Protein 4GDN (pdb70)

B-factor: mean 57.08, std 16.03, range [10.39, 116.82]

Sequence (1334 aa):
RLTNDSQQQIDKIIEHDLQKGHIPGASILIVKNGKVFLNKGYGYQDVDKKVKASPTTKYEIASNTKAFTGLAILKLAQEGRLNLNDDVSKHVPHFKMNYNGQNETITIKQLLAQTSGIPSDITSEDAVTNKNNRLNDVTRAIMGDELHHKPGEEFEYSNMNYDLLGLIIQNVTKQSYTKYITNSWLKPLHMTHTSFKQTNNKSKHDAIGYELQGSTPVVSKPEFNLWDTPSAYMMTSTEDLEHWIKFQLNPPDKYKSLVQQSHKNLSSTIGEPNANAYASGWFTNNDEHLVFHSGTLDNFSSFILLNPKQNYGIVVLANLNSEYVPKLVEHLNTQIRLTNDSQQQIDKIIEHDLQKGHIPGASILIVKNGKVFLNKGYGYQDVDKKVKASPTTKYEIASNTKAFTGLAILKLAQEGRLNLNDDVSKHVPHFKMNYNGQNETITIKQLLAQTSGIPSDITSEDAVTNKNNRLNDVTRAIMGDELHHKPGEEFEYSNMNYDLLGLIIQNVTKQSYTKYITNSWLKPLHMTHTSFKQTNNKSKHDAIGYELQGSTPVVSKPEFNLWDTPSAYMMTSTEDLEHWIKFQLNPPDKYKSLVQQSHKNLSSTIGEPNANAYASGWFTNNDEHLVFHSGTLDNFSSFILLNPKQNYGIVVLANLNSEYVPKLVEHLNTQITRLTNDSQQQIDKIIEHDLQKGHIPGASILIVKNGKVFLNKGYGYQDVDKKVKASPTTKYEIASNTKAFTGLAILKLAQEGRLNLNDDVSKHVPHFKMNYNGQNETITIKQLLAQTSGIPSDITSNRLNDVTRAIMGDELHHKPGEEFEYSNMNYDLLGLIIQNVTKQSYTKYITNSWLKPLHMTHTSFKQTNNKSKHDAIGYELQGSTPVVSKPEFNLWDTPSAYMMTSTEDLEHWIKFQLNPPDKYKSLVQQSHKNLSSTIGEPNANAYASGWFTNNDEHLVFHSGTLDNFSSFILLNPKQNYGIVVLANLNSEYVPKLVEHLNTQIRLTNDSQQQIDKIIEHDLQKGHIPGASILIVKNGKVFLNKGYGYQDVDKKVKASPTTKYEIASNTKAFTGLAILKLAQEGRLNLNDDVSKHVPHFKMNYNGQNETITIKQLLAQTSGIPSDIDAVTNKNNRLNDVTRAIMGDELHHKPGEEFEYSNMNYDLLGLIIQNVTKQSYTKYITNSWLKPLHMTHTSFKQTNNKSKHDAIGYELQGSTPVVSKPEFNLWDTPSAYMMTSTEDLEHWIKFQLNPPDKYKSLVQQSHKNLSSTIGEPNANAYASGWFTNNDEHLVFHSGTLDNFSSFILLNPKQNYGIVVLANLNSEYVPKLVEHLNTQI

Radius of gyration: 39.42 Å; Cα contacts (8 Å, |Δi|>4): 3075; chains: 4; bounding box: 114×84×101 Å

InterPro domains:
  IPR001466 Beta-lactamase-related [PF00144] (43-356)
  IPR012338 Beta-lactamase/transpeptidase-like [G3DSA:3.40.710.10] (29-370)
  IPR012338 Beta-lactamase/transpeptidase-like [SSF56601] (35-365)
  IPR050491 Beta-lactamase AmpC-like [PTHR46825] (10-360)

Solvent-accessible surface area: 57055 Å² total; per-residue (Å²): 224,89,79,50,55,126,165,70,87,36,34,132,28,0,75,109,8,6,127,126,8,83,11,20,0,0,0,0,0,12,0,51,107,40,114,3,75,20,3,74,20,13,31,82,6,11,76,117,150,149,53,140,6,31,13,51,0,26,1,2,0,0,11,3,0,0,2,6,0,0,2,0,0,3,28,0,24,38,8,39,53,6,85,28,97,24,44,1,50,130,2,2,20,47,11,81,5,56,77,46,6,95,53,53,93,5,25,0,77,34,0,2,4,1,13,1,1,3,36,39,104,122,92,69,120,120,56,63,23,168,60,96,24,70,80,15,38,0,6,38,43,5,50,71,51,90,8,58,72,98,18,42,108,99,53,55,69,1,46,29,1,0,0,0,0,0,8,0,0,17,17,10,12,78,44,22,4,54,74,6,0,30,53,46,18,0,118,77,23,117,2,97,96,11,44,13,4,113,97,20,109,37,66,188,110,23,0,33,3,12,59,65,102,84,72,89,45,69,88,18,149,33,108,13,20,41,12,22,12,0,0,8,20,0,12,0,0,0,62,1,0,27,68,1,0,63,17,4,14,97,21,62,68,73,52,78,40,0,3,109,59,0,21,130,44,46,19,77,8,169,66,45,117,75,14,68,9,0,0,1,0,2,12,0,20,84,136,107,82,15,7,6,2,20,0,80,30,86,4,0,2,2,13,0,7,0,5,52,114,125,38,12,0,0,0,0,0,1,0,3,67,15,136,44,0,37,89,0,6,94,78,1,30,121,81,81,145,71,110,50,60,112,85,74,101,24,64,164,35,0,74,109,12,13,129,124,6,71,13,14,0,0,0,0,0,8,2,59,109,30,127,6,72,17,1,52,5,14,43,87,7,20,40,98,143,135,64,144,1,26,9,56,0,23,1,1,0,0,14,2,0,0,0,4,0,0,1,0,0,3,22,0,27,38,4,44,49,8,84,29,102,29,47,0,36,118,3,5,27,52,11,33,5,65,88,42,16,83,70,34,80,3,24,0,72,34,0,1,5,1,12,0,0,3,29,44,97,126,63,70,30,86,26,100,66,111,70,71,30,93,72,19,38,0,13,62,24,4,28,89,40,83,6,55,82,101,20,39,106,105,41,64,57,0,44,28,0,0,0,0,0,0,4,0,0,19,13,15,14,31,54,24,5,68,87,8,0,34,55,45,16,0,114,78,25,128,1,109,83,7,42,17,3,147,73,24,107,29,69,165,93,22,0,40,2,2,81,64,131,68,67,96,50,72,100,20,142,28,105,28,15,52,28,23,18,0,0,8,18,0,10,0,2,0,52,2,0,24,64,2,0,65,15,3,12,102,16,70,71,79,61,75,45,2,4,112,63,0,27,116,48,47,19,69,10,162,67,41,123,75,10,78,7,0,0,1,2,2,11,2,19,92,131,116,108,15,12,6,2,25,0,79,37,82,1,1,2,2,22,0,10,0,4,44,135,133,28,14,0,0,0,0,1,0,0,1,62,21,139,62,1,52,90,0,3,113,76,0,36,114,68,67,97,159,77,68,68,59,125,167,57,86,24,37,141,39,0,88,123,10,10,138,128,10,90,12,16,0,0,0,0,0,5,0,55,52,43,118,7,81,7,0,51,12,15,28,69,10,26,51,122,172,139,63,132,6,25,2,40,0,29,1,2,0,0,12,2,0,0,3,5,0,0,3,0,0,2,29,0,25,36,7,42,51,11,87,32,106,29,46,1,38,138,33,1,100,144,24,48,2,56,52,94,63,143,82,59,79,3,26,0,84,36,0,1,3,0,16,0,0,2,10,62,94,47,112,114,173,120,114,19,90,1,28,194,50,11,73,71,51,87,5,112,30,105,25,44,110,82,12,38,70,0,51,8,0,0,0,0,0,0,3,0,0,35,57,22,15,180,58,55,3,57,116,9,1,33,79,42,18,0,114,77,25,121,1,84,99,11,41,12,7,122,72,23,129,34,88,186,108,24,0,46,2,0,79,62,148,71,67,87,35,80,77,27,157,28,159,26,31,50,24,29,14,0,0,10,20,0,10,0,0,0,48,2,0,21,62,1,0,64,14,5,15,80,20,68,67,77,58,99,45,2,3,92,58,1,26,109,50,36,16,86,18,106,71,50,131,108,3,89,12,0,0,1,1,2,8,3,17,90,115,112,82,37,10,10,2,38,0,84,28,78,4,0,2,3,21,1,13,0,3,47,99,101,4,14,0,0,0,0,0,0,0,5,62,15,142,52,1,59,94,0,10,118,78,1,36,107,85,64,193,49,80,72,46,124,157,86,103,8,42,147,35,0,94,86,3,10,124,99,10,80,12,16,0,0,0,0,0,0,0,55,75,11,134,39,47,16,2,64,12,16,34,71,12,16,58,136,154,128,59,141,9,24,9,51,0,26,2,2,0,2,13,8,0,0,3,4,0,0,3,0,0,3,25,0,26,35,2,47,55,13,76,29,104,25,50,0,54,154,24,0,103,128,24,47,4,46,70,108,75,148,76,43,67,2,24,0,82,33,0,0,4,1,13,1,3,3,9,44,100,97,103,64,29,134,128,124,131,75,67,106,16,73,2,10,161,60,15,83,77,77,81,2,95,56,107,20,38,127,75,11,36,66,0,46,3,0,0,0,0,0,0,4,0,0,40,53,28,11,169,59,49,2,56,117,7,0,33,67,37,13,0,114,75,23,126,1,99,90,9,36,17,10,127,100,15,107,32,74,183,97,28,0,34,1,6,94,49,163,66,65,86,47,81,78,15,152,35,123,12,14,48,8,20,15,0,0,7,22,0,12,0,0,0,45,1,1,36,64,4,0,79,20,6,13,70,21,66,84,76,57,44,40,0,2,103,60,2,31,119,53,39,19,89,20,88,79,56,120,96,4,91,11,0,0,1,1,3,10,2,19,93,115,108,84,34,10,7,2,39,0,82,32,92,2,0,3,2,19,3,10,0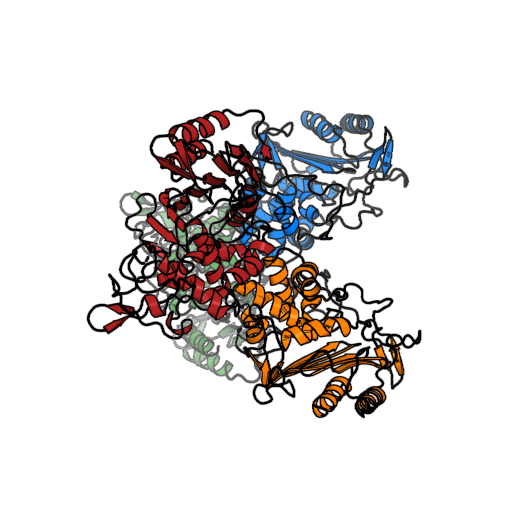,5,40,120,111,1,14,0,0,0,1,0,1,0,8,76,13,135,55,2,51,98,0,10,117,83,0,34,109,68,69

Structure (mmCIF, N/CA/C/O backbone):
data_4GDN
#
_entry.id   4GDN
#
_cell.length_a   179.710
_cell.length_b   179.710
_cell.length_c   287.501
_cell.angle_alpha   90.00
_cell.angle_beta   90.00
_cell.angle_gamma   120.00
#
_symmetry.space_group_name_H-M   'P 62 2 2'
#
loop_
_entity.id
_entity.type
_entity.pdbx_description
1 polymer 'Protein flp'
2 non-polymer 2-{2-[2-(2-{2-[2-(2-ETHOXY-ETHOXY)-ETHOXY]-ETHOXY}-ETHOXY)-ETHOXY]-ETHOXY}-ETHANOL
3 water water
#
loop_
_atom_site.group_PDB
_atom_site.id
_atom_site.type_symbol
_atom_site.label_atom_id
_atom_site.label_alt_id
_atom_site.label_comp_id
_atom_site.label_asym_id
_atom_site.label_entity_id
_atom_site.label_seq_id
_atom_site.pdbx_PDB_ins_code
_atom_site.Cartn_x
_atom_site.Cartn_y
_atom_site.Cartn_z
_atom_site.occupancy
_atom_site.B_iso_or_equiv
_atom_site.auth_seq_id
_atom_site.auth_comp_id
_atom_site.auth_asym_id
_atom_site.auth_atom_id
_atom_site.pdbx_PDB_model_num
ATOM 1 N N . ARG A 1 6 ? 8.943 56.285 -23.210 1.00 86.16 34 ARG A N 1
ATOM 2 C CA . ARG A 1 6 ? 8.929 57.630 -22.554 1.00 86.38 34 ARG A CA 1
ATOM 3 C C . ARG A 1 6 ? 9.304 58.674 -23.613 1.00 86.30 34 ARG A C 1
ATOM 4 O O . ARG A 1 6 ? 10.197 59.500 -23.404 1.00 86.25 34 ARG A O 1
ATOM 12 N N . LEU A 1 7 ? 8.598 58.607 -24.746 1.00 86.31 35 LEU A N 1
ATOM 13 C CA . LEU A 1 7 ? 8.790 59.470 -25.927 1.00 86.19 35 LEU A CA 1
ATOM 14 C C . LEU A 1 7 ? 8.897 60.970 -25.691 1.00 86.18 35 LEU A C 1
ATOM 15 O O . LEU A 1 7 ? 8.101 61.562 -24.960 1.00 86.10 35 LEU A O 1
ATOM 20 N N . THR A 1 8 ? 9.915 61.569 -26.283 1.00 86.27 36 THR A N 1
ATOM 21 C CA . THR A 1 8 ? 10.067 63.009 -26.305 1.00 86.37 36 THR A CA 1
ATOM 22 C C . THR A 1 8 ? 10.732 63.446 -27.564 1.00 86.38 36 THR A C 1
ATOM 23 O O . THR A 1 8 ? 11.681 62.824 -27.988 1.00 86.45 36 THR A O 1
ATOM 27 N N . ASN A 1 9 ? 10.227 64.521 -28.155 1.00 86.32 37 ASN A N 1
ATOM 28 C CA . ASN A 1 9 ? 10.869 65.121 -29.306 1.00 86.31 37 ASN A CA 1
ATOM 29 C C . ASN A 1 9 ? 10.880 66.586 -28.909 1.00 86.38 37 ASN A C 1
ATOM 30 O O . ASN A 1 9 ? 9.956 67.335 -29.218 1.00 86.44 37 ASN A O 1
ATOM 32 N N . ASP A 1 10 ? 11.953 66.990 -28.242 1.00 86.36 38 ASP A N 1
ATOM 33 C CA . ASP A 1 10 ? 12.206 68.398 -27.946 1.00 86.33 38 ASP A CA 1
ATOM 34 C C . ASP A 1 10 ? 13.665 68.473 -27.501 1.00 86.19 38 ASP A C 1
ATOM 35 O O . ASP A 1 10 ? 14.103 67.675 -26.675 1.00 86.23 38 ASP A O 1
ATOM 37 N N . SER A 1 11 ? 14.416 69.426 -28.048 1.00 85.87 39 SER A N 1
ATOM 38 C CA . SER A 1 11 ? 15.854 69.519 -27.773 1.00 85.43 39 SER A CA 1
ATOM 39 C C . SER A 1 11 ? 16.184 69.806 -26.314 1.00 85.04 39 SER A C 1
ATOM 40 O O . SER A 1 11 ? 17.061 69.177 -25.722 1.00 85.16 39 SER A O 1
ATOM 43 N N . GLN A 1 12 ? 15.510 70.813 -25.753 1.00 84.32 40 GLN A N 1
ATOM 44 C CA . GLN A 1 12 ? 15.609 71.147 -24.341 1.00 83.53 40 GLN A CA 1
ATOM 45 C C . GLN A 1 12 ? 14.364 71.918 -24.003 1.00 82.97 40 GLN A C 1
ATOM 46 O O . GLN A 1 12 ? 13.914 72.703 -24.857 1.00 82.91 40 GLN A O 1
ATOM 52 N N . GLN A 1 13 ? 13.850 71.843 -22.793 1.00 82.09 41 GLN A N 1
ATOM 53 C CA . GLN A 1 13 ? 12.615 72.589 -22.565 1.00 81.00 41 GLN A CA 1
ATOM 54 C C . GLN A 1 13 ? 12.140 72.792 -21.118 1.00 80.16 41 GLN A C 1
ATOM 55 O O . GLN A 1 13 ? 12.616 72.127 -20.206 1.00 79.81 41 GLN A O 1
ATOM 61 N N . GLN A 1 14 ? 11.191 73.710 -20.949 1.00 79.00 42 GLN A N 1
ATOM 62 C CA . GLN A 1 14 ? 10.599 74.036 -19.664 1.00 77.77 42 GLN A CA 1
ATOM 63 C C . GLN A 1 14 ? 9.211 73.417 -19.486 1.00 76.63 42 GLN A C 1
ATOM 64 O O . GLN A 1 14 ? 8.502 73.726 -18.526 1.00 76.56 42 GLN A O 1
ATOM 70 N N . ILE A 1 15 ? 8.823 72.546 -20.412 1.00 75.12 43 ILE A N 1
ATOM 71 C CA . ILE A 1 15 ? 7.536 71.869 -20.316 1.00 73.38 43 ILE A CA 1
ATOM 72 C C . ILE A 1 15 ? 7.479 71.110 -18.990 1.00 72.27 43 ILE A C 1
ATOM 73 O O . ILE A 1 15 ? 6.488 71.219 -18.271 1.00 72.21 43 ILE A O 1
ATOM 78 N N . ASP A 1 16 ? 8.540 70.363 -18.667 1.00 70.79 44 ASP A N 1
ATOM 79 C CA . ASP A 1 16 ? 8.592 69.583 -17.423 1.00 69.49 44 ASP A CA 1
ATOM 80 C C . ASP A 1 16 ? 8.258 70.418 -16.207 1.00 68.63 44 ASP A C 1
ATOM 81 O O . ASP A 1 16 ? 7.500 69.978 -15.353 1.00 68.59 44 ASP A O 1
ATOM 86 N N . LYS A 1 17 ? 8.825 71.621 -16.128 1.00 67.48 45 LYS A N 1
ATOM 87 C CA . LYS A 1 17 ? 8.608 72.473 -14.966 1.00 66.38 45 LYS A CA 1
ATOM 88 C C . LYS A 1 17 ? 7.181 72.996 -14.864 1.00 65.28 45 LYS A C 1
ATOM 89 O O . LYS A 1 17 ? 6.707 73.270 -13.766 1.00 65.21 45 LYS A O 1
ATOM 95 N N . ILE A 1 18 ? 6.508 73.127 -16.005 1.00 63.91 46 ILE A N 1
ATOM 96 C CA . ILE A 1 18 ? 5.119 73.576 -16.039 1.00 62.63 46 ILE A CA 1
ATOM 97 C C . ILE A 1 18 ? 4.234 72.445 -15.516 1.00 61.96 46 ILE A C 1
ATOM 98 O O . ILE A 1 18 ? 3.358 72.658 -14.666 1.00 61.72 46 ILE A O 1
ATOM 103 N N . ILE A 1 19 ? 4.482 71.244 -16.039 1.00 61.06 47 ILE A N 1
ATOM 104 C CA . ILE A 1 19 ? 3.760 70.032 -15.654 1.00 60.23 47 ILE A CA 1
ATOM 105 C C . ILE A 1 19 ? 3.976 69.741 -14.179 1.00 59.82 47 ILE A C 1
ATOM 106 O O . ILE A 1 19 ? 3.028 69.547 -13.410 1.00 59.64 47 ILE A O 1
ATOM 111 N N . GLU A 1 20 ? 5.247 69.722 -13.802 1.00 59.40 48 GLU A N 1
ATOM 112 C CA . GLU A 1 20 ? 5.661 69.366 -12.464 1.00 59.13 48 GLU A CA 1
ATOM 113 C C . GLU A 1 20 ? 5.187 70.378 -11.432 1.00 58.59 48 GLU A C 1
ATOM 114 O O . GLU A 1 20 ? 4.930 70.018 -10.280 1.00 58.63 48 GLU A O 1
ATOM 120 N N . HIS A 1 21 ? 5.063 71.637 -11.848 1.00 57.81 49 HIS A N 1
ATOM 121 C CA . HIS A 1 21 ? 4.597 72.686 -10.952 1.00 57.10 49 HIS A CA 1
ATOM 122 C C . HIS A 1 21 ? 3.089 72.584 -10.682 1.00 56.27 49 HIS A C 1
ATOM 123 O O . HIS A 1 21 ? 2.655 72.696 -9.532 1.00 56.08 49 HIS A O 1
ATOM 130 N N . ASP A 1 22 ? 2.301 72.367 -11.734 1.00 55.35 50 ASP A N 1
ATOM 131 C CA . ASP A 1 22 ? 0.845 72.227 -11.592 1.00 54.55 50 ASP A CA 1
ATOM 132 C C . ASP A 1 22 ? 0.440 70.974 -10.818 1.00 53.55 50 ASP A C 1
ATOM 133 O O . ASP A 1 22 ? -0.489 71.020 -10.012 1.00 53.29 50 ASP A O 1
ATOM 138 N N . LEU A 1 23 ? 1.140 69.867 -11.071 1.00 52.45 51 LEU A N 1
ATOM 139 C CA . LEU A 1 23 ? 0.907 68.606 -10.365 1.00 51.46 51 LEU A CA 1
ATOM 140 C C . LEU A 1 23 ? 1.186 68.695 -8.868 1.00 51.06 51 LEU A C 1
ATOM 141 O O . LEU A 1 23 ? 0.353 68.291 -8.044 1.00 50.75 51 LEU A O 1
ATOM 146 N N . GLN A 1 24 ? 2.360 69.228 -8.528 1.00 50.45 52 GLN A N 1
ATOM 147 C CA . GLN A 1 24 ? 2.766 69.398 -7.138 1.00 49.83 52 GLN A CA 1
ATOM 148 C C . GLN A 1 24 ? 1.869 70.380 -6.405 1.00 48.97 52 GLN A C 1
ATOM 149 O O . GLN A 1 24 ? 1.552 70.174 -5.236 1.00 48.69 52 GLN A O 1
ATOM 155 N N . LYS A 1 25 ? 1.461 71.440 -7.088 1.00 48.26 53 LYS A N 1
ATOM 156 C CA . LYS A 1 25 ? 0.606 72.459 -6.484 1.00 47.80 53 LYS A CA 1
ATOM 157 C C . LYS A 1 25 ? -0.842 71.981 -6.318 1.00 47.08 53 LYS A C 1
ATOM 158 O O . LYS A 1 25 ? -1.590 72.505 -5.486 1.00 47.10 53 LYS A O 1
ATOM 164 N N . GLY A 1 26 ? -1.222 70.981 -7.107 1.00 46.30 54 GLY A N 1
ATOM 165 C CA . GLY A 1 26 ? -2.556 70.394 -7.042 1.00 45.11 54 GLY A CA 1
ATOM 166 C C . GLY A 1 26 ? -2.618 69.179 -6.141 1.00 44.37 54 GLY A C 1
ATOM 167 O O . GLY A 1 26 ? -3.703 68.679 -5.847 1.00 44.28 54 GLY A O 1
ATOM 168 N N . HIS A 1 27 ? -1.445 68.718 -5.703 1.00 43.64 55 HIS A N 1
ATOM 169 C CA . HIS A 1 27 ? -1.270 67.531 -4.843 1.00 43.02 55 HIS A CA 1
ATOM 170 C C . HIS A 1 27 ? -1.612 66.235 -5.550 1.00 42.75 55 HIS A C 1
ATOM 171 O O . HIS A 1 27 ? -2.098 65.279 -4.948 1.00 42.75 55 HIS A O 1
ATOM 178 N N . ILE A 1 28 ? -1.333 66.239 -6.845 1.00 42.42 56 ILE A N 1
ATOM 179 C CA . ILE A 1 28 ? -1.573 65.125 -7.734 1.00 42.07 56 ILE A CA 1
ATOM 180 C C . ILE A 1 28 ? -0.359 64.198 -7.654 1.00 41.79 56 ILE A C 1
ATOM 181 O O . ILE A 1 28 ? 0.736 64.571 -8.105 1.00 41.87 56 ILE A O 1
ATOM 186 N N . PRO A 1 29 ? -0.552 62.988 -7.079 1.00 41.25 57 PRO A N 1
ATOM 187 C CA . PRO A 1 29 ? 0.506 62.003 -6.875 1.00 40.90 57 PRO A CA 1
ATOM 188 C C . PRO A 1 29 ? 1.158 61.562 -8.171 1.00 40.78 57 PRO A C 1
ATOM 189 O O . PRO A 1 29 ? 2.366 61.333 -8.202 1.00 41.01 57 PRO A O 1
ATOM 193 N N . GLY A 1 30 ? 0.369 61.451 -9.230 1.00 40.55 58 GLY A N 1
ATOM 194 C CA . GLY A 1 30 ? 0.903 61.038 -10.511 1.00 40.47 58 GLY A CA 1
ATOM 195 C C . GLY A 1 30 ? 0.012 61.340 -11.690 1.00 40.35 58 GLY A C 1
ATOM 196 O O . GLY A 1 30 ? -1.212 61.407 -11.566 1.00 40.16 58 GLY A O 1
ATOM 197 N N . ALA A 1 31 ? 0.639 61.519 -12.842 1.00 40.40 59 ALA A N 1
ATOM 198 C CA . ALA A 1 31 ? -0.079 61.782 -14.065 1.00 40.91 59 ALA A CA 1
ATOM 199 C C . ALA A 1 31 ? 0.809 61.468 -15.244 1.00 41.40 59 ALA A C 1
ATOM 200 O O . ALA A 1 31 ? 2.021 61.627 -15.160 1.00 41.66 59 ALA A O 1
ATOM 202 N N . SER A 1 32 ? 0.223 61.003 -16.343 1.00 41.93 60 SER A N 1
ATOM 203 C CA . SER A 1 32 ? 1.023 60.822 -17.551 1.00 42.65 60 SER A CA 1
ATOM 204 C C . SER A 1 32 ? 0.469 61.809 -18.567 1.00 42.91 60 SER A C 1
ATOM 205 O O . SER A 1 32 ? -0.753 61.956 -18.689 1.00 42.95 60 SER A O 1
ATOM 208 N N . ILE A 1 33 ? 1.377 62.490 -19.269 1.00 43.35 61 ILE A N 1
ATOM 209 C CA . ILE A 1 33 ? 1.028 63.568 -20.203 1.00 43.70 61 ILE A CA 1
ATOM 210 C C . ILE A 1 33 ? 1.396 63.262 -21.637 1.00 44.23 61 ILE A C 1
ATOM 211 O O . ILE A 1 33 ? 2.524 62.855 -21.932 1.00 44.32 61 ILE A O 1
ATOM 216 N N . LEU A 1 34 ? 0.429 63.468 -22.525 1.00 44.84 62 LEU A N 1
ATOM 217 C CA . LEU A 1 34 ? 0.633 63.256 -23.951 1.00 45.61 62 LEU A CA 1
ATOM 218 C C . LEU A 1 34 ? 0.413 64.545 -24.728 1.00 46.12 62 LEU A C 1
ATOM 219 O O . LEU A 1 34 ? -0.646 65.183 -24.611 1.00 46.39 62 LEU A O 1
ATOM 224 N N . ILE A 1 35 ? 1.419 64.920 -25.512 1.00 46.51 63 ILE A N 1
ATOM 225 C CA . ILE A 1 35 ? 1.333 66.085 -26.382 1.00 47.11 63 ILE A CA 1
ATOM 226 C C . ILE A 1 35 ? 1.606 65.566 -27.774 1.00 48.10 63 ILE A C 1
ATOM 227 O O . ILE A 1 35 ? 2.638 64.936 -28.020 1.00 48.14 63 ILE A O 1
ATOM 232 N N . VAL A 1 36 ? 0.666 65.827 -28.674 1.00 49.19 64 VAL A N 1
ATOM 233 C CA . VAL A 1 36 ? 0.777 65.397 -30.052 1.00 50.49 64 VAL A CA 1
ATOM 234 C C . VAL A 1 36 ? 0.609 66.624 -30.912 1.00 51.57 64 VAL A C 1
ATOM 235 O O . VAL A 1 36 ? -0.428 67.279 -30.865 1.00 51.42 64 VAL A O 1
ATOM 239 N N . LYS A 1 37 ? 1.651 66.972 -31.646 1.00 53.17 65 LYS A N 1
ATOM 240 C CA . LYS A 1 37 ? 1.565 68.084 -32.560 1.00 54.93 65 LYS A CA 1
ATOM 241 C C . LYS A 1 37 ? 2.208 67.712 -33.878 1.00 56.03 65 LYS A C 1
ATOM 242 O O . LYS A 1 37 ? 3.238 67.053 -33.907 1.00 56.23 65 LYS A O 1
ATOM 248 N N . ASN A 1 38 ? 1.597 68.149 -34.964 1.00 57.59 66 ASN A N 1
ATOM 249 C CA . ASN A 1 38 ? 2.123 67.877 -36.288 1.00 59.19 66 ASN A CA 1
ATOM 250 C C . ASN A 1 38 ? 2.135 66.403 -36.639 1.00 59.66 66 ASN A C 1
ATOM 251 O O . ASN A 1 38 ? 2.971 65.956 -37.414 1.00 59.46 66 ASN A O 1
ATOM 256 N N . GLY A 1 39 ? 1.205 65.649 -36.069 1.00 60.45 67 GLY A N 1
ATOM 257 C CA . GLY A 1 39 ? 0.994 64.270 -36.462 1.00 60.98 67 GLY A CA 1
ATOM 258 C C . GLY A 1 39 ? 1.903 63.213 -35.867 1.00 61.37 67 GLY A C 1
ATOM 259 O O . GLY A 1 39 ? 1.800 62.044 -36.225 1.00 61.10 67 GLY A O 1
ATOM 260 N N . LYS A 1 40 ? 2.790 63.602 -34.962 1.00 61.77 68 LYS A N 1
ATOM 261 C CA . LYS A 1 40 ? 3.590 62.626 -34.237 1.00 62.03 68 LYS A CA 1
ATOM 262 C C . LYS A 1 40 ? 3.636 63.049 -32.782 1.00 61.84 68 LYS A C 1
ATOM 263 O O . LYS A 1 40 ? 3.596 64.238 -32.498 1.00 61.90 68 LYS A O 1
ATOM 269 N N . VAL A 1 41 ? 3.709 62.109 -31.848 1.00 61.52 69 VAL A N 1
ATOM 270 C CA . VAL A 1 41 ? 3.687 62.552 -30.479 1.00 61.20 69 VAL A CA 1
ATOM 271 C C . VAL A 1 41 ? 4.973 63.308 -30.247 1.00 60.91 69 VAL A C 1
ATOM 272 O O . VAL A 1 41 ? 6.034 62.895 -30.696 1.00 61.17 69 VAL A O 1
ATOM 276 N N . PHE A 1 42 ? 4.865 64.429 -29.550 1.00 60.24 70 PHE A N 1
ATOM 277 C CA . PHE A 1 42 ? 6.006 65.316 -29.319 1.00 59.41 70 PHE A CA 1
ATOM 278 C C . PHE A 1 42 ? 6.694 64.997 -27.992 1.00 58.36 70 PHE A C 1
ATOM 279 O O . PHE A 1 42 ? 7.914 64.908 -27.918 1.00 58.37 70 PHE A O 1
ATOM 287 N N . LEU A 1 43 ? 5.816 64.673 -27.033 1.00 57.04 71 LEU A N 1
ATOM 288 C CA . LEU A 1 43 ? 6.115 64.137 -25.723 1.00 55.84 71 LEU A CA 1
ATOM 289 C C . LEU A 1 43 ? 5.052 63.189 -25.156 1.00 55.48 71 LEU A C 1
ATOM 290 O O . LEU A 1 43 ? 3.839 63.517 -25.222 1.00 55.63 71 LEU A O 1
ATOM 295 N N . ASN A 1 44 ? 5.437 62.053 -24.648 1.00 54.87 72 ASN A N 1
ATOM 296 C CA . ASN A 1 44 ? 4.682 61.113 -23.912 1.00 54.26 72 ASN A CA 1
ATOM 297 C C . ASN A 1 44 ? 5.546 60.859 -22.697 1.00 53.98 72 ASN A C 1
ATOM 298 O O . ASN A 1 44 ? 6.620 60.291 -22.832 1.00 53.78 72 ASN A O 1
ATOM 303 N N . LYS A 1 45 ? 5.101 61.240 -21.510 1.00 53.71 73 LYS A N 1
ATOM 304 C CA . LYS A 1 45 ? 5.927 61.015 -20.340 1.00 53.65 73 LYS A CA 1
ATOM 305 C C . LYS A 1 45 ? 5.120 60.958 -19.068 1.00 53.45 73 LYS A C 1
ATOM 306 O O . LYS A 1 45 ? 4.052 61.555 -18.980 1.00 53.59 73 LYS A O 1
ATOM 312 N N . GLY A 1 46 ? 5.646 60.234 -18.085 1.00 53.26 74 GLY A N 1
ATOM 313 C CA . GLY A 1 46 ? 5.006 60.103 -16.786 1.00 53.06 74 GLY A CA 1
ATOM 314 C C . GLY A 1 46 ? 5.669 60.976 -15.740 1.00 53.05 74 GLY A C 1
ATOM 315 O O . GLY A 1 46 ? 6.889 61.139 -15.732 1.00 53.16 74 GLY A O 1
ATOM 316 N N . TYR A 1 47 ? 4.852 61.538 -14.857 1.00 52.99 75 TYR A N 1
ATOM 317 C CA . TYR A 1 47 ? 5.322 62.386 -13.770 1.00 52.92 75 TYR A CA 1
ATOM 318 C C . TYR A 1 47 ? 4.659 61.953 -12.466 1.00 53.15 75 TYR A C 1
ATOM 319 O O . TYR A 1 47 ? 3.447 61.738 -12.408 1.00 52.87 75 TYR A O 1
ATOM 328 N N . GLY A 1 48 ? 5.463 61.830 -11.420 1.00 53.65 76 GLY A N 1
ATOM 329 C CA . GLY A 1 48 ? 4.960 61.438 -10.121 1.00 54.24 76 GLY A CA 1
ATOM 330 C C . GLY A 1 48 ? 4.855 59.937 -10.031 1.00 54.85 76 GLY A C 1
ATOM 331 O O . GLY A 1 48 ? 5.479 59.215 -10.815 1.00 54.74 76 GLY A O 1
ATOM 332 N N . TYR A 1 49 ? 4.057 59.478 -9.070 1.00 55.56 77 TYR A N 1
ATOM 333 C CA . TYR A 1 49 ? 3.859 58.060 -8.806 1.00 56.44 77 TYR A CA 1
ATOM 334 C C . TYR A 1 49 ? 2.444 57.626 -9.123 1.00 56.80 77 TYR A C 1
ATOM 335 O O . TYR A 1 49 ? 1.499 58.336 -8.777 1.00 56.83 77 TYR A O 1
ATOM 344 N N . GLN A 1 50 ? 2.304 56.465 -9.777 1.00 57.30 78 GLN A N 1
ATOM 345 C CA . GLN A 1 50 ? 0.981 55.907 -10.073 1.00 57.57 78 GLN A CA 1
ATOM 346 C C . GLN A 1 50 ? 0.490 55.202 -8.813 1.00 57.89 78 GLN A C 1
ATOM 347 O O . GLN A 1 50 ? -0.713 55.112 -8.568 1.00 57.90 78 GLN A O 1
ATOM 353 N N . ASP A 1 51 ? 1.444 54.707 -8.026 1.00 58.48 79 ASP A N 1
ATOM 354 C CA . ASP A 1 51 ? 1.174 54.079 -6.738 1.00 59.03 79 ASP A CA 1
ATOM 355 C C . ASP A 1 51 ? 2.212 54.545 -5.724 1.00 58.98 79 ASP A C 1
ATOM 356 O O . ASP A 1 51 ? 3.409 54.283 -5.865 1.00 59.09 79 ASP A O 1
ATOM 361 N N . VAL A 1 52 ? 1.717 55.237 -4.707 1.00 58.94 80 VAL A N 1
ATOM 362 C CA . VAL A 1 52 ? 2.512 55.788 -3.620 1.00 58.89 80 VAL A CA 1
ATOM 363 C C . VAL A 1 52 ? 3.105 54.722 -2.684 1.00 59.21 80 VAL A C 1
ATOM 364 O O . VAL A 1 52 ? 4.237 54.871 -2.209 1.00 59.21 80 VAL A O 1
ATOM 368 N N . ASP A 1 53 ? 2.349 53.651 -2.422 1.00 59.46 81 ASP A N 1
ATOM 369 C CA . ASP A 1 53 ? 2.798 52.611 -1.482 1.00 59.50 81 ASP A CA 1
ATOM 370 C C . ASP A 1 53 ? 3.755 51.571 -2.077 1.00 59.00 81 ASP A C 1
ATOM 371 O O . ASP A 1 53 ? 4.721 51.184 -1.428 1.00 58.99 81 ASP A O 1
ATOM 376 N N . LYS A 1 54 ? 3.449 51.125 -3.287 1.00 58.52 82 LYS A N 1
ATOM 377 C CA . LYS A 1 54 ? 4.327 50.269 -4.064 1.00 58.00 82 LYS A CA 1
ATOM 378 C C . LYS A 1 54 ? 5.472 51.114 -4.581 1.00 57.61 82 LYS A C 1
ATOM 379 O O . LYS A 1 54 ? 6.465 50.600 -5.076 1.00 57.59 82 LYS A O 1
ATOM 385 N N . LYS A 1 55 ? 5.320 52.426 -4.476 1.00 57.16 83 LYS A N 1
ATOM 386 C CA . LYS A 1 55 ? 6.340 53.336 -4.962 1.00 57.11 83 LYS A CA 1
ATOM 387 C C . LYS A 1 55 ? 6.663 53.116 -6.430 1.00 56.57 83 LYS A C 1
ATOM 388 O O . LYS A 1 55 ? 7.823 52.982 -6.798 1.00 56.75 83 LYS A O 1
ATOM 394 N N . VAL A 1 56 ? 5.632 53.051 -7.261 1.00 55.92 84 VAL A N 1
ATOM 395 C CA . VAL A 1 56 ? 5.833 52.862 -8.693 1.00 55.25 84 VAL A CA 1
ATOM 396 C C . VAL A 1 56 ? 5.550 54.118 -9.524 1.00 54.86 84 VAL A C 1
ATOM 397 O O . VAL A 1 56 ? 4.478 54.704 -9.445 1.00 54.68 84 VAL A O 1
ATOM 401 N N . LYS A 1 57 ? 6.531 54.498 -10.335 1.00 54.18 85 LYS A N 1
ATOM 402 C CA . LYS A 1 57 ? 6.499 55.695 -11.181 1.00 53.82 85 LYS A CA 1
ATOM 403 C C . LYS A 1 57 ? 5.474 55.637 -12.310 1.00 53.13 85 LYS A C 1
ATOM 404 O O . LYS A 1 57 ? 5.471 54.698 -13.104 1.00 52.88 85 LYS A O 1
ATOM 410 N N . ALA A 1 58 ? 4.617 56.656 -12.369 1.00 52.53 86 ALA A N 1
ATOM 411 C CA . ALA A 1 58 ? 3.626 56.796 -13.432 1.00 51.97 86 ALA A CA 1
ATOM 412 C C . ALA A 1 58 ? 4.349 56.877 -14.779 1.00 51.64 86 ALA A C 1
ATOM 413 O O . ALA A 1 58 ? 5.391 57.527 -14.898 1.00 51.68 86 ALA A O 1
ATOM 415 N N . SER A 1 59 ? 3.792 56.212 -15.788 1.00 51.23 87 SER A N 1
ATOM 416 C CA . SER A 1 59 ? 4.414 56.126 -17.110 1.00 50.76 87 SER A CA 1
ATOM 417 C C . SER A 1 59 ? 3.392 56.150 -18.252 1.00 50.06 87 SER A C 1
ATOM 418 O O . SER A 1 59 ? 2.183 56.140 -17.999 1.00 49.87 87 SER A O 1
ATOM 421 N N . PRO A 1 60 ? 3.874 56.188 -19.516 1.00 49.39 88 PRO A N 1
ATOM 422 C CA . PRO A 1 60 ? 2.935 56.157 -20.629 1.00 48.97 88 PRO A CA 1
ATOM 423 C C . PRO A 1 60 ? 2.101 54.874 -20.638 1.00 48.56 88 PRO A C 1
ATOM 424 O O . PRO A 1 60 ? 1.031 54.845 -21.246 1.00 48.58 88 PRO A O 1
ATOM 428 N N . THR A 1 61 ? 2.594 53.833 -19.969 1.00 48.10 89 THR A N 1
ATOM 429 C CA . THR A 1 61 ? 1.895 52.546 -19.873 1.00 47.70 89 THR A CA 1
ATOM 430 C C . THR A 1 61 ? 0.943 52.473 -18.675 1.00 47.31 89 THR A C 1
ATOM 431 O O . THR A 1 61 ? 0.234 51.489 -18.497 1.00 47.34 89 THR A O 1
ATOM 435 N N . THR A 1 62 ? 0.930 53.513 -17.853 1.00 46.92 90 THR A N 1
ATOM 436 C CA . THR A 1 62 ? 0.034 53.548 -16.711 1.00 46.54 90 THR A CA 1
ATOM 437 C C . THR A 1 62 ? -1.383 53.731 -17.232 1.00 46.37 90 THR A C 1
ATOM 438 O O . THR A 1 62 ? -1.621 54.565 -18.113 1.00 46.39 90 THR A O 1
ATOM 442 N N . LYS A 1 63 ? -2.317 52.952 -16.693 1.00 46.04 91 LYS A N 1
ATOM 443 C CA . LYS A 1 63 ? -3.720 53.065 -17.092 1.00 45.62 91 LYS A CA 1
ATOM 444 C C . LYS A 1 63 ? -4.542 53.747 -16.007 1.00 45.16 91 LYS A C 1
ATOM 445 O O . LYS A 1 63 ? -4.474 53.367 -14.831 1.00 45.24 91 LYS A O 1
ATOM 451 N N . TYR A 1 64 ? -5.316 54.753 -16.406 1.00 44.37 92 TYR A N 1
ATOM 452 C CA . TYR A 1 64 ? -6.169 55.479 -15.474 1.00 43.84 92 TYR A CA 1
ATOM 453 C C . TYR A 1 64 ? -7.609 55.324 -15.936 1.00 43.42 92 TYR A C 1
ATOM 454 O O . TYR A 1 64 ? -7.860 54.962 -17.086 1.00 43.68 92 TYR A O 1
ATOM 463 N N . GLU A 1 65 ? -8.551 55.595 -15.038 1.00 42.73 93 GLU A N 1
ATOM 464 C CA . GLU A 1 65 ? -9.961 55.583 -15.369 1.00 42.20 93 GLU A CA 1
ATOM 465 C C . GLU A 1 65 ? -10.220 56.953 -16.021 1.00 42.00 93 GLU A C 1
ATOM 466 O O . GLU A 1 65 ? -10.299 57.971 -15.317 1.00 42.51 93 GLU A O 1
ATOM 472 N N . ILE A 1 66 ? -10.423 56.996 -17.328 1.00 41.22 94 ILE A N 1
ATOM 473 C CA . ILE A 1 66 ? -10.507 58.280 -18.012 1.00 40.57 94 ILE A CA 1
ATOM 474 C C . ILE A 1 66 ? -11.750 59.095 -17.666 1.00 40.08 94 ILE A C 1
ATOM 475 O O . ILE A 1 66 ? -11.855 60.255 -18.033 1.00 39.91 94 ILE A O 1
ATOM 480 N N . ALA A 1 67 ? -12.705 58.471 -16.997 1.00 39.75 95 ALA A N 1
ATOM 481 C CA . ALA A 1 67 ? -13.957 59.128 -16.635 1.00 39.98 95 ALA A CA 1
ATOM 482 C C . ALA A 1 67 ? -14.847 59.571 -17.786 1.00 40.12 95 ALA A C 1
ATOM 483 O O . ALA A 1 67 ? -15.168 58.798 -18.704 1.00 40.36 95 ALA A O 1
ATOM 485 N N . SER A 1 68 ? -15.237 60.842 -17.705 1.00 39.85 96 SER A N 1
ATOM 486 C CA . SER A 1 68 ? -16.089 61.501 -18.681 1.00 39.54 96 SER A CA 1
ATOM 487 C C . SER A 1 68 ? -15.484 61.541 -20.118 1.00 39.42 96 SER A C 1
ATOM 488 O O . SER A 1 68 ? -16.178 61.868 -21.079 1.00 39.55 96 SER A O 1
ATOM 491 N N . ASN A 1 69 ? -14.199 61.206 -20.257 1.00 39.17 97 ASN A N 1
ATOM 492 C CA . ASN A 1 69 ? -13.546 61.146 -21.564 1.00 39.01 97 ASN A CA 1
ATOM 493 C C . ASN A 1 69 ? -14.024 59.963 -22.398 1.00 38.72 97 ASN A C 1
ATOM 494 O O . ASN A 1 69 ? -13.776 59.908 -23.610 1.00 38.73 97 ASN A O 1
ATOM 499 N N . THR A 1 70 ? -14.703 59.024 -21.734 1.00 38.13 98 THR A N 1
ATOM 500 C CA . THR A 1 70 ? -15.265 57.838 -22.379 1.00 37.46 98 THR A CA 1
ATOM 501 C C . THR A 1 70 ? -16.375 58.246 -23.336 1.00 36.56 98 THR A C 1
ATOM 502 O O . THR A 1 70 ? -16.522 57.660 -24.412 1.00 36.66 98 THR A O 1
ATOM 506 N N . LYS A 1 71 ? -17.148 59.251 -22.928 1.00 35.39 99 LYS A N 1
ATOM 507 C CA . LYS A 1 71 ? -18.282 59.752 -23.698 1.00 34.49 99 LYS A CA 1
ATOM 508 C C . LYS A 1 71 ? -18.008 59.938 -25.186 1.00 33.99 99 LYS A C 1
ATOM 509 O O . LYS A 1 71 ? -18.879 59.666 -26.016 1.00 33.88 99 LYS A O 1
ATOM 515 N N . ALA A 1 72 ? -16.805 60.401 -25.519 1.00 33.26 100 ALA A N 1
ATOM 516 C CA . ALA A 1 72 ? -16.435 60.630 -26.914 1.00 32.40 100 ALA A CA 1
ATOM 517 C C . ALA A 1 72 ? -16.569 59.341 -27.721 1.00 31.75 100 ALA A C 1
ATOM 518 O O . ALA A 1 72 ? -17.136 59.345 -28.821 1.00 31.73 100 ALA A O 1
ATOM 520 N N . PHE A 1 73 ? -16.049 58.250 -27.159 1.00 31.00 101 PHE A N 1
ATOM 521 C CA . PHE A 1 73 ? -16.118 56.922 -27.781 1.00 30.26 101 PHE A CA 1
ATOM 522 C C . PHE A 1 73 ? -17.565 56.473 -27.992 1.00 29.80 101 PHE A C 1
ATOM 523 O O . PHE A 1 73 ? -17.952 56.120 -29.114 1.00 29.41 101 PHE A O 1
ATOM 531 N N . THR A 1 74 ? -18.354 56.492 -26.917 1.00 29.06 102 THR A N 1
ATOM 532 C CA . THR A 1 74 ? -19.761 56.129 -27.012 1.00 28.89 102 THR A CA 1
ATOM 533 C C . THR A 1 74 ? -20.417 56.887 -28.168 1.00 29.21 102 THR A C 1
ATOM 534 O O . THR A 1 74 ? -21.035 56.285 -29.042 1.00 29.40 102 THR A O 1
ATOM 538 N N . GLY A 1 75 ? -20.266 58.206 -28.167 1.00 29.32 103 GLY A N 1
ATOM 539 C CA . GLY A 1 75 ? -20.866 59.046 -29.181 1.00 29.50 103 GLY A CA 1
ATOM 540 C C . GLY A 1 75 ? -20.388 58.753 -30.585 1.00 29.94 103 GLY A C 1
ATOM 541 O O . GLY A 1 75 ? -21.177 58.806 -31.539 1.00 29.99 103 GLY A O 1
ATOM 542 N N . LEU A 1 76 ? -19.102 58.445 -30.730 1.00 30.32 104 LEU A N 1
ATOM 543 C CA . LEU A 1 76 ? -18.579 58.155 -32.065 1.00 30.71 104 LEU A CA 1
ATOM 544 C C . LEU A 1 76 ? -19.133 56.806 -32.552 1.00 31.27 104 LEU A C 1
ATOM 545 O O . LEU A 1 76 ? -19.443 56.635 -33.738 1.00 31.36 104 LEU A O 1
ATOM 550 N N . ALA A 1 77 ? -19.252 55.857 -31.624 1.00 31.67 105 ALA A N 1
ATOM 551 C CA . ALA A 1 77 ? -19.801 54.547 -31.939 1.00 31.97 105 ALA A CA 1
ATOM 552 C C . ALA A 1 77 ? -21.195 54.708 -32.524 1.00 32.05 105 ALA A C 1
ATOM 553 O O . ALA A 1 77 ? -21.491 54.108 -33.559 1.00 32.63 105 ALA A O 1
ATOM 555 N N . ILE A 1 78 ? -22.035 55.513 -31.864 1.00 31.71 106 ILE A N 1
ATOM 556 C CA . ILE A 1 78 ? -23.385 55.797 -32.336 1.00 31.51 106 ILE A CA 1
ATOM 557 C C . ILE A 1 78 ? -23.382 56.399 -33.723 1.00 31.78 106 ILE A C 1
ATOM 558 O O . ILE A 1 78 ? -24.087 55.920 -34.599 1.00 31.89 106 ILE A O 1
ATOM 563 N N . LEU A 1 79 ? -22.588 57.444 -33.922 1.00 32.22 107 LEU A N 1
ATOM 564 C CA . LEU A 1 79 ? -22.499 58.084 -35.228 1.00 32.69 107 LEU A CA 1
ATOM 565 C C . LEU A 1 79 ? -22.128 57.072 -36.300 1.00 32.88 107 LEU A C 1
ATOM 566 O O . LEU A 1 79 ? -22.661 57.116 -37.409 1.00 33.21 107 LEU A O 1
ATOM 571 N N . LYS A 1 80 ? -21.218 56.161 -35.960 1.00 33.05 108 LYS A N 1
ATOM 572 C CA . LYS A 1 80 ? -20.816 55.108 -36.877 1.00 33.07 108 LYS A CA 1
ATOM 573 C C . LYS A 1 80 ? -22.018 54.223 -37.176 1.00 32.99 108 LYS A C 1
ATOM 574 O O . LYS A 1 80 ? -22.300 53.946 -38.334 1.00 33.20 108 LYS A O 1
ATOM 580 N N . LEU A 1 81 ? -22.724 53.786 -36.140 1.00 32.88 109 LEU A N 1
ATOM 581 C CA . LEU A 1 81 ? -23.926 52.991 -36.345 1.00 32.97 109 LEU A CA 1
ATOM 582 C C . LEU A 1 81 ? -24.917 53.741 -37.239 1.00 33.47 109 LEU A C 1
ATOM 583 O O . LEU A 1 81 ? -25.454 53.176 -38.187 1.00 33.76 109 LEU A O 1
ATOM 588 N N . ALA A 1 82 ? -25.155 55.014 -36.943 1.00 34.06 110 ALA A N 1
ATOM 589 C CA . ALA A 1 82 ? -26.080 55.816 -37.737 1.00 34.41 110 ALA A CA 1
ATOM 590 C C . ALA A 1 82 ? -25.689 55.813 -39.213 1.00 34.67 110 ALA A C 1
ATOM 591 O O . ALA A 1 82 ? -26.551 55.711 -40.085 1.00 34.68 110 ALA A O 1
ATOM 593 N N . GLN A 1 83 ? -24.391 55.919 -39.478 1.00 35.12 111 GLN A N 1
ATOM 594 C CA . GLN A 1 83 ? -23.861 55.909 -40.841 1.00 36.03 111 GLN A CA 1
ATOM 595 C C . GLN A 1 83 ? -24.049 54.568 -41.549 1.00 36.57 111 GLN A C 1
ATOM 596 O O . GLN A 1 83 ? -24.445 54.535 -42.711 1.00 36.74 111 GLN A O 1
ATOM 602 N N . GLU A 1 84 ? -23.767 53.468 -40.855 1.00 37.22 112 GLU A N 1
ATOM 603 C CA . GLU A 1 84 ? -23.967 52.126 -41.410 1.00 37.85 112 GLU A CA 1
ATOM 604 C C . GLU A 1 84 ? -25.447 51.836 -41.692 1.00 38.27 112 GLU A C 1
ATOM 605 O O . GLU A 1 84 ? -25.786 50.853 -42.361 1.00 38.80 112 GLU A O 1
ATOM 611 N N . GLY A 1 85 ? -26.324 52.691 -41.175 1.00 38.46 113 GLY A N 1
ATOM 612 C CA . GLY A 1 85 ? -27.757 52.552 -41.377 1.00 38.83 113 GLY A CA 1
ATOM 613 C C . GLY A 1 85 ? -28.449 51.808 -40.258 1.00 39.21 113 GLY A C 1
ATOM 614 O O . GLY A 1 85 ? -29.678 51.756 -40.204 1.00 39.37 113 GLY A O 1
ATOM 615 N N . ARG A 1 86 ? -27.675 51.230 -39.349 1.00 39.45 114 ARG A N 1
ATOM 616 C CA . ARG A 1 86 ? -28.280 50.438 -38.285 1.00 39.76 114 ARG A CA 1
ATOM 617 C C . ARG A 1 86 ? -29.191 51.203 -37.315 1.00 40.32 114 ARG A C 1
ATOM 618 O O . ARG A 1 86 ? -30.009 50.593 -36.622 1.00 40.68 114 ARG A O 1
ATOM 626 N N . LEU A 1 87 ? -29.047 52.522 -37.256 1.00 40.72 115 LEU A N 1
ATOM 627 C CA . LEU A 1 87 ? -29.903 53.342 -36.404 1.00 41.37 115 LEU A CA 1
ATOM 628 C C . LEU A 1 87 ? -30.005 54.710 -37.036 1.00 41.96 115 LEU A C 1
ATOM 629 O O . LEU A 1 87 ? -29.239 55.038 -37.948 1.00 42.02 115 LEU A O 1
ATOM 634 N N . ASN A 1 88 ? -30.944 55.511 -36.555 1.00 42.70 116 ASN A N 1
ATOM 635 C CA . ASN A 1 88 ? -31.137 56.814 -37.138 1.00 43.65 116 ASN A CA 1
ATOM 636 C C . ASN A 1 88 ? -31.095 57.887 -36.053 1.00 43.94 116 ASN A C 1
ATOM 637 O O . ASN A 1 88 ? -31.840 57.799 -35.087 1.00 44.27 116 ASN A O 1
ATOM 642 N N . LEU A 1 89 ? -30.238 58.899 -36.198 1.00 44.40 117 LEU A N 1
ATOM 643 C CA . LEU A 1 89 ? -30.098 59.941 -35.158 1.00 44.58 117 LEU A CA 1
ATOM 644 C C . LEU A 1 89 ? -31.398 60.579 -34.690 1.00 45.19 117 LEU A C 1
ATOM 645 O O . LEU A 1 89 ? -31.485 61.049 -33.560 1.00 45.28 117 LEU A O 1
ATOM 650 N N . ASN A 1 90 ? -32.406 60.592 -35.553 1.00 45.85 118 ASN A N 1
ATOM 651 C CA . ASN A 1 90 ? -33.678 61.194 -35.185 1.00 46.64 118 ASN A CA 1
ATOM 652 C C . ASN A 1 90 ? -34.700 60.241 -34.581 1.00 46.74 118 ASN A C 1
ATOM 653 O O . ASN A 1 90 ? -35.621 60.685 -33.899 1.00 46.76 118 ASN A O 1
ATOM 658 N N . ASP A 1 91 ? -34.561 58.940 -34.818 1.00 47.07 119 ASP A N 1
ATOM 659 C CA . ASP A 1 91 ? -35.585 58.034 -34.302 1.00 47.58 119 ASP A CA 1
ATOM 660 C C . ASP A 1 91 ? -35.566 58.018 -32.776 1.00 47.61 119 ASP A C 1
ATOM 661 O O . ASP A 1 91 ? -34.506 58.131 -32.173 1.00 47.46 119 ASP A O 1
ATOM 666 N N . ASP A 1 92 ? -36.742 57.899 -32.166 1.00 47.93 120 ASP A N 1
ATOM 667 C CA . ASP A 1 92 ? -36.833 57.941 -30.712 1.00 48.62 120 ASP A CA 1
ATOM 668 C C . ASP A 1 92 ? -36.142 56.769 -30.030 1.00 48.10 120 ASP A C 1
ATOM 669 O O . ASP A 1 92 ? -35.900 55.733 -30.642 1.00 48.02 120 ASP A O 1
ATOM 674 N N . VAL A 1 93 ? -35.826 56.945 -28.757 1.00 47.58 121 VAL A N 1
ATOM 675 C CA . VAL A 1 93 ? -35.109 55.933 -28.008 1.00 47.11 121 VAL A CA 1
ATOM 676 C C . VAL A 1 93 ? -35.941 54.689 -27.736 1.00 46.68 121 VAL A C 1
ATOM 677 O O . VAL A 1 93 ? -35.383 53.601 -27.600 1.00 46.73 121 VAL A O 1
ATOM 681 N N . SER A 1 94 ? -37.264 54.851 -27.664 1.00 46.22 122 SER A N 1
ATOM 682 C CA . SER A 1 94 ? -38.187 53.730 -27.400 1.00 45.58 122 SER A CA 1
ATOM 683 C C . SER A 1 94 ? -38.209 52.682 -28.526 1.00 45.18 122 SER A C 1
ATOM 684 O O . SER A 1 94 ? -38.780 51.602 -28.384 1.00 44.97 122 SER A O 1
ATOM 687 N N . LYS A 1 95 ? -37.574 53.023 -29.641 1.00 44.72 123 LYS A N 1
ATOM 688 C CA . LYS A 1 95 ? -37.439 52.135 -30.778 1.00 44.45 123 LYS A CA 1
ATOM 689 C C . LYS A 1 95 ? -36.223 51.215 -30.550 1.00 44.58 123 LYS A C 1
ATOM 690 O O . LYS A 1 95 ? -36.079 50.198 -31.225 1.00 44.70 123 LYS A O 1
ATOM 696 N N . HIS A 1 96 ? -35.361 51.569 -29.598 1.00 44.68 124 HIS A N 1
ATOM 697 C CA . HIS A 1 96 ? -34.145 50.797 -29.330 1.00 44.83 124 HIS A CA 1
ATOM 698 C C . HIS A 1 96 ? -34.092 50.292 -27.899 1.00 45.51 124 HIS A C 1
ATOM 699 O O . HIS A 1 96 ? -33.373 49.348 -27.580 1.00 45.61 124 HIS A O 1
ATOM 706 N N . VAL A 1 97 ? -34.876 50.945 -27.045 1.00 46.33 125 VAL A N 1
ATOM 707 C CA . VAL A 1 97 ? -35.031 50.571 -25.644 1.00 47.19 125 VAL A CA 1
ATOM 708 C C . VAL A 1 97 ? -36.462 50.037 -25.571 1.00 48.38 125 VAL A C 1
ATOM 709 O O . VAL A 1 97 ? -37.352 50.519 -26.267 1.00 48.38 125 VAL A O 1
ATOM 713 N N . PRO A 1 98 ? -36.667 49.029 -24.732 1.00 49.42 126 PRO A N 1
ATOM 714 C CA . PRO A 1 98 ? -37.942 48.307 -24.732 1.00 49.87 126 PRO A CA 1
ATOM 715 C C . PRO A 1 98 ? -39.217 49.102 -24.481 1.00 50.33 126 PRO A C 1
ATOM 716 O O . PRO A 1 98 ? -40.132 49.009 -25.301 1.00 50.44 126 PRO A O 1
ATOM 720 N N . HIS A 1 99 ? -39.339 49.691 -23.301 1.00 50.70 127 HIS A N 1
ATOM 721 C CA . HIS A 1 99 ? -40.424 50.589 -23.020 1.00 51.26 127 HIS A CA 1
ATOM 722 C C . HIS A 1 99 ? -39.724 51.693 -22.321 1.00 51.57 127 HIS A C 1
ATOM 723 O O . HIS A 1 99 ? -39.662 51.721 -21.078 1.00 51.88 127 HIS A O 1
ATOM 730 N N . PHE A 1 100 ? -39.189 52.627 -23.088 1.00 51.96 128 PHE A N 1
ATOM 731 C CA . PHE A 1 100 ? -38.535 53.781 -22.491 1.00 52.26 128 PHE A CA 1
ATOM 732 C C . PHE A 1 100 ? -39.523 54.920 -22.692 1.00 52.41 128 PHE A C 1
ATOM 733 O O . PHE A 1 100 ? -39.534 55.604 -23.718 1.00 52.28 128 PHE A O 1
ATOM 741 N N . LYS A 1 101 ? -40.364 55.093 -21.685 1.00 52.81 129 LYS A N 1
ATOM 742 C CA . LYS A 1 101 ? -41.348 56.148 -21.664 1.00 53.44 129 LYS A CA 1
ATOM 743 C C . LYS A 1 101 ? -40.931 57.091 -20.539 1.00 53.85 129 LYS A C 1
ATOM 744 O O . LYS A 1 101 ? -40.681 56.661 -19.406 1.00 53.87 129 LYS A O 1
ATOM 750 N N . MET A 1 102 ? -40.849 58.377 -20.863 1.00 54.33 130 MET A N 1
ATOM 751 C CA . MET A 1 102 ? -40.426 59.400 -19.926 1.00 54.67 130 MET A CA 1
ATOM 752 C C . MET A 1 102 ? -41.345 60.581 -20.148 1.00 54.94 130 MET A C 1
ATOM 753 O O . MET A 1 102 ? -41.641 60.910 -21.293 1.00 55.13 130 MET A O 1
ATOM 758 N N . ASN A 1 103 ? -41.782 61.256 -19.085 1.00 55.30 131 ASN A N 1
ATOM 759 C CA . ASN A 1 103 ? -42.763 62.341 -19.243 1.00 55.85 131 ASN A CA 1
ATOM 760 C C . ASN A 1 103 ? -42.421 63.725 -18.658 1.00 56.42 131 ASN A C 1
ATOM 761 O O . ASN A 1 103 ? -41.530 63.862 -17.820 1.00 56.49 131 ASN A O 1
ATOM 766 N N . TYR A 1 104 ? -43.159 64.737 -19.120 1.00 56.92 132 TYR A N 1
ATOM 767 C CA . TYR A 1 104 ? -43.071 66.103 -18.635 1.00 57.35 132 TYR A CA 1
ATOM 768 C C . TYR A 1 104 ? -44.459 66.546 -18.230 1.00 57.36 132 TYR A C 1
ATOM 769 O O . TYR A 1 104 ? -45.394 66.447 -19.017 1.00 57.27 132 TYR A O 1
ATOM 778 N N . ASN A 1 105 ? -44.626 67.014 -17.018 1.00 57.60 133 ASN A N 1
ATOM 779 C CA . ASN A 1 105 ? -45.933 67.429 -16.633 1.00 57.87 133 ASN A CA 1
ATOM 780 C C . ASN A 1 105 ? -46.923 66.323 -16.738 1.00 57.87 133 ASN A C 1
ATOM 781 O O . ASN A 1 105 ? -46.884 65.374 -15.990 1.00 58.11 133 ASN A O 1
ATOM 786 N N . GLY A 1 106 ? -47.852 66.454 -17.656 1.00 57.76 134 GLY A N 1
ATOM 787 C CA . GLY A 1 106 ? -48.889 65.462 -17.736 1.00 57.56 134 GLY A CA 1
ATOM 788 C C . GLY A 1 106 ? -48.492 64.225 -18.489 1.00 57.24 134 GLY A C 1
ATOM 789 O O . GLY A 1 106 ? -48.727 63.126 -18.044 1.00 57.10 134 GLY A O 1
ATOM 790 N N . GLN A 1 107 ? -47.973 64.377 -19.664 1.00 56.46 135 GLN A N 1
ATOM 791 C CA . GLN A 1 107 ? -47.739 63.246 -20.484 1.00 56.12 135 GLN A CA 1
ATOM 792 C C . GLN A 1 107 ? -46.360 63.048 -21.044 1.00 54.83 135 GLN A C 1
ATOM 793 O O . GLN A 1 107 ? -45.518 63.955 -21.035 1.00 54.25 135 GLN A O 1
ATOM 799 N N . ASN A 1 108 ? -46.103 61.811 -21.419 1.00 53.54 136 ASN A N 1
ATOM 800 C CA . ASN A 1 108 ? -44.862 61.345 -21.930 1.00 52.19 136 ASN A CA 1
ATOM 801 C C . ASN A 1 108 ? -44.336 62.041 -23.127 1.00 50.90 136 ASN A C 1
ATOM 802 O O . ASN A 1 108 ? -45.097 62.463 -23.938 1.00 50.82 136 ASN A O 1
ATOM 807 N N . GLU A 1 109 ? -43.018 62.148 -23.220 1.00 49.22 137 GLU A N 1
ATOM 808 C CA . GLU A 1 109 ? -42.352 62.910 -24.253 1.00 47.77 137 GLU A CA 1
ATOM 809 C C . GLU A 1 109 ? -41.279 62.121 -24.991 1.00 46.54 137 GLU A C 1
ATOM 810 O O . GLU A 1 109 ? -40.305 61.680 -24.400 1.00 46.28 137 GLU A O 1
ATOM 816 N N . THR A 1 110 ? -41.485 61.957 -26.291 1.00 45.17 138 THR A N 1
ATOM 817 C CA . THR A 1 110 ? -40.554 61.293 -27.191 1.00 44.09 138 THR A CA 1
ATOM 818 C C . THR A 1 110 ? -39.157 61.903 -27.087 1.00 43.14 138 THR A C 1
ATOM 819 O O . THR A 1 110 ? -39.002 63.119 -27.212 1.00 43.43 138 THR A O 1
ATOM 823 N N . ILE A 1 111 ? -38.150 61.072 -26.863 1.00 41.53 139 ILE A N 1
ATOM 824 C CA . ILE A 1 111 ? -36.765 61.530 -26.780 1.00 40.08 139 ILE A CA 1
ATOM 825 C C . ILE A 1 111 ? -35.975 60.973 -27.949 1.00 39.49 139 ILE A C 1
ATOM 826 O O . ILE A 1 111 ? -35.864 59.764 -28.097 1.00 39.67 139 ILE A O 1
ATOM 831 N N . THR A 1 112 ? -35.423 61.834 -28.789 1.00 38.77 140 THR A N 1
ATOM 832 C CA . THR A 1 112 ? -34.603 61.348 -29.896 1.00 38.30 140 THR A CA 1
ATOM 833 C C . THR A 1 112 ? -33.203 60.978 -29.474 1.00 38.06 140 THR A C 1
ATOM 834 O O . THR A 1 112 ? -32.721 61.403 -28.429 1.00 38.20 140 THR A O 1
ATOM 838 N N . ILE A 1 113 ? -32.556 60.173 -30.304 1.00 37.73 141 ILE A N 1
ATOM 839 C CA . ILE A 1 113 ? -31.182 59.806 -30.062 1.00 37.25 141 ILE A CA 1
ATOM 840 C C . ILE A 1 113 ? -30.340 61.074 -30.021 1.00 37.09 141 ILE A C 1
ATOM 841 O O . ILE A 1 113 ? -29.645 61.301 -29.051 1.00 37.00 141 ILE A O 1
ATOM 846 N N . LYS A 1 114 ? -30.417 61.890 -31.065 1.00 37.24 142 LYS A N 1
ATOM 847 C CA . LYS A 1 114 ? -29.647 63.137 -31.138 1.00 37.48 142 LYS A CA 1
ATOM 848 C C . LYS A 1 114 ? -29.798 63.936 -29.851 1.00 37.48 142 LYS A C 1
ATOM 849 O O . LYS A 1 114 ? -28.828 64.475 -29.335 1.00 37.56 142 LYS A O 1
ATOM 855 N N . GLN A 1 115 ? -31.015 64.008 -29.328 1.00 37.33 143 GLN A N 1
ATOM 856 C CA . GLN A 1 115 ? -31.237 64.727 -28.084 1.00 37.19 143 GLN A CA 1
ATOM 857 C C . GLN A 1 115 ? -30.422 64.147 -26.915 1.00 37.28 143 GLN A C 1
ATOM 858 O O . GLN A 1 115 ? -30.069 64.873 -25.985 1.00 37.62 143 GLN A O 1
ATOM 864 N N . LEU A 1 116 ? -30.122 62.849 -26.963 1.00 37.11 144 LEU A N 1
ATOM 865 C CA . LEU A 1 116 ? -29.303 62.230 -25.931 1.00 36.88 144 LEU A CA 1
ATOM 866 C C . LEU A 1 116 ? -27.858 62.627 -26.135 1.00 36.88 144 LEU A C 1
ATOM 867 O O . LEU A 1 116 ? -27.171 62.961 -25.173 1.00 37.13 144 LEU A O 1
ATOM 872 N N . LEU A 1 117 ? -27.395 62.583 -27.382 1.00 36.89 145 LEU A N 1
ATOM 873 C CA . LEU A 1 117 ? -26.035 62.992 -27.703 1.00 37.19 145 LEU A CA 1
ATOM 874 C C . LEU A 1 117 ? -25.887 64.449 -27.328 1.00 37.43 145 LEU A C 1
ATOM 875 O O . LEU A 1 117 ? -24.870 64.869 -26.769 1.00 37.61 145 LEU A O 1
ATOM 880 N N . ALA A 1 118 ? -26.943 65.199 -27.643 1.00 37.44 146 ALA A N 1
ATOM 881 C CA . ALA A 1 118 ? -27.024 66.637 -27.440 1.00 37.18 146 ALA A CA 1
ATOM 882 C C . ALA A 1 118 ? -27.113 67.054 -26.001 1.00 37.02 146 ALA A C 1
ATOM 883 O O . ALA A 1 118 ? -26.828 68.203 -25.702 1.00 37.30 146 ALA A O 1
ATOM 885 N N . GLN A 1 119 ? -27.509 66.130 -25.124 1.00 36.88 147 GLN A N 1
ATOM 886 C CA . GLN A 1 119 ? -27.669 66.396 -23.691 1.00 36.74 147 GLN A CA 1
ATOM 887 C C . GLN A 1 119 ? -28.815 67.381 -23.464 1.00 37.23 147 GLN A C 1
ATOM 888 O O . GLN A 1 119 ? -28.786 68.188 -22.528 1.00 37.11 147 GLN A O 1
ATOM 894 N N . THR A 1 120 ? -29.822 67.307 -24.329 1.00 37.81 148 THR A N 1
ATOM 895 C CA . THR A 1 120 ? -30.970 68.195 -24.254 1.00 38.82 148 THR A CA 1
ATOM 896 C C . THR A 1 120 ? -32.222 67.368 -24.009 1.00 39.43 148 THR A C 1
ATOM 897 O O . THR A 1 120 ? -33.345 67.883 -24.005 1.00 39.44 148 THR A O 1
ATOM 901 N N . SER A 1 121 ? -32.002 66.076 -23.805 1.00 40.44 149 SER A N 1
ATOM 902 C CA . SER A 1 121 ? -33.056 65.096 -23.589 1.00 41.35 149 SER A CA 1
ATOM 903 C C . SER A 1 121 ? -34.037 65.452 -22.488 1.00 42.06 149 SER A C 1
ATOM 904 O O . SER A 1 121 ? -35.195 65.057 -22.548 1.00 42.17 149 SER A O 1
ATOM 907 N N . GLY A 1 122 ? -33.586 66.227 -21.508 1.00 43.14 150 GLY A N 1
ATOM 908 C CA . GLY A 1 122 ? -34.391 66.534 -20.341 1.00 44.75 150 GLY A CA 1
ATOM 909 C C . GLY A 1 122 ? -34.222 65.635 -19.126 1.00 45.81 150 GLY A C 1
ATOM 910 O O . GLY A 1 122 ? -34.985 65.739 -18.171 1.00 45.57 150 GLY A O 1
ATOM 911 N N . ILE A 1 123 ? -33.236 64.746 -19.160 1.00 47.24 151 ILE A N 1
ATOM 912 C CA . ILE A 1 123 ? -32.953 63.849 -18.039 1.00 48.85 151 ILE A CA 1
ATOM 913 C C . ILE A 1 123 ? -32.087 64.481 -16.941 1.00 50.37 151 ILE A C 1
ATOM 914 O O . ILE A 1 123 ? -31.058 65.080 -17.228 1.00 50.28 151 ILE A O 1
ATOM 919 N N . PRO A 1 124 ? -32.503 64.326 -15.687 1.00 52.18 152 PRO A N 1
ATOM 920 C CA . PRO A 1 124 ? -31.765 64.868 -14.537 1.00 54.17 152 PRO A CA 1
ATOM 921 C C . PRO A 1 124 ? -30.383 64.251 -14.416 1.00 56.44 152 PRO A C 1
ATOM 922 O O . PRO A 1 124 ? -30.231 63.075 -14.668 1.00 56.64 152 PRO A O 1
ATOM 926 N N . SER A 1 125 ? -29.414 64.921 -13.898 1.00 59.31 153 SER A N 1
ATOM 927 C CA . SER A 1 125 ? -28.000 64.553 -13.885 1.00 62.20 153 SER A CA 1
ATOM 928 C C . SER A 1 125 ? -27.447 63.631 -12.772 1.00 64.42 153 SER A C 1
ATOM 929 O O . SER A 1 125 ? -26.730 62.683 -13.071 1.00 64.74 153 SER A O 1
ATOM 932 N N . ASP A 1 126 ? -27.706 63.957 -11.511 1.00 67.35 154 ASP A N 1
ATOM 933 C CA . ASP A 1 126 ? -27.055 63.229 -10.427 1.00 70.32 154 ASP A CA 1
ATOM 934 C C . ASP A 1 126 ? -27.752 63.275 -9.076 1.00 72.50 154 ASP A C 1
ATOM 935 O O . ASP A 1 126 ? -28.577 64.145 -8.812 1.00 72.76 154 ASP A O 1
ATOM 940 N N . ILE A 1 127 ? -27.259 62.407 -8.179 1.00 75.31 155 ILE A N 1
ATOM 941 C CA . ILE A 1 127 ? -27.673 62.385 -6.793 1.00 78.24 155 ILE A CA 1
ATOM 942 C C . ILE A 1 127 ? -29.088 61.972 -6.421 1.00 80.09 155 ILE A C 1
ATOM 943 O O . ILE A 1 127 ? -29.470 62.033 -5.256 1.00 80.41 155 ILE A O 1
ATOM 948 N N . THR A 1 128 ? -29.859 61.534 -7.405 1.00 82.42 156 THR A N 1
ATOM 949 C CA . THR A 1 128 ? -31.214 61.072 -7.147 1.00 84.51 156 THR A CA 1
ATOM 950 C C . THR A 1 128 ? -31.154 59.852 -6.237 1.00 86.05 156 THR A C 1
ATOM 951 O O . THR A 1 128 ? -31.988 59.673 -5.351 1.00 86.25 156 THR A O 1
ATOM 955 N N . SER A 1 129 ? -30.154 59.016 -6.483 1.00 87.84 157 SER A N 1
ATOM 956 C CA . SER A 1 129 ? -30.006 57.715 -5.832 1.00 89.45 157 SER A CA 1
ATOM 957 C C . SER A 1 129 ? -29.243 57.774 -4.511 1.00 90.43 157 SER A C 1
ATOM 958 O O . SER A 1 129 ? -28.938 56.741 -3.918 1.00 90.48 157 SER A O 1
ATOM 961 N N . GLU A 1 130 ? -28.927 58.982 -4.060 1.00 91.67 158 GLU A N 1
ATOM 962 C CA . GLU A 1 130 ? -28.179 59.169 -2.819 1.00 92.79 158 GLU A CA 1
ATOM 963 C C . GLU A 1 130 ? -26.749 58.695 -2.748 1.00 93.57 158 GLU A C 1
ATOM 964 O O . GLU A 1 130 ? -25.915 59.113 -3.597 1.00 93.73 158 GLU A O 1
ATOM 970 N N . ASP A 1 131 ? -26.465 57.787 -1.810 1.00 94.42 159 ASP A N 1
ATOM 971 C CA . ASP A 1 131 ? -25.097 57.390 -1.487 1.00 95.23 159 ASP A CA 1
ATOM 972 C C . ASP A 1 131 ? -24.449 56.216 -2.192 1.00 95.80 159 ASP A C 1
ATOM 973 O O . ASP A 1 131 ? -24.241 55.132 -1.569 1.00 95.93 159 ASP A O 1
ATOM 978 N N . ALA A 1 132 ? -24.164 56.388 -3.477 1.00 96.36 160 ALA A N 1
ATOM 979 C CA . ALA A 1 132 ? -23.417 55.426 -4.261 1.00 96.85 160 ALA A CA 1
ATOM 980 C C . ALA A 1 132 ? -23.861 53.962 -4.310 1.00 97.09 160 ALA A C 1
ATOM 981 O O . ALA A 1 132 ? -23.019 53.065 -4.280 1.00 97.11 160 ALA A O 1
ATOM 983 N N . VAL A 1 133 ? -25.174 53.706 -4.476 1.00 97.40 161 VAL A N 1
ATOM 984 C CA . VAL A 1 133 ? -25.618 52.321 -4.712 1.00 97.65 161 VAL A CA 1
ATOM 985 C C . VAL A 1 133 ? -27.090 52.217 -5.125 1.00 97.87 161 VAL A C 1
ATOM 986 O O . VAL A 1 133 ? -27.871 53.122 -4.843 1.00 97.89 161 VAL A O 1
ATOM 990 N N . THR A 1 134 ? -27.514 51.054 -5.620 1.00 98.14 162 THR A N 1
ATOM 991 C CA . THR A 1 134 ? -28.925 50.833 -5.989 1.00 98.29 162 THR A CA 1
ATOM 992 C C . THR A 1 134 ? -29.712 49.890 -5.060 1.00 98.25 162 THR A C 1
ATOM 993 O O . THR A 1 134 ? -29.220 48.826 -4.691 1.00 98.26 162 THR A O 1
ATOM 997 N N . ASN A 1 135 ? -30.915 50.312 -4.674 1.00 98.19 163 ASN A N 1
ATOM 998 C CA . ASN A 1 135 ? -31.752 49.561 -3.739 1.00 97.95 163 ASN A CA 1
ATOM 999 C C . ASN A 1 135 ? -32.068 48.194 -4.313 1.00 97.52 163 ASN A C 1
ATOM 1000 O O . ASN A 1 135 ? -31.997 47.181 -3.621 1.00 97.46 163 ASN A O 1
ATOM 1005 N N . LYS A 1 136 ? -32.396 48.181 -5.598 1.00 96.98 164 LYS A N 1
ATOM 1006 C CA . LYS A 1 136 ? -32.538 46.947 -6.337 1.00 96.25 164 LYS A CA 1
ATOM 1007 C C . LYS A 1 136 ? -31.266 46.939 -7.158 1.00 95.62 164 LYS A C 1
ATOM 1008 O O . LYS A 1 136 ? -30.960 47.921 -7.835 1.00 95.70 164 LYS A O 1
ATOM 1014 N N . ASN A 1 137 ? -30.464 45.898 -7.020 1.00 94.48 165 ASN A N 1
ATOM 1015 C CA . ASN A 1 137 ? -29.165 45.891 -7.653 1.00 93.23 165 ASN A CA 1
ATOM 1016 C C . ASN A 1 137 ? -29.116 45.681 -9.153 1.00 92.17 165 ASN A C 1
ATOM 1017 O O . ASN A 1 137 ? -28.639 44.659 -9.641 1.00 92.08 165 ASN A O 1
ATOM 1022 N N . ASN A 1 138 ? -29.542 46.723 -9.869 1.00 90.68 166 ASN A N 1
ATOM 1023 C CA . ASN A 1 138 ? -29.369 46.774 -11.303 1.00 88.99 166 ASN A CA 1
ATOM 1024 C C . ASN A 1 138 ? -28.020 47.454 -11.484 1.00 87.69 166 ASN A C 1
ATOM 1025 O O . ASN A 1 138 ? -27.940 48.563 -12.012 1.00 87.65 166 ASN A O 1
ATOM 1030 N N . ARG A 1 139 ? -26.960 46.784 -11.046 1.00 85.78 167 ARG A N 1
ATOM 1031 C CA . ARG A 1 139 ? -25.614 47.318 -11.190 1.00 84.00 167 ARG A CA 1
ATOM 1032 C C . ARG A 1 139 ? -25.315 47.436 -12.673 1.00 82.14 167 ARG A C 1
ATOM 1033 O O . ARG A 1 139 ? -24.697 48.397 -13.130 1.00 82.04 167 ARG A O 1
ATOM 1041 N N . LEU A 1 140 ? -25.769 46.434 -13.414 1.00 79.64 168 LEU A N 1
ATOM 1042 C CA . LEU A 1 140 ? -25.558 46.360 -14.867 1.00 77.06 168 LEU A CA 1
ATOM 1043 C C . LEU A 1 140 ? -26.337 47.339 -15.770 1.00 75.25 168 LEU A C 1
ATOM 1044 O O . LEU A 1 140 ? -27.351 47.916 -15.373 1.00 74.80 168 LEU A O 1
ATOM 1049 N N . ASN A 1 141 ? -25.834 47.453 -16.998 1.00 73.04 169 ASN A N 1
ATOM 1050 C CA . ASN A 1 141 ? -26.286 48.426 -17.921 1.00 70.82 169 ASN A CA 1
ATOM 1051 C C . ASN A 1 141 ? -27.758 48.772 -17.922 1.00 69.76 169 ASN A C 1
ATOM 1052 O O . ASN A 1 141 ? -28.104 49.926 -18.136 1.00 69.69 169 ASN A O 1
ATOM 1057 N N . ASP A 1 142 ? -28.624 47.827 -17.589 1.00 68.48 170 ASP A N 1
ATOM 1058 C CA . ASP A 1 142 ? -30.045 48.058 -17.784 1.00 67.29 170 ASP A CA 1
ATOM 1059 C C . ASP A 1 142 ? -30.530 48.943 -16.655 1.00 66.28 170 ASP A C 1
ATOM 1060 O O . ASP A 1 142 ? -31.176 48.515 -15.701 1.00 66.09 170 ASP A O 1
ATOM 1065 N N . VAL A 1 143 ? -30.174 50.210 -16.816 1.00 64.88 171 VAL A N 1
ATOM 1066 C CA . VAL A 1 143 ? -30.483 51.294 -15.901 1.00 63.15 171 VAL A CA 1
ATOM 1067 C C . VAL A 1 143 ? -31.757 52.019 -16.293 1.00 62.16 171 VAL A C 1
ATOM 1068 O O . VAL A 1 143 ? -32.114 53.022 -15.687 1.00 62.34 171 VAL A O 1
ATOM 1072 N N . THR A 1 144 ? -32.438 51.522 -17.315 1.00 60.62 172 THR A N 1
ATOM 1073 C CA . THR A 1 144 ? -33.581 52.217 -17.881 1.00 58.96 172 THR A CA 1
ATOM 1074 C C . THR A 1 144 ? -34.637 52.413 -16.809 1.00 58.25 172 THR A C 1
ATOM 1075 O O . THR A 1 144 ? -35.291 53.447 -16.756 1.00 58.25 172 THR A O 1
ATOM 1079 N N . ARG A 1 145 ? -34.792 51.415 -15.952 1.00 57.22 173 ARG A N 1
ATOM 1080 C CA . ARG A 1 145 ? -35.772 51.465 -14.878 1.00 56.11 173 ARG A CA 1
ATOM 1081 C C . ARG A 1 145 ? -35.476 52.618 -13.935 1.00 55.23 173 ARG A C 1
ATOM 1082 O O . ARG A 1 145 ? -36.390 53.250 -13.420 1.00 55.13 173 ARG A O 1
ATOM 1090 N N . ALA A 1 146 ? -34.196 52.862 -13.682 1.00 54.23 174 ALA A N 1
ATOM 1091 C CA . ALA A 1 146 ? -33.781 53.959 -12.820 1.00 53.26 174 ALA A CA 1
ATOM 1092 C C . ALA A 1 146 ? -34.016 55.340 -13.372 1.00 52.77 174 ALA A C 1
ATOM 1093 O O . ALA A 1 146 ? -34.551 56.197 -12.709 1.00 52.98 174 ALA A O 1
ATOM 1095 N N . ILE A 1 147 ? -33.637 55.555 -14.620 1.00 52.03 175 ILE A N 1
ATOM 1096 C CA . ILE A 1 147 ? -33.847 56.856 -15.209 1.00 51.33 175 ILE A CA 1
ATOM 1097 C C . ILE A 1 147 ? -35.337 57.120 -15.212 1.00 51.22 175 ILE A C 1
ATOM 1098 O O . ILE A 1 147 ? -35.783 58.217 -14.918 1.00 51.29 175 ILE A O 1
ATOM 1103 N N . MET A 1 148 ? -36.128 56.099 -15.477 1.00 51.02 176 MET A N 1
ATOM 1104 C CA . MET A 1 148 ? -37.553 56.305 -15.653 1.00 50.90 176 MET A CA 1
ATOM 1105 C C . MET A 1 148 ? -38.219 56.842 -14.398 1.00 51.21 176 MET A C 1
ATOM 1106 O O . MET A 1 148 ? -39.296 57.421 -14.465 1.00 51.05 176 MET A O 1
ATOM 1111 N N . GLY A 1 149 ? -37.611 56.604 -13.247 1.00 51.70 177 GLY A N 1
ATOM 1112 C CA . GLY A 1 149 ? -38.257 56.932 -11.993 1.00 52.42 177 GLY A CA 1
ATOM 1113 C C . GLY A 1 149 ? -38.730 58.372 -11.882 1.00 52.91 177 GLY A C 1
ATOM 1114 O O . GLY A 1 149 ? -39.804 58.631 -11.347 1.00 53.34 177 GLY A O 1
ATOM 1115 N N . ASP A 1 150 ? -37.942 59.313 -12.386 1.00 52.98 178 ASP A N 1
ATOM 1116 C CA . ASP A 1 150 ? -38.237 60.725 -12.187 1.00 52.96 178 ASP A CA 1
ATOM 1117 C C . ASP A 1 150 ? -38.525 61.475 -13.477 1.00 52.24 178 ASP A C 1
ATOM 1118 O O . ASP A 1 150 ? -38.102 61.076 -14.552 1.00 51.67 178 ASP A O 1
ATOM 1123 N N . GLU A 1 151 ? -39.287 62.548 -13.346 1.00 51.91 179 GLU A N 1
ATOM 1124 C CA . GLU A 1 151 ? -39.720 63.365 -14.469 1.00 51.39 179 GLU A CA 1
ATOM 1125 C C . GLU A 1 151 ? -38.617 64.210 -15.086 1.00 50.73 179 GLU A C 1
ATOM 1126 O O . GLU A 1 151 ? -37.643 64.557 -14.433 1.00 50.58 179 GLU A O 1
ATOM 1132 N N . LEU A 1 152 ? -38.794 64.540 -16.357 1.00 50.15 180 LEU A N 1
ATOM 1133 C CA . LEU A 1 152 ? -37.870 65.402 -17.073 1.00 49.69 180 LEU A CA 1
ATOM 1134 C C . LEU A 1 152 ? -37.932 66.825 -16.548 1.00 49.53 180 LEU A C 1
ATOM 1135 O O . LEU A 1 152 ? -38.977 67.288 -16.109 1.00 49.63 180 LEU A O 1
ATOM 1140 N N . HIS A 1 153 ? -36.799 67.511 -16.595 1.00 49.13 181 HIS A N 1
ATOM 1141 C CA . HIS A 1 153 ? -36.705 68.919 -16.149 1.00 48.66 181 HIS A CA 1
ATOM 1142 C C . HIS A 1 153 ? -37.340 69.892 -17.170 1.00 48.35 181 HIS A C 1
ATOM 1143 O O . HIS A 1 153 ? -37.874 70.938 -16.800 1.00 48.40 181 HIS A O 1
ATOM 1150 N N . HIS A 1 154 ? -37.266 69.529 -18.447 1.00 47.92 182 HIS A N 1
ATOM 1151 C CA . HIS A 1 154 ? -37.864 70.283 -19.542 1.00 47.73 182 HIS A CA 1
ATOM 1152 C C . HIS A 1 154 ? -38.271 69.296 -20.632 1.00 47.46 182 HIS A C 1
ATOM 1153 O O . HIS A 1 154 ? -37.875 68.128 -20.596 1.00 47.41 182 HIS A O 1
ATOM 1160 N N . LYS A 1 155 ? -39.061 69.754 -21.604 1.00 47.09 183 LYS A N 1
ATOM 1161 C CA . LYS A 1 155 ? -39.412 68.896 -22.726 1.00 46.67 183 LYS A CA 1
ATOM 1162 C C . LYS A 1 155 ? -38.126 68.535 -23.457 1.00 46.39 183 LYS A C 1
ATOM 1163 O O . LYS A 1 155 ? -37.181 69.326 -23.488 1.00 46.40 183 LYS A O 1
ATOM 1169 N N . PRO A 1 156 ? -38.072 67.333 -24.041 1.00 46.14 184 PRO A N 1
ATOM 1170 C CA . PRO A 1 156 ? -36.873 66.959 -24.767 1.00 46.04 184 PRO A CA 1
ATOM 1171 C C . PRO A 1 156 ? -36.558 67.990 -25.835 1.00 45.97 184 PRO A C 1
ATOM 1172 O O . PRO A 1 156 ? -37.447 68.350 -26.595 1.00 45.74 184 PRO A O 1
ATOM 1176 N N . GLY A 1 157 ? -35.307 68.456 -25.873 1.00 46.16 185 GLY A N 1
ATOM 1177 C CA . GLY A 1 157 ? -34.845 69.438 -26.866 1.00 46.43 185 GLY A CA 1
ATOM 1178 C C . GLY A 1 157 ? -34.867 70.917 -26.483 1.00 46.66 185 GLY A C 1
ATOM 1179 O O . GLY A 1 157 ? -34.290 71.749 -27.195 1.00 46.76 185 GLY A O 1
ATOM 1180 N N . GLU A 1 158 ? -35.521 71.240 -25.366 1.00 46.75 186 GLU A N 1
ATOM 1181 C CA . GLU A 1 158 ? -35.649 72.616 -24.878 1.00 46.95 186 GLU A CA 1
ATOM 1182 C C . GLU A 1 158 ? -34.356 73.179 -24.278 1.00 46.73 186 GLU A C 1
ATOM 1183 O O . GLU A 1 158 ? -33.888 74.239 -24.705 1.00 46.65 186 GLU A O 1
ATOM 1189 N N . GLU A 1 159 ? -33.784 72.475 -23.295 1.00 46.62 187 GLU A N 1
ATOM 1190 C CA . GLU A 1 159 ? -32.623 72.991 -22.565 1.00 46.67 187 GLU A CA 1
ATOM 1191 C C . GLU A 1 159 ? -31.554 71.930 -22.270 1.00 46.35 187 GLU A C 1
ATOM 1192 O O . GLU A 1 159 ? -31.860 70.750 -22.146 1.00 46.64 187 GLU A O 1
ATOM 1198 N N . PHE A 1 160 ? -30.302 72.379 -22.152 1.00 45.93 188 PHE A N 1
ATOM 1199 C CA . PHE A 1 160 ? -29.126 71.530 -21.889 1.00 45.01 188 PHE A CA 1
ATOM 1200 C C . PHE A 1 160 ? -28.904 71.213 -20.411 1.00 44.97 188 PHE A C 1
ATOM 1201 O O . PHE A 1 160 ? -28.972 72.101 -19.563 1.00 45.14 188 PHE A O 1
ATOM 1209 N N . GLU A 1 161 ? -28.630 69.941 -20.119 1.00 44.77 189 GLU A N 1
ATOM 1210 C CA . GLU A 1 161 ? -28.361 69.444 -18.763 1.00 44.30 189 GLU A CA 1
ATOM 1211 C C . GLU A 1 161 ? -27.342 68.349 -18.914 1.00 43.52 189 GLU A C 1
ATOM 1212 O O . GLU A 1 161 ? -27.582 67.377 -19.614 1.00 43.55 189 GLU A O 1
ATOM 1218 N N . TYR A 1 162 ? -26.203 68.497 -18.262 1.00 43.04 190 TYR A N 1
ATOM 1219 C CA . TYR A 1 162 ? -25.163 67.487 -18.363 1.00 42.48 190 TYR A CA 1
ATOM 1220 C C . TYR A 1 162 ? -25.490 66.348 -17.440 1.00 42.42 190 TYR A C 1
ATOM 1221 O O . TYR A 1 162 ? -25.503 66.512 -16.220 1.00 42.83 190 TYR A O 1
ATOM 1230 N N . SER A 1 163 ? -25.752 65.195 -18.035 1.00 42.15 191 SER A N 1
ATOM 1231 C CA . SER A 1 163 ? -26.090 64.002 -17.291 1.00 41.82 191 SER A CA 1
ATOM 1232 C C . SER A 1 163 ? -25.407 62.804 -17.902 1.00 41.59 191 SER A C 1
ATOM 1233 O O . SER A 1 163 ? -25.308 62.709 -19.132 1.00 41.31 191 SER A O 1
ATOM 1236 N N . ASN A 1 164 ? -24.937 61.907 -17.031 1.00 41.42 192 ASN A N 1
ATOM 1237 C CA . ASN A 1 164 ? -24.313 60.645 -17.430 1.00 41.24 192 ASN A CA 1
ATOM 1238 C C . ASN A 1 164 ? -25.321 59.729 -18.109 1.00 41.01 192 ASN A C 1
ATOM 1239 O O . ASN A 1 164 ? -24.974 59.017 -19.061 1.00 41.12 192 ASN A O 1
ATOM 1244 N N . MET A 1 165 ? -26.560 59.758 -17.608 1.00 40.36 193 MET A N 1
ATOM 1245 C CA . MET A 1 165 ? -27.654 58.946 -18.129 1.00 40.16 193 MET A CA 1
ATOM 1246 C C . MET A 1 165 ? -27.818 59.030 -19.653 1.00 39.94 193 MET A C 1
ATOM 1247 O O . MET A 1 165 ? -28.202 58.043 -20.291 1.00 40.31 193 MET A O 1
ATOM 1252 N N . ASN A 1 166 ? -27.538 60.198 -20.234 1.00 39.27 194 ASN A N 1
ATOM 1253 C CA . ASN A 1 166 ? -27.641 60.369 -21.673 1.00 38.77 194 ASN A CA 1
ATOM 1254 C C . ASN A 1 166 ? -26.741 59.405 -22.404 1.00 38.47 194 ASN A C 1
ATOM 1255 O O . ASN A 1 166 ? -27.199 58.639 -23.246 1.00 38.88 194 ASN A O 1
ATOM 1260 N N . TYR A 1 167 ? -25.460 59.438 -22.079 1.00 37.87 195 TYR A N 1
ATOM 1261 C CA . TYR A 1 167 ? -24.516 58.570 -22.739 1.00 37.59 195 TYR A CA 1
ATOM 1262 C C . TYR A 1 167 ? -24.641 57.133 -22.244 1.00 37.89 195 TYR A C 1
ATOM 1263 O O . TYR A 1 167 ? -24.203 56.184 -22.905 1.00 38.08 195 TYR A O 1
ATOM 1272 N N . ASP A 1 168 ? -25.254 56.977 -21.079 1.00 37.92 196 ASP A N 1
ATOM 1273 C CA . ASP A 1 168 ? -25.508 55.657 -20.554 1.00 38.11 196 ASP A CA 1
ATOM 1274 C C . ASP A 1 168 ? -26.573 54.995 -21.404 1.00 38.14 196 ASP A C 1
ATOM 1275 O O . ASP A 1 168 ? -26.462 53.816 -21.736 1.00 38.32 196 ASP A O 1
ATOM 1280 N N . LEU A 1 169 ? -27.602 55.754 -21.766 1.00 38.12 197 LEU A N 1
ATOM 1281 C CA . LEU A 1 169 ? -28.680 55.199 -22.560 1.00 38.35 197 LEU A CA 1
ATOM 1282 C C . LEU A 1 169 ? -28.189 54.936 -23.987 1.00 38.25 197 LEU A C 1
ATOM 1283 O O . LEU A 1 169 ? -28.596 53.969 -24.624 1.00 38.45 197 LEU A O 1
ATOM 1288 N N . LEU A 1 170 ? -27.311 55.796 -24.485 1.00 38.03 198 LEU A N 1
ATOM 1289 C CA . LEU A 1 170 ? -26.706 55.584 -25.789 1.00 37.68 198 LEU A CA 1
ATOM 1290 C C . LEU A 1 170 ? -25.910 54.289 -25.730 1.00 37.62 198 LEU A C 1
ATOM 1291 O O . LEU A 1 170 ? -25.798 53.579 -26.722 1.00 38.03 198 LEU A O 1
ATOM 1296 N N . GLY A 1 171 ? -25.399 53.973 -24.565 1.00 37.28 199 GLY A N 1
ATOM 1297 C CA . GLY A 1 171 ? -24.644 52.744 -24.370 1.00 37.12 199 GLY A CA 1
ATOM 1298 C C . GLY A 1 171 ? -25.559 51.541 -24.648 1.00 36.96 199 GLY A C 1
ATOM 1299 O O . GLY A 1 171 ? -25.147 50.654 -25.352 1.00 36.98 199 GLY A O 1
ATOM 1300 N N . LEU A 1 172 ? -26.780 51.562 -24.136 1.00 36.57 200 LEU A N 1
ATOM 1301 C CA . LEU A 1 172 ? -27.722 50.484 -24.373 1.00 36.30 200 LEU A CA 1
ATOM 1302 C C . LEU A 1 172 ? -28.014 50.383 -25.854 1.00 36.46 200 LEU A C 1
ATOM 1303 O O . LEU A 1 172 ? -28.150 49.294 -26.400 1.00 36.91 200 LEU A O 1
ATOM 1308 N N . ILE A 1 173 ? -28.130 51.531 -26.503 1.00 36.36 201 ILE A N 1
ATOM 1309 C CA . ILE A 1 173 ? -28.621 51.572 -27.852 1.00 36.38 201 ILE A CA 1
ATOM 1310 C C . ILE A 1 173 ? -27.584 50.808 -28.628 1.00 36.92 201 ILE A C 1
ATOM 1311 O O . ILE A 1 173 ? -27.876 49.990 -29.463 1.00 37.16 201 ILE A O 1
ATOM 1316 N N . ILE A 1 174 ? -26.328 51.051 -28.261 1.00 37.47 202 ILE A N 1
ATOM 1317 C CA . ILE A 1 174 ? -25.232 50.372 -28.911 1.00 38.09 202 ILE A CA 1
ATOM 1318 C C . ILE A 1 174 ? -25.320 48.870 -28.658 1.00 38.44 202 ILE A C 1
ATOM 1319 O O . ILE A 1 174 ? -25.176 48.069 -29.568 1.00 38.48 202 ILE A O 1
ATOM 1324 N N . GLN A 1 175 ? -25.638 48.502 -27.420 1.00 39.08 203 GLN A N 1
ATOM 1325 C CA . GLN A 1 175 ? -25.740 47.098 -27.023 1.00 39.60 203 GLN A CA 1
ATOM 1326 C C . GLN A 1 175 ? -26.929 46.385 -27.646 1.00 39.93 203 GLN A C 1
ATOM 1327 O O . GLN A 1 175 ? -26.797 45.261 -28.117 1.00 40.38 203 GLN A O 1
ATOM 1333 N N . ASN A 1 176 ? -28.082 47.040 -27.643 1.00 40.24 204 ASN A N 1
ATOM 1334 C CA . ASN A 1 176 ? -29.285 46.458 -28.202 1.00 40.74 204 ASN A CA 1
ATOM 1335 C C . ASN A 1 176 ? -29.197 46.296 -29.721 1.00 41.23 204 ASN A C 1
ATOM 1336 O O . ASN A 1 176 ? -29.524 45.234 -30.253 1.00 41.63 204 ASN A O 1
ATOM 1341 N N . VAL A 1 177 ? -28.751 47.344 -30.410 1.00 41.50 205 VAL A N 1
ATOM 1342 C CA . VAL A 1 177 ? -28.618 47.325 -31.861 1.00 41.61 205 VAL A CA 1
ATOM 1343 C C . VAL A 1 177 ? -27.531 46.357 -32.319 1.00 42.17 205 VAL A C 1
ATOM 1344 O O . VAL A 1 177 ? -27.736 45.567 -33.236 1.00 42.53 205 VAL A O 1
ATOM 1348 N N . THR A 1 178 ? -26.379 46.420 -31.674 1.00 42.65 206 THR A N 1
ATOM 1349 C CA . THR A 1 178 ? -25.239 45.614 -32.066 1.00 43.30 206 THR A CA 1
ATOM 1350 C C . THR A 1 178 ? -25.426 44.125 -31.761 1.00 43.58 206 THR A C 1
ATOM 1351 O O . THR A 1 178 ? -24.825 43.263 -32.410 1.00 43.42 206 THR A O 1
ATOM 1355 N N . LYS A 1 179 ? -26.268 43.846 -30.773 1.00 44.15 207 LYS A N 1
ATOM 1356 C CA . LYS A 1 179 ? -26.550 42.478 -30.336 1.00 44.75 207 LYS A CA 1
ATOM 1357 C C . LYS A 1 179 ? -25.327 41.837 -29.693 1.00 44.87 207 LYS A C 1
ATOM 1358 O O . LYS A 1 179 ? -25.055 40.648 -29.860 1.00 45.07 207 LYS A O 1
ATOM 1364 N N . GLN A 1 180 ? -24.595 42.662 -28.957 1.00 45.01 208 GLN A N 1
ATOM 1365 C CA . GLN A 1 180 ? -23.438 42.243 -28.172 1.00 45.19 208 GLN A CA 1
ATOM 1366 C C . GLN A 1 180 ? -23.243 43.302 -27.109 1.00 45.10 208 GLN A C 1
ATOM 1367 O O . GLN A 1 180 ? -23.702 44.430 -27.282 1.00 45.41 208 GLN A O 1
ATOM 1373 N N . SER A 1 181 ? -22.573 42.944 -26.018 1.00 44.80 209 SER A N 1
ATOM 1374 C CA . SER A 1 181 ? -22.391 43.873 -24.918 1.00 44.62 209 SER A CA 1
ATOM 1375 C C . SER A 1 181 ? -21.659 45.120 -25.379 1.00 44.39 209 SER A C 1
ATOM 1376 O O . SER A 1 181 ? -20.798 45.067 -26.277 1.00 44.15 209 SER A O 1
ATOM 1379 N N . TYR A 1 182 ? -22.018 46.244 -24.761 1.00 43.99 210 TYR A N 1
ATOM 1380 C CA . TYR A 1 182 ? -21.381 47.511 -25.064 1.00 43.56 210 TYR A CA 1
ATOM 1381 C C . TYR A 1 182 ? -19.852 47.337 -25.060 1.00 43.26 210 TYR A C 1
ATOM 1382 O O . TYR A 1 182 ? -19.200 47.619 -26.065 1.00 42.91 210 TYR A O 1
ATOM 1391 N N . THR A 1 183 ? -19.306 46.863 -23.936 1.00 43.09 211 THR A N 1
ATOM 1392 C CA . THR A 1 183 ? -17.869 46.623 -23.774 1.00 43.00 211 THR A CA 1
ATOM 1393 C C . THR A 1 183 ? -17.278 45.857 -24.953 1.00 43.03 211 THR A C 1
ATOM 1394 O O . THR A 1 183 ? -16.293 46.292 -25.564 1.00 42.81 211 THR A O 1
ATOM 1398 N N . LYS A 1 184 ? -17.896 44.717 -25.259 1.00 43.15 212 LYS A N 1
ATOM 1399 C CA . LYS A 1 184 ? -17.476 43.854 -26.358 1.00 43.16 212 LYS A CA 1
ATOM 1400 C C . LYS A 1 184 ? -17.444 44.614 -27.687 1.00 42.72 212 LYS A C 1
ATOM 1401 O O . LYS A 1 184 ? -16.466 44.525 -28.429 1.00 42.50 212 LYS A O 1
ATOM 1407 N N . TYR A 1 185 ? -18.503 45.365 -27.983 1.00 42.44 213 TYR A N 1
ATOM 1408 C CA . TYR A 1 185 ? -18.548 46.110 -29.238 1.00 42.51 213 TYR A CA 1
ATOM 1409 C C . TYR A 1 185 ? -17.398 47.120 -29.397 1.00 42.59 213 TYR A C 1
ATOM 1410 O O . TYR A 1 185 ? -16.637 47.053 -30.366 1.00 42.33 213 TYR A O 1
ATOM 1419 N N . ILE A 1 186 ? -17.279 48.047 -28.444 1.00 42.82 214 ILE A N 1
ATOM 1420 C CA . ILE A 1 186 ? -16.256 49.102 -28.494 1.00 42.74 214 ILE A CA 1
ATOM 1421 C C . ILE A 1 186 ? -14.873 48.508 -28.662 1.00 43.01 214 ILE A C 1
ATOM 1422 O O . ILE A 1 186 ? -14.069 48.993 -29.462 1.00 43.05 214 ILE A O 1
ATOM 1427 N N . THR A 1 187 ? -14.606 47.456 -27.904 1.00 43.30 215 THR A N 1
ATOM 1428 C CA . THR A 1 187 ? -13.333 46.784 -27.988 1.00 43.66 215 THR A CA 1
ATOM 1429 C C . THR A 1 187 ? -13.136 46.224 -29.385 1.00 44.28 215 THR A C 1
ATOM 1430 O O . THR A 1 187 ? -12.147 46.546 -30.041 1.00 44.54 215 THR A O 1
ATOM 1434 N N . ASN A 1 188 ? -14.078 45.398 -29.836 1.00 44.97 216 ASN A N 1
ATOM 1435 C CA . ASN A 1 188 ? -13.989 44.764 -31.154 1.00 45.70 216 ASN A CA 1
ATOM 1436 C C . ASN A 1 188 ? -14.043 45.695 -32.367 1.00 46.01 216 ASN A C 1
ATOM 1437 O O . ASN A 1 188 ? -13.219 45.569 -33.269 1.00 46.35 216 ASN A O 1
ATOM 1442 N N . SER A 1 189 ? -15.052 46.553 -32.403 1.00 46.25 217 SER A N 1
ATOM 1443 C CA . SER A 1 189 ? -15.181 47.566 -33.436 1.00 46.52 217 SER A CA 1
ATOM 1444 C C . SER A 1 189 ? -14.109 48.655 -33.419 1.00 46.77 217 SER A C 1
ATOM 1445 O O . SER A 1 189 ? -13.655 49.090 -34.473 1.00 46.98 217 SER A O 1
ATOM 1448 N N . TRP A 1 190 ? -13.733 49.127 -32.233 1.00 46.84 218 TRP A N 1
ATOM 1449 C CA . TRP A 1 190 ? -12.861 50.287 -32.144 1.00 46.64 218 TRP A CA 1
ATOM 1450 C C . TRP A 1 190 ? -11.503 50.122 -31.516 1.00 46.72 218 TRP A C 1
ATOM 1451 O O . TRP A 1 190 ? -10.473 50.415 -32.152 1.00 46.58 218 TRP A O 1
ATOM 1462 N N . LEU A 1 191 ? -11.460 49.673 -30.269 1.00 46.80 219 LEU A N 1
ATOM 1463 C CA . LEU A 1 191 ? -10.214 49.697 -29.508 1.00 47.03 219 LEU A CA 1
ATOM 1464 C C . LEU A 1 191 ? -9.126 48.823 -30.109 1.00 47.45 219 LEU A C 1
ATOM 1465 O O . LEU A 1 191 ? -7.971 49.222 -30.180 1.00 47.78 219 LEU A O 1
ATOM 1470 N N . LYS A 1 192 ? -9.507 47.635 -30.551 1.00 47.63 220 LYS A N 1
ATOM 1471 C CA . LYS A 1 192 ? -8.598 46.733 -31.266 1.00 47.80 220 LYS A CA 1
ATOM 1472 C C . LYS A 1 192 ? -8.173 47.249 -32.664 1.00 47.80 220 LYS A C 1
ATOM 1473 O O . LYS A 1 192 ? -6.979 47.309 -32.948 1.00 47.52 220 LYS A O 1
ATOM 1479 N N . PRO A 1 193 ? -9.140 47.614 -33.540 1.00 48.07 221 PRO A N 1
ATOM 1480 C CA . PRO A 1 193 ? -8.744 48.195 -34.827 1.00 48.37 221 PRO A CA 1
ATOM 1481 C C . PRO A 1 193 ? -7.813 49.406 -34.680 1.00 48.76 221 PRO A C 1
ATOM 1482 O O . PRO A 1 193 ? -6.858 49.538 -35.453 1.00 48.81 221 PRO A O 1
ATOM 1486 N N . LEU A 1 194 ? -8.091 50.272 -33.702 1.00 49.11 222 LEU A N 1
ATOM 1487 C CA . LEU A 1 194 ? -7.280 51.478 -33.457 1.00 49.39 222 LEU A CA 1
ATOM 1488 C C . LEU A 1 194 ? -5.886 51.195 -32.902 1.00 49.84 222 LEU A C 1
ATOM 1489 O O . LEU A 1 194 ? -5.027 52.076 -32.904 1.00 49.94 222 LEU A O 1
ATOM 1494 N N . HIS A 1 195 ? -5.660 49.951 -32.485 1.00 50.36 223 HIS A N 1
ATOM 1495 C CA . HIS A 1 195 ? -4.405 49.543 -31.869 1.00 50.83 223 HIS A CA 1
ATOM 1496 C C . HIS A 1 195 ? -4.307 49.842 -30.402 1.00 50.73 223 HIS A C 1
ATOM 1497 O O . HIS A 1 195 ? -3.215 49.780 -29.807 1.00 50.92 223 HIS A O 1
ATOM 1504 N N . MET A 1 196 ? -5.440 50.177 -29.803 1.00 50.56 224 MET A N 1
ATOM 1505 C CA . MET A 1 196 ? -5.535 50.484 -28.374 1.00 50.25 224 MET A CA 1
ATOM 1506 C C . MET A 1 196 ? -5.715 49.160 -27.650 1.00 50.44 224 MET A C 1
ATOM 1507 O O . MET A 1 196 ? -6.740 48.908 -27.010 1.00 50.60 224 MET A O 1
ATOM 1512 N N . THR A 1 197 ? -4.682 48.331 -27.774 1.00 50.53 225 THR A N 1
ATOM 1513 C CA . THR A 1 197 ? -4.646 46.967 -27.262 1.00 50.71 225 THR A CA 1
ATOM 1514 C C . THR A 1 197 ? -4.614 46.801 -25.750 1.00 50.65 225 THR A C 1
ATOM 1515 O O . THR A 1 197 ? -4.748 45.684 -25.256 1.00 50.89 225 THR A O 1
ATOM 1519 N N . HIS A 1 198 ? -4.442 47.892 -25.013 1.00 50.62 226 HIS A N 1
ATOM 1520 C CA . HIS A 1 198 ? -4.356 47.802 -23.557 1.00 50.45 226 HIS A CA 1
ATOM 1521 C C . HIS A 1 198 ? -5.552 48.436 -22.878 1.00 50.30 226 HIS A C 1
ATOM 1522 O O . HIS A 1 198 ? -5.688 48.360 -21.657 1.00 50.10 226 HIS A O 1
ATOM 1529 N N . THR A 1 199 ? -6.416 49.058 -23.676 1.00 50.22 227 THR A N 1
ATOM 1530 C CA . THR A 1 199 ? -7.584 49.756 -23.157 1.00 50.27 227 THR A CA 1
ATOM 1531 C C . THR A 1 199 ? -8.703 48.801 -22.784 1.00 50.31 227 THR A C 1
ATOM 1532 O O . THR A 1 199 ? -8.977 47.852 -23.513 1.00 50.55 227 THR A O 1
ATOM 1536 N N . SER A 1 200 ? -9.343 49.065 -21.649 1.00 50.26 228 SER A N 1
ATOM 1537 C CA . SER A 1 200 ? -10.429 48.232 -21.150 1.00 50.34 228 SER A CA 1
ATOM 1538 C C . SER A 1 200 ? -11.459 49.018 -20.336 1.00 50.67 228 SER A C 1
ATOM 1539 O O . SER A 1 200 ? -11.365 50.237 -20.203 1.00 50.70 228 SER A O 1
ATOM 1542 N N . PHE A 1 201 ? -12.438 48.307 -19.789 1.00 51.06 229 PHE A N 1
ATOM 1543 C CA . PHE A 1 201 ? -13.469 48.923 -18.972 1.00 51.45 229 PHE A CA 1
ATOM 1544 C C . PHE A 1 201 ? -13.415 48.419 -17.544 1.00 51.99 229 PHE A C 1
ATOM 1545 O O . PHE A 1 201 ? -13.073 47.263 -17.293 1.00 51.90 229 PHE A O 1
ATOM 1553 N N . LYS A 1 202 ? -13.782 49.306 -16.627 1.00 52.84 230 LYS A N 1
ATOM 1554 C CA . LYS A 1 202 ? -13.727 49.025 -15.205 1.00 53.78 230 LYS A CA 1
ATOM 1555 C C . LYS A 1 202 ? -14.866 48.193 -14.656 1.00 54.68 230 LYS A C 1
ATOM 1556 O O . LYS A 1 202 ? -16.038 48.433 -14.918 1.00 54.88 230 LYS A O 1
ATOM 1562 N N . GLN A 1 203 ? -14.434 47.204 -13.872 1.00 55.84 231 GLN A N 1
ATOM 1563 C CA . GLN A 1 203 ? -15.227 46.347 -13.000 1.00 56.85 231 GLN A CA 1
ATOM 1564 C C . GLN A 1 203 ? -14.249 45.994 -11.874 1.00 57.65 231 GLN A C 1
ATOM 1565 O O . GLN A 1 203 ? -13.063 46.286 -11.996 1.00 57.95 231 GLN A O 1
ATOM 1571 N N . THR A 1 204 ? -14.710 45.395 -10.778 1.00 58.42 232 THR A N 1
ATOM 1572 C CA . THR A 1 204 ? -13.797 45.116 -9.652 1.00 59.49 232 THR A CA 1
ATOM 1573 C C . THR A 1 204 ? -13.446 46.333 -8.807 1.00 59.91 232 THR A C 1
ATOM 1574 O O . THR A 1 204 ? -13.706 46.344 -7.590 1.00 60.34 232 THR A O 1
ATOM 1578 N N . ASN A 1 205 ? -12.852 47.346 -9.445 1.00 60.08 233 ASN A N 1
ATOM 1579 C CA . ASN A 1 205 ? -12.483 48.578 -8.749 1.00 60.43 233 ASN A CA 1
ATOM 1580 C C . ASN A 1 205 ? -11.150 48.488 -7.986 1.00 60.71 233 ASN A C 1
ATOM 1581 O O . ASN A 1 205 ? -10.703 49.454 -7.366 1.00 60.75 233 ASN A O 1
ATOM 1586 N N . ASN A 1 206 ? -10.500 47.332 -8.025 1.00 61.01 234 ASN A N 1
ATOM 1587 C CA . ASN A 1 206 ? -9.197 47.253 -7.388 1.00 61.26 234 ASN A CA 1
ATOM 1588 C C . ASN A 1 206 ? -8.088 46.953 -8.380 1.00 61.18 234 ASN A C 1
ATOM 1589 O O . ASN A 1 206 ? -7.989 45.873 -8.953 1.00 60.86 234 ASN A O 1
ATOM 1594 N N . LYS A 1 207 ? -7.223 47.925 -8.561 1.00 61.50 235 LYS A N 1
ATOM 1595 C CA . LYS A 1 207 ? -6.179 47.882 -9.556 1.00 61.59 235 LYS A CA 1
ATOM 1596 C C . LYS A 1 207 ? -5.091 46.869 -9.381 1.00 61.65 235 LYS A C 1
ATOM 1597 O O . LYS A 1 207 ? -4.662 46.619 -8.297 1.00 61.82 235 LYS A O 1
ATOM 1603 N N . SER A 1 208 ? -4.703 46.325 -10.530 1.00 61.82 236 SER A N 1
ATOM 1604 C CA . SER A 1 208 ? -3.593 45.420 -10.730 1.00 62.05 236 SER A CA 1
ATOM 1605 C C . SER A 1 208 ? -2.329 46.223 -10.957 1.00 61.79 236 SER A C 1
ATOM 1606 O O . SER A 1 208 ? -2.300 47.428 -10.732 1.00 61.33 236 SER A O 1
ATOM 1609 N N . LYS A 1 209 ? -1.276 45.542 -11.386 1.00 61.79 237 LYS A N 1
ATOM 1610 C CA . LYS A 1 209 ? 0.042 46.149 -11.483 1.00 61.98 237 LYS A CA 1
ATOM 1611 C C . LYS A 1 209 ? 0.144 47.328 -12.448 1.00 61.48 237 LYS A C 1
ATOM 1612 O O . LYS A 1 209 ? 0.800 48.316 -12.136 1.00 61.47 237 LYS A O 1
ATOM 1618 N N . HIS A 1 210 ? -0.477 47.231 -13.617 1.00 60.97 238 HIS A N 1
ATOM 1619 C CA . HIS A 1 210 ? -0.376 48.305 -14.594 1.00 60.44 238 HIS A CA 1
ATOM 1620 C C . HIS A 1 210 ? -1.398 49.407 -14.478 1.00 59.75 238 HIS A C 1
ATOM 1621 O O . HIS A 1 210 ? -1.242 50.477 -15.090 1.00 59.78 238 HIS A O 1
ATOM 1628 N N . ASP A 1 211 ? -2.442 49.181 -13.691 1.00 58.85 239 ASP A N 1
ATOM 1629 C CA . ASP A 1 211 ? -3.462 50.163 -13.464 1.00 58.12 239 ASP A CA 1
ATOM 1630 C C . ASP A 1 211 ? -2.973 51.128 -12.434 1.00 57.39 239 ASP A C 1
ATOM 1631 O O . ASP A 1 211 ? -2.262 50.740 -11.548 1.00 57.45 239 ASP A O 1
ATOM 1636 N N . ALA A 1 212 ? -3.362 52.390 -12.520 1.00 56.30 240 ALA A N 1
ATOM 1637 C CA . ALA A 1 212 ? -2.929 53.342 -11.519 1.00 55.09 240 ALA A CA 1
ATOM 1638 C C . ALA A 1 212 ? -3.901 53.353 -10.382 1.00 54.21 240 ALA A C 1
ATOM 1639 O O . ALA A 1 212 ? -5.066 53.171 -10.585 1.00 54.02 240 ALA A O 1
ATOM 1641 N N . ILE A 1 213 ? -3.398 53.550 -9.181 1.00 53.32 241 ILE A N 1
ATOM 1642 C CA . ILE A 1 213 ? -4.200 53.572 -7.963 1.00 52.63 241 ILE A CA 1
ATOM 1643 C C . ILE A 1 213 ? -4.905 54.922 -7.933 1.00 52.28 241 ILE A C 1
ATOM 1644 O O . ILE A 1 213 ? -4.303 55.944 -8.276 1.00 52.34 241 ILE A O 1
ATOM 1649 N N . GLY A 1 214 ? -6.178 54.925 -7.531 1.00 51.72 242 GLY A N 1
ATOM 1650 C CA . GLY A 1 214 ? -6.959 56.157 -7.463 1.00 51.00 242 GLY A CA 1
ATOM 1651 C C . GLY A 1 214 ? -6.879 56.799 -6.103 1.00 50.55 242 GLY A C 1
ATOM 1652 O O . GLY A 1 214 ? -7.229 56.171 -5.098 1.00 50.49 242 GLY A O 1
ATOM 1653 N N . TYR A 1 215 ? -6.426 58.051 -6.068 1.00 50.14 243 TYR A N 1
ATOM 1654 C CA . TYR A 1 215 ? -6.285 58.778 -4.806 1.00 49.80 243 TYR A CA 1
ATOM 1655 C C . TYR A 1 215 ? -7.294 59.872 -4.619 1.00 50.00 243 TYR A C 1
ATOM 1656 O O . TYR A 1 215 ? -7.712 60.528 -5.575 1.00 50.15 243 TYR A O 1
ATOM 1665 N N . GLU A 1 216 ? -7.674 60.059 -3.363 1.00 50.17 244 GLU A N 1
ATOM 1666 C CA . GLU A 1 216 ? -8.636 61.069 -2.987 1.00 50.64 244 GLU A CA 1
ATOM 1667 C C . GLU A 1 216 ? -8.141 61.820 -1.756 1.00 50.64 244 GLU A C 1
ATOM 1668 O O . GLU A 1 216 ? -7.957 61.234 -0.698 1.00 50.66 244 GLU A O 1
ATOM 1674 N N . LEU A 1 217 ? -7.933 63.124 -1.912 1.00 50.70 245 LEU A N 1
ATOM 1675 C CA . LEU A 1 217 ? -7.468 63.990 -0.830 1.00 50.77 245 LEU A CA 1
ATOM 1676 C C . LEU A 1 217 ? -8.315 64.038 0.443 1.00 50.93 245 LEU A C 1
ATOM 1677 O O . LEU A 1 217 ? -9.467 64.455 0.426 1.00 50.87 245 LEU A O 1
ATOM 1682 N N . GLN A 1 218 ? -7.767 63.543 1.531 1.00 51.42 246 GLN A N 1
ATOM 1683 C CA . GLN A 1 218 ? -8.330 63.703 2.863 1.00 52.03 246 GLN A CA 1
ATOM 1684 C C . GLN A 1 218 ? -7.438 64.754 3.508 1.00 51.90 246 GLN A C 1
ATOM 1685 O O . GLN A 1 218 ? -6.243 64.514 3.745 1.00 51.91 246 GLN A O 1
ATOM 1691 N N . GLY A 1 219 ? -8.014 65.920 3.781 1.00 51.71 247 GLY A N 1
ATOM 1692 C CA . GLY A 1 219 ? -7.241 67.025 4.312 1.00 51.16 247 GLY A CA 1
ATOM 1693 C C . GLY A 1 219 ? -6.328 67.511 3.201 1.00 50.84 247 GLY A C 1
ATOM 1694 O O . GLY A 1 219 ? -6.785 68.103 2.230 1.00 50.61 247 GLY A O 1
ATOM 1695 N N . SER A 1 220 ? -5.038 67.245 3.340 1.00 50.68 248 SER A N 1
ATOM 1696 C CA . SER A 1 220 ? -4.065 67.696 2.361 1.00 50.44 248 SER A CA 1
ATOM 1697 C C . SER A 1 220 ? -3.201 66.570 1.803 1.00 50.11 248 SER A C 1
ATOM 1698 O O . SER A 1 220 ? -2.273 66.810 1.027 1.00 49.85 248 SER A O 1
ATOM 1701 N N . THR A 1 221 ? -3.507 65.340 2.202 1.00 49.99 249 THR A N 1
ATOM 1702 C CA . THR A 1 221 ? -2.752 64.174 1.737 1.00 49.54 249 THR A CA 1
ATOM 1703 C C . THR A 1 221 ? -3.644 63.182 0.998 1.00 49.25 249 THR A C 1
ATOM 1704 O O . THR A 1 221 ? -4.807 62.991 1.374 1.00 48.94 249 THR A O 1
ATOM 1708 N N . PRO A 1 222 ? -3.096 62.553 -0.062 1.00 49.05 250 PRO A N 1
ATOM 1709 C CA . PRO A 1 222 ? -3.816 61.548 -0.826 1.00 48.95 250 PRO A CA 1
ATOM 1710 C C . PRO A 1 222 ? -4.015 60.306 0.022 1.00 48.81 250 PRO A C 1
ATOM 1711 O O . PRO A 1 222 ? -3.178 59.979 0.854 1.00 48.78 250 PRO A O 1
ATOM 1715 N N . VAL A 1 223 ? -5.183 59.699 -0.134 1.00 48.74 251 VAL A N 1
ATOM 1716 C CA . VAL A 1 223 ? -5.540 58.458 0.523 1.00 48.59 251 VAL A CA 1
ATOM 1717 C C . VAL A 1 223 ? -6.206 57.592 -0.533 1.00 48.87 251 VAL A C 1
ATOM 1718 O O . VAL A 1 223 ? -6.991 58.092 -1.327 1.00 49.12 251 VAL A O 1
ATOM 1722 N N . VAL A 1 224 ? -5.913 56.303 -0.556 1.00 49.02 252 VAL A N 1
ATOM 1723 C CA . VAL A 1 224 ? -6.444 55.484 -1.627 1.00 49.40 252 VAL A CA 1
ATOM 1724 C C . VAL A 1 224 ? -7.961 55.530 -1.589 1.00 49.52 252 VAL A C 1
ATOM 1725 O O . VAL A 1 224 ? -8.566 55.489 -0.525 1.00 49.41 252 VAL A O 1
ATOM 1729 N N . SER A 1 225 ? -8.570 55.632 -2.765 1.00 49.72 253 SER A N 1
ATOM 1730 C CA . SER A 1 225 ? -10.022 55.678 -2.875 1.00 49.90 253 SER A CA 1
ATOM 1731 C C . SER A 1 225 ? -10.557 54.538 -3.726 1.00 50.19 253 SER A C 1
ATOM 1732 O O . SER A 1 225 ? -10.071 54.293 -4.824 1.00 50.10 253 SER A O 1
ATOM 1735 N N . LYS A 1 226 ? -11.563 53.843 -3.210 1.00 50.34 254 LYS A N 1
ATOM 1736 C CA . LYS A 1 226 ? -12.224 52.791 -3.962 1.00 50.49 254 LYS A CA 1
ATOM 1737 C C . LYS A 1 226 ? -13.731 53.121 -3.963 1.00 50.17 254 LYS A C 1
ATOM 1738 O O . LYS A 1 226 ? -14.519 52.536 -3.217 1.00 50.20 254 LYS A O 1
ATOM 1744 N N . PRO A 1 227 ? -14.141 54.079 -4.823 1.00 50.05 255 PRO A N 1
ATOM 1745 C CA . PRO A 1 227 ? -15.543 54.517 -4.811 1.00 49.86 255 PRO A CA 1
ATOM 1746 C C . PRO A 1 227 ? -16.494 53.484 -5.400 1.00 49.75 255 PRO A C 1
ATOM 1747 O O . PRO A 1 227 ? -16.219 52.927 -6.467 1.00 49.65 255 PRO A O 1
ATOM 1751 N N . GLU A 1 228 ? -17.598 53.236 -4.697 1.00 49.76 256 GLU A N 1
ATOM 1752 C CA . GLU A 1 228 ? -18.615 52.296 -5.163 1.00 49.76 256 GLU A CA 1
ATOM 1753 C C . GLU A 1 228 ? -19.170 52.844 -6.455 1.00 49.09 256 GLU A C 1
ATOM 1754 O O . GLU A 1 228 ? -19.395 54.047 -6.566 1.00 49.29 256 GLU A O 1
ATOM 1760 N N . PHE A 1 229 ? -19.385 51.960 -7.422 1.00 48.33 257 PHE A N 1
ATOM 1761 C CA . PHE A 1 229 ? -19.809 52.376 -8.754 1.00 47.31 257 PHE A CA 1
ATOM 1762 C C . PHE A 1 229 ? -20.881 51.509 -9.381 1.00 46.59 257 PHE A C 1
ATOM 1763 O O . PHE A 1 229 ? -21.031 50.334 -9.054 1.00 46.87 257 PHE A O 1
ATOM 1771 N N . ASN A 1 230 ? -21.627 52.111 -10.292 1.00 45.46 258 ASN A N 1
ATOM 1772 C CA . ASN A 1 230 ? -22.648 51.403 -11.012 1.00 44.52 258 ASN A CA 1
ATOM 1773 C C . ASN A 1 230 ? -22.135 51.094 -12.390 1.00 44.05 258 ASN A C 1
ATOM 1774 O O . ASN A 1 230 ? -21.567 51.952 -13.058 1.00 44.15 258 ASN A O 1
ATOM 1779 N N . LEU A 1 231 ? -22.334 49.854 -12.811 1.00 43.60 259 LEU A N 1
ATOM 1780 C CA . LEU A 1 231 ? -21.879 49.413 -14.115 1.00 43.02 259 LEU A CA 1
ATOM 1781 C C . LEU A 1 231 ? -22.597 50.124 -15.254 1.00 42.95 259 LEU A C 1
ATOM 1782 O O . LEU A 1 231 ? -22.028 50.246 -16.340 1.00 42.99 259 LEU A O 1
ATOM 1787 N N . TRP A 1 232 ? -23.826 50.597 -15.020 1.00 42.74 260 TRP A N 1
ATOM 1788 C CA . TRP A 1 232 ? -24.563 51.280 -16.088 1.00 42.78 260 TRP A CA 1
ATOM 1789 C C . TRP A 1 232 ? -23.878 52.550 -16.538 1.00 42.79 260 TRP A C 1
ATOM 1790 O O . TRP A 1 232 ? -24.135 53.042 -17.630 1.00 42.76 260 TRP A O 1
ATOM 1801 N N . ASP A 1 233 ? -23.004 53.066 -15.683 1.00 42.94 261 ASP A N 1
ATOM 1802 C CA . ASP A 1 233 ? -22.225 54.252 -15.985 1.00 43.14 261 ASP A CA 1
ATOM 1803 C C . ASP A 1 233 ? -20.972 53.966 -16.831 1.00 43.25 261 ASP A C 1
ATOM 1804 O O . ASP A 1 233 ? -20.253 54.898 -17.186 1.00 43.47 261 ASP A O 1
ATOM 1809 N N . THR A 1 234 ? -20.710 52.699 -17.159 1.00 43.18 262 THR A N 1
ATOM 1810 C CA . THR A 1 234 ? -19.517 52.355 -17.958 1.00 43.51 262 THR A CA 1
ATOM 1811 C C . THR A 1 234 ? -19.375 53.082 -19.321 1.00 43.21 262 THR A C 1
ATOM 1812 O O . THR A 1 234 ? -18.256 53.424 -19.710 1.00 43.28 262 THR A O 1
ATOM 1816 N N . PRO A 1 235 ? -20.468 53.307 -20.044 1.00 42.94 263 PRO A N 1
ATOM 1817 C CA . PRO A 1 235 ? -20.379 54.029 -21.322 1.00 42.66 263 PRO A CA 1
ATOM 1818 C C . PRO A 1 235 ? -19.899 55.475 -21.146 1.00 42.40 263 PRO A C 1
ATOM 1819 O O . PRO A 1 235 ? -19.091 55.982 -21.923 1.00 42.72 263 PRO A O 1
ATOM 1823 N N . SER A 1 236 ? -20.509 56.167 -20.194 1.00 41.73 264 SER A N 1
ATOM 1824 C CA . SER A 1 236 ? -20.119 57.529 -19.844 1.00 41.18 264 SER A CA 1
ATOM 1825 C C . SER A 1 236 ? -18.759 57.745 -19.159 1.00 40.94 264 SER A C 1
ATOM 1826 O O . SER A 1 236 ? -18.033 58.671 -19.508 1.00 40.80 264 SER A O 1
ATOM 1829 N N . ALA A 1 237 ? -18.471 56.973 -18.109 1.00 40.75 265 ALA A N 1
ATOM 1830 C CA . ALA A 1 237 ? -17.297 57.260 -17.270 1.00 40.27 265 ALA A CA 1
ATOM 1831 C C . ALA A 1 237 ? -16.360 56.134 -16.831 1.00 40.03 265 ALA A C 1
ATOM 1832 O O . ALA A 1 237 ? -15.523 56.413 -15.917 1.00 40.14 265 ALA A O 1
ATOM 1834 N N . TYR A 1 238 ? -16.389 54.937 -17.370 1.00 39.55 266 TYR A N 1
ATOM 1835 C CA . TYR A 1 238 ? -15.532 53.881 -16.818 1.00 38.99 266 TYR A CA 1
ATOM 1836 C C . TYR A 1 238 ? -14.410 53.272 -17.664 1.00 38.93 266 TYR A C 1
ATOM 1837 O O . TYR A 1 238 ? -13.822 52.270 -17.273 1.00 38.95 266 TYR A O 1
ATOM 1846 N N . MET A 1 239 ? -14.111 53.865 -18.812 1.00 39.02 267 MET A N 1
ATOM 1847 C CA . MET A 1 239 ? -13.010 53.377 -19.633 1.00 39.31 267 MET A CA 1
ATOM 1848 C C . MET A 1 239 ? -11.673 53.533 -18.911 1.00 39.41 267 MET A C 1
ATOM 1849 O O . MET A 1 239 ? -11.440 54.531 -18.238 1.00 39.47 267 MET A O 1
ATOM 1854 N N . MET A 1 240 ? -10.797 52.542 -19.056 1.00 39.74 268 MET A N 1
ATOM 1855 C CA . MET A 1 240 ? -9.471 52.584 -18.449 1.00 39.76 268 MET A CA 1
ATOM 1856 C C . MET A 1 240 ? -8.418 52.468 -19.540 1.00 39.83 268 MET A C 1
ATOM 1857 O O . MET A 1 240 ? -8.159 51.382 -20.053 1.00 39.82 268 MET A O 1
ATOM 1862 N N . THR A 1 241 ? -7.811 53.588 -19.904 1.00 39.95 269 THR A N 1
ATOM 1863 C CA . THR A 1 241 ? -6.799 53.559 -20.945 1.00 40.44 269 THR A CA 1
ATOM 1864 C C . THR A 1 241 ? -5.490 54.190 -20.478 1.00 41.01 269 THR A C 1
ATOM 1865 O O . THR A 1 241 ? -5.401 54.639 -19.328 1.00 41.05 269 THR A O 1
ATOM 1869 N N . SER A 1 242 ? -4.490 54.212 -21.358 1.00 41.50 270 SER A N 1
ATOM 1870 C CA . SER A 1 242 ? -3.186 54.813 -21.065 1.00 42.30 270 SER A CA 1
ATOM 1871 C C . SER A 1 242 ? -2.874 55.916 -22.077 1.00 42.46 270 SER A C 1
ATOM 1872 O O . SER A 1 242 ? -3.536 56.001 -23.104 1.00 42.65 270 SER A O 1
ATOM 1875 N N . THR A 1 243 ? -1.874 56.755 -21.800 1.00 42.77 271 THR A N 1
ATOM 1876 C CA . THR A 1 243 ? -1.461 57.785 -22.773 1.00 42.88 271 THR A CA 1
ATOM 1877 C C . THR A 1 243 ? -0.852 57.146 -24.018 1.00 43.20 271 THR A C 1
ATOM 1878 O O . THR A 1 243 ? -0.831 57.754 -25.088 1.00 43.02 271 THR A O 1
ATOM 1882 N N . GLU A 1 244 ? -0.364 55.918 -23.855 1.00 43.80 272 GLU A N 1
ATOM 1883 C CA . GLU A 1 244 ? 0.231 55.130 -24.932 1.00 44.73 272 GLU A CA 1
ATOM 1884 C C . GLU A 1 244 ? -0.843 54.666 -25.943 1.00 44.46 272 GLU A C 1
ATOM 1885 O O . GLU A 1 244 ? -0.595 54.598 -27.154 1.00 44.43 272 GLU A O 1
ATOM 1891 N N . ASP A 1 245 ? -2.030 54.345 -25.437 1.00 44.05 273 ASP A N 1
ATOM 1892 C CA . ASP A 1 245 ? -3.138 53.958 -26.292 1.00 43.71 273 ASP A CA 1
ATOM 1893 C C . ASP A 1 245 ? -3.831 55.189 -26.860 1.00 43.40 273 ASP A C 1
ATOM 1894 O O . ASP A 1 245 ? -4.114 55.243 -28.058 1.00 43.68 273 ASP A O 1
ATOM 1899 N N . LEU A 1 246 ? -4.104 56.174 -26.004 1.00 42.86 274 LEU A N 1
ATOM 1900 C CA . LEU A 1 246 ? -4.747 57.418 -26.436 1.00 42.22 274 LEU A CA 1
ATOM 1901 C C . LEU A 1 246 ? -3.998 58.052 -27.593 1.00 42.28 274 LEU A C 1
ATOM 1902 O O . LEU A 1 246 ? -4.590 58.750 -28.412 1.00 42.34 274 LEU A O 1
ATOM 1907 N N . GLU A 1 247 ? -2.692 57.795 -27.641 1.00 42.32 275 GLU A N 1
ATOM 1908 C CA . GLU A 1 247 ? -1.802 58.261 -28.700 1.00 42.35 275 GLU A CA 1
ATOM 1909 C C . GLU A 1 247 ? -2.434 57.973 -30.070 1.00 42.32 275 GLU A C 1
ATOM 1910 O O . GLU A 1 247 ? -2.486 58.849 -30.934 1.00 42.14 275 GLU A O 1
ATOM 1916 N N . HIS A 1 248 ? -2.924 56.747 -30.255 1.00 42.46 276 HIS A N 1
ATOM 1917 C CA . HIS A 1 248 ? -3.601 56.363 -31.487 1.00 42.43 276 HIS A CA 1
ATOM 1918 C C . HIS A 1 248 ? -4.916 57.127 -31.620 1.00 42.56 276 HIS A C 1
ATOM 1919 O O . HIS A 1 248 ? -5.241 57.612 -32.704 1.00 42.74 276 HIS A O 1
ATOM 1926 N N . TRP A 1 249 ? -5.659 57.230 -30.516 1.00 42.55 277 TRP A N 1
ATOM 1927 C CA . TRP A 1 249 ? -6.959 57.920 -30.483 1.00 42.86 277 TRP A CA 1
ATOM 1928 C C . TRP A 1 249 ? -6.850 59.396 -30.822 1.00 42.99 277 TRP A C 1
ATOM 1929 O O . TRP A 1 249 ? -7.710 59.945 -31.515 1.00 43.36 277 TRP A O 1
ATOM 1940 N N . ILE A 1 250 ? -5.794 60.034 -30.338 1.00 42.95 278 ILE A N 1
ATOM 1941 C CA . ILE A 1 250 ? -5.584 61.447 -30.597 1.00 42.87 278 ILE A CA 1
ATOM 1942 C C . ILE A 1 250 ? -5.247 61.704 -32.062 1.00 42.99 278 ILE A C 1
ATOM 1943 O O . ILE A 1 250 ? -5.783 62.635 -32.659 1.00 43.06 278 ILE A O 1
ATOM 1948 N N . LYS A 1 251 ? -4.372 60.889 -32.641 1.00 43.18 279 LYS A N 1
ATOM 1949 C CA . LYS A 1 251 ? -3.968 61.075 -34.045 1.00 43.47 279 LYS A CA 1
ATOM 1950 C C . LYS A 1 251 ? -5.141 60.807 -34.981 1.00 44.07 279 LYS A C 1
ATOM 1951 O O . LYS A 1 251 ? -5.226 61.381 -36.072 1.00 44.05 279 LYS A O 1
ATOM 1957 N N . PHE A 1 252 ? -6.042 59.931 -34.538 1.00 44.58 280 PHE A N 1
ATOM 1958 C CA . PHE A 1 252 ? -7.228 59.602 -35.289 1.00 45.19 280 PHE A CA 1
ATOM 1959 C C . PHE A 1 252 ? -8.194 60.789 -35.302 1.00 45.92 280 PHE A C 1
ATOM 1960 O O . PHE A 1 252 ? -8.800 61.101 -36.327 1.00 46.00 280 PHE A O 1
ATOM 1968 N N . GLN A 1 253 ? -8.334 61.458 -34.169 1.00 46.76 281 GLN A N 1
ATOM 1969 C CA . GLN A 1 253 ? -9.242 62.588 -34.076 1.00 47.58 281 GLN A CA 1
ATOM 1970 C C . GLN A 1 253 ? -8.706 63.820 -34.822 1.00 48.20 281 GLN A C 1
ATOM 1971 O O . GLN A 1 253 ? -9.487 64.644 -35.305 1.00 48.23 281 GLN A O 1
ATOM 1977 N N . LEU A 1 254 ? -7.378 63.931 -34.911 1.00 48.95 282 LEU A N 1
ATOM 1978 C CA . LEU A 1 254 ? -6.708 65.058 -35.574 1.00 49.80 282 LEU A CA 1
ATOM 1979 C C . LEU A 1 254 ? -6.671 64.925 -37.095 1.00 50.53 282 LEU A C 1
ATOM 1980 O O . LEU A 1 254 ? -7.134 65.817 -37.814 1.00 50.76 282 LEU A O 1
ATOM 1985 N N . ASN A 1 255 ? -6.111 63.821 -37.581 1.00 51.31 283 ASN A N 1
ATOM 1986 C CA . ASN A 1 255 ? -6.116 63.518 -39.017 1.00 51.94 283 ASN A CA 1
ATOM 1987 C C . ASN A 1 255 ? -6.677 62.135 -39.291 1.00 51.94 283 ASN A C 1
ATOM 1988 O O . ASN A 1 255 ? -5.925 61.173 -39.440 1.00 52.06 283 ASN A O 1
ATOM 1993 N N . PRO A 1 256 ? -8.016 62.039 -39.358 1.00 51.96 284 PRO A N 1
ATOM 1994 C CA . PRO A 1 256 ? -8.629 60.746 -39.571 1.00 51.97 284 PRO A CA 1
ATOM 1995 C C . PRO A 1 256 ? -8.410 60.299 -40.997 1.00 52.07 284 PRO A C 1
ATOM 1996 O O . PRO A 1 256 ? -8.446 61.144 -41.902 1.00 52.06 284 PRO A O 1
ATOM 2000 N N . PRO A 1 257 ? -8.341 59.001 -41.241 1.00 52.16 285 PRO A N 1
ATOM 2001 C CA . PRO A 1 257 ? -8.237 58.521 -42.617 1.00 52.22 285 PRO A CA 1
ATOM 2002 C C . PRO A 1 257 ? -9.518 58.905 -43.339 1.00 52.38 285 PRO A C 1
ATOM 2003 O O . PRO A 1 257 ? -10.527 59.152 -42.695 1.00 52.49 285 PRO A O 1
ATOM 2007 N N . ASP A 1 258 ? -9.425 59.126 -44.633 1.00 52.46 286 ASP A N 1
ATOM 2008 C CA . ASP A 1 258 ? -10.467 59.686 -45.446 1.00 52.56 286 ASP A CA 1
ATOM 2009 C C . ASP A 1 258 ? -11.867 59.130 -45.259 1.00 52.06 286 ASP A C 1
ATOM 2010 O O . ASP A 1 258 ? -12.840 59.873 -45.270 1.00 52.09 286 ASP A O 1
ATOM 2015 N N . LYS A 1 259 ? -11.976 57.824 -45.100 1.00 51.38 287 LYS A N 1
ATOM 2016 C CA . LYS A 1 259 ? -13.275 57.203 -44.921 1.00 50.92 287 LYS A CA 1
ATOM 2017 C C . LYS A 1 259 ? -13.939 57.683 -43.647 1.00 50.86 287 LYS A C 1
ATOM 2018 O O . LYS A 1 259 ? -15.149 57.561 -43.489 1.00 50.91 287 LYS A O 1
ATOM 2024 N N . TYR A 1 260 ? -13.124 58.130 -42.700 1.00 50.62 288 TYR A N 1
ATOM 2025 C CA . TYR A 1 260 ? -13.625 58.526 -41.393 1.00 50.03 288 TYR A CA 1
ATOM 2026 C C . TYR A 1 260 ? -13.719 60.025 -41.150 1.00 49.59 288 TYR A C 1
ATOM 2027 O O . TYR A 1 260 ? -14.189 60.443 -40.104 1.00 49.54 288 TYR A O 1
ATOM 2036 N N . LYS A 1 261 ? -13.274 60.842 -42.094 1.00 49.22 289 LYS A N 1
ATOM 2037 C CA . LYS A 1 261 ? -13.236 62.272 -41.844 1.00 48.81 289 LYS A CA 1
ATOM 2038 C C . LYS A 1 261 ? -14.613 62.871 -41.610 1.00 48.37 289 LYS A C 1
ATOM 2039 O O . LYS A 1 261 ? -14.797 63.670 -40.702 1.00 48.97 289 LYS A O 1
ATOM 2045 N N . SER A 1 262 ? -15.584 62.487 -42.424 1.00 47.28 290 SER A N 1
ATOM 2046 C CA . SER A 1 262 ? -16.926 63.015 -42.265 1.00 46.37 290 SER A CA 1
ATOM 2047 C C . SER A 1 262 ? -17.507 62.582 -40.938 1.00 45.69 290 SER A C 1
ATOM 2048 O O . SER A 1 262 ? -18.153 63.357 -40.246 1.00 45.77 290 SER A O 1
ATOM 2051 N N . LEU A 1 263 ? -17.281 61.328 -40.593 1.00 44.63 291 LEU A N 1
ATOM 2052 C CA . LEU A 1 263 ? -17.821 60.772 -39.369 1.00 43.87 291 LEU A CA 1
ATOM 2053 C C . LEU A 1 263 ? -17.231 61.482 -38.177 1.00 43.64 291 LEU A C 1
ATOM 2054 O O . LEU A 1 263 ? -17.924 61.804 -37.226 1.00 43.79 291 LEU A O 1
ATOM 2059 N N . VAL A 1 264 ? -15.933 61.722 -38.252 1.00 43.27 292 VAL A N 1
ATOM 2060 C CA . VAL A 1 264 ? -15.188 62.414 -37.211 1.00 42.93 292 VAL A CA 1
ATOM 2061 C C . VAL A 1 264 ? -15.626 63.875 -37.138 1.00 42.88 292 VAL A C 1
ATOM 2062 O O . VAL A 1 264 ? -15.864 64.396 -36.053 1.00 42.87 292 VAL A O 1
ATOM 2066 N N . GLN A 1 265 ? -15.741 64.530 -38.288 1.00 42.87 293 GLN A N 1
ATOM 2067 C CA . GLN A 1 265 ? -16.183 65.914 -38.315 1.00 43.11 293 GLN A CA 1
ATOM 2068 C C . GLN A 1 265 ? -17.564 66.057 -37.706 1.00 42.95 293 GLN A C 1
ATOM 2069 O O . GLN A 1 265 ? -17.804 66.986 -36.941 1.00 43.19 293 GLN A O 1
ATOM 2075 N N . GLN A 1 266 ? -18.461 65.141 -38.044 1.00 42.84 294 GLN A N 1
ATOM 2076 C CA . GLN A 1 266 ? -19.807 65.163 -37.504 1.00 43.07 294 GLN A CA 1
ATOM 2077 C C . GLN A 1 266 ? -19.694 65.051 -35.982 1.00 42.75 294 GLN A C 1
ATOM 2078 O O . GLN A 1 266 ? -20.487 65.627 -35.234 1.00 42.63 294 GLN A O 1
ATOM 2084 N N . SER A 1 267 ? -18.686 64.299 -35.548 1.00 42.58 295 SER A N 1
ATOM 2085 C CA . SER A 1 267 ? -18.396 64.077 -34.148 1.00 42.56 295 SER A CA 1
ATOM 2086 C C . SER A 1 267 ? -18.156 65.415 -33.443 1.00 42.36 295 SER A C 1
ATOM 2087 O O . SER A 1 267 ? -18.654 65.625 -32.332 1.00 42.39 295 SER A O 1
ATOM 2090 N N . HIS A 1 268 ? -17.407 66.314 -34.091 1.00 42.06 296 HIS A N 1
ATOM 2091 C CA . HIS A 1 268 ? -17.095 67.644 -33.518 1.00 41.73 296 HIS A CA 1
ATOM 2092 C C . HIS A 1 268 ? -18.149 68.747 -33.721 1.00 42.07 296 HIS A C 1
ATOM 2093 O O . HIS A 1 268 ? -18.195 69.712 -32.951 1.00 42.07 296 HIS A O 1
ATOM 2100 N N . LYS A 1 269 ? -18.982 68.600 -34.747 1.00 42.45 297 LYS A N 1
ATOM 2101 C CA . LYS A 1 269 ? -20.064 69.542 -35.040 1.00 42.74 297 LYS A CA 1
ATOM 2102 C C . LYS A 1 269 ? -20.953 69.725 -33.827 1.00 42.69 297 LYS A C 1
ATOM 2103 O O . LYS A 1 269 ? -21.286 68.758 -33.165 1.00 42.99 297 LYS A O 1
ATOM 2109 N N . ASN A 1 270 ? -21.307 70.959 -33.486 1.00 42.90 298 ASN A N 1
ATOM 2110 C CA . ASN A 1 270 ? -22.091 71.290 -32.293 1.00 43.33 298 ASN A CA 1
ATOM 2111 C C . ASN A 1 270 ? -23.524 70.860 -32.297 1.00 43.64 298 ASN A C 1
ATOM 2112 O O . ASN A 1 270 ? -24.160 70.975 -33.291 1.00 43.88 298 ASN A O 1
ATOM 2117 N N . LEU A 1 271 ? -24.046 70.411 -31.165 1.00 44.31 299 LEU A N 1
ATOM 2118 C CA . LEU A 1 271 ? -25.454 70.047 -31.065 1.00 45.14 299 LEU A CA 1
ATOM 2119 C C . LEU A 1 271 ? -26.266 70.896 -30.123 1.00 45.86 299 LEU A C 1
ATOM 2120 O O . LEU A 1 271 ? -27.455 70.993 -30.271 1.00 46.45 299 LEU A O 1
ATOM 2125 N N . SER A 1 272 ? -25.655 71.472 -29.107 1.00 46.67 300 SER A N 1
ATOM 2126 C CA . SER A 1 272 ? -26.425 72.317 -28.211 1.00 47.39 300 SER A CA 1
ATOM 2127 C C . SER A 1 272 ? -25.484 73.290 -27.570 1.00 47.74 300 SER A C 1
ATOM 2128 O O . SER A 1 272 ? -24.274 73.070 -27.575 1.00 47.19 300 SER A O 1
ATOM 2131 N N . SER A 1 273 ? -26.002 74.376 -27.020 1.00 48.58 301 SER A N 1
ATOM 2132 C CA . SER A 1 273 ? -25.054 75.254 -26.319 1.00 49.56 301 SER A CA 1
ATOM 2133 C C . SER A 1 273 ? -25.012 75.078 -24.800 1.00 50.01 301 SER A C 1
ATOM 2134 O O . SER A 1 273 ? -25.997 74.673 -24.181 1.00 50.09 301 SER A O 1
ATOM 2137 N N . THR A 1 274 ? -23.857 75.404 -24.219 1.00 50.69 302 THR A N 1
ATOM 2138 C CA . THR A 1 274 ? -23.623 75.296 -22.777 1.00 51.13 302 THR A CA 1
ATOM 2139 C C . THR A 1 274 ? -23.165 76.646 -22.225 1.00 51.16 302 THR A C 1
ATOM 2140 O O . THR A 1 274 ? -22.551 77.441 -22.938 1.00 51.20 302 THR A O 1
ATOM 2144 N N . ILE A 1 275 ? -23.496 76.918 -20.989 1.00 51.37 303 ILE A N 1
ATOM 2145 C CA . ILE A 1 275 ? -23.037 78.113 -20.366 1.00 51.73 303 ILE A CA 1
ATOM 2146 C C . ILE A 1 275 ? -22.330 77.860 -19.071 1.00 52.28 303 ILE A C 1
ATOM 2147 O O . ILE A 1 275 ? -22.139 78.758 -18.305 1.00 52.48 303 ILE A O 1
ATOM 2152 N N . GLY A 1 276 ? -22.007 76.624 -18.775 1.00 52.82 304 GLY A N 1
ATOM 2153 C CA . GLY A 1 276 ? -21.396 76.345 -17.509 1.00 53.12 304 GLY A CA 1
ATOM 2154 C C . GLY A 1 276 ? -20.002 75.827 -17.551 1.00 53.53 304 GLY A C 1
ATOM 2155 O O . GLY A 1 276 ? -19.283 75.980 -16.620 1.00 53.72 304 GLY A O 1
ATOM 2156 N N . GLU A 1 277 ? -19.612 75.177 -18.639 1.00 53.93 305 GLU A N 1
ATOM 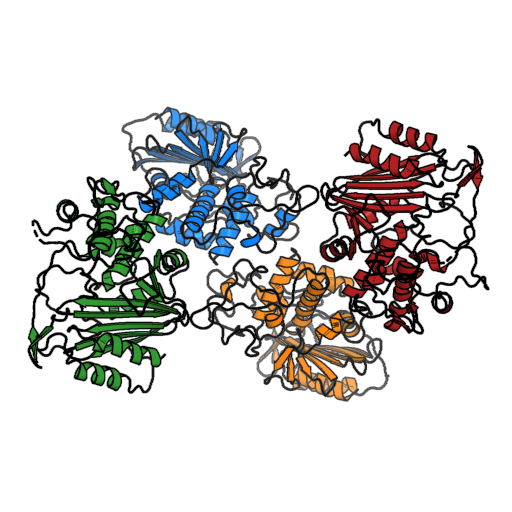2157 C CA . GLU A 1 277 ? -18.220 74.761 -18.783 1.00 54.31 305 GLU A CA 1
ATOM 2158 C C . GLU A 1 277 ? -17.344 75.971 -19.055 1.00 54.36 305 GLU A C 1
ATOM 2159 O O . GLU A 1 277 ? -17.779 76.929 -19.683 1.00 54.59 305 GLU A O 1
ATOM 2165 N N . PRO A 1 278 ? -16.115 75.930 -18.558 1.00 54.37 306 PRO A N 1
ATOM 2166 C CA . PRO A 1 278 ? -15.250 77.106 -18.538 1.00 54.22 306 PRO A CA 1
ATOM 2167 C C . PRO A 1 278 ? -14.840 77.703 -19.879 1.00 54.04 306 PRO A C 1
ATOM 2168 O O . PRO A 1 278 ? -14.938 78.916 -20.051 1.00 54.06 306 PRO A O 1
ATOM 2172 N N . ASN A 1 279 ? -14.408 76.882 -20.817 1.00 53.79 307 ASN A N 1
ATOM 2173 C CA . ASN A 1 279 ? -13.911 77.415 -22.074 1.00 53.64 307 ASN A CA 1
ATOM 2174 C C . ASN A 1 279 ? -14.758 77.004 -23.249 1.00 53.02 307 ASN A C 1
ATOM 2175 O O . ASN A 1 279 ? -14.304 77.012 -24.384 1.00 52.91 307 ASN A O 1
ATOM 2180 N N . ALA A 1 280 ? -15.986 76.611 -22.955 1.00 52.50 308 ALA A N 1
ATOM 2181 C CA . ALA A 1 280 ? -16.876 76.043 -23.949 1.00 51.85 308 ALA A CA 1
ATOM 2182 C C . ALA A 1 280 ? -18.175 76.812 -24.060 1.00 51.41 308 ALA A C 1
ATOM 2183 O O . ALA A 1 280 ? -18.706 77.305 -23.075 1.00 51.50 308 ALA A O 1
ATOM 2185 N N . ASN A 1 281 ? -18.671 76.911 -25.282 1.00 50.72 309 ASN A N 1
ATOM 2186 C CA . ASN A 1 281 ? -19.937 77.568 -25.581 1.00 50.15 309 ASN A CA 1
ATOM 2187 C C . ASN A 1 281 ? -21.019 76.566 -25.965 1.00 49.51 309 ASN A C 1
ATOM 2188 O O . ASN A 1 281 ? -22.213 76.876 -25.881 1.00 49.27 309 ASN A O 1
ATOM 2193 N N . ALA A 1 282 ? -20.577 75.372 -26.377 1.00 48.65 310 ALA A N 1
ATOM 2194 C CA . ALA A 1 282 ? -21.460 74.314 -26.849 1.00 47.84 310 ALA A CA 1
ATOM 2195 C C . ALA A 1 282 ? -20.910 72.897 -26.679 1.00 47.33 310 ALA A C 1
ATOM 2196 O O . ALA A 1 282 ? -19.712 72.687 -26.512 1.00 47.27 310 ALA A O 1
ATOM 2198 N N . TYR A 1 283 ? -21.799 71.918 -26.792 1.00 46.80 311 TYR A N 1
ATOM 2199 C CA . TYR A 1 283 ? -21.429 70.513 -26.679 1.00 46.22 311 TYR A CA 1
ATOM 2200 C C . TYR A 1 283 ? -21.763 69.729 -27.946 1.00 46.01 311 TYR A C 1
ATOM 2201 O O . TYR A 1 283 ? -22.875 69.822 -28.450 1.00 45.97 311 TYR A O 1
ATOM 2210 N N . ALA A 1 284 ? -20.807 68.969 -28.473 1.00 45.60 312 ALA A N 1
ATOM 2211 C CA . ALA A 1 284 ? -21.112 68.044 -29.559 1.00 45.06 312 ALA A CA 1
ATOM 2212 C C . ALA A 1 284 ? -20.570 66.634 -29.332 1.00 44.81 312 ALA A C 1
ATOM 2213 O O . ALA A 1 284 ? -19.377 66.457 -29.102 1.00 45.07 312 ALA A O 1
ATOM 2215 N N . SER A 1 285 ? -21.433 65.634 -29.466 1.00 44.19 313 SER A N 1
ATOM 2216 C CA . SER A 1 285 ? -21.058 64.226 -29.488 1.00 43.45 313 SER A CA 1
ATOM 2217 C C . SER A 1 285 ? -19.896 63.757 -28.608 1.00 43.07 313 SER A C 1
ATOM 2218 O O . SER A 1 285 ? -18.899 63.261 -29.121 1.00 43.12 313 SER A O 1
ATOM 2221 N N . GLY A 1 286 ? -20.016 63.914 -27.296 1.00 42.49 314 GLY A N 1
ATOM 2222 C CA . GLY A 1 286 ? -18.922 63.584 -26.388 1.00 42.03 314 GLY A CA 1
ATOM 2223 C C . GLY A 1 286 ? -17.723 64.513 -26.368 1.00 41.77 314 GLY A C 1
ATOM 2224 O O . GLY A 1 286 ? -16.610 64.088 -26.043 1.00 41.95 314 GLY A O 1
ATOM 2225 N N . TRP A 1 287 ? -17.960 65.779 -26.715 1.00 41.40 315 TRP A N 1
ATOM 2226 C CA . TRP A 1 287 ? -16.927 66.816 -26.740 1.00 40.88 315 TRP A CA 1
ATOM 2227 C C . TRP A 1 287 ? -17.482 68.201 -26.477 1.00 40.65 315 TRP A C 1
ATOM 2228 O O . TRP A 1 287 ? -18.516 68.576 -27.028 1.00 40.35 315 TRP A O 1
ATOM 2239 N N . PHE A 1 288 ? -16.788 68.962 -25.632 1.00 40.76 316 PHE A N 1
ATOM 2240 C CA . PHE A 1 288 ? -17.113 70.375 -25.449 1.00 40.44 316 PHE A CA 1
ATOM 2241 C C . PHE A 1 288 ? -16.418 71.112 -26.590 1.00 41.14 316 PHE A C 1
ATOM 2242 O O . PHE A 1 288 ? -15.352 70.702 -27.072 1.00 41.01 316 PHE A O 1
ATOM 2250 N N . THR A 1 289 ? -17.030 72.201 -27.016 1.00 41.93 317 THR A N 1
ATOM 2251 C CA . THR A 1 289 ? -16.545 72.944 -28.150 1.00 43.06 317 THR A CA 1
ATOM 2252 C C . THR A 1 289 ? -16.318 74.426 -27.907 1.00 44.10 317 THR A C 1
ATOM 2253 O O . THR A 1 289 ? -16.982 75.049 -27.074 1.00 44.25 317 THR A O 1
ATOM 2257 N N . ASN A 1 290 ? -15.295 74.948 -28.568 1.00 45.35 318 ASN A N 1
ATOM 2258 C CA . ASN A 1 290 ? -15.034 76.370 -28.667 1.00 46.79 318 ASN A CA 1
ATOM 2259 C C . ASN A 1 290 ? -14.668 76.518 -30.128 1.00 47.77 318 ASN A C 1
ATOM 2260 O O . ASN A 1 290 ? -13.567 76.175 -30.531 1.00 48.15 318 ASN A O 1
ATOM 2265 N N . ASN A 1 291 ? -15.598 77.009 -30.929 1.00 48.82 319 ASN A N 1
ATOM 2266 C CA . ASN A 1 291 ? -15.412 77.041 -32.367 1.00 49.68 319 ASN A CA 1
ATOM 2267 C C . ASN A 1 291 ? -14.571 78.267 -32.658 1.00 50.02 319 ASN A C 1
ATOM 2268 O O . ASN A 1 291 ? -13.718 78.247 -33.533 1.00 50.21 319 ASN A O 1
ATOM 2273 N N . ASP A 1 292 ? -14.818 79.334 -31.920 1.00 50.48 320 ASP A N 1
ATOM 2274 C CA . ASP A 1 292 ? -14.098 80.577 -32.131 1.00 50.98 320 ASP A CA 1
ATOM 2275 C C . ASP A 1 292 ? -12.611 80.371 -31.885 1.00 50.84 320 ASP A C 1
ATOM 2276 O O . ASP A 1 292 ? -11.776 80.941 -32.573 1.00 51.28 320 ASP A O 1
ATOM 2281 N N . GLU A 1 293 ? -12.271 79.561 -30.895 1.00 50.27 321 GLU A N 1
ATOM 2282 C CA . GLU A 1 293 ? -10.868 79.306 -30.606 1.00 49.86 321 GLU A CA 1
ATOM 2283 C C . GLU A 1 293 ? -10.330 78.106 -31.369 1.00 49.20 321 GLU A C 1
ATOM 2284 O O . GLU A 1 293 ? -9.153 77.779 -31.273 1.00 49.30 321 GLU A O 1
ATOM 2290 N N . HIS A 1 294 ? -11.199 77.447 -32.123 1.00 48.24 322 HIS A N 1
ATOM 2291 C CA . HIS A 1 294 ? -10.800 76.276 -32.880 1.00 47.65 322 HIS A CA 1
ATOM 2292 C C . HIS A 1 294 ? -10.449 75.100 -32.024 1.00 46.62 322 HIS A C 1
ATOM 2293 O O . HIS A 1 294 ? -9.589 74.283 -32.398 1.00 46.43 322 HIS A O 1
ATOM 2300 N N . LEU A 1 295 ? -11.118 74.970 -30.886 1.00 45.38 323 LEU A N 1
ATOM 2301 C CA . LEU A 1 295 ? -10.792 73.935 -29.916 1.00 44.09 323 LEU A CA 1
ATOM 2302 C C . LEU A 1 295 ? -11.929 72.958 -29.687 1.00 43.43 323 LEU A C 1
ATOM 2303 O O . LEU A 1 295 ? -13.099 73.319 -29.756 1.00 43.31 323 LEU A O 1
ATOM 2308 N N . VAL A 1 296 ? -11.560 71.712 -29.423 1.00 42.58 324 VAL A N 1
ATOM 2309 C CA . VAL A 1 296 ? -12.486 70.613 -29.123 1.00 41.53 324 VAL A CA 1
ATOM 2310 C C . VAL A 1 296 ? -11.829 69.869 -27.967 1.00 41.10 324 VAL A C 1
ATOM 2311 O O . VAL A 1 296 ? -10.717 69.364 -28.101 1.00 41.20 324 VAL A O 1
ATOM 2315 N N . PHE A 1 297 ? -12.508 69.799 -26.832 1.00 40.32 325 PHE A N 1
ATOM 2316 C CA . PHE A 1 297 ? -11.927 69.185 -25.650 1.00 39.54 325 PHE A CA 1
ATOM 2317 C C . PHE A 1 297 ? -13.028 68.637 -24.768 1.00 39.41 325 PHE A C 1
ATOM 2318 O O . PHE A 1 297 ? -14.216 68.862 -25.028 1.00 39.18 325 PHE A O 1
ATOM 2326 N N . HIS A 1 298 ? -12.622 67.922 -23.722 1.00 38.97 326 HIS A N 1
ATOM 2327 C CA . HIS A 1 298 ? -13.551 67.420 -22.727 1.00 38.54 326 HIS A CA 1
ATOM 2328 C C . HIS A 1 298 ? -12.776 67.077 -21.455 1.00 38.75 326 HIS A C 1
ATOM 2329 O O . HIS A 1 298 ? -11.702 66.470 -21.500 1.00 38.50 326 HIS A O 1
ATOM 2336 N N . SER A 1 299 ? -13.337 67.479 -20.326 1.00 39.11 327 SER A N 1
ATOM 2337 C CA . SER A 1 299 ? -12.750 67.203 -19.037 1.00 39.47 327 SER A CA 1
ATOM 2338 C C . SER A 1 299 ? -13.485 66.064 -18.375 1.00 39.76 327 SER A C 1
ATOM 2339 O O . SER A 1 299 ? -14.716 66.047 -18.357 1.00 39.91 327 SER A O 1
ATOM 2342 N N . GLY A 1 300 ? -12.725 65.120 -17.827 1.00 40.07 328 GLY A N 1
ATOM 2343 C CA . GLY A 1 300 ? -13.291 63.972 -17.135 1.00 40.35 328 GLY A CA 1
ATOM 2344 C C . GLY A 1 300 ? -12.933 64.001 -15.671 1.00 40.72 328 GLY A C 1
ATOM 2345 O O . GLY A 1 300 ? -11.757 64.145 -15.327 1.00 40.73 328 GLY A O 1
ATOM 2346 N N . THR A 1 301 ? -13.943 63.868 -14.808 1.00 41.19 329 THR A N 1
ATOM 2347 C CA . THR A 1 301 ? -13.718 63.890 -13.358 1.00 41.60 329 THR A CA 1
ATOM 2348 C C . THR A 1 301 ? -14.544 62.859 -12.564 1.00 41.60 329 THR A C 1
ATOM 2349 O O . THR A 1 301 ? -15.777 62.817 -12.633 1.00 41.68 329 THR A O 1
ATOM 2353 N N . LEU A 1 302 ? -13.828 62.036 -11.811 1.00 41.69 330 LEU A N 1
ATOM 2354 C CA . LEU A 1 302 ? -14.409 61.064 -10.901 1.00 41.75 330 LEU A CA 1
ATOM 2355 C C . LEU A 1 302 ? -13.811 61.390 -9.539 1.00 41.98 330 LEU A C 1
ATOM 2356 O O . LEU A 1 302 ? -12.926 62.230 -9.452 1.00 42.01 330 LEU A O 1
ATOM 2361 N N . ASP A 1 303 ? -14.279 60.725 -8.485 1.00 42.10 331 ASP A N 1
ATOM 2362 C CA . ASP A 1 303 ? -13.818 61.017 -7.120 1.00 42.06 331 ASP A CA 1
ATOM 2363 C C . ASP A 1 303 ? -12.331 60.798 -6.899 1.00 41.81 331 ASP A C 1
ATOM 2364 O O . ASP A 1 303 ? -11.686 61.544 -6.155 1.00 42.08 331 ASP A O 1
ATOM 2369 N N . ASN A 1 304 ? -11.781 59.781 -7.545 1.00 41.28 332 ASN A N 1
ATOM 2370 C CA . ASN A 1 304 ? -10.378 59.471 -7.355 1.00 41.02 332 ASN A CA 1
ATOM 2371 C C . ASN A 1 304 ? -9.535 59.587 -8.614 1.00 40.63 332 ASN A C 1
ATOM 2372 O O . ASN A 1 304 ? -8.383 59.158 -8.629 1.00 41.06 332 ASN A O 1
ATOM 2377 N N . PHE A 1 305 ? -10.112 60.166 -9.664 1.00 39.87 333 PHE A N 1
ATOM 2378 C CA . PHE A 1 305 ? -9.403 60.361 -10.930 1.00 39.06 333 PHE A CA 1
ATOM 2379 C C . PHE A 1 305 ? -9.826 61.653 -11.592 1.00 39.00 333 PHE A C 1
ATOM 2380 O O . PHE A 1 305 ? -10.924 62.168 -11.356 1.00 38.87 333 PHE A O 1
ATOM 2388 N N . SER A 1 306 ? -8.942 62.172 -12.432 1.00 38.69 334 SER A N 1
ATOM 2389 C CA . SER A 1 306 ? -9.181 63.423 -13.110 1.00 38.46 334 SER A CA 1
ATOM 2390 C C . SER A 1 306 ? -8.385 63.385 -14.387 1.00 38.11 334 SER A C 1
ATOM 2391 O O . SER A 1 306 ? -7.206 63.028 -14.381 1.00 38.30 334 SER A O 1
ATOM 2394 N N . SER A 1 307 ? -9.022 63.751 -15.488 1.00 37.60 335 SER A N 1
ATOM 2395 C CA . SER A 1 307 ? -8.369 63.677 -16.776 1.00 37.20 335 SER A CA 1
ATOM 2396 C C . SER A 1 307 ? -8.872 64.745 -17.715 1.00 37.09 335 SER A C 1
ATOM 2397 O O . SER A 1 307 ? -9.924 65.339 -17.474 1.00 37.15 335 SER A O 1
ATOM 2400 N N . PHE A 1 308 ? -8.118 64.986 -18.787 1.00 36.97 336 PHE A N 1
ATOM 2401 C CA . PHE A 1 308 ? -8.474 66.014 -19.758 1.00 37.00 336 PHE A CA 1
ATOM 2402 C C . PHE A 1 308 ? -7.910 65.715 -21.141 1.00 37.46 336 PHE A C 1
ATOM 2403 O O . PHE A 1 308 ? -6.747 65.321 -21.276 1.00 37.57 336 PHE A O 1
ATOM 2411 N N . ILE A 1 309 ? -8.738 65.907 -22.167 1.00 37.96 337 ILE A N 1
ATOM 2412 C CA . ILE A 1 309 ? -8.311 65.736 -23.555 1.00 38.42 337 ILE A CA 1
ATOM 2413 C C . ILE A 1 309 ? -8.648 66.997 -24.341 1.00 39.07 337 ILE A C 1
ATOM 2414 O O . ILE A 1 309 ? -9.812 67.425 -24.387 1.00 38.81 337 ILE A O 1
ATOM 2419 N N . LEU A 1 310 ? -7.612 67.580 -24.950 1.00 39.99 338 LEU A N 1
ATOM 2420 C CA . LEU A 1 310 ? -7.723 68.788 -25.781 1.00 40.68 338 LEU A CA 1
ATOM 2421 C C . LEU A 1 310 ? -7.325 68.482 -27.214 1.00 41.31 338 LEU A C 1
ATOM 2422 O O . LEU A 1 310 ? -6.285 67.877 -27.470 1.00 41.39 338 LEU A O 1
ATOM 2427 N N . LEU A 1 311 ? -8.166 68.909 -28.143 1.00 42.27 339 LEU A N 1
ATOM 2428 C CA . LEU A 1 311 ? -7.893 68.725 -29.549 1.00 43.36 339 LEU A CA 1
ATOM 2429 C C . LEU A 1 311 ? -8.049 70.044 -30.259 1.00 44.36 339 LEU A C 1
ATOM 2430 O O . LEU A 1 311 ? -8.977 70.821 -29.984 1.00 44.10 339 LEU A O 1
ATOM 2435 N N . ASN A 1 312 ? -7.151 70.281 -31.209 1.00 45.69 340 ASN A N 1
ATOM 2436 C CA . ASN A 1 312 ? -7.299 71.421 -32.058 1.00 46.90 340 ASN A CA 1
ATOM 2437 C C . ASN A 1 312 ? -7.152 70.812 -33.421 1.00 47.84 340 ASN A C 1
ATOM 2438 O O . ASN A 1 312 ? -6.054 70.488 -33.849 1.00 47.91 340 ASN A O 1
ATOM 2443 N N . PRO A 1 313 ? -8.268 70.621 -34.109 1.00 48.81 341 PRO A N 1
ATOM 2444 C CA . PRO A 1 313 ? -8.221 69.989 -35.422 1.00 49.62 341 PRO A CA 1
ATOM 2445 C C . PRO A 1 313 ? -7.401 70.863 -36.346 1.00 50.43 341 PRO A C 1
ATOM 2446 O O . PRO A 1 313 ? -6.585 70.369 -37.118 1.00 50.91 341 PRO A O 1
ATOM 2450 N N . LYS A 1 314 ? -7.617 72.169 -36.251 1.00 50.95 342 LYS A N 1
ATOM 2451 C CA . LYS A 1 314 ? -6.758 73.131 -36.915 1.00 51.74 342 LYS A CA 1
ATOM 2452 C C . LYS A 1 314 ? -5.459 73.113 -36.116 1.00 52.07 342 LYS A C 1
ATOM 2453 O O . LYS A 1 314 ? -5.469 72.917 -34.899 1.00 52.55 342 LYS A O 1
ATOM 2459 N N . GLN A 1 315 ? -4.333 73.160 -36.810 1.00 52.08 343 GLN A N 1
ATOM 2460 C CA . GLN A 1 315 ? -3.054 73.347 -36.147 1.00 51.94 343 GLN A CA 1
ATOM 2461 C C . GLN A 1 315 ? -2.536 72.014 -35.662 1.00 51.21 343 GLN A C 1
ATOM 2462 O O . GLN A 1 315 ? -1.481 71.942 -35.015 1.00 51.09 343 GLN A O 1
ATOM 2468 N N . ASN A 1 316 ? -3.310 70.971 -35.895 1.00 50.58 344 ASN A N 1
ATOM 2469 C CA . ASN A 1 316 ? -2.904 69.608 -35.675 1.00 50.03 344 ASN A CA 1
ATOM 2470 C C . ASN A 1 316 ? -2.139 69.249 -34.402 1.00 48.97 344 ASN A C 1
ATOM 2471 O O . ASN A 1 316 ? -1.128 68.559 -34.464 1.00 49.04 344 ASN A O 1
ATOM 2476 N N . TYR A 1 317 ? -2.617 69.710 -33.251 1.00 47.54 345 TYR A N 1
ATOM 2477 C CA . TYR A 1 317 ? -1.994 69.344 -31.982 1.00 46.12 345 TYR A CA 1
ATOM 2478 C C . TYR A 1 317 ? -3.017 68.921 -30.935 1.00 45.63 345 TYR A C 1
ATOM 2479 O O . TYR A 1 317 ? -4.142 69.403 -30.930 1.00 45.71 345 TYR A O 1
ATOM 2488 N N . GLY A 1 318 ? -2.620 68.014 -30.052 1.00 44.78 346 GLY A N 1
ATOM 2489 C CA . GLY A 1 318 ? -3.500 67.524 -29.006 1.00 43.78 346 GLY A CA 1
ATOM 2490 C C . GLY A 1 318 ? -2.772 67.486 -27.680 1.00 43.20 346 GLY A C 1
ATOM 2491 O O . GLY A 1 318 ? -1.569 67.220 -27.626 1.00 43.24 346 GLY A O 1
ATOM 2492 N N . ILE A 1 319 ? -3.500 67.760 -26.609 1.00 42.50 347 ILE A N 1
ATOM 2493 C CA . ILE A 1 319 ? -2.938 67.700 -25.273 1.00 42.16 347 ILE A CA 1
ATOM 2494 C C . ILE A 1 319 ? -3.792 66.731 -24.463 1.00 41.84 347 ILE A C 1
ATOM 2495 O O . ILE A 1 319 ? -5.022 66.857 -24.424 1.00 41.73 347 ILE A O 1
ATOM 2500 N N . VAL A 1 320 ? -3.138 65.762 -23.825 1.00 41.30 348 VAL A N 1
ATOM 2501 C CA . VAL A 1 320 ? -3.837 64.790 -22.986 1.00 40.67 348 VAL A CA 1
ATOM 2502 C C . VAL A 1 320 ? -3.162 64.757 -21.638 1.00 40.21 348 VAL A C 1
ATOM 2503 O O . VAL A 1 320 ? -1.943 64.588 -21.558 1.00 40.19 348 VAL A O 1
ATOM 2507 N N . VAL A 1 321 ? -3.959 64.918 -20.587 1.00 39.65 349 VAL A N 1
ATOM 2508 C CA . VAL A 1 321 ? -3.445 64.856 -19.228 1.00 39.34 349 VAL A CA 1
ATOM 2509 C C . VAL A 1 321 ? -4.277 63.859 -18.435 1.00 39.42 349 VAL A C 1
ATOM 2510 O O . VAL A 1 321 ? -5.488 64.018 -18.279 1.00 39.39 349 VAL A O 1
ATOM 2514 N N . LEU A 1 322 ? -3.618 62.825 -17.934 1.00 39.59 350 LEU A N 1
ATOM 2515 C CA . LEU A 1 322 ? -4.299 61.815 -17.135 1.00 39.86 350 LEU A CA 1
ATOM 2516 C C . LEU A 1 322 ? -3.694 61.798 -15.746 1.00 39.89 350 LEU A C 1
ATOM 2517 O O . LEU A 1 322 ? -2.487 61.631 -15.609 1.00 39.88 350 LEU A O 1
ATOM 2522 N N . ALA A 1 323 ? -4.485 61.987 -14.722 1.00 39.99 351 ALA A N 1
ATOM 2523 C CA . ALA A 1 323 ? -3.915 62.050 -13.412 1.00 40.36 351 ALA A CA 1
ATOM 2524 C C . ALA A 1 323 ? -4.727 61.251 -12.463 1.00 40.58 351 ALA A C 1
ATOM 2525 O O . ALA A 1 323 ? -5.877 61.051 -12.690 1.00 40.70 351 ALA A O 1
ATOM 2527 N N . ASN A 1 324 ? -4.124 60.811 -11.370 1.00 40.85 352 ASN A N 1
ATOM 2528 C CA . ASN A 1 324 ? -4.803 59.906 -10.457 1.00 41.42 352 ASN A CA 1
ATOM 2529 C C . ASN A 1 324 ? -5.537 60.610 -9.332 1.00 41.78 352 ASN A C 1
ATOM 2530 O O . ASN A 1 324 ? -5.837 59.997 -8.313 1.00 41.72 352 ASN A O 1
ATOM 2535 N N . LEU A 1 325 ? -5.805 61.896 -9.492 1.00 42.50 353 LEU A N 1
ATOM 2536 C CA . LEU A 1 325 ? -6.507 62.599 -8.451 1.00 43.06 353 LEU A CA 1
ATOM 2537 C C . LEU A 1 325 ? -7.427 63.608 -9.077 1.00 43.33 353 LEU A C 1
ATOM 2538 O O . LEU A 1 325 ? -7.077 64.213 -10.034 1.00 43.18 353 LEU A O 1
ATOM 2543 N N . ASN A 1 326 ? -8.609 63.796 -8.524 1.00 43.95 354 ASN A N 1
ATOM 2544 C CA . ASN A 1 326 ? -9.522 64.795 -9.043 1.00 44.60 354 ASN A CA 1
ATOM 2545 C C . ASN A 1 326 ? -9.110 66.212 -8.656 1.00 45.04 354 ASN A C 1
ATOM 2546 O O . ASN A 1 326 ? -9.315 66.640 -7.517 1.00 45.31 354 ASN A O 1
ATOM 2551 N N . SER A 1 327 ? -8.538 66.945 -9.607 1.00 45.41 355 SER A N 1
ATOM 2552 C CA . SER A 1 327 ? -8.037 68.280 -9.313 1.00 45.58 355 SER A CA 1
ATOM 2553 C C . SER A 1 327 ? -8.252 69.342 -10.378 1.00 45.49 355 SER A C 1
ATOM 2554 O O . SER A 1 327 ? -8.072 69.103 -11.576 1.00 45.30 355 SER A O 1
ATOM 2557 N N . GLU A 1 328 ? -8.530 70.556 -9.936 1.00 45.61 356 GLU A N 1
ATOM 2558 C CA . GLU A 1 328 ? -8.836 71.622 -10.862 1.00 45.57 356 GLU A CA 1
ATOM 2559 C C . GLU A 1 328 ? -7.609 71.716 -11.733 1.00 45.28 356 GLU A C 1
ATOM 2560 O O . GLU A 1 328 ? -7.687 72.016 -12.918 1.00 45.27 356 GLU A O 1
ATOM 2566 N N . TYR A 1 329 ? -6.462 71.476 -11.122 1.00 44.98 357 TYR A N 1
ATOM 2567 C CA . TYR A 1 329 ? -5.200 71.728 -11.782 1.00 45.00 357 TYR A CA 1
ATOM 2568 C C . TYR A 1 329 ? -4.981 70.991 -13.082 1.00 44.72 357 TYR A C 1
ATOM 2569 O O . TYR A 1 329 ? -4.081 71.342 -13.843 1.00 44.98 357 TYR A O 1
ATOM 2578 N N . VAL A 1 330 ? -5.789 69.971 -13.345 1.00 44.35 358 VAL A N 1
ATOM 2579 C CA . VAL A 1 330 ? -5.659 69.241 -14.602 1.00 43.74 358 VAL A CA 1
ATOM 2580 C C . VAL A 1 330 ? -6.073 70.185 -15.741 1.00 43.20 358 VAL A C 1
ATOM 2581 O O . VAL A 1 330 ? -5.297 70.383 -16.680 1.00 42.93 358 VAL A O 1
ATOM 2585 N N . PRO A 1 331 ? -7.286 70.774 -15.660 1.00 42.84 359 PRO A N 1
ATOM 2586 C CA . PRO A 1 331 ? -7.692 71.732 -16.688 1.00 42.90 359 PRO A CA 1
ATOM 2587 C C . PRO A 1 331 ? -6.665 72.863 -16.833 1.00 43.09 359 PRO A C 1
ATOM 2588 O O . PRO A 1 331 ? -6.336 73.261 -17.960 1.00 43.16 359 PRO A O 1
ATOM 2592 N N . LYS A 1 332 ? -6.174 73.364 -15.693 1.00 43.10 360 LYS A N 1
ATOM 2593 C CA . LYS A 1 332 ? -5.162 74.419 -15.641 1.00 42.79 360 LYS A CA 1
ATOM 2594 C C . LYS A 1 332 ? -3.931 74.016 -16.409 1.00 42.34 360 LYS A C 1
ATOM 2595 O O . LYS A 1 332 ? -3.406 74.796 -17.176 1.00 42.54 360 LYS A O 1
ATOM 2601 N N . LEU A 1 333 ? -3.482 72.789 -16.200 1.00 42.16 361 LEU A N 1
ATOM 2602 C CA . LEU A 1 333 ? -2.302 72.276 -16.873 1.00 42.10 361 LEU A CA 1
ATOM 2603 C C . LEU A 1 333 ? -2.410 72.298 -18.406 1.00 42.64 361 LEU A C 1
ATOM 2604 O O . LEU A 1 333 ? -1.432 72.601 -19.097 1.00 42.45 361 LEU A O 1
ATOM 2609 N N . VAL A 1 334 ? -3.582 71.985 -18.955 1.00 43.23 362 VAL A N 1
ATOM 2610 C CA . VAL A 1 334 ? -3.679 72.005 -20.409 1.00 43.77 362 VAL A CA 1
ATOM 2611 C C . VAL A 1 334 ? -3.582 73.443 -20.872 1.00 44.33 362 VAL A C 1
ATOM 2612 O O . VAL A 1 334 ? -2.979 73.699 -21.903 1.00 44.70 362 VAL A O 1
ATOM 2616 N N . GLU A 1 335 ? -4.165 74.379 -20.122 1.00 44.80 363 GLU A N 1
ATOM 2617 C CA . GLU A 1 335 ? -4.083 75.790 -20.493 1.00 45.28 363 GLU A CA 1
ATOM 2618 C C . GLU A 1 335 ? -2.627 76.229 -20.597 1.00 45.47 363 GLU A C 1
ATOM 2619 O O . GLU A 1 335 ? -2.238 76.826 -21.602 1.00 45.79 363 GLU A O 1
ATOM 2625 N N . HIS A 1 336 ? -1.824 75.934 -19.578 1.00 45.56 364 HIS A N 1
ATOM 2626 C CA . HIS A 1 336 ? -0.416 76.296 -19.609 1.00 45.82 364 HIS A CA 1
ATOM 2627 C C . HIS A 1 336 ? 0.298 75.562 -20.751 1.00 46.16 364 HIS A C 1
ATOM 2628 O O . HIS A 1 336 ? 1.168 76.124 -21.424 1.00 46.16 364 HIS A O 1
ATOM 2635 N N . LEU A 1 337 ? -0.074 74.305 -20.973 1.00 46.67 365 LEU A N 1
ATOM 2636 C CA . LEU A 1 337 ? 0.528 73.515 -22.051 1.00 47.21 365 LEU A CA 1
ATOM 2637 C C . LEU A 1 337 ? 0.045 73.966 -23.443 1.00 47.82 365 LEU A C 1
ATOM 2638 O O . LEU A 1 337 ? 0.745 73.772 -24.450 1.00 48.02 365 LEU A O 1
ATOM 2643 N N . ASN A 1 338 ? -1.147 74.566 -23.482 1.00 48.35 366 ASN A N 1
ATOM 2644 C CA . ASN A 1 338 ? -1.749 75.037 -24.724 1.00 48.90 366 ASN A CA 1
ATOM 2645 C C . ASN A 1 338 ? -1.038 76.296 -25.190 1.00 49.59 366 ASN A C 1
ATOM 2646 O O . ASN A 1 338 ? -0.554 76.344 -26.331 1.00 49.55 366 ASN A O 1
ATOM 2651 N N . THR A 1 339 ? -0.970 77.300 -24.305 1.00 50.41 367 THR A N 1
ATOM 2652 C CA . THR A 1 339 ? -0.308 78.582 -24.610 1.00 51.27 367 THR A CA 1
ATOM 2653 C C . THR A 1 339 ? 1.122 78.351 -25.124 1.00 51.79 367 THR A C 1
ATOM 2654 O O . THR A 1 339 ? 1.701 79.213 -25.788 1.00 51.77 367 THR A O 1
ATOM 2658 N N . GLN A 1 340 ? 1.670 77.177 -24.812 1.00 52.56 368 GLN A N 1
ATOM 2659 C CA . GLN A 1 340 ? 2.994 76.782 -25.271 1.00 53.40 368 GLN A CA 1
ATOM 2660 C C . GLN A 1 340 ? 3.076 76.354 -26.736 1.00 53.73 368 GLN A C 1
ATOM 2661 O O . GLN A 1 340 ? 4.138 75.909 -27.188 1.00 54.00 368 GLN A O 1
ATOM 2667 N N . ILE A 1 341 ? 1.969 76.485 -27.475 1.00 53.91 369 ILE A N 1
ATOM 2668 C CA . ILE A 1 341 ? 1.946 76.125 -28.900 1.00 53.74 369 ILE A CA 1
ATOM 2669 C C . ILE A 1 341 ? 1.109 77.102 -29.753 1.00 53.79 369 ILE A C 1
ATOM 2670 O O . ILE A 1 341 ? -0.127 77.100 -29.714 1.00 53.60 369 ILE A O 1
ATOM 2675 N N . ARG B 1 6 ? -48.942 20.760 9.642 1.00 99.34 34 ARG B N 1
ATOM 2676 C CA . ARG B 1 6 ? -49.787 19.851 8.878 1.00 99.37 34 ARG B CA 1
ATOM 2677 C C . ARG B 1 6 ? -51.268 20.187 9.047 1.00 99.42 34 ARG B C 1
ATOM 2678 O O . ARG B 1 6 ? -51.642 20.936 9.945 1.00 99.55 34 ARG B O 1
ATOM 2686 N N . LEU B 1 7 ? -52.034 19.734 8.068 1.00 99.37 35 LEU B N 1
ATOM 2687 C CA . LEU B 1 7 ? -53.469 19.864 8.035 1.00 99.31 35 LEU B CA 1
ATOM 2688 C C . LEU B 1 7 ? -53.892 18.492 7.585 1.00 99.17 35 LEU B C 1
ATOM 2689 O O . LEU B 1 7 ? -53.175 17.844 6.835 1.00 99.16 35 LEU B O 1
ATOM 2694 N N . THR B 1 8 ? -55.040 18.028 8.042 1.00 98.98 36 THR B N 1
ATOM 2695 C CA . THR B 1 8 ? -55.477 16.683 7.633 1.00 98.85 36 THR B CA 1
ATOM 2696 C C . THR B 1 8 ? -56.971 16.406 7.873 1.00 98.77 36 THR B C 1
ATOM 2697 O O . THR B 1 8 ? -57.613 17.076 8.688 1.00 98.88 36 THR B O 1
ATOM 2701 N N . ASN B 1 9 ? -57.504 15.414 7.152 1.00 98.59 37 ASN B N 1
ATOM 2702 C CA . ASN B 1 9 ? -58.920 15.011 7.250 1.00 98.38 37 ASN B CA 1
ATOM 2703 C C . ASN B 1 9 ? -59.157 13.546 6.842 1.00 98.22 37 ASN B C 1
ATOM 2704 O O . ASN B 1 9 ? -58.253 12.883 6.320 1.00 98.04 37 ASN B O 1
ATOM 2706 N N . ASP B 1 10 ? -60.377 13.060 7.100 1.00 98.18 38 ASP B N 1
ATOM 2707 C CA . ASP B 1 10 ? -60.864 11.700 6.766 1.00 98.12 38 ASP B CA 1
ATOM 2708 C C . ASP B 1 10 ? -60.391 10.542 7.673 1.00 97.97 38 ASP B C 1
ATOM 2709 O O . ASP B 1 10 ? -60.643 9.360 7.401 1.00 97.91 38 ASP B O 1
ATOM 2711 N N . SER B 1 11 ? -59.688 10.884 8.765 1.00 97.74 39 SER B N 1
ATOM 2712 C CA . SER B 1 11 ? -59.340 9.907 9.795 1.00 97.43 39 SER B CA 1
ATOM 2713 C C . SER B 1 11 ? -58.551 8.741 9.252 1.00 97.10 39 SER B C 1
ATOM 2714 O O . SER B 1 11 ? -57.433 8.888 8.757 1.00 97.12 39 SER B O 1
ATOM 2717 N N . GLN B 1 12 ? -59.100 7.544 9.537 1.00 96.58 40 GLN B N 1
ATOM 2718 C CA . GLN B 1 12 ? -58.428 6.392 9.059 1.00 96.07 40 GLN B CA 1
ATOM 2719 C C . GLN B 1 12 ? -58.278 6.618 7.588 1.00 95.74 40 GLN B C 1
ATOM 2720 O O . GLN B 1 12 ? -59.244 6.864 6.866 1.00 95.83 40 GLN B O 1
ATOM 2722 N N . GLN B 1 13 ? -57.042 6.523 7.148 1.00 95.03 41 GLN B N 1
ATOM 2723 C CA . GLN B 1 13 ? -56.739 6.471 5.717 1.00 94.18 41 GLN B CA 1
ATOM 2724 C C . GLN B 1 13 ? -55.507 5.669 5.287 1.00 93.61 41 GLN B C 1
ATOM 2725 O O . GLN B 1 13 ? -54.457 5.675 5.950 1.00 93.50 41 GLN B O 1
ATOM 2731 N N . GLN B 1 14 ? -55.669 4.985 4.157 1.00 92.70 42 GLN B N 1
ATOM 2732 C CA . GLN B 1 14 ? -54.618 4.198 3.522 1.00 91.66 42 GLN B CA 1
ATOM 2733 C C . GLN B 1 14 ? -53.640 5.112 2.791 1.00 90.60 42 GLN B C 1
ATOM 2734 O O . GLN B 1 14 ? -52.499 4.730 2.537 1.00 90.39 42 GLN B O 1
ATOM 2740 N N . ILE B 1 15 ? -54.016 6.365 2.589 1.00 89.35 43 ILE B N 1
ATOM 2741 C CA . ILE B 1 15 ? -53.258 7.232 1.706 1.00 87.98 43 ILE B CA 1
ATOM 2742 C C . ILE B 1 15 ? -51.816 7.339 2.167 1.00 87.03 43 ILE B C 1
ATOM 2743 O O . ILE B 1 15 ? -50.901 7.306 1.355 1.00 86.96 43 ILE B O 1
ATOM 2748 N N . ASP B 1 16 ? -51.600 7.446 3.466 1.00 85.83 44 ASP B N 1
ATOM 2749 C CA . ASP B 1 16 ? -50.228 7.428 3.989 1.00 84.62 44 ASP B CA 1
ATOM 2750 C C . ASP B 1 16 ? -49.382 6.312 3.364 1.00 83.67 44 ASP B C 1
ATOM 2751 O O . ASP B 1 16 ? -48.269 6.568 2.896 1.00 83.47 44 ASP B O 1
ATOM 2756 N N . LYS B 1 17 ? -49.943 5.115 3.281 1.00 82.51 45 LYS B N 1
ATOM 2757 C CA . LYS B 1 17 ? -49.191 3.972 2.799 1.00 81.29 45 LYS B CA 1
ATOM 2758 C C . LYS B 1 17 ? -48.729 4.218 1.376 1.00 79.80 45 LYS B C 1
ATOM 2759 O O . LYS B 1 17 ? -47.596 3.910 1.023 1.00 79.56 45 LYS B O 1
ATOM 2765 N N . ILE B 1 18 ? -49.596 4.797 0.562 1.00 78.02 46 ILE B N 1
ATOM 2766 C CA . ILE B 1 18 ? -49.248 5.025 -0.822 1.00 76.39 46 ILE B CA 1
ATOM 2767 C C . ILE B 1 18 ? -48.052 5.955 -0.941 1.00 75.64 46 ILE B C 1
ATOM 2768 O O . ILE B 1 18 ? -47.143 5.706 -1.724 1.00 75.60 46 ILE B O 1
ATOM 2773 N N . ILE B 1 19 ? -48.028 7.021 -0.156 1.00 74.57 47 ILE B N 1
ATOM 2774 C CA . ILE B 1 19 ? -46.918 7.955 -0.234 1.00 73.76 47 ILE B CA 1
ATOM 2775 C C . ILE B 1 19 ? -45.618 7.284 0.179 1.00 73.56 47 ILE B C 1
ATOM 2776 O O . ILE B 1 19 ? -44.587 7.459 -0.458 1.00 73.37 47 ILE B O 1
ATOM 2781 N N . GLU B 1 20 ? -45.685 6.498 1.244 1.00 73.33 48 GLU B N 1
ATOM 2782 C CA . GLU B 1 20 ? -44.525 5.748 1.740 1.00 73.16 48 GLU B CA 1
ATOM 2783 C C . GLU B 1 20 ? -43.922 4.737 0.765 1.00 72.77 48 GLU B C 1
ATOM 2784 O O . GLU B 1 20 ? -42.695 4.601 0.698 1.00 72.52 48 GLU B O 1
ATOM 2790 N N . HIS B 1 21 ? -44.767 4.030 0.016 1.00 72.25 49 HIS B N 1
ATOM 2791 C CA . HIS B 1 21 ? -44.248 3.006 -0.887 1.00 71.95 49 HIS B CA 1
ATOM 2792 C C . HIS B 1 21 ? -43.524 3.554 -2.108 1.00 71.41 49 HIS B C 1
ATOM 2793 O O . HIS B 1 21 ? -42.387 3.144 -2.388 1.00 71.33 49 HIS B O 1
ATOM 2800 N N . ASP B 1 22 ? -44.180 4.473 -2.822 1.00 70.64 50 ASP B N 1
ATOM 2801 C CA . ASP B 1 22 ? -43.601 5.102 -4.013 1.00 69.65 50 ASP B CA 1
ATOM 2802 C C . ASP B 1 22 ? -42.311 5.863 -3.692 1.00 69.12 50 ASP B C 1
ATOM 2803 O O . ASP B 1 22 ? -41.384 5.878 -4.501 1.00 69.04 50 ASP B O 1
ATOM 2808 N N . LEU B 1 23 ? -42.251 6.487 -2.517 1.00 68.46 51 LEU B N 1
ATOM 2809 C CA . LEU B 1 23 ? -41.045 7.201 -2.098 1.00 68.00 51 LEU B CA 1
ATOM 2810 C C . LEU B 1 23 ? -39.902 6.221 -1.838 1.00 67.79 51 LEU B C 1
ATOM 2811 O O . LEU B 1 23 ? -38.750 6.500 -2.187 1.00 67.54 51 LEU B O 1
ATOM 2816 N N . GLN B 1 24 ? -40.235 5.078 -1.227 1.00 67.62 52 GLN B N 1
ATOM 2817 C CA . GLN B 1 24 ? -39.265 4.016 -0.938 1.00 67.29 52 GLN B CA 1
ATOM 2818 C C . GLN B 1 24 ? -38.681 3.412 -2.214 1.00 66.53 52 GLN B C 1
ATOM 2819 O O . GLN B 1 24 ? -37.458 3.297 -2.333 1.00 66.22 52 GLN B O 1
ATOM 2825 N N . LYS B 1 25 ? -39.549 3.026 -3.156 1.00 65.76 53 LYS B N 1
ATOM 2826 C CA . LYS B 1 25 ? -39.084 2.504 -4.452 1.00 65.18 53 LYS B CA 1
ATOM 2827 C C . LYS B 1 25 ? -38.378 3.547 -5.307 1.00 64.69 53 LYS B C 1
ATOM 2828 O O . LYS B 1 25 ? -37.546 3.205 -6.152 1.00 64.61 53 LYS B O 1
ATOM 2834 N N . GLY B 1 26 ? -38.715 4.815 -5.083 1.00 64.11 54 GLY B N 1
ATOM 2835 C CA . GLY B 1 26 ? -38.077 5.912 -5.791 1.00 63.20 54 GLY B CA 1
ATOM 2836 C C . GLY B 1 26 ? -36.741 6.229 -5.151 1.00 62.61 54 GLY B C 1
ATOM 2837 O O . GLY B 1 26 ? -35.851 6.790 -5.800 1.00 62.55 54 GLY B O 1
ATOM 2838 N N . HIS B 1 27 ? -36.602 5.860 -3.874 1.00 62.01 55 HIS B N 1
ATOM 2839 C CA . HIS B 1 27 ? -35.386 6.129 -3.093 1.00 61.54 55 HIS B CA 1
ATOM 2840 C C . HIS B 1 27 ? -35.323 7.627 -2.808 1.00 61.06 55 HIS B C 1
ATOM 2841 O O . HIS B 1 27 ? -34.249 8.199 -2.594 1.00 60.94 55 HIS B O 1
ATOM 2848 N N . ILE B 1 28 ? -36.510 8.233 -2.810 1.00 60.51 56 ILE B N 1
ATOM 2849 C CA . ILE B 1 28 ? -36.709 9.665 -2.621 1.00 59.87 56 ILE B CA 1
ATOM 2850 C C . ILE B 1 28 ? -36.472 10.088 -1.173 1.00 59.47 56 ILE B C 1
ATOM 2851 O O . ILE B 1 28 ? -37.254 9.717 -0.285 1.00 59.62 56 ILE B O 1
ATOM 2856 N N . PRO B 1 29 ? -35.390 10.864 -0.934 1.00 58.85 57 PRO B N 1
ATOM 2857 C CA . PRO B 1 29 ? -35.052 11.365 0.397 1.00 58.34 57 PRO B CA 1
ATOM 2858 C C . PRO B 1 29 ? -36.200 12.107 1.096 1.00 58.01 57 PRO B C 1
ATOM 2859 O O . PRO B 1 29 ? -36.496 11.798 2.250 1.00 58.28 57 PRO B O 1
ATOM 2863 N N . GLY B 1 30 ? -36.843 13.062 0.421 1.00 57.41 58 GLY B N 1
ATOM 2864 C CA . GLY B 1 30 ? -37.948 13.807 1.041 1.00 56.66 58 GLY B CA 1
ATOM 2865 C C . GLY B 1 30 ? -39.052 14.280 0.114 1.00 56.02 58 GLY B C 1
ATOM 2866 O O . GLY B 1 30 ? -38.851 14.408 -1.087 1.00 55.86 58 GLY B O 1
ATOM 2867 N N . ALA B 1 31 ? -40.225 14.544 0.678 1.00 55.58 59 ALA B N 1
ATOM 2868 C CA . ALA B 1 31 ? -41.348 15.005 -0.120 1.00 55.48 59 ALA B CA 1
ATOM 2869 C C . ALA B 1 31 ? -42.441 15.717 0.674 1.00 55.45 59 ALA B C 1
ATOM 2870 O O . ALA B 1 31 ? -42.779 15.306 1.781 1.00 55.63 59 ALA B O 1
ATOM 2872 N N . SER B 1 32 ? -42.979 16.787 0.091 1.00 55.27 60 SER B N 1
ATOM 2873 C CA . SER B 1 32 ? -44.095 17.531 0.662 1.00 55.17 60 SER B CA 1
ATOM 2874 C C . SER B 1 32 ? -45.289 17.279 -0.240 1.00 55.19 60 SER B C 1
ATOM 2875 O O . SER B 1 32 ? -45.214 17.488 -1.451 1.00 55.24 60 SER B O 1
ATOM 2878 N N . ILE B 1 33 ? -46.391 16.827 0.339 1.00 55.26 61 ILE B N 1
ATOM 2879 C CA . ILE B 1 33 ? -47.566 16.478 -0.455 1.00 55.56 61 ILE B CA 1
ATOM 2880 C C . ILE B 1 33 ? -48.787 17.282 -0.050 1.00 56.10 61 ILE B C 1
ATOM 2881 O O . ILE B 1 33 ? -49.128 17.367 1.125 1.00 56.25 61 ILE B O 1
ATOM 2886 N N . LEU B 1 34 ? -49.433 17.869 -1.050 1.00 56.66 62 LEU B N 1
ATOM 2887 C CA . LEU B 1 34 ? -50.626 18.659 -0.866 1.00 57.27 62 LEU B CA 1
ATOM 2888 C C . LEU B 1 34 ? -51.757 18.051 -1.663 1.00 58.03 62 LEU B C 1
ATOM 2889 O O . LEU B 1 34 ? -51.601 17.746 -2.846 1.00 58.14 62 LEU B O 1
ATOM 2894 N N . ILE B 1 35 ? -52.896 17.871 -1.012 1.00 59.07 63 ILE B N 1
ATOM 2895 C CA . ILE B 1 35 ? -54.091 17.386 -1.688 1.00 60.34 63 ILE B CA 1
ATOM 2896 C C . ILE B 1 35 ? -55.213 18.335 -1.335 1.00 61.18 63 ILE B C 1
ATOM 2897 O O . ILE B 1 35 ? -55.475 18.576 -0.163 1.00 61.48 63 ILE B O 1
ATOM 2902 N N . VAL B 1 36 ? -55.870 18.875 -2.349 1.00 62.25 64 VAL B N 1
ATOM 2903 C CA . VAL B 1 36 ? -56.976 19.779 -2.125 1.00 63.35 64 VAL B CA 1
ATOM 2904 C C . VAL B 1 36 ? -58.201 19.196 -2.795 1.00 64.31 64 VAL B C 1
ATOM 2905 O O . VAL B 1 36 ? -58.234 19.044 -4.012 1.00 64.40 64 VAL B O 1
ATOM 2909 N N . LYS B 1 37 ? -59.193 18.845 -1.994 1.00 65.60 65 LYS B N 1
ATOM 2910 C CA . LYS B 1 37 ? -60.453 18.414 -2.546 1.00 66.71 65 LYS B CA 1
ATOM 2911 C C . LYS B 1 37 ? -61.527 19.370 -2.083 1.00 67.33 65 LYS B C 1
ATOM 2912 O O . LYS B 1 37 ? -61.711 19.583 -0.887 1.00 67.38 65 LYS B O 1
ATOM 2918 N N . ASN B 1 38 ? -62.313 19.857 -3.049 1.00 68.31 66 ASN B N 1
ATOM 2919 C CA . ASN B 1 38 ? -63.432 20.698 -2.731 1.00 69.16 66 ASN B CA 1
ATOM 2920 C C . ASN B 1 38 ? -63.120 21.909 -1.887 1.00 69.69 66 ASN B C 1
ATOM 2921 O O . ASN B 1 38 ? -63.384 23.048 -2.262 1.00 69.78 66 ASN B O 1
ATOM 2926 N N . GLY B 1 39 ? -62.554 21.626 -0.723 1.00 70.33 67 GLY B N 1
ATOM 2927 C CA . GLY B 1 39 ? -62.409 22.590 0.344 1.00 71.07 67 GLY B CA 1
ATOM 2928 C C . GLY B 1 39 ? -60.985 22.804 0.791 1.00 71.54 67 GLY B C 1
ATOM 2929 O O . GLY B 1 39 ? -60.036 22.581 0.046 1.00 71.48 67 GLY B O 1
ATOM 2930 N N . LYS B 1 40 ? -60.841 23.219 2.040 1.00 71.91 68 LYS B N 1
ATOM 2931 C CA . LYS B 1 40 ? -59.532 23.472 2.591 1.00 71.99 68 LYS B CA 1
ATOM 2932 C C . LYS B 1 40 ? -58.861 22.135 2.418 1.00 71.66 68 LYS B C 1
ATOM 2933 O O . LYS B 1 40 ? -59.451 21.096 2.632 1.00 71.90 68 LYS B O 1
ATOM 2939 N N . VAL B 1 41 ? -57.563 22.173 2.135 1.00 70.92 69 VAL B N 1
ATOM 2940 C CA . VAL B 1 41 ? -56.885 20.968 1.748 1.00 70.45 69 VAL B CA 1
ATOM 2941 C C . VAL B 1 41 ? -57.107 19.767 2.641 1.00 70.20 69 VAL B C 1
ATOM 2942 O O . VAL B 1 41 ? -57.011 19.865 3.855 1.00 70.39 69 VAL B O 1
ATOM 2946 N N . PHE B 1 42 ? -57.407 18.625 2.026 1.00 69.66 70 PHE B N 1
ATOM 2947 C CA . PHE B 1 42 ? -57.486 17.390 2.761 1.00 69.10 70 PHE B CA 1
ATOM 2948 C C . PHE B 1 42 ? -56.220 16.932 3.392 1.00 68.34 70 PHE B C 1
ATOM 2949 O O . PHE B 1 42 ? -56.232 16.412 4.475 1.00 68.23 70 PHE B O 1
ATOM 2957 N N . LEU B 1 43 ? -55.125 17.012 2.651 1.00 67.51 71 LEU B N 1
ATOM 2958 C CA . LEU B 1 43 ? -53.840 16.635 3.211 1.00 66.74 71 LEU B CA 1
ATOM 2959 C C . LEU B 1 43 ? -52.673 17.538 2.907 1.00 66.48 71 LEU B C 1
ATOM 2960 O O . LEU B 1 43 ? -52.417 17.872 1.753 1.00 66.50 71 LEU B O 1
ATOM 2965 N N . ASN B 1 44 ? -52.027 18.023 3.970 1.00 66.29 72 ASN B N 1
ATOM 2966 C CA . ASN B 1 44 ? -50.800 18.758 3.839 1.00 66.26 72 ASN B CA 1
ATOM 2967 C C . ASN B 1 44 ? -49.856 18.029 4.773 1.00 66.08 72 ASN B C 1
ATOM 2968 O O . ASN B 1 44 ? -50.082 17.990 5.979 1.00 66.39 72 ASN B O 1
ATOM 2973 N N . LYS B 1 45 ? -48.799 17.448 4.224 1.00 65.57 73 LYS B N 1
ATOM 2974 C CA . LYS B 1 45 ? -47.874 16.688 5.047 1.00 65.30 73 LYS B CA 1
ATOM 2975 C C . LYS B 1 45 ? -46.503 16.574 4.405 1.00 64.89 73 LYS B C 1
ATOM 2976 O O . LYS B 1 45 ? -46.360 16.719 3.194 1.00 64.92 73 LYS B O 1
ATOM 2982 N N . GLY B 1 46 ? -45.501 16.293 5.226 1.00 64.57 74 GLY B N 1
ATOM 2983 C CA . GLY B 1 46 ? -44.170 16.003 4.717 1.00 64.42 74 GLY B CA 1
ATOM 2984 C C . GLY B 1 46 ? -43.718 14.603 5.075 1.00 64.43 74 GLY B C 1
ATOM 2985 O O . GLY B 1 46 ? -43.979 14.124 6.179 1.00 64.64 74 GLY B O 1
ATOM 2986 N N . TYR B 1 47 ? -43.039 13.945 4.141 1.00 64.23 75 TYR B N 1
ATOM 2987 C CA . TYR B 1 47 ? -42.534 12.593 4.362 1.00 64.07 75 TYR B CA 1
ATOM 2988 C C . TYR B 1 47 ? -41.046 12.562 4.057 1.00 64.38 75 TYR B C 1
ATOM 2989 O O . TYR B 1 47 ? -40.586 13.193 3.109 1.00 64.51 75 TYR B O 1
ATOM 2998 N N . GLY B 1 48 ? -40.292 11.826 4.860 1.00 64.72 76 GLY B N 1
ATOM 2999 C CA . GLY B 1 48 ? -38.861 11.712 4.641 1.00 65.38 76 GLY B CA 1
ATOM 3000 C C . GLY B 1 48 ? -38.092 12.930 5.099 1.00 65.94 76 GLY B C 1
ATOM 3001 O O . GLY B 1 48 ? -38.638 13.806 5.767 1.00 65.88 76 GLY B O 1
ATOM 3002 N N . TYR B 1 49 ? -36.818 12.978 4.733 1.00 66.63 77 TYR B N 1
ATOM 3003 C CA . TYR B 1 49 ? -35.943 14.066 5.141 1.00 67.65 77 TYR B CA 1
ATOM 3004 C C . TYR B 1 49 ? -35.611 15.074 4.038 1.00 68.03 77 TYR B C 1
ATOM 3005 O O . TYR B 1 49 ? -35.081 14.699 2.984 1.00 68.06 77 TYR B O 1
ATOM 3014 N N . GLN B 1 50 ? -35.914 16.351 4.286 1.00 68.43 78 GLN B N 1
ATOM 3015 C CA . GLN B 1 50 ? -35.560 17.411 3.345 1.00 68.81 78 GLN B CA 1
ATOM 3016 C C . GLN B 1 50 ? -34.022 17.524 3.278 1.00 69.30 78 GLN B C 1
ATOM 3017 O O . GLN B 1 50 ? -33.455 17.793 2.221 1.00 69.34 78 GLN B O 1
ATOM 3023 N N . ASP B 1 51 ? -33.368 17.316 4.420 1.00 70.00 79 ASP B N 1
ATOM 3024 C CA . ASP B 1 51 ? -31.911 17.268 4.520 1.00 70.81 79 ASP B CA 1
ATOM 3025 C C . ASP B 1 51 ? -31.646 15.968 5.266 1.00 71.15 79 ASP B C 1
ATOM 3026 O O . ASP B 1 51 ? -31.912 15.882 6.470 1.00 71.21 79 ASP B O 1
ATOM 3031 N N . VAL B 1 52 ? -31.133 14.963 4.549 1.00 71.56 80 VAL B N 1
ATOM 3032 C CA . VAL B 1 52 ? -30.867 13.641 5.137 1.00 71.81 80 VAL B CA 1
ATOM 3033 C C . VAL B 1 52 ? -29.657 13.609 6.065 1.00 72.15 80 VAL B C 1
ATOM 3034 O O . VAL B 1 52 ? -29.676 12.899 7.070 1.00 72.32 80 VAL B O 1
ATOM 3038 N N . ASP B 1 53 ? -28.620 14.376 5.722 1.00 72.41 81 ASP B N 1
ATOM 3039 C CA . ASP B 1 53 ? -27.377 14.404 6.501 1.00 72.61 81 ASP B CA 1
ATOM 3040 C C . ASP B 1 53 ? -27.585 15.028 7.890 1.00 72.46 81 ASP B C 1
ATOM 3041 O O . ASP B 1 53 ? -26.978 14.580 8.862 1.00 72.41 81 ASP B O 1
ATOM 3046 N N . LYS B 1 54 ? -28.441 16.053 7.963 1.00 72.40 82 LYS B N 1
ATOM 3047 C CA . LYS B 1 54 ? -28.836 16.709 9.223 1.00 72.26 82 LYS B CA 1
ATOM 3048 C C . LYS B 1 54 ? -30.056 16.025 9.849 1.00 72.06 82 LYS B C 1
ATOM 3049 O O . LYS B 1 54 ? -30.415 16.328 10.985 1.00 72.35 82 LYS B O 1
ATOM 3055 N N . LYS B 1 55 ? -30.684 15.110 9.108 1.00 71.70 83 LYS B N 1
ATOM 3056 C CA . LYS B 1 55 ? -31.912 14.425 9.539 1.00 71.28 83 LYS B CA 1
ATOM 3057 C C . LYS B 1 55 ? -33.053 15.401 9.846 1.00 70.77 83 LYS B C 1
ATOM 3058 O O . LYS B 1 55 ? -33.841 15.173 10.773 1.00 70.73 83 LYS B O 1
ATOM 3064 N N . VAL B 1 56 ? -33.146 16.486 9.081 1.00 70.13 84 VAL B N 1
ATOM 3065 C CA . VAL B 1 56 ? -34.247 17.436 9.270 1.00 69.52 84 VAL B CA 1
ATOM 3066 C C . VAL B 1 56 ? -35.441 16.986 8.425 1.00 69.09 84 VAL B C 1
ATOM 3067 O O . VAL B 1 56 ? -35.335 16.787 7.214 1.00 68.82 84 VAL B O 1
ATOM 3071 N N . LYS B 1 57 ? -36.576 16.832 9.104 1.00 68.67 85 LYS B N 1
ATOM 3072 C CA . LYS B 1 57 ? -37.805 16.305 8.520 1.00 68.23 85 LYS B CA 1
ATOM 3073 C C . LYS B 1 57 ? -38.515 17.228 7.512 1.00 67.64 85 LYS B C 1
ATOM 3074 O O . LYS B 1 57 ? -38.919 18.344 7.852 1.00 67.66 85 LYS B O 1
ATOM 3080 N N . ALA B 1 58 ? -38.656 16.743 6.279 1.00 66.89 86 ALA B N 1
ATOM 3081 C CA . ALA B 1 58 ? -39.363 17.459 5.209 1.00 66.00 86 ALA B CA 1
ATOM 3082 C C . ALA B 1 58 ? -40.760 17.859 5.693 1.00 65.39 86 ALA B C 1
ATOM 3083 O O . ALA B 1 58 ? -41.544 17.022 6.134 1.00 65.42 86 ALA B O 1
ATOM 3085 N N . SER B 1 59 ? -41.061 19.146 5.605 1.00 64.58 87 SER B N 1
ATOM 3086 C CA . SER B 1 59 ? -42.306 19.688 6.118 1.00 63.77 87 SER B CA 1
ATOM 3087 C C . SER B 1 59 ? -43.076 20.460 5.042 1.00 62.97 87 SER B C 1
ATOM 3088 O O . SER B 1 59 ? -42.517 20.772 3.994 1.00 62.97 87 SER B O 1
ATOM 3091 N N . PRO B 1 60 ? -44.367 20.758 5.285 1.00 62.14 88 PRO B N 1
ATOM 3092 C CA . PRO B 1 60 ? -45.107 21.645 4.387 1.00 61.80 88 PRO B CA 1
ATOM 3093 C C . PRO B 1 60 ? -44.461 23.042 4.292 1.00 61.48 88 PRO B C 1
ATOM 3094 O O . PRO B 1 60 ? -44.805 23.824 3.401 1.00 61.29 88 PRO B O 1
ATOM 3098 N N . THR B 1 61 ? -43.539 23.339 5.213 1.00 61.09 89 THR B N 1
ATOM 3099 C CA . THR B 1 61 ? -42.789 24.605 5.220 1.00 60.66 89 THR B CA 1
ATOM 3100 C C . THR B 1 61 ? -41.463 24.405 4.458 1.00 60.22 89 THR B C 1
ATOM 3101 O O . THR B 1 61 ? -40.658 25.338 4.323 1.00 60.47 89 THR B O 1
ATOM 3105 N N . THR B 1 62 ? -41.236 23.186 3.967 1.00 59.36 90 THR B N 1
ATOM 3106 C CA . THR B 1 62 ? -40.031 22.899 3.200 1.00 58.53 90 THR B CA 1
ATOM 3107 C C . THR B 1 62 ? -40.271 23.438 1.806 1.00 57.92 90 THR B C 1
ATOM 3108 O O . THR B 1 62 ? -41.324 23.170 1.201 1.00 57.85 90 THR B O 1
ATOM 3112 N N . LYS B 1 63 ? -39.312 24.184 1.280 1.00 56.91 91 LYS B N 1
ATOM 3113 C CA . LYS B 1 63 ? -39.437 24.670 -0.079 1.00 55.89 91 LYS B CA 1
ATOM 3114 C C . LYS B 1 63 ? -38.368 24.048 -0.954 1.00 54.93 91 LYS B C 1
ATOM 3115 O O . LYS B 1 63 ? -37.181 24.119 -0.652 1.00 54.77 91 LYS B O 1
ATOM 3121 N N . TYR B 1 64 ? -38.806 23.446 -2.050 1.00 53.70 92 TYR B N 1
ATOM 3122 C CA . TYR B 1 64 ? -37.904 22.822 -2.999 1.00 52.49 92 TYR B CA 1
ATOM 3123 C C . TYR B 1 64 ? -38.082 23.592 -4.282 1.00 51.31 92 TYR B C 1
ATOM 3124 O O . TYR B 1 64 ? -39.116 24.221 -4.481 1.00 51.15 92 TYR B O 1
ATOM 3133 N N . GLU B 1 65 ? -37.083 23.574 -5.153 1.00 49.75 93 GLU B N 1
ATOM 3134 C CA . GLU B 1 65 ? -37.242 24.320 -6.376 1.00 48.32 93 GLU B CA 1
ATOM 3135 C C . GLU B 1 65 ? -38.402 23.659 -7.086 1.00 47.51 93 GLU B C 1
ATOM 3136 O O . GLU B 1 65 ? -38.374 22.466 -7.366 1.00 47.68 93 GLU B O 1
ATOM 3142 N N . ILE B 1 66 ? -39.410 24.458 -7.405 1.00 46.30 94 ILE B N 1
ATOM 3143 C CA . ILE B 1 66 ? -40.624 23.969 -8.030 1.00 45.19 94 ILE B CA 1
ATOM 3144 C C . ILE B 1 66 ? -40.212 23.429 -9.371 1.00 44.45 94 ILE B C 1
ATOM 3145 O O . ILE B 1 66 ? -40.716 22.426 -9.864 1.00 44.10 94 ILE B O 1
ATOM 3150 N N . ALA B 1 67 ? -39.242 24.150 -9.946 1.00 43.62 95 ALA B N 1
ATOM 3151 C CA . ALA B 1 67 ? -38.762 23.869 -11.287 1.00 42.83 95 ALA B CA 1
ATOM 3152 C C . ALA B 1 67 ? -39.768 24.206 -12.349 1.00 42.36 95 ALA B C 1
ATOM 3153 O O . ALA B 1 67 ? -40.359 25.293 -12.329 1.00 42.45 95 ALA B O 1
ATOM 3155 N N . SER B 1 68 ? -39.930 23.303 -13.334 1.00 41.73 96 SER B N 1
ATOM 3156 C CA . SER B 1 68 ? -40.749 23.688 -14.480 1.00 41.37 96 SER B CA 1
ATOM 3157 C C . SER B 1 68 ? -42.116 24.237 -14.115 1.00 41.17 96 SER B C 1
ATOM 3158 O O . SER B 1 68 ? -42.742 24.948 -14.892 1.00 41.31 96 SER B O 1
ATOM 3161 N N . ASN B 1 69 ? -42.593 23.866 -12.939 1.00 40.62 97 ASN B N 1
ATOM 3162 C CA . ASN B 1 69 ? -43.936 24.233 -12.502 1.00 40.16 97 ASN B CA 1
ATOM 3163 C C . ASN B 1 69 ? -44.091 25.736 -12.500 1.00 39.46 97 ASN B C 1
ATOM 3164 O O . ASN B 1 69 ? -45.197 26.259 -12.432 1.00 39.50 97 ASN B O 1
ATOM 3169 N N . THR B 1 70 ? -42.958 26.415 -12.544 1.00 38.46 98 THR B N 1
ATOM 3170 C CA . THR B 1 70 ? -42.900 27.860 -12.463 1.00 37.42 98 THR B CA 1
ATOM 3171 C C . THR B 1 70 ? -43.565 28.589 -13.595 1.00 36.78 98 THR B C 1
ATOM 3172 O O . THR B 1 70 ? -44.051 29.718 -13.421 1.00 36.85 98 THR B O 1
ATOM 3176 N N . LYS B 1 71 ? -43.620 27.985 -14.766 1.00 35.96 99 LYS B N 1
ATOM 3177 C CA . LYS B 1 71 ? -44.094 28.697 -15.922 1.00 35.06 99 LYS B CA 1
ATOM 3178 C C . LYS B 1 71 ? -45.521 29.177 -15.788 1.00 34.88 99 LYS B C 1
ATOM 3179 O O . LYS B 1 71 ? -45.965 30.003 -16.613 1.00 34.73 99 LYS B O 1
ATOM 3185 N N . ALA B 1 72 ? -46.329 28.488 -15.007 1.00 34.48 100 ALA B N 1
ATOM 3186 C CA . ALA B 1 72 ? -47.743 28.802 -15.000 1.00 34.44 100 ALA B CA 1
ATOM 3187 C C . ALA B 1 72 ? -47.864 30.226 -14.519 1.00 34.49 100 ALA B C 1
ATOM 3188 O O . ALA B 1 72 ? -48.723 30.978 -14.967 1.00 34.64 100 ALA B O 1
ATOM 3190 N N . PHE B 1 73 ? -47.006 30.575 -13.567 1.00 34.24 101 PHE B N 1
ATOM 3191 C CA . PHE B 1 73 ? -46.930 31.930 -13.048 1.00 33.96 101 PHE B CA 1
ATOM 3192 C C . PHE B 1 73 ? -46.506 32.945 -14.102 1.00 33.47 101 PHE B C 1
ATOM 3193 O O . PHE B 1 73 ? -47.110 34.002 -14.228 1.00 33.43 101 PHE B O 1
ATOM 3201 N N . THR B 1 74 ? -45.485 32.607 -14.879 1.00 32.58 102 THR B N 1
ATOM 3202 C CA . THR B 1 74 ? -44.996 33.499 -15.911 1.00 32.04 102 THR B CA 1
ATOM 3203 C C . THR B 1 74 ? -46.069 33.685 -16.953 1.00 32.03 102 THR B C 1
ATOM 3204 O O . THR B 1 74 ? -46.298 34.777 -17.441 1.00 32.33 102 THR B O 1
ATOM 3208 N N . GLY B 1 75 ? -46.722 32.589 -17.296 1.00 31.79 103 GLY B N 1
ATOM 3209 C CA . GLY B 1 75 ? -47.799 32.604 -18.257 1.00 31.79 103 GLY B CA 1
ATOM 3210 C C . GLY B 1 75 ? -48.986 33.401 -17.793 1.00 31.74 103 GLY B C 1
ATOM 3211 O O . GLY B 1 75 ? -49.622 34.083 -18.575 1.00 31.64 103 GLY B O 1
ATOM 3212 N N . LEU B 1 76 ? -49.313 33.291 -16.515 1.00 32.05 104 LEU B N 1
ATOM 3213 C CA . LEU B 1 76 ? -50.483 33.990 -15.997 1.00 32.38 104 LEU B CA 1
ATOM 3214 C C . LEU B 1 76 ? -50.177 35.489 -15.928 1.00 33.07 104 LEU B C 1
ATOM 3215 O O . LEU B 1 76 ? -51.028 36.336 -16.256 1.00 33.21 104 LEU B O 1
ATOM 3220 N N . ALA B 1 77 ? -48.951 35.797 -15.505 1.00 33.47 105 ALA B N 1
ATOM 3221 C CA . ALA B 1 77 ? -48.465 37.163 -15.446 1.00 33.88 105 ALA B CA 1
ATOM 3222 C C . ALA B 1 77 ? -48.728 37.851 -16.788 1.00 34.16 105 ALA B C 1
ATOM 3223 O O . ALA B 1 77 ? -49.378 38.902 -16.830 1.00 34.66 105 ALA B O 1
ATOM 3225 N N . ILE B 1 78 ? -48.231 37.253 -17.875 1.00 33.99 106 ILE B N 1
ATOM 3226 C CA . ILE B 1 78 ? -48.411 37.802 -19.215 1.00 33.83 106 ILE B CA 1
ATOM 3227 C C . ILE B 1 78 ? -49.866 38.000 -19.549 1.00 34.13 106 ILE B C 1
ATOM 3228 O O . ILE B 1 78 ? -50.260 39.052 -20.042 1.00 34.14 106 ILE B O 1
ATOM 3233 N N . LEU B 1 79 ? -50.653 36.973 -19.268 1.00 34.71 107 LEU B N 1
ATOM 3234 C CA . LEU B 1 79 ? -52.081 36.998 -19.518 1.00 35.34 107 LEU B CA 1
ATOM 3235 C C . LEU B 1 79 ? -52.770 38.134 -18.788 1.00 35.48 107 LEU B C 1
ATOM 3236 O O . LEU B 1 79 ? -53.709 38.730 -19.329 1.00 35.40 107 LEU B O 1
ATOM 3241 N N . LYS B 1 80 ? -52.302 38.420 -17.569 1.00 35.67 108 LYS B N 1
ATOM 3242 C CA . LYS B 1 80 ? -52.831 39.537 -16.768 1.00 35.84 108 LYS B CA 1
ATOM 3243 C C . LYS B 1 80 ? -52.543 40.854 -17.472 1.00 35.60 108 LYS B C 1
ATOM 3244 O O . LYS B 1 80 ? -53.469 41.568 -17.831 1.00 35.52 108 LYS B O 1
ATOM 3250 N N . LEU B 1 81 ? -51.261 41.160 -17.665 1.00 35.40 109 LEU B N 1
ATOM 3251 C CA . LEU B 1 81 ? -50.849 42.372 -18.356 1.00 35.48 109 LEU B CA 1
ATOM 3252 C C . LEU B 1 81 ? -51.721 42.587 -19.586 1.00 35.88 109 LEU B C 1
ATOM 3253 O O . LEU B 1 81 ? -52.151 43.702 -19.852 1.00 36.22 109 LEU B O 1
ATOM 3258 N N . ALA B 1 82 ? -51.980 41.518 -20.328 1.00 36.31 110 ALA B N 1
ATOM 3259 C CA . ALA B 1 82 ? -52.784 41.604 -21.535 1.00 36.78 110 ALA B CA 1
ATOM 3260 C C . ALA B 1 82 ? -54.188 42.167 -21.279 1.00 37.16 110 ALA B C 1
ATOM 3261 O O . ALA B 1 82 ? -54.743 42.885 -22.117 1.00 37.15 110 ALA B O 1
ATOM 3263 N N . GLN B 1 83 ? -54.751 41.833 -20.123 1.00 37.61 111 GLN B N 1
ATOM 3264 C CA . GLN B 1 83 ? -56.086 42.275 -19.741 1.00 38.12 111 GLN B CA 1
ATOM 3265 C C . GLN B 1 83 ? -56.015 43.765 -19.439 1.00 38.42 111 GLN B C 1
ATOM 3266 O O . GLN B 1 83 ? -56.823 44.549 -19.934 1.00 38.66 111 GLN B O 1
ATOM 3272 N N . GLU B 1 84 ? -54.989 44.162 -18.710 1.00 38.85 112 GLU B N 1
ATOM 3273 C CA . GLU B 1 84 ? -54.864 45.528 -18.243 1.00 39.02 112 GLU B CA 1
ATOM 3274 C C . GLU B 1 84 ? -54.762 46.466 -19.434 1.00 39.44 112 GLU B C 1
ATOM 3275 O O . GLU B 1 84 ? -54.968 47.670 -19.312 1.00 39.79 112 GLU B O 1
ATOM 3281 N N . GLY B 1 85 ? -54.401 45.905 -20.578 1.00 39.63 113 GLY B N 1
ATOM 3282 C CA . GLY B 1 85 ? -54.169 46.678 -21.780 1.00 40.14 113 GLY B CA 1
ATOM 3283 C C . GLY B 1 85 ? -52.712 47.022 -22.000 1.00 40.67 113 GLY B C 1
ATOM 3284 O O . GLY B 1 85 ? -52.392 47.819 -22.882 1.00 41.20 113 GLY B O 1
ATOM 3285 N N . ARG B 1 86 ? -51.817 46.427 -21.215 1.00 40.93 114 ARG B N 1
ATOM 3286 C CA . ARG B 1 86 ? -50.397 46.742 -21.342 1.00 41.17 114 ARG B CA 1
ATOM 3287 C C . ARG B 1 86 ? -49.679 46.078 -22.506 1.00 41.54 114 ARG B C 1
ATOM 3288 O O . ARG B 1 86 ? -48.741 46.650 -23.054 1.00 41.95 114 ARG B O 1
ATOM 3296 N N . LEU B 1 87 ? -50.104 44.878 -22.880 1.00 41.89 115 LEU B N 1
ATOM 3297 C CA . LEU B 1 87 ? -49.507 44.179 -24.014 1.00 42.33 115 LEU B CA 1
ATOM 3298 C C . LEU B 1 87 ? -50.600 43.491 -24.795 1.00 42.75 115 LEU B C 1
ATOM 3299 O O . LEU B 1 87 ? -51.765 43.549 -24.418 1.00 42.83 115 LEU B O 1
ATOM 3304 N N . ASN B 1 88 ? -50.233 42.839 -25.887 1.00 43.38 116 ASN B N 1
ATOM 3305 C CA . ASN B 1 88 ? -51.224 42.113 -26.661 1.00 43.90 116 ASN B CA 1
ATOM 3306 C C . ASN B 1 88 ? -50.688 40.715 -26.958 1.00 44.12 116 ASN B C 1
ATOM 3307 O O . ASN B 1 88 ? -49.526 40.553 -27.361 1.00 44.13 116 ASN B O 1
ATOM 3312 N N . LEU B 1 89 ? -51.522 39.697 -26.757 1.00 44.17 117 LEU B N 1
ATOM 3313 C CA . LEU B 1 89 ? -51.079 38.335 -27.004 1.00 44.07 117 LEU B CA 1
ATOM 3314 C C . LEU B 1 89 ? -50.651 38.191 -28.441 1.00 44.44 117 LEU B C 1
ATOM 3315 O O . LEU B 1 89 ? -49.769 37.395 -28.756 1.00 44.43 117 LEU B O 1
ATOM 3320 N N . ASN B 1 90 ? -51.285 38.974 -29.307 1.00 44.92 118 ASN B N 1
ATOM 3321 C CA . ASN B 1 90 ? -50.960 38.967 -30.716 1.00 45.60 118 ASN B CA 1
ATOM 3322 C C . ASN B 1 90 ? -49.797 39.840 -31.141 1.00 46.13 118 ASN B C 1
ATOM 3323 O O . ASN B 1 90 ? -49.184 39.577 -32.186 1.00 46.26 118 ASN B O 1
ATOM 3328 N N . ASP B 1 91 ? -49.468 40.860 -30.362 1.00 46.62 119 ASP B N 1
ATOM 3329 C CA . ASP B 1 91 ? -48.409 41.755 -30.804 1.00 46.87 119 ASP B CA 1
ATOM 3330 C C . ASP B 1 91 ? -47.039 41.106 -30.822 1.00 46.66 119 ASP B C 1
ATOM 3331 O O . ASP B 1 91 ? -46.754 40.169 -30.086 1.00 46.22 119 ASP B O 1
ATOM 3336 N N . ASP B 1 92 ? -46.220 41.664 -31.708 1.00 47.05 120 ASP B N 1
ATOM 3337 C CA . ASP B 1 92 ? -44.890 41.170 -32.047 1.00 47.21 120 ASP B CA 1
ATOM 3338 C C . ASP B 1 92 ? -44.014 41.237 -30.819 1.00 46.97 120 ASP B C 1
ATOM 3339 O O . ASP B 1 92 ? -44.192 42.114 -29.985 1.00 47.06 120 ASP B O 1
ATOM 3344 N N . VAL B 1 93 ? -43.109 40.250 -30.721 1.00 46.83 121 VAL B N 1
ATOM 3345 C CA . VAL B 1 93 ? -42.222 40.106 -29.578 1.00 46.86 121 VAL B CA 1
ATOM 3346 C C . VAL B 1 93 ? -41.176 41.192 -29.632 1.00 47.13 121 VAL B C 1
ATOM 3347 O O . VAL B 1 93 ? -40.769 41.729 -28.610 1.00 47.31 121 VAL B O 1
ATOM 3351 N N . SER B 1 94 ? -40.740 41.513 -30.840 1.00 47.46 122 SER B N 1
ATOM 3352 C CA . SER B 1 94 ? -39.908 42.676 -31.035 1.00 47.75 122 SER B CA 1
ATOM 3353 C C . SER B 1 94 ? -40.800 43.843 -30.689 1.00 48.03 122 SER B C 1
ATOM 3354 O O . SER B 1 94 ? -41.993 43.818 -30.961 1.00 48.59 122 SER B O 1
ATOM 3357 N N . LYS B 1 95 ? -40.224 44.886 -30.116 1.00 48.02 123 LYS B N 1
ATOM 3358 C CA . LYS B 1 95 ? -41.028 45.992 -29.641 1.00 48.28 123 LYS B CA 1
ATOM 3359 C C . LYS B 1 95 ? -41.415 45.765 -28.200 1.00 48.28 123 LYS B C 1
ATOM 3360 O O . LYS B 1 95 ? -41.911 46.667 -27.535 1.00 48.59 123 LYS B O 1
ATOM 3366 N N . HIS B 1 96 ? -41.143 44.547 -27.720 1.00 48.22 124 HIS B N 1
ATOM 3367 C CA . HIS B 1 96 ? -41.267 44.276 -26.313 1.00 48.10 124 HIS B CA 1
ATOM 3368 C C . HIS B 1 96 ? -39.869 43.920 -25.949 1.00 48.73 124 HIS B C 1
ATOM 3369 O O . HIS B 1 96 ? -39.547 43.675 -24.773 1.00 48.71 124 HIS B O 1
ATOM 3376 N N . VAL B 1 97 ? -39.011 43.901 -26.962 1.00 49.68 125 VAL B N 1
ATOM 3377 C CA . VAL B 1 97 ? -37.625 43.494 -26.812 1.00 50.68 125 VAL B CA 1
ATOM 3378 C C . VAL B 1 97 ? -36.789 44.487 -27.600 1.00 51.51 125 VAL B C 1
ATOM 3379 O O . VAL B 1 97 ? -37.275 45.111 -28.540 1.00 51.38 125 VAL B O 1
ATOM 3383 N N . PRO B 1 98 ? -35.531 44.657 -27.219 1.00 52.50 126 PRO B N 1
ATOM 3384 C CA . PRO B 1 98 ? -34.729 45.710 -27.844 1.00 53.01 126 PRO B CA 1
ATOM 3385 C C . PRO B 1 98 ? -34.492 45.541 -29.342 1.00 53.59 126 PRO B C 1
ATOM 3386 O O . PRO B 1 98 ? -34.678 46.503 -30.078 1.00 54.03 126 PRO B O 1
ATOM 3390 N N . HIS B 1 99 ? -33.970 44.399 -29.777 1.00 53.90 127 HIS B N 1
ATOM 3391 C CA . HIS B 1 99 ? -33.828 44.164 -31.207 1.00 54.24 127 HIS B CA 1
ATOM 3392 C C . HIS B 1 99 ? -34.124 42.779 -31.692 1.00 54.60 127 HIS B C 1
ATOM 3393 O O . HIS B 1 99 ? -33.781 42.440 -32.861 1.00 54.96 127 HIS B O 1
ATOM 3400 N N . PHE B 1 100 ? -34.889 42.006 -30.934 1.00 54.87 128 PHE B N 1
ATOM 3401 C CA . PHE B 1 100 ? -35.146 40.635 -31.285 1.00 55.00 128 PHE B CA 1
ATOM 3402 C C . PHE B 1 100 ? -35.580 40.363 -32.704 1.00 55.26 128 PHE B C 1
ATOM 3403 O O . PHE B 1 100 ? -36.495 40.948 -33.204 1.00 55.17 128 PHE B O 1
ATOM 3411 N N . LYS B 1 101 ? -34.933 39.406 -33.327 1.00 55.75 129 LYS B N 1
ATOM 3412 C CA . LYS B 1 101 ? -35.243 38.933 -34.664 1.00 56.41 129 LYS B CA 1
ATOM 3413 C C . LYS B 1 101 ? -34.701 37.519 -34.816 1.00 56.81 129 LYS B C 1
ATOM 3414 O O . LYS B 1 101 ? -33.570 37.241 -34.410 1.00 57.02 129 LYS B O 1
ATOM 3416 N N . MET B 1 102 ? -35.504 36.628 -35.391 1.00 57.25 130 MET B N 1
ATOM 3417 C CA . MET B 1 102 ? -35.104 35.239 -35.624 1.00 57.72 130 MET B CA 1
ATOM 3418 C C . MET B 1 102 ? -35.494 34.921 -37.045 1.00 58.33 130 MET B C 1
ATOM 3419 O O . MET B 1 102 ? -36.516 35.408 -37.516 1.00 58.43 130 MET B O 1
ATOM 3424 N N . ASN B 1 103 ? -34.700 34.110 -37.736 1.00 59.24 131 ASN B N 1
ATOM 3425 C CA . ASN B 1 103 ? -35.009 33.795 -39.137 1.00 60.22 131 ASN B CA 1
ATOM 3426 C C . ASN B 1 103 ? -35.006 32.338 -39.583 1.00 60.77 131 ASN B C 1
ATOM 3427 O O . ASN B 1 103 ? -34.113 31.575 -39.241 1.00 60.92 131 ASN B O 1
ATOM 3432 N N . TYR B 1 104 ? -36.031 31.980 -40.353 1.00 61.61 132 TYR B N 1
ATOM 3433 C CA . TYR B 1 104 ? -36.169 30.648 -40.927 1.00 62.51 132 TYR B CA 1
ATOM 3434 C C . TYR B 1 104 ? -35.681 30.772 -42.359 1.00 63.25 132 TYR B C 1
ATOM 3435 O O . TYR B 1 104 ? -36.234 31.559 -43.135 1.00 63.41 132 TYR B O 1
ATOM 3444 N N . ASN B 1 105 ? -34.706 29.954 -42.680 1.00 64.05 133 ASN B N 1
ATOM 3445 C CA . ASN B 1 105 ? -34.062 29.991 -43.939 1.00 64.92 133 ASN B CA 1
ATOM 3446 C C . ASN B 1 105 ? -33.484 31.342 -44.090 1.00 65.15 133 ASN B C 1
ATOM 3447 O O . ASN B 1 105 ? -32.850 31.850 -43.197 1.00 65.42 133 ASN B O 1
ATOM 3452 N N . GLY B 1 106 ? -33.667 31.923 -45.269 1.00 65.24 134 GLY B N 1
ATOM 3453 C CA . GLY B 1 106 ? -33.139 33.240 -45.578 1.00 65.42 134 GLY B CA 1
ATOM 3454 C C . GLY B 1 106 ? -33.676 34.426 -44.798 1.00 65.48 134 GLY B C 1
ATOM 3455 O O . GLY B 1 106 ? -32.921 35.325 -44.428 1.00 65.40 134 GLY B O 1
ATOM 3456 N N . GLN B 1 107 ? -35.008 34.474 -44.670 1.00 65.27 135 GLN B N 1
ATOM 3457 C CA . GLN B 1 107 ? -35.678 35.639 -44.102 1.00 64.83 135 GLN B CA 1
ATOM 3458 C C . GLN B 1 107 ? -36.189 35.582 -42.663 1.00 63.41 135 GLN B C 1
ATOM 3459 O O . GLN B 1 107 ? -36.783 34.592 -42.244 1.00 62.93 135 GLN B O 1
ATOM 3465 N N . ASN B 1 108 ? -35.946 36.656 -41.916 1.00 61.71 136 ASN B N 1
ATOM 3466 C CA . ASN B 1 108 ? -36.383 36.753 -40.540 1.00 60.19 136 ASN B CA 1
ATOM 3467 C C . ASN B 1 108 ? -37.873 36.602 -40.469 1.00 59.08 136 ASN B C 1
ATOM 3468 O O . ASN B 1 108 ? -38.543 36.962 -41.409 1.00 58.91 136 ASN B O 1
ATOM 3473 N N . GLU B 1 109 ? -38.391 36.039 -39.374 1.00 57.54 137 GLU B N 1
ATOM 3474 C CA . GLU B 1 109 ? -39.800 35.735 -39.270 1.00 55.90 137 GLU B CA 1
ATOM 3475 C C . GLU B 1 109 ? -40.280 36.252 -37.946 1.00 54.61 137 GLU B C 1
ATOM 3476 O O . GLU B 1 109 ? -39.645 36.061 -36.964 1.00 55.12 137 GLU B O 1
ATOM 3482 N N . THR B 1 110 ? -41.395 36.941 -37.934 1.00 52.49 138 THR B N 1
ATOM 3483 C CA . THR B 1 110 ? -41.894 37.555 -36.740 1.00 50.71 138 THR B CA 1
ATOM 3484 C C . THR B 1 110 ? -42.442 36.550 -35.770 1.00 49.49 138 THR B C 1
ATOM 3485 O O . THR B 1 110 ? -43.098 35.621 -36.171 1.00 49.40 138 THR B O 1
ATOM 3489 N N . ILE B 1 111 ? -42.231 36.759 -34.478 1.00 47.87 139 ILE B N 1
ATOM 3490 C CA . ILE B 1 111 ? -42.762 35.849 -33.498 1.00 46.26 139 ILE B CA 1
ATOM 3491 C C . ILE B 1 111 ? -43.679 36.543 -32.545 1.00 45.47 139 ILE B C 1
ATOM 3492 O O . ILE B 1 111 ? -43.308 37.499 -31.950 1.00 45.39 139 ILE B O 1
ATOM 3497 N N . THR B 1 112 ? -44.880 36.026 -32.369 1.00 44.55 140 THR B N 1
ATOM 3498 C CA . THR B 1 112 ? -45.875 36.671 -31.529 1.00 43.84 140 THR B CA 1
ATOM 3499 C C . THR B 1 112 ? -45.788 36.200 -30.090 1.00 43.30 140 THR B C 1
ATOM 3500 O O . THR B 1 112 ? -45.259 35.128 -29.820 1.00 43.26 140 THR B O 1
ATOM 3504 N N . ILE B 1 113 ? -46.308 37.015 -29.174 1.00 42.67 141 ILE B N 1
ATOM 3505 C CA . ILE B 1 113 ? -46.339 36.672 -27.753 1.00 42.01 141 ILE B CA 1
ATOM 3506 C C . ILE B 1 113 ? -47.101 35.380 -27.477 1.00 41.56 141 ILE B C 1
ATOM 3507 O O . ILE B 1 113 ? -46.666 34.564 -26.670 1.00 41.85 141 ILE B O 1
ATOM 3512 N N . LYS B 1 114 ? -48.228 35.186 -28.144 1.00 40.83 142 LYS B N 1
ATOM 3513 C CA . LYS B 1 114 ? -49.019 33.975 -27.920 1.00 40.40 142 LYS B CA 1
ATOM 3514 C C . LYS B 1 114 ? -48.272 32.705 -28.341 1.00 39.61 142 LYS B C 1
ATOM 3515 O O . LYS B 1 114 ? -48.515 31.629 -27.800 1.00 39.66 142 LYS B O 1
ATOM 3521 N N . GLN B 1 115 ? -47.369 32.842 -29.304 1.00 38.54 143 GLN B N 1
ATOM 3522 C CA . GLN B 1 115 ? -46.601 31.712 -29.800 1.00 37.49 143 GLN B CA 1
ATOM 3523 C C . GLN B 1 115 ? -45.476 31.358 -28.856 1.00 36.74 143 GLN B C 1
ATOM 3524 O O . GLN B 1 115 ? -44.865 30.305 -28.992 1.00 36.75 143 GLN B O 1
ATOM 3530 N N . LEU B 1 116 ? -45.191 32.236 -27.904 1.00 35.84 144 LEU B N 1
ATOM 3531 C CA . LEU B 1 116 ? -44.188 31.919 -26.914 1.00 35.16 144 LEU B CA 1
ATOM 3532 C C . LEU B 1 116 ? -44.912 31.073 -25.886 1.00 35.07 144 LEU B C 1
ATOM 3533 O O . LEU B 1 116 ? -44.404 30.024 -25.478 1.00 34.86 144 LEU B O 1
ATOM 3538 N N . LEU B 1 117 ? -46.101 31.533 -25.483 1.00 35.00 145 LEU B N 1
ATOM 3539 C CA . LEU B 1 117 ? -46.960 30.780 -24.575 1.00 35.37 145 LEU B CA 1
ATOM 3540 C C . LEU B 1 117 ? -47.144 29.361 -25.116 1.00 35.79 145 LEU B C 1
ATOM 3541 O O . LEU B 1 117 ? -46.825 28.382 -24.444 1.00 35.99 145 LEU B O 1
ATOM 3546 N N . ALA B 1 118 ? -47.656 29.289 -26.346 1.00 36.26 146 ALA B N 1
ATOM 3547 C CA . ALA B 1 118 ? -47.952 28.059 -27.086 1.00 36.36 146 ALA B CA 1
ATOM 3548 C C . ALA B 1 118 ? -46.753 27.158 -27.363 1.00 36.73 146 ALA B C 1
ATOM 3549 O O . ALA B 1 118 ? -46.912 25.963 -27.603 1.00 37.08 146 ALA B O 1
ATOM 3551 N N . GLN B 1 119 ? -45.558 27.740 -27.329 1.00 36.99 147 GLN B N 1
ATOM 3552 C CA . GLN B 1 119 ? -44.305 27.031 -27.612 1.00 37.44 147 GLN B CA 1
ATOM 3553 C C . GLN B 1 119 ? -44.177 26.611 -29.072 1.00 38.25 147 GLN B C 1
ATOM 3554 O O . GLN B 1 119 ? -43.469 25.664 -29.402 1.00 38.54 147 GLN B O 1
ATOM 3560 N N . THR B 1 120 ? -44.868 27.344 -29.936 1.00 39.20 148 THR B N 1
ATOM 3561 C CA . THR B 1 120 ? -44.842 27.108 -31.364 1.00 40.35 148 THR B CA 1
ATOM 3562 C C . THR B 1 120 ? -43.864 28.067 -32.068 1.00 41.54 148 THR B C 1
ATOM 3563 O O . THR B 1 120 ? -43.683 28.005 -33.290 1.00 41.62 148 THR B O 1
ATOM 3567 N N . SER B 1 121 ? -43.229 28.917 -31.293 1.00 43.17 149 SER B N 1
ATOM 3568 C CA . SER B 1 121 ? -42.378 29.937 -31.825 1.00 44.39 149 SER B CA 1
ATOM 3569 C C . SER B 1 121 ? -41.473 29.455 -32.936 1.00 45.47 149 SER B C 1
ATOM 3570 O O . SER B 1 121 ? -41.218 30.193 -33.878 1.00 45.68 149 SER B O 1
ATOM 3573 N N . GLY B 1 122 ? -40.959 28.238 -32.837 1.00 47.04 150 GLY B N 1
ATOM 3574 C CA . GLY B 1 122 ? -40.002 27.821 -33.826 1.00 49.10 150 GLY B CA 1
ATOM 3575 C C . GLY B 1 122 ? -38.617 27.788 -33.279 1.00 50.68 150 GLY B C 1
ATOM 3576 O O . GLY B 1 122 ? -37.666 27.604 -33.990 1.00 50.81 150 GLY B O 1
ATOM 3577 N N . ILE B 1 123 ? -38.570 27.942 -31.957 1.00 52.31 151 ILE B N 1
ATOM 3578 C CA . ILE B 1 123 ? -37.371 28.150 -31.162 1.00 53.87 151 ILE B CA 1
ATOM 3579 C C . ILE B 1 123 ? -37.041 26.891 -30.391 1.00 55.09 151 ILE B C 1
ATOM 3580 O O . ILE B 1 123 ? -37.915 26.273 -29.797 1.00 55.08 151 ILE B O 1
ATOM 3585 N N . PRO B 1 124 ? -35.770 26.498 -30.483 1.00 56.50 152 PRO B N 1
ATOM 3586 C CA . PRO B 1 124 ? -35.246 25.220 -29.988 1.00 58.00 152 PRO B CA 1
ATOM 3587 C C . PRO B 1 124 ? -35.158 25.075 -28.471 1.00 59.75 152 PRO B C 1
ATOM 3588 O O . PRO B 1 124 ? -34.891 26.043 -27.765 1.00 59.72 152 PRO B O 1
ATOM 3592 N N . SER B 1 125 ? -35.390 23.859 -27.986 1.00 62.28 153 SER B N 1
ATOM 3593 C CA . SER B 1 125 ? -35.405 23.582 -26.552 1.00 64.85 153 SER B CA 1
ATOM 3594 C C . SER B 1 125 ? -34.097 23.756 -25.767 1.00 66.93 153 SER B C 1
ATOM 3595 O O . SER B 1 125 ? -34.110 24.328 -24.678 1.00 67.45 153 SER B O 1
ATOM 3598 N N . ASP B 1 126 ? -32.976 23.262 -26.288 1.00 69.53 154 ASP B N 1
ATOM 3599 C CA . ASP B 1 126 ? -31.750 23.270 -25.482 1.00 71.96 154 ASP B CA 1
ATOM 3600 C C . ASP B 1 126 ? -30.398 23.122 -26.195 1.00 74.10 154 ASP B C 1
ATOM 3601 O O . ASP B 1 126 ? -30.320 22.648 -27.328 1.00 74.39 154 ASP B O 1
ATOM 3606 N N . ILE B 1 127 ? -29.341 23.435 -25.433 1.00 76.74 155 ILE B N 1
ATOM 3607 C CA . ILE B 1 127 ? -27.954 23.222 -25.830 1.00 79.26 155 ILE B CA 1
ATOM 3608 C C . ILE B 1 127 ? -27.479 23.677 -27.208 1.00 81.05 155 ILE B C 1
ATOM 3609 O O . ILE B 1 127 ? -26.700 22.980 -27.856 1.00 81.29 155 ILE B O 1
ATOM 3614 N N . THR B 1 128 ? -28.055 24.772 -27.690 1.00 83.32 156 THR B N 1
ATOM 3615 C CA . THR B 1 128 ? -27.607 25.404 -28.918 1.00 85.36 156 THR B CA 1
ATOM 3616 C C . THR B 1 128 ? -26.212 25.985 -28.758 1.00 86.90 156 THR B C 1
ATOM 3617 O O . THR B 1 128 ? -25.371 25.870 -29.649 1.00 86.97 156 THR B O 1
ATOM 3621 N N . SER B 1 129 ? -25.982 26.630 -27.617 1.00 88.76 157 SER B N 1
ATOM 3622 C CA . SER B 1 129 ? -24.700 27.266 -27.341 1.00 90.43 157 SER B CA 1
ATOM 3623 C C . SER B 1 129 ? -24.015 26.787 -26.063 1.00 91.64 157 SER B C 1
ATOM 3624 O O . SER B 1 129 ? -22.827 26.477 -26.070 1.00 91.87 157 SER B O 1
ATOM 3627 N N . GLU B 1 130 ? -24.765 26.742 -24.966 1.00 93.16 158 GLU B N 1
ATOM 3628 C CA . GLU B 1 130 ? -24.170 26.521 -23.650 1.00 94.45 158 GLU B CA 1
ATOM 3629 C C . GLU B 1 130 ? -24.897 25.515 -22.754 1.00 95.27 158 GLU B C 1
ATOM 3630 O O . GLU B 1 130 ? -26.094 25.271 -22.905 1.00 95.44 158 GLU B O 1
ATOM 3632 N N . ASP B 1 131 ? -24.169 25.008 -21.752 1.00 96.16 159 ASP B N 1
ATOM 3633 C CA . ASP B 1 131 ? -24.772 24.167 -20.737 1.00 96.92 159 ASP B CA 1
ATOM 3634 C C . ASP B 1 131 ? -24.677 24.888 -19.390 1.00 97.44 159 ASP B C 1
ATOM 3635 O O . ASP B 1 131 ? -25.676 25.032 -18.687 1.00 97.63 159 ASP B O 1
ATOM 3637 N N . ALA B 1 132 ? -23.476 25.326 -19.023 1.00 97.96 160 ALA B N 1
ATOM 3638 C CA . ALA B 1 132 ? -23.307 26.220 -17.879 1.00 98.34 160 ALA B CA 1
ATOM 3639 C C . ALA B 1 132 ? -22.723 27.571 -18.275 1.00 98.63 160 ALA B C 1
ATOM 3640 O O . ALA B 1 132 ? -23.203 28.621 -17.849 1.00 98.59 160 ALA B O 1
ATOM 3642 N N . VAL B 1 133 ? -21.628 27.527 -19.032 1.00 98.99 161 VAL B N 1
ATOM 3643 C CA . VAL B 1 133 ? -20.892 28.726 -19.434 1.00 99.23 161 VAL B CA 1
ATOM 3644 C C . VAL B 1 133 ? -20.392 28.860 -20.860 1.00 99.32 161 VAL B C 1
ATOM 3645 O O . VAL B 1 133 ? -19.794 27.928 -21.399 1.00 99.38 161 VAL B O 1
ATOM 3649 N N . THR B 1 134 ? -20.510 30.046 -21.416 1.00 99.32 162 THR B N 1
ATOM 3650 C CA . THR B 1 134 ? -19.901 30.302 -22.696 1.00 99.16 162 THR B CA 1
ATOM 3651 C C . THR B 1 134 ? -19.456 31.761 -22.798 1.00 98.84 162 THR B C 1
ATOM 3652 O O . THR B 1 134 ? -20.168 32.668 -22.369 1.00 98.93 162 THR B O 1
ATOM 3656 N N . ASN B 1 135 ? -18.369 31.947 -23.573 1.00 98.21 163 ASN B N 1
ATOM 3657 C CA . ASN B 1 135 ? -17.947 33.270 -23.934 1.00 97.49 163 ASN B CA 1
ATOM 3658 C C . ASN B 1 135 ? -17.976 34.328 -22.839 1.00 96.79 163 ASN B C 1
ATOM 3659 O O . ASN B 1 135 ? -17.459 34.108 -21.746 1.00 96.78 163 ASN B O 1
ATOM 3664 N N . LYS B 1 136 ? -18.589 35.471 -23.129 1.00 95.80 164 LYS B N 1
ATOM 3665 C CA . LYS B 1 136 ? -18.847 36.447 -22.061 1.00 94.76 164 LYS B CA 1
ATOM 3666 C C . LYS B 1 136 ? -20.105 35.896 -21.372 1.00 93.92 164 LYS B C 1
ATOM 3667 O O . LYS B 1 136 ? -21.225 36.060 -21.892 1.00 93.96 164 LYS B O 1
ATOM 3673 N N . ASN B 1 137 ? -19.968 35.312 -20.197 1.00 92.61 165 ASN B N 1
ATOM 3674 C CA . ASN B 1 137 ? -21.136 34.671 -19.645 1.00 91.15 165 ASN B CA 1
ATOM 3675 C C . ASN B 1 137 ? -22.045 35.674 -18.954 1.00 90.02 165 ASN B C 1
ATOM 3676 O O . ASN B 1 137 ? -21.847 36.083 -17.820 1.00 89.93 165 ASN B O 1
ATOM 3681 N N . ASN B 1 138 ? -23.052 36.067 -19.723 1.00 88.43 166 ASN B N 1
ATOM 3682 C CA . ASN B 1 138 ? -24.176 36.867 -19.265 1.00 86.70 166 ASN B CA 1
ATOM 3683 C C . ASN B 1 138 ? -25.141 35.785 -18.782 1.00 85.51 166 ASN B C 1
ATOM 3684 O O . ASN B 1 138 ? -25.813 35.133 -19.580 1.00 85.55 166 ASN B O 1
ATOM 3689 N N . ARG B 1 139 ? -25.029 35.496 -17.489 1.00 83.77 167 ARG B N 1
ATOM 3690 C CA . ARG B 1 139 ? -25.906 34.598 -16.754 1.00 82.16 167 ARG B CA 1
ATOM 3691 C C . ARG B 1 139 ? -27.270 35.201 -16.595 1.00 80.41 167 ARG B C 1
ATOM 3692 O O . ARG B 1 139 ? -28.263 34.482 -16.429 1.00 80.26 167 ARG B O 1
ATOM 3700 N N . LEU B 1 140 ? -27.305 36.523 -16.585 1.00 78.17 168 LEU B N 1
ATOM 3701 C CA . LEU B 1 140 ? -28.494 37.293 -16.280 1.00 75.81 168 LEU B CA 1
ATOM 3702 C C . LEU B 1 140 ? -29.494 37.051 -17.368 1.00 73.96 168 LEU B C 1
ATOM 3703 O O . LEU B 1 140 ? -29.178 36.448 -18.429 1.00 73.59 168 LEU B O 1
ATOM 3708 N N . ASN B 1 141 ? -30.679 37.579 -17.132 1.00 71.79 169 ASN B N 1
ATOM 3709 C CA . ASN B 1 141 ? -31.900 37.400 -17.890 1.00 69.92 169 ASN B CA 1
ATOM 3710 C C . ASN B 1 141 ? -31.865 37.748 -19.370 1.00 69.05 169 ASN B C 1
ATOM 3711 O O . ASN B 1 141 ? -32.673 37.242 -20.142 1.00 69.00 169 ASN B O 1
ATOM 3716 N N . ASP B 1 142 ? -30.946 38.613 -19.777 1.00 68.07 170 ASP B N 1
ATOM 3717 C CA . ASP B 1 142 ? -30.939 39.051 -21.158 1.00 67.05 170 ASP B CA 1
ATOM 3718 C C . ASP B 1 142 ? -30.297 37.948 -21.981 1.00 66.23 170 ASP B C 1
ATOM 3719 O O . ASP B 1 142 ? -29.117 37.991 -22.328 1.00 65.90 170 ASP B O 1
ATOM 3724 N N . VAL B 1 143 ? -31.125 36.948 -22.267 1.00 65.06 171 VAL B N 1
ATOM 3725 C CA . VAL B 1 143 ? -30.746 35.744 -22.987 1.00 63.87 171 VAL B CA 1
ATOM 3726 C C . VAL B 1 143 ? -30.972 35.914 -24.477 1.00 63.37 171 VAL B C 1
ATOM 3727 O O . VAL B 1 143 ? -30.739 34.994 -25.255 1.00 63.43 171 VAL B O 1
ATOM 3731 N N . THR B 1 144 ? -31.432 37.094 -24.871 1.00 62.66 172 THR B N 1
ATOM 3732 C CA . THR B 1 144 ? -31.822 37.327 -26.250 1.00 61.77 172 THR B CA 1
ATOM 3733 C C . THR B 1 144 ? -30.636 37.111 -27.170 1.00 61.30 172 THR B C 1
ATOM 3734 O O . THR B 1 144 ? -30.782 36.548 -28.251 1.00 61.36 172 THR B O 1
ATOM 3738 N N . ARG B 1 145 ? -29.460 37.554 -26.746 1.00 60.69 173 ARG B N 1
ATOM 3739 C CA . ARG B 1 145 ? -28.272 37.372 -27.567 1.00 60.23 173 ARG B CA 1
ATOM 3740 C C . ARG B 1 145 ? -28.060 35.893 -27.865 1.00 59.81 173 ARG B C 1
ATOM 3741 O O . ARG B 1 145 ? -27.618 35.529 -28.948 1.00 59.86 173 ARG B O 1
ATOM 3749 N N . ALA B 1 146 ? -28.344 35.052 -26.880 1.00 59.12 174 ALA B N 1
ATOM 3750 C CA . ALA B 1 146 ? -28.112 33.607 -26.956 1.00 58.31 174 ALA B CA 1
ATOM 3751 C C . ALA B 1 146 ? -29.107 32.900 -27.876 1.00 57.90 174 ALA B C 1
ATOM 3752 O O . ALA B 1 146 ? -28.709 32.058 -28.685 1.00 57.85 174 ALA B O 1
ATOM 3754 N N . ILE B 1 147 ? -30.390 33.241 -27.751 1.00 57.33 175 ILE B N 1
ATOM 3755 C CA . ILE B 1 147 ? -31.434 32.644 -28.588 1.00 56.82 175 ILE B CA 1
ATOM 3756 C C . ILE B 1 147 ? -31.136 32.932 -30.059 1.00 56.88 175 ILE B C 1
ATOM 3757 O O . ILE B 1 147 ? -31.170 32.028 -30.892 1.00 56.87 175 ILE B O 1
ATOM 3762 N N . MET B 1 148 ? -30.842 34.193 -30.369 1.00 56.90 176 MET B N 1
ATOM 3763 C CA . MET B 1 148 ? -30.468 34.584 -31.722 1.00 57.01 176 MET B CA 1
ATOM 3764 C C . MET B 1 148 ? -29.111 33.946 -31.978 1.00 57.30 176 MET B C 1
ATOM 3765 O O . MET B 1 148 ? -28.337 33.727 -31.042 1.00 57.58 176 MET B O 1
ATOM 3770 N N . GLY B 1 149 ? -28.806 33.639 -33.229 1.00 57.33 177 GLY B N 1
ATOM 3771 C CA . GLY B 1 149 ? -27.543 32.965 -33.517 1.00 57.32 177 GLY B CA 1
ATOM 3772 C C . GLY B 1 149 ? -27.811 31.581 -34.077 1.00 57.14 177 GLY B C 1
ATOM 3773 O O . GLY B 1 149 ? -26.995 31.041 -34.838 1.00 57.22 177 GLY B O 1
ATOM 3774 N N . ASP B 1 150 ? -28.944 31.001 -33.683 1.00 56.78 178 ASP B N 1
ATOM 3775 C CA . ASP B 1 150 ? -29.392 29.740 -34.283 1.00 56.53 178 ASP B CA 1
ATOM 3776 C C . ASP B 1 150 ? -30.776 29.894 -34.914 1.00 55.94 178 ASP B C 1
ATOM 3777 O O . ASP B 1 150 ? -31.689 30.506 -34.356 1.00 55.72 178 ASP B O 1
ATOM 3782 N N . GLU B 1 151 ? -30.879 29.322 -36.105 1.00 55.32 179 GLU B N 1
ATOM 3783 C CA . GLU B 1 151 ? -32.050 29.394 -36.951 1.00 54.86 179 GLU B CA 1
ATOM 3784 C C . GLU B 1 151 ? -33.268 28.689 -36.337 1.00 53.97 179 GLU B C 1
ATOM 3785 O O . GLU B 1 151 ? -33.130 27.693 -35.617 1.00 53.75 179 GLU B O 1
ATOM 3791 N N . LEU B 1 152 ? -34.454 29.219 -36.623 1.00 52.86 180 LEU B N 1
ATOM 3792 C CA . LEU B 1 152 ? -35.699 28.636 -36.150 1.00 51.86 180 LEU B CA 1
ATOM 3793 C C . LEU B 1 152 ? -35.884 27.247 -36.772 1.00 51.62 180 LEU B C 1
ATOM 3794 O O . LEU B 1 152 ? -35.478 27.026 -37.913 1.00 51.77 180 LEU B O 1
ATOM 3799 N N . HIS B 1 153 ? -36.490 26.322 -36.027 1.00 51.24 181 HIS B N 1
ATOM 3800 C CA . HIS B 1 153 ? -36.714 24.945 -36.507 1.00 50.65 181 HIS B CA 1
ATOM 3801 C C . HIS B 1 153 ? -37.807 24.863 -37.577 1.00 50.26 181 HIS B C 1
ATOM 3802 O O . HIS B 1 153 ? -37.775 23.988 -38.440 1.00 50.14 181 HIS B O 1
ATOM 3809 N N . HIS B 1 154 ? -38.764 25.783 -37.495 1.00 49.91 182 HIS B N 1
ATOM 3810 C CA . HIS B 1 154 ? -39.869 25.928 -38.445 1.00 49.83 182 HIS B CA 1
ATOM 3811 C C . HIS B 1 154 ? -40.347 27.361 -38.395 1.00 49.58 182 HIS B C 1
ATOM 3812 O O . HIS B 1 154 ? -39.877 28.150 -37.571 1.00 49.67 182 HIS B O 1
ATOM 3819 N N . LYS B 1 155 ? -41.282 27.700 -39.276 1.00 49.12 183 LYS B N 1
ATOM 3820 C CA . LYS B 1 155 ? -41.853 29.031 -39.297 1.00 48.72 183 LYS B CA 1
ATOM 3821 C C . LYS B 1 155 ? -42.630 29.181 -37.975 1.00 48.11 183 LYS B C 1
ATOM 3822 O O . LYS B 1 155 ? -43.172 28.202 -37.462 1.00 47.97 183 LYS B O 1
ATOM 3828 N N . PRO B 1 156 ? -42.680 30.396 -37.403 1.00 47.69 184 PRO B N 1
ATOM 3829 C CA . PRO B 1 156 ? -43.384 30.523 -36.130 1.00 47.39 184 PRO B CA 1
ATOM 3830 C C . PRO B 1 156 ? -44.867 30.204 -36.241 1.00 47.09 184 PRO B C 1
ATOM 3831 O O . PRO B 1 156 ? -45.514 30.625 -37.189 1.00 46.91 184 PRO B O 1
ATOM 3835 N N . GLY B 1 157 ? -45.385 29.459 -35.271 1.00 47.15 185 GLY B N 1
ATOM 3836 C CA . GLY B 1 157 ? -46.798 29.080 -35.234 1.00 47.48 185 GLY B CA 1
ATOM 3837 C C . GLY B 1 157 ? -47.066 27.730 -35.862 1.00 47.75 185 GLY B C 1
ATOM 3838 O O . GLY B 1 157 ? -48.177 27.198 -35.776 1.00 47.56 185 GLY B O 1
ATOM 3839 N N . GLU B 1 158 ? -46.030 27.183 -36.489 1.00 48.35 186 GLU B N 1
ATOM 3840 C CA . GLU B 1 158 ? -46.099 25.920 -37.212 1.00 48.89 186 GLU B CA 1
ATOM 3841 C C . GLU B 1 158 ? -46.148 24.667 -36.333 1.00 48.66 186 GLU B C 1
ATOM 3842 O O . GLU B 1 158 ? -47.103 23.889 -36.437 1.00 49.00 186 GLU B O 1
ATOM 3848 N N . GLU B 1 159 ? -45.138 24.466 -35.480 1.00 48.17 187 GLU B N 1
ATOM 3849 C CA . GLU B 1 159 ? -45.078 23.253 -34.655 1.00 47.77 187 GLU B CA 1
ATOM 3850 C C . GLU B 1 159 ? -44.642 23.483 -33.198 1.00 47.02 187 GLU B C 1
ATOM 3851 O O . GLU B 1 159 ? -43.900 24.415 -32.885 1.00 46.89 187 GLU B O 1
ATOM 3857 N N . PHE B 1 160 ? -45.117 22.607 -32.317 1.00 46.19 188 PHE B N 1
ATOM 3858 C CA . PHE B 1 160 ? -44.784 22.646 -30.905 1.00 45.13 188 PHE B CA 1
ATOM 3859 C C . PHE B 1 160 ? -43.395 22.069 -30.676 1.00 44.69 188 PHE B C 1
ATOM 3860 O O . PHE B 1 160 ? -43.037 21.049 -31.257 1.00 44.63 188 PHE B O 1
ATOM 3868 N N . GLU B 1 161 ? -42.629 22.742 -29.820 1.00 44.20 189 GLU B N 1
ATOM 3869 C CA . GLU B 1 161 ? -41.290 22.327 -29.400 1.00 43.78 189 GLU B CA 1
ATOM 3870 C C . GLU B 1 161 ? -41.063 22.956 -28.039 1.00 43.16 189 GLU B C 1
ATOM 3871 O O . GLU B 1 161 ? -40.960 24.179 -27.928 1.00 43.20 189 GLU B O 1
ATOM 3877 N N . TYR B 1 162 ? -40.990 22.116 -27.011 1.00 42.43 190 TYR B N 1
ATOM 3878 C CA . TYR B 1 162 ? -40.824 22.578 -25.642 1.00 41.66 190 TYR B CA 1
ATOM 3879 C C . TYR B 1 162 ? -39.460 23.220 -25.411 1.00 41.55 190 TYR B C 1
ATOM 3880 O O . TYR B 1 162 ? -38.426 22.559 -25.525 1.00 41.38 190 TYR B O 1
ATOM 3889 N N . SER B 1 163 ? -39.487 24.516 -25.093 1.00 41.50 191 SER B N 1
ATOM 3890 C CA . SER B 1 163 ? -38.300 25.311 -24.764 1.00 41.51 191 SER B CA 1
ATOM 3891 C C . SER B 1 163 ? -38.502 26.191 -23.577 1.00 41.65 191 SER B C 1
ATOM 3892 O O . SER B 1 163 ? -39.526 26.857 -23.474 1.00 41.77 191 SER B O 1
ATOM 3895 N N . ASN B 1 164 ? -37.513 26.186 -22.684 1.00 41.78 192 ASN B N 1
ATOM 3896 C CA . ASN B 1 164 ? -37.488 27.092 -21.547 1.00 41.63 192 ASN B CA 1
ATOM 3897 C C . ASN B 1 164 ? -37.390 28.500 -22.095 1.00 41.27 192 ASN B C 1
ATOM 3898 O O . ASN B 1 164 ? -37.954 29.432 -21.533 1.00 41.54 192 ASN B O 1
ATOM 3903 N N . MET B 1 165 ? -36.664 28.626 -23.204 1.00 40.78 193 MET B N 1
ATOM 3904 C CA . MET B 1 165 ? -36.469 29.881 -23.911 1.00 40.25 193 MET B CA 1
ATOM 3905 C C . MET B 1 165 ? -37.787 30.623 -24.132 1.00 39.87 193 MET B C 1
ATOM 3906 O O . MET B 1 165 ? -37.846 31.837 -23.957 1.00 39.87 193 MET B O 1
ATOM 3911 N N . ASN B 1 166 ? -38.843 29.909 -24.513 1.00 39.41 194 ASN B N 1
ATOM 3912 C CA . ASN B 1 166 ? -40.135 30.559 -24.707 1.00 39.45 194 ASN B CA 1
ATOM 3913 C C . ASN B 1 166 ? -40.638 31.289 -23.466 1.00 39.01 194 ASN B C 1
ATOM 3914 O O . ASN B 1 166 ? -41.162 32.394 -23.566 1.00 38.91 194 ASN B O 1
ATOM 3919 N N . TYR B 1 167 ? -40.475 30.671 -22.302 1.00 38.55 195 TYR B N 1
ATOM 3920 C CA . TYR B 1 167 ? -40.914 31.288 -21.059 1.00 38.13 195 TYR B CA 1
ATOM 3921 C C . TYR B 1 167 ? -39.892 32.277 -20.469 1.00 38.69 195 TYR B C 1
ATOM 3922 O O . TYR B 1 167 ? -40.268 33.208 -19.743 1.00 39.09 195 TYR B O 1
ATOM 3931 N N . ASP B 1 168 ? -38.613 32.081 -20.786 1.00 38.76 196 ASP B N 1
ATOM 3932 C CA . ASP B 1 168 ? -37.567 33.015 -20.400 1.00 38.70 196 ASP B CA 1
ATOM 3933 C C . ASP B 1 168 ? -37.825 34.340 -21.102 1.00 39.03 196 ASP B C 1
ATOM 3934 O O . ASP B 1 168 ? -37.739 35.401 -20.482 1.00 39.37 196 ASP B O 1
ATOM 3939 N N . LEU B 1 169 ? -38.139 34.269 -22.403 1.00 39.02 197 LEU B N 1
ATOM 3940 C CA . LEU B 1 169 ? -38.474 35.455 -23.194 1.00 38.82 197 LEU B CA 1
ATOM 3941 C C . LEU B 1 169 ? -39.722 36.069 -22.633 1.00 38.53 197 LEU B C 1
ATOM 3942 O O . LEU B 1 169 ? -39.785 37.275 -22.473 1.00 38.92 197 LEU B O 1
ATOM 3947 N N . LEU B 1 170 ? -40.715 35.242 -22.332 1.00 38.13 198 LEU B N 1
ATOM 3948 C CA . LEU B 1 170 ? -41.938 35.739 -21.734 1.00 37.84 198 LEU B CA 1
ATOM 3949 C C . LEU B 1 170 ? -41.579 36.476 -20.466 1.00 37.82 198 LEU B C 1
ATOM 3950 O O . LEU B 1 170 ? -42.246 37.448 -20.109 1.00 37.95 198 LEU B O 1
ATOM 3955 N N . GLY B 1 171 ? -40.521 36.002 -19.798 1.00 37.53 199 GLY B N 1
ATOM 3956 C CA . GLY B 1 171 ? -39.989 36.622 -18.581 1.00 37.16 199 GLY B CA 1
ATOM 3957 C C . GLY B 1 171 ? -39.562 38.051 -18.863 1.00 37.08 199 GLY B C 1
ATOM 3958 O O . GLY B 1 171 ? -40.018 38.969 -18.174 1.00 37.21 199 GLY B O 1
ATOM 3959 N N . LEU B 1 172 ? -38.694 38.243 -19.870 1.00 36.77 200 LEU B N 1
ATOM 3960 C CA . LEU B 1 172 ? -38.276 39.594 -20.292 1.00 36.40 200 LEU B CA 1
ATOM 3961 C C . LEU B 1 172 ? -39.454 40.514 -20.571 1.00 36.37 200 LEU B C 1
ATOM 3962 O O . LEU B 1 172 ? -39.464 41.655 -20.142 1.00 36.83 200 LEU B O 1
ATOM 3967 N N . ILE B 1 173 ? -40.447 40.028 -21.291 1.00 36.04 201 ILE B N 1
ATOM 3968 C CA . ILE B 1 173 ? -41.566 40.874 -21.610 1.00 36.21 201 ILE B CA 1
ATOM 3969 C C . ILE B 1 173 ? -42.205 41.440 -20.336 1.00 36.88 201 ILE B C 1
ATOM 3970 O O . ILE B 1 173 ? -42.591 42.614 -20.311 1.00 37.09 201 ILE B O 1
ATOM 3975 N N . ILE B 1 174 ? -42.311 40.633 -19.278 1.00 37.36 202 ILE B N 1
ATOM 3976 C CA . ILE B 1 174 ? -42.857 41.156 -18.022 1.00 37.93 202 ILE B CA 1
ATOM 3977 C C . ILE B 1 174 ? -41.883 42.205 -17.495 1.00 38.44 202 ILE B C 1
ATOM 3978 O O . ILE B 1 174 ? -42.290 43.299 -17.109 1.00 38.92 202 ILE B O 1
ATOM 3983 N N . GLN B 1 175 ? -40.596 41.873 -17.488 1.00 38.76 203 GLN B N 1
ATOM 3984 C CA . GLN B 1 175 ? -39.556 42.796 -17.022 1.00 39.15 203 GLN B CA 1
ATOM 3985 C C . GLN B 1 175 ? -39.540 44.126 -17.776 1.00 39.40 203 GLN B C 1
ATOM 3986 O O . GLN B 1 175 ? -39.323 45.187 -17.188 1.00 39.68 203 GLN B O 1
ATOM 3992 N N . ASN B 1 176 ? -39.776 44.067 -19.078 1.00 39.70 204 ASN B N 1
ATOM 3993 C CA . ASN B 1 176 ? -39.803 45.267 -19.888 1.00 39.86 204 ASN B CA 1
ATOM 3994 C C . ASN B 1 176 ? -41.119 46.034 -19.778 1.00 40.36 204 ASN B C 1
ATOM 3995 O O . ASN B 1 176 ? -41.113 47.250 -19.608 1.00 40.55 204 ASN B O 1
ATOM 4000 N N . VAL B 1 177 ? -42.248 45.335 -19.864 1.00 40.79 205 VAL B N 1
ATOM 4001 C CA . VAL B 1 177 ? -43.536 46.007 -19.782 1.00 41.21 205 VAL B CA 1
ATOM 4002 C C . VAL B 1 177 ? -43.802 46.550 -18.381 1.00 41.97 205 VAL B C 1
ATOM 4003 O O . VAL B 1 177 ? -44.362 47.629 -18.216 1.00 42.31 205 VAL B O 1
ATOM 4007 N N . THR B 1 178 ? -43.389 45.796 -17.376 1.00 42.70 206 THR B N 1
ATOM 4008 C CA . THR B 1 178 ? -43.617 46.168 -15.987 1.00 43.51 206 THR B CA 1
ATOM 4009 C C . THR B 1 178 ? -42.582 47.184 -15.468 1.00 43.76 206 THR B C 1
ATOM 4010 O O . THR B 1 178 ? -42.840 47.954 -14.530 1.00 43.25 206 THR B O 1
ATOM 4014 N N . LYS B 1 179 ? -41.417 47.172 -16.102 1.00 44.52 207 LYS B N 1
ATOM 4015 C CA . LYS B 1 179 ? -40.299 48.028 -15.725 1.00 45.24 207 LYS B CA 1
ATOM 4016 C C . LYS B 1 179 ? -39.778 47.721 -14.332 1.00 46.05 207 LYS B C 1
ATOM 4017 O O . LYS B 1 179 ? -39.194 48.568 -13.672 1.00 46.36 207 LYS B O 1
ATOM 4023 N N . GLN B 1 180 ? -40.006 46.491 -13.896 1.00 47.16 208 GLN B N 1
ATOM 4024 C CA . GLN B 1 180 ? -39.481 45.983 -12.635 1.00 48.30 208 GLN B CA 1
ATOM 4025 C C . GLN B 1 180 ? -38.872 44.651 -13.033 1.00 49.13 208 GLN B C 1
ATOM 4026 O O . GLN B 1 180 ? -39.344 44.023 -13.989 1.00 49.46 208 GLN B O 1
ATOM 4032 N N . SER B 1 181 ? -37.834 44.221 -12.316 1.00 49.92 209 SER B N 1
ATOM 4033 C CA . SER B 1 181 ? -37.207 42.938 -12.586 1.00 50.47 209 SER B CA 1
ATOM 4034 C C . SER B 1 181 ? -38.276 41.869 -12.407 1.00 50.72 209 SER B C 1
ATOM 4035 O O . SER B 1 181 ? -39.170 42.008 -11.548 1.00 50.51 209 SER B O 1
ATOM 4038 N N . TYR B 1 182 ? -38.186 40.816 -13.224 1.00 51.09 210 TYR B N 1
ATOM 4039 C CA . TYR B 1 182 ? -39.153 39.718 -13.227 1.00 51.28 210 TYR B CA 1
ATOM 4040 C C . TYR B 1 182 ? -39.479 39.200 -11.823 1.00 51.35 210 TYR B C 1
ATOM 4041 O O . TYR B 1 182 ? -40.660 39.118 -11.456 1.00 51.32 210 TYR B O 1
ATOM 4050 N N . THR B 1 183 ? -38.426 38.864 -11.064 1.00 51.41 211 THR B N 1
ATOM 4051 C CA . THR B 1 183 ? -38.502 38.395 -9.676 1.00 51.54 211 THR B CA 1
ATOM 4052 C C . THR B 1 183 ? -39.388 39.339 -8.882 1.00 51.72 211 THR B C 1
ATOM 4053 O O . THR B 1 183 ? -40.427 38.948 -8.326 1.00 51.71 211 THR B O 1
ATOM 4057 N N . LYS B 1 184 ? -38.942 40.593 -8.856 1.00 51.85 212 LYS B N 1
ATOM 4058 C CA . LYS B 1 184 ? -39.572 41.689 -8.138 1.00 51.92 212 LYS B CA 1
ATOM 4059 C C . LYS B 1 184 ? -41.071 41.829 -8.457 1.00 51.39 212 LYS B C 1
ATOM 4060 O O . LYS B 1 184 ? -41.874 41.937 -7.533 1.00 51.36 212 LYS B O 1
ATOM 4066 N N . TYR B 1 185 ? -41.448 41.817 -9.741 1.00 50.91 213 TYR B N 1
ATOM 4067 C CA . TYR B 1 185 ? -42.869 41.949 -10.130 1.00 50.42 213 TYR B CA 1
ATOM 4068 C C . TYR B 1 185 ? -43.744 40.800 -9.627 1.00 50.20 213 TYR B C 1
ATOM 4069 O O . TYR B 1 185 ? -44.756 41.043 -8.948 1.00 49.79 213 TYR B O 1
ATOM 4078 N N . ILE B 1 186 ? -43.349 39.567 -9.966 1.00 49.92 214 ILE B N 1
ATOM 4079 C CA . ILE B 1 186 ? -44.073 38.346 -9.562 1.00 49.82 214 ILE B CA 1
ATOM 4080 C C . ILE B 1 186 ? -44.341 38.330 -8.058 1.00 49.65 214 ILE B C 1
ATOM 4081 O O . ILE B 1 186 ? -45.461 38.047 -7.609 1.00 49.34 214 ILE B O 1
ATOM 4086 N N . THR B 1 187 ? -43.289 38.644 -7.306 1.00 49.20 215 THR B N 1
ATOM 4087 C CA . THR B 1 187 ? -43.335 38.721 -5.873 1.00 48.87 215 THR B CA 1
ATOM 4088 C C . THR B 1 187 ? -44.385 39.707 -5.387 1.00 49.06 215 THR B C 1
ATOM 4089 O O . THR B 1 187 ? -45.154 39.393 -4.482 1.00 49.13 215 THR B O 1
ATOM 4093 N N . ASN B 1 188 ? -44.419 40.890 -5.996 1.00 49.28 216 ASN B N 1
ATOM 4094 C CA . ASN B 1 188 ? -45.289 41.980 -5.542 1.00 49.56 216 ASN B CA 1
ATOM 4095 C C . ASN B 1 188 ? -46.698 42.115 -6.145 1.00 49.71 216 ASN B C 1
ATOM 4096 O O . ASN B 1 188 ? -47.581 42.728 -5.534 1.00 49.56 216 ASN B O 1
ATOM 4101 N N . SER B 1 189 ? -46.888 41.572 -7.340 1.00 49.95 217 SER B N 1
ATOM 4102 C CA . SER B 1 189 ? -48.213 41.510 -7.931 1.00 50.01 217 SER B CA 1
ATOM 4103 C C . SER B 1 189 ? -48.884 40.155 -7.720 1.00 50.29 217 SER B C 1
ATOM 4104 O O . SER B 1 189 ? -50.106 40.055 -7.765 1.00 50.21 217 SER B O 1
ATOM 4107 N N . TRP B 1 190 ? -48.086 39.112 -7.506 1.00 50.58 218 TRP B N 1
ATOM 4108 C CA . TRP B 1 190 ? -48.636 37.772 -7.381 1.00 50.60 218 TRP B CA 1
ATOM 4109 C C . TRP B 1 190 ? -48.347 37.014 -6.109 1.00 50.96 218 TRP B C 1
ATOM 4110 O O . TRP B 1 190 ? -49.280 36.537 -5.436 1.00 51.06 218 TRP B O 1
ATOM 4121 N N . LEU B 1 191 ? -47.074 36.854 -5.762 1.00 51.32 219 LEU B N 1
ATOM 4122 C CA . LEU B 1 191 ? -46.715 36.008 -4.624 1.00 51.78 219 LEU B CA 1
ATOM 4123 C C . LEU B 1 191 ? -47.241 36.518 -3.287 1.00 52.56 219 LEU B C 1
ATOM 4124 O O . LEU B 1 191 ? -47.772 35.753 -2.488 1.00 52.74 219 LEU B O 1
ATOM 4129 N N . LYS B 1 192 ? -47.108 37.818 -3.066 1.00 53.33 220 LYS B N 1
ATOM 4130 C CA . LYS B 1 192 ? -47.671 38.495 -1.889 1.00 54.02 220 LYS B CA 1
ATOM 4131 C C . LYS B 1 192 ? -49.203 38.589 -1.874 1.00 54.22 220 LYS B C 1
ATOM 4132 O O . LYS B 1 192 ? -49.805 38.159 -0.899 1.00 54.12 220 LYS B O 1
ATOM 4138 N N . PRO B 1 193 ? -49.823 39.076 -2.936 1.00 54.71 221 PRO B N 1
ATOM 4139 C CA . PRO B 1 193 ? -51.272 39.247 -2.929 1.00 55.21 221 PRO B CA 1
ATOM 4140 C C . PRO B 1 193 ? -51.958 37.910 -2.719 1.00 55.84 221 PRO B C 1
ATOM 4141 O O . PRO B 1 193 ? -52.958 37.833 -2.017 1.00 56.17 221 PRO B O 1
ATOM 4145 N N . LEU B 1 194 ? -51.370 36.852 -3.274 1.00 56.31 222 LEU B N 1
ATOM 4146 C CA . LEU B 1 194 ? -51.851 35.491 -3.120 1.00 56.68 222 LEU B CA 1
ATOM 4147 C C . LEU B 1 194 ? -51.498 34.911 -1.771 1.00 57.05 222 LEU B C 1
ATOM 4148 O O . LEU B 1 194 ? -51.738 33.729 -1.522 1.00 57.05 222 LEU B O 1
ATOM 4153 N N . HIS B 1 195 ? -50.819 35.696 -0.950 1.00 57.39 223 HIS B N 1
ATOM 4154 C CA . HIS B 1 195 ? -50.424 35.255 0.371 1.00 57.81 223 HIS B CA 1
ATOM 4155 C C . HIS B 1 195 ? -49.261 34.307 0.410 1.00 57.68 223 HIS B C 1
ATOM 4156 O O . HIS B 1 195 ? -48.986 33.696 1.455 1.00 57.69 223 HIS B O 1
ATOM 4163 N N . MET B 1 196 ? -48.549 34.168 -0.697 1.00 57.76 224 MET B N 1
ATOM 4164 C CA . MET B 1 196 ? -47.376 33.309 -0.709 1.00 58.18 224 MET B CA 1
ATOM 4165 C C . MET B 1 196 ? -46.150 34.054 -0.210 1.00 58.46 224 MET B C 1
ATOM 4166 O O . MET B 1 196 ? -45.264 34.398 -0.979 1.00 58.50 224 MET B O 1
ATOM 4171 N N . THR B 1 197 ? -46.110 34.288 1.093 1.00 59.02 225 THR B N 1
ATOM 4172 C CA . THR B 1 197 ? -45.055 35.063 1.730 1.00 59.81 225 THR B CA 1
ATOM 4173 C C . THR B 1 197 ? -43.668 34.439 1.605 1.00 60.11 225 THR B C 1
ATOM 4174 O O . THR B 1 197 ? -42.663 35.132 1.463 1.00 60.27 225 THR B O 1
ATOM 4178 N N . HIS B 1 198 ? -43.624 33.122 1.700 1.00 60.53 226 HIS B N 1
ATOM 4179 C CA . HIS B 1 198 ? -42.393 32.360 1.738 1.00 60.88 226 HIS B CA 1
ATOM 4180 C C . HIS B 1 198 ? -41.756 32.216 0.391 1.00 60.80 226 HIS B C 1
ATOM 4181 O O . HIS B 1 198 ? -40.519 32.177 0.261 1.00 60.82 226 HIS B O 1
ATOM 4188 N N . THR B 1 199 ? -42.597 32.086 -0.622 1.00 60.70 227 THR B N 1
ATOM 4189 C CA . THR B 1 199 ? -42.178 31.792 -1.984 1.00 60.54 227 THR B CA 1
ATOM 4190 C C . THR B 1 199 ? -41.171 32.806 -2.496 1.00 60.74 227 THR B C 1
ATOM 4191 O O . THR B 1 199 ? -41.453 33.999 -2.528 1.00 61.12 227 THR B O 1
ATOM 4195 N N . SER B 1 200 ? -40.021 32.280 -2.911 1.00 60.81 228 SER B N 1
ATOM 4196 C CA . SER B 1 200 ? -38.865 33.037 -3.371 1.00 61.10 228 SER B CA 1
ATOM 4197 C C . SER B 1 200 ? -38.243 32.339 -4.575 1.00 61.50 228 SER B C 1
ATOM 4198 O O . SER B 1 200 ? -38.540 31.180 -4.844 1.00 61.54 228 SER B O 1
ATOM 4201 N N . PHE B 1 201 ? -37.403 33.053 -5.316 1.00 61.96 229 PHE B N 1
ATOM 4202 C CA . PHE B 1 201 ? -36.798 32.508 -6.524 1.00 62.38 229 PHE B CA 1
ATOM 4203 C C . PHE B 1 201 ? -35.406 31.994 -6.206 1.00 63.01 229 PHE B C 1
ATOM 4204 O O . PHE B 1 201 ? -34.902 32.210 -5.106 1.00 63.32 229 PHE B O 1
ATOM 4212 N N . LYS B 1 202 ? -34.741 31.362 -7.152 1.00 63.76 230 LYS B N 1
ATOM 4213 C CA . LYS B 1 202 ? -33.411 30.868 -6.855 1.00 64.37 230 LYS B CA 1
ATOM 4214 C C . LYS B 1 202 ? -32.351 31.748 -7.472 1.00 65.08 230 LYS B C 1
ATOM 4215 O O . LYS B 1 202 ? -32.281 31.875 -8.685 1.00 65.01 230 LYS B O 1
ATOM 4221 N N . GLN B 1 203 ? -31.527 32.362 -6.637 1.00 66.27 231 GLN B N 1
ATOM 4222 C CA . GLN B 1 203 ? -30.357 33.072 -7.121 1.00 67.43 231 GLN B CA 1
ATOM 4223 C C . GLN B 1 203 ? -29.099 32.409 -6.611 1.00 68.47 231 GLN B C 1
ATOM 4224 O O . GLN B 1 203 ? -28.019 32.557 -7.176 1.00 68.57 231 GLN B O 1
ATOM 4230 N N . THR B 1 204 ? -29.248 31.664 -5.529 1.00 69.80 232 THR B N 1
ATOM 4231 C CA . THR B 1 204 ? -28.134 30.936 -4.961 1.00 71.13 232 THR B CA 1
ATOM 4232 C C . THR B 1 204 ? -28.496 29.468 -4.911 1.00 71.97 232 THR B C 1
ATOM 4233 O O . THR B 1 204 ? -29.569 29.100 -4.440 1.00 71.98 232 THR B O 1
ATOM 4237 N N . ASN B 1 205 ? -27.612 28.627 -5.438 1.00 72.93 233 ASN B N 1
ATOM 4238 C CA . ASN B 1 205 ? -27.872 27.193 -5.502 1.00 74.06 233 ASN B CA 1
ATOM 4239 C C . ASN B 1 205 ? -28.002 26.538 -4.135 1.00 74.62 233 ASN B C 1
ATOM 4240 O O . ASN B 1 205 ? -28.887 25.717 -3.914 1.00 74.75 233 ASN B O 1
ATOM 4245 N N . ASN B 1 206 ? -27.117 26.907 -3.218 1.00 75.33 234 ASN B N 1
ATOM 4246 C CA . ASN B 1 206 ? -27.159 26.366 -1.869 1.00 75.98 234 ASN B CA 1
ATOM 4247 C C . ASN B 1 206 ? -28.322 26.916 -1.059 1.00 76.24 234 ASN B C 1
ATOM 4248 O O . ASN B 1 206 ? -28.640 28.100 -1.144 1.00 76.28 234 ASN B O 1
ATOM 4253 N N . LYS B 1 207 ? -28.950 26.060 -0.267 1.00 76.70 235 LYS B N 1
ATOM 4254 C CA . LYS B 1 207 ? -30.010 26.489 0.635 1.00 77.01 235 LYS B CA 1
ATOM 4255 C C . LYS B 1 207 ? -29.702 26.515 2.122 1.00 77.39 235 LYS B C 1
ATOM 4256 O O . LYS B 1 207 ? -28.603 26.159 2.552 1.00 77.60 235 LYS B O 1
ATOM 4262 N N . SER B 1 208 ? -30.689 26.948 2.902 1.00 77.72 236 SER B N 1
ATOM 4263 C CA . SER B 1 208 ? -30.554 26.982 4.344 1.00 78.12 236 SER B CA 1
ATOM 4264 C C . SER B 1 208 ? -31.933 26.969 5.003 1.00 78.20 236 SER B C 1
ATOM 4265 O O . SER B 1 208 ? -32.894 27.544 4.490 1.00 78.18 236 SER B O 1
ATOM 4268 N N . LYS B 1 209 ? -31.995 26.346 6.164 1.00 78.39 237 LYS B N 1
ATOM 4269 C CA . LYS B 1 209 ? -33.233 26.296 6.883 1.00 78.65 237 LYS B CA 1
ATOM 4270 C C . LYS B 1 209 ? -34.295 25.582 6.094 1.00 78.74 237 LYS B C 1
ATOM 4271 O O . LYS B 1 209 ? -34.157 24.416 5.750 1.00 78.91 237 LYS B O 1
ATOM 4277 N N . HIS B 1 210 ? -35.398 26.251 5.828 1.00 78.81 238 HIS B N 1
ATOM 4278 C CA . HIS B 1 210 ? -36.511 25.596 5.196 1.00 78.92 238 HIS B CA 1
ATOM 4279 C C . HIS B 1 210 ? -36.222 24.951 3.875 1.00 78.68 238 HIS B C 1
ATOM 4280 O O . HIS B 1 210 ? -36.947 24.038 3.439 1.00 78.69 238 HIS B O 1
ATOM 4287 N N . ASP B 1 211 ? -35.191 25.431 3.199 1.00 78.40 239 ASP B N 1
ATOM 4288 C CA . ASP B 1 211 ? -34.885 25.000 1.840 1.00 78.24 239 ASP B CA 1
ATOM 4289 C C . ASP B 1 211 ? -34.350 23.569 1.808 1.00 77.97 239 ASP B C 1
ATOM 4290 O O . ASP B 1 211 ? -33.326 23.269 2.435 1.00 78.02 239 ASP B O 1
ATOM 4295 N N . ALA B 1 212 ? -35.046 22.699 1.075 1.00 77.43 240 ALA B N 1
ATOM 4296 C CA . ALA B 1 212 ? -34.663 21.298 0.943 1.00 76.95 240 ALA B CA 1
ATOM 4297 C C . ALA B 1 212 ? -33.456 21.133 0.030 1.00 76.79 240 ALA B C 1
ATOM 4298 O O . ALA B 1 212 ? -33.349 21.814 -0.991 1.00 76.69 240 ALA B O 1
ATOM 4300 N N . ILE B 1 213 ? -32.559 20.223 0.407 1.00 76.60 241 ILE B N 1
ATOM 4301 C CA . ILE B 1 213 ? -31.331 19.956 -0.347 1.00 76.49 241 ILE B CA 1
ATOM 4302 C C . ILE B 1 213 ? -31.620 19.065 -1.554 1.00 76.52 241 ILE B C 1
ATOM 4303 O O . ILE B 1 213 ? -32.359 18.085 -1.455 1.00 76.46 241 ILE B O 1
ATOM 4308 N N . GLY B 1 214 ? -31.028 19.416 -2.692 1.00 76.58 242 GLY B N 1
ATOM 4309 C CA . GLY B 1 214 ? -31.217 18.665 -3.927 1.00 76.59 242 GLY B CA 1
ATOM 4310 C C . GLY B 1 214 ? -30.374 17.413 -3.971 1.00 76.59 242 GLY B C 1
ATOM 4311 O O . GLY B 1 214 ? -29.174 17.456 -3.686 1.00 76.53 242 GLY B O 1
ATOM 4312 N N . TYR B 1 215 ? -31.006 16.299 -4.337 1.00 76.70 243 TYR B N 1
ATOM 4313 C CA . TYR B 1 215 ? -30.327 15.004 -4.384 1.00 76.81 243 TYR B CA 1
ATOM 4314 C C . TYR B 1 215 ? -30.386 14.218 -5.700 1.00 76.93 243 TYR B C 1
ATOM 4315 O O . TYR B 1 215 ? -31.419 14.146 -6.367 1.00 76.97 243 TYR B O 1
ATOM 4324 N N . GLU B 1 216 ? -29.241 13.638 -6.044 1.00 77.10 244 GLU B N 1
ATOM 4325 C CA . GLU B 1 216 ? -29.084 12.735 -7.170 1.00 77.38 244 GLU B CA 1
ATOM 4326 C C . GLU B 1 216 ? -28.445 11.490 -6.605 1.00 77.34 244 GLU B C 1
ATOM 4327 O O . GLU B 1 216 ? -27.401 11.564 -5.962 1.00 77.43 244 GLU B O 1
ATOM 4333 N N . LEU B 1 217 ? -29.071 10.344 -6.843 1.00 77.33 245 LEU B N 1
ATOM 4334 C CA . LEU B 1 217 ? -28.606 9.090 -6.257 1.00 77.21 245 LEU B CA 1
ATOM 4335 C C . LEU B 1 217 ? -27.551 8.320 -7.056 1.00 77.11 245 LEU B C 1
ATOM 4336 O O . LEU B 1 217 ? -27.704 8.113 -8.256 1.00 77.00 245 LEU B O 1
ATOM 4341 N N . GLN B 1 218 ? -26.516 7.861 -6.367 1.00 77.20 246 GLN B N 1
ATOM 4342 C CA . GLN B 1 218 ? -25.527 6.971 -6.946 1.00 77.23 246 GLN B CA 1
ATOM 4343 C C . GLN B 1 218 ? -25.912 5.580 -6.490 1.00 76.98 246 GLN B C 1
ATOM 4344 O O . GLN B 1 218 ? -26.048 5.335 -5.294 1.00 77.03 246 GLN B O 1
ATOM 4350 N N . GLY B 1 219 ? -26.107 4.665 -7.425 1.00 76.64 247 GLY B N 1
ATOM 4351 C CA . GLY B 1 219 ? -26.665 3.381 -7.066 1.00 76.20 247 GLY B CA 1
ATOM 4352 C C . GLY B 1 219 ? -27.995 3.706 -6.438 1.00 75.92 247 GLY B C 1
ATOM 4353 O O . GLY B 1 219 ? -28.777 4.445 -7.011 1.00 75.98 247 GLY B O 1
ATOM 4354 N N . SER B 1 220 ? -28.267 3.158 -5.263 1.00 75.71 248 SER B N 1
ATOM 4355 C CA . SER B 1 220 ? -29.465 3.545 -4.535 1.00 75.64 248 SER B CA 1
ATOM 4356 C C . SER B 1 220 ? -29.184 4.488 -3.372 1.00 75.56 248 SER B C 1
ATOM 4357 O O . SER B 1 220 ? -30.095 4.820 -2.620 1.00 75.65 248 SER B O 1
ATOM 4360 N N . THR B 1 221 ? -27.939 4.922 -3.207 1.00 75.21 249 THR B N 1
ATOM 4361 C CA . THR B 1 221 ? -27.662 5.862 -2.126 1.00 74.86 249 THR B CA 1
ATOM 4362 C C . THR B 1 221 ? -27.710 7.325 -2.613 1.00 74.25 249 THR B C 1
ATOM 4363 O O . THR B 1 221 ? -26.957 7.696 -3.519 1.00 74.38 249 THR B O 1
ATOM 4367 N N . PRO B 1 222 ? -28.600 8.155 -2.021 1.00 73.55 250 PRO B N 1
ATOM 4368 C CA . PRO B 1 222 ? -28.723 9.567 -2.411 1.00 72.95 250 PRO B CA 1
ATOM 4369 C C . PRO B 1 222 ? -27.512 10.426 -2.030 1.00 72.43 250 PRO B C 1
ATOM 4370 O O . PRO B 1 222 ? -27.090 10.407 -0.880 1.00 72.28 250 PRO B O 1
ATOM 4374 N N . VAL B 1 223 ? -26.976 11.166 -3.004 1.00 72.07 251 VAL B N 1
ATOM 4375 C CA . VAL B 1 223 ? -25.818 12.067 -2.825 1.00 71.74 251 VAL B CA 1
ATOM 4376 C C . VAL B 1 223 ? -26.278 13.528 -2.991 1.00 71.64 251 VAL B C 1
ATOM 4377 O O . VAL B 1 223 ? -27.195 13.799 -3.770 1.00 71.82 251 VAL B O 1
ATOM 4381 N N . VAL B 1 224 ? -25.654 14.464 -2.271 1.00 71.36 252 VAL B N 1
ATOM 4382 C CA . VAL B 1 224 ? -26.007 15.895 -2.391 1.00 70.86 252 VAL B CA 1
ATOM 4383 C C . VAL B 1 224 ? -25.685 16.397 -3.798 1.00 70.44 252 VAL B C 1
ATOM 4384 O O . VAL B 1 224 ? -24.655 16.031 -4.376 1.00 70.36 252 VAL B O 1
ATOM 4388 N N . SER B 1 225 ? -26.567 17.228 -4.345 1.00 69.88 253 SER B N 1
ATOM 4389 C CA . SER B 1 225 ? -26.364 17.738 -5.696 1.00 69.34 253 SER B CA 1
ATOM 4390 C C . SER B 1 225 ? -26.548 19.235 -5.821 1.00 68.98 253 SER B C 1
ATOM 4391 O O . SER B 1 225 ? -27.543 19.800 -5.357 1.00 68.84 253 SER B O 1
ATOM 4394 N N . LYS B 1 226 ? -25.561 19.861 -6.456 1.00 68.55 254 LYS B N 1
ATOM 4395 C CA . LYS B 1 226 ? -25.610 21.277 -6.747 1.00 68.29 254 LYS B CA 1
ATOM 4396 C C . LYS B 1 226 ? -25.426 21.373 -8.271 1.00 67.76 254 LYS B C 1
ATOM 4397 O O . LYS B 1 226 ? -24.296 21.297 -8.770 1.00 67.76 254 LYS B O 1
ATOM 4403 N N . PRO B 1 227 ? -26.538 21.515 -9.029 1.00 67.23 255 PRO B N 1
ATOM 4404 C CA . PRO B 1 227 ? -26.349 21.657 -10.471 1.00 66.79 255 PRO B CA 1
ATOM 4405 C C . PRO B 1 227 ? -26.122 23.122 -10.833 1.00 66.42 255 PRO B C 1
ATOM 4406 O O . PRO B 1 227 ? -26.906 23.991 -10.426 1.00 66.38 255 PRO B O 1
ATOM 4410 N N . GLU B 1 228 ? -25.057 23.397 -11.582 1.00 65.95 256 GLU B N 1
ATOM 4411 C CA . GLU B 1 228 ? -24.772 24.767 -12.001 1.00 65.73 256 GLU B CA 1
ATOM 4412 C C . GLU B 1 228 ? -25.941 25.233 -12.870 1.00 64.89 256 GLU B C 1
ATOM 4413 O O . GLU B 1 228 ? -26.545 24.424 -13.574 1.00 64.89 256 GLU B O 1
ATOM 4419 N N . PHE B 1 229 ? -26.262 26.519 -12.824 1.00 63.88 257 PHE B N 1
ATOM 4420 C CA . PHE B 1 229 ? -27.398 27.023 -13.583 1.00 62.99 257 PHE B CA 1
ATOM 4421 C C . PHE B 1 229 ? -27.209 28.431 -14.129 1.00 62.10 257 PHE B C 1
ATOM 4422 O O . PHE B 1 229 ? -26.306 29.164 -13.703 1.00 62.26 257 PHE B O 1
ATOM 4430 N N . ASN B 1 230 ? -28.073 28.784 -15.082 1.00 60.71 258 ASN B N 1
ATOM 4431 C CA . ASN B 1 230 ? -28.094 30.096 -15.713 1.00 59.28 258 ASN B CA 1
ATOM 4432 C C . ASN B 1 230 ? -29.301 30.832 -15.197 1.00 58.24 258 ASN B C 1
ATOM 4433 O O . ASN B 1 230 ? -30.398 30.270 -15.158 1.00 58.12 258 ASN B O 1
ATOM 4438 N N . LEU B 1 231 ? -29.102 32.086 -14.802 1.00 56.91 259 LEU B N 1
ATOM 4439 C CA . LEU B 1 231 ? -30.187 32.881 -14.230 1.00 55.46 259 LEU B CA 1
ATOM 4440 C C . LEU B 1 231 ? -31.356 33.233 -15.145 1.00 54.44 259 LEU B C 1
ATOM 4441 O O . LEU B 1 231 ? -32.473 33.416 -14.650 1.00 54.04 259 LEU B O 1
ATOM 4446 N N . TRP B 1 232 ? -31.115 33.322 -16.455 1.00 53.29 260 TRP B N 1
ATOM 4447 C CA . TRP B 1 232 ? -32.197 33.656 -17.391 1.00 52.44 260 TRP B CA 1
ATOM 4448 C C . TRP B 1 232 ? -33.330 32.634 -17.415 1.00 52.21 260 TRP B C 1
ATOM 4449 O O . TRP B 1 232 ? -34.419 32.932 -17.887 1.00 52.10 260 TRP B O 1
ATOM 4460 N N . ASP B 1 233 ? -33.057 31.436 -16.901 1.00 51.95 261 ASP B N 1
ATOM 4461 C CA . ASP B 1 233 ? -34.035 30.357 -16.832 1.00 51.45 261 ASP B CA 1
ATOM 4462 C C . ASP B 1 233 ? -35.030 30.487 -15.675 1.00 51.20 261 ASP B C 1
ATOM 4463 O O . ASP B 1 233 ? -35.951 29.683 -15.575 1.00 51.32 261 ASP B O 1
ATOM 4468 N N . THR B 1 234 ? -34.855 31.486 -14.811 1.00 50.75 262 THR B N 1
ATOM 4469 C CA . THR B 1 234 ? -35.761 31.689 -13.667 1.00 50.60 262 THR B CA 1
ATOM 4470 C C . THR B 1 234 ? -37.271 31.792 -13.972 1.00 50.49 262 THR B C 1
ATOM 4471 O O . THR B 1 234 ? -38.081 31.343 -13.156 1.00 50.51 262 THR B O 1
ATOM 4475 N N . PRO B 1 235 ? -37.668 32.373 -15.130 1.00 50.40 263 PRO B N 1
ATOM 4476 C CA . PRO B 1 235 ? -39.122 32.441 -15.328 1.00 50.30 263 PRO B CA 1
ATOM 4477 C C . PRO B 1 235 ? -39.746 31.094 -15.674 1.00 50.20 263 PRO B C 1
ATOM 4478 O O . PRO B 1 235 ? -40.962 30.923 -15.547 1.00 50.40 263 PRO B O 1
ATOM 4482 N N . SER B 1 236 ? -38.914 30.153 -16.108 1.00 49.79 264 SER B N 1
ATOM 4483 C CA . SER B 1 236 ? -39.386 28.817 -16.438 1.00 49.56 264 SER B CA 1
ATOM 4484 C C . SER B 1 236 ? -39.188 27.761 -15.346 1.00 49.35 264 SER B C 1
ATOM 4485 O O . SER B 1 236 ? -40.096 26.984 -15.068 1.00 49.26 264 SER B O 1
ATOM 4488 N N . ALA B 1 237 ? -38.001 27.705 -14.749 1.00 49.21 265 ALA B N 1
ATOM 4489 C CA . ALA B 1 237 ? -37.695 26.605 -13.833 1.00 48.88 265 ALA B CA 1
ATOM 4490 C C . ALA B 1 237 ? -37.183 26.888 -12.416 1.00 48.71 265 ALA B C 1
ATOM 4491 O O . ALA B 1 237 ? -37.053 25.967 -11.618 1.00 48.88 265 ALA B O 1
ATOM 4493 N N . TYR B 1 238 ? -36.893 28.149 -12.094 1.00 48.44 266 TYR B N 1
ATOM 4494 C CA . TYR B 1 238 ? -36.221 28.422 -10.825 1.00 48.18 266 TYR B CA 1
ATOM 4495 C C . TYR B 1 238 ? -37.009 29.039 -9.669 1.00 48.00 266 TYR B C 1
ATOM 4496 O O . TYR B 1 238 ? -36.366 29.441 -8.653 1.00 47.83 266 TYR B O 1
ATOM 4505 N N . MET B 1 239 ? -38.319 29.021 -9.707 1.00 47.90 267 MET B N 1
ATOM 4506 C CA . MET B 1 239 ? -39.107 29.414 -8.545 1.00 48.02 267 MET B CA 1
ATOM 4507 C C . MET B 1 239 ? -38.969 28.357 -7.458 1.00 48.47 267 MET B C 1
ATOM 4508 O O . MET B 1 239 ? -38.939 27.166 -7.748 1.00 48.71 267 MET B O 1
ATOM 4513 N N . MET B 1 240 ? -38.884 28.796 -6.211 1.00 48.88 268 MET B N 1
ATOM 4514 C CA . MET B 1 240 ? -38.814 27.880 -5.080 1.00 49.06 268 MET B CA 1
ATOM 4515 C C . MET B 1 240 ? -39.988 28.132 -4.150 1.00 49.31 268 MET B C 1
ATOM 4516 O O . MET B 1 240 ? -40.266 29.275 -3.800 1.00 49.66 268 MET B O 1
ATOM 4521 N N . THR B 1 241 ? -40.681 27.072 -3.751 1.00 49.50 269 THR B N 1
ATOM 4522 C CA . THR B 1 241 ? -41.841 27.236 -2.887 1.00 49.82 269 THR B CA 1
ATOM 4523 C C . THR B 1 241 ? -42.112 26.027 -2.006 1.00 50.28 269 THR B C 1
ATOM 4524 O O . THR B 1 241 ? -41.652 24.921 -2.282 1.00 50.21 269 THR B O 1
ATOM 4528 N N . SER B 1 242 ? -42.860 26.271 -0.936 1.00 51.04 270 SER B N 1
ATOM 4529 C CA . SER B 1 242 ? -43.263 25.256 0.011 1.00 51.54 270 SER B CA 1
ATOM 4530 C C . SER B 1 242 ? -44.651 24.805 -0.389 1.00 51.89 270 SER B C 1
ATOM 4531 O O . SER B 1 242 ? -45.255 25.349 -1.313 1.00 51.62 270 SER B O 1
ATOM 4534 N N . THR B 1 243 ? -45.154 23.811 0.322 1.00 52.73 271 THR B N 1
ATOM 4535 C CA . THR B 1 243 ? -46.457 23.260 0.023 1.00 53.59 271 THR B CA 1
ATOM 4536 C C . THR B 1 243 ? -47.551 24.142 0.627 1.00 54.25 271 THR B C 1
ATOM 4537 O O . THR B 1 243 ? -48.661 24.233 0.088 1.00 54.38 271 THR B O 1
ATOM 4541 N N . GLU B 1 244 ? -47.238 24.795 1.746 1.00 54.94 272 GLU B N 1
ATOM 4542 C CA . GLU B 1 244 ? -48.224 25.643 2.415 1.00 55.63 272 GLU B CA 1
ATOM 4543 C C . GLU B 1 244 ? -48.574 26.873 1.603 1.00 55.58 272 GLU B C 1
ATOM 4544 O O . GLU B 1 244 ? -49.697 27.365 1.695 1.00 55.83 272 GLU B O 1
ATOM 4550 N N . ASP B 1 245 ? -47.615 27.373 0.823 1.00 55.54 273 ASP B N 1
ATOM 4551 C CA . ASP B 1 245 ? -47.861 28.515 -0.056 1.00 55.35 273 ASP B CA 1
ATOM 4552 C C . ASP B 1 245 ? -48.723 28.022 -1.208 1.00 55.02 273 ASP B C 1
ATOM 4553 O O . ASP B 1 245 ? -49.744 28.626 -1.537 1.00 54.83 273 ASP B O 1
ATOM 4558 N N . LEU B 1 246 ? -48.302 26.911 -1.808 1.00 54.83 274 LEU B N 1
ATOM 4559 C CA . LEU B 1 246 ? -49.014 26.327 -2.939 1.00 54.86 274 LEU B CA 1
ATOM 4560 C C . LEU B 1 246 ? -50.516 26.131 -2.713 1.00 55.04 274 LEU B C 1
ATOM 4561 O O . LEU B 1 246 ? -51.279 26.078 -3.680 1.00 55.05 274 LEU B O 1
ATOM 4566 N N . GLU B 1 247 ? -50.937 26.031 -1.449 1.00 55.21 275 GLU B N 1
ATOM 4567 C CA . GLU B 1 247 ? -52.358 25.880 -1.124 1.00 55.55 275 GLU B CA 1
ATOM 4568 C C . GLU B 1 247 ? -53.133 27.008 -1.778 1.00 55.35 275 GLU B C 1
ATOM 4569 O O . GLU B 1 247 ? -54.237 26.807 -2.287 1.00 55.29 275 GLU B O 1
ATOM 4575 N N . HIS B 1 248 ? -52.537 28.200 -1.757 1.00 55.29 276 HIS B N 1
ATOM 4576 C CA . HIS B 1 248 ? -53.146 29.401 -2.335 1.00 55.35 276 HIS B CA 1
ATOM 4577 C C . HIS B 1 248 ? -53.193 29.321 -3.866 1.00 55.14 276 HIS B C 1
ATOM 4578 O O . HIS B 1 248 ? -54.232 29.598 -4.474 1.00 55.03 276 HIS B O 1
ATOM 4585 N N . TRP B 1 249 ? -52.065 28.935 -4.469 1.00 54.85 277 TRP B N 1
ATOM 4586 C CA . TRP B 1 249 ? -51.944 28.796 -5.921 1.00 54.39 277 TRP B CA 1
ATOM 4587 C C . TRP B 1 249 ? -52.893 27.744 -6.464 1.00 54.19 277 TRP B C 1
ATOM 4588 O O . TRP B 1 249 ? -53.449 27.909 -7.546 1.00 54.31 277 TRP B O 1
ATOM 4599 N N . ILE B 1 250 ? -53.081 26.666 -5.709 1.00 53.82 278 ILE B N 1
ATOM 4600 C CA . ILE B 1 250 ? -53.984 25.615 -6.142 1.00 53.49 278 ILE B CA 1
ATOM 4601 C C . ILE B 1 250 ? -55.443 26.046 -5.958 1.00 53.57 278 ILE B C 1
ATOM 4602 O O . ILE B 1 250 ? -56.265 25.839 -6.852 1.00 53.64 278 ILE B O 1
ATOM 4607 N N . LYS B 1 251 ? -55.764 26.640 -4.812 1.00 53.54 279 LYS B N 1
ATOM 4608 C CA . LYS B 1 251 ? -57.131 27.120 -4.560 1.00 53.63 279 LYS B CA 1
ATOM 4609 C C . LYS B 1 251 ? -57.570 28.165 -5.579 1.00 53.59 279 LYS B C 1
ATOM 4610 O O . LYS B 1 251 ? -58.680 28.097 -6.127 1.00 53.20 279 LYS B O 1
ATOM 4616 N N . PHE B 1 252 ? -56.673 29.121 -5.817 1.00 53.70 280 PHE B N 1
ATOM 4617 C CA . PHE B 1 252 ? -56.881 30.214 -6.756 1.00 53.71 280 PHE B CA 1
ATOM 4618 C C . PHE B 1 252 ? -57.213 29.698 -8.140 1.00 53.75 280 PHE B C 1
ATOM 4619 O O . PHE B 1 252 ? -58.105 30.222 -8.813 1.00 53.40 280 PHE B O 1
ATOM 4627 N N . GLN B 1 253 ? -56.482 28.660 -8.546 1.00 54.02 281 GLN B N 1
ATOM 4628 C CA . GLN B 1 253 ? -56.634 28.037 -9.854 1.00 54.16 281 GLN B CA 1
ATOM 4629 C C . GLN B 1 253 ? -57.948 27.243 -9.949 1.00 54.33 281 GLN B C 1
ATOM 4630 O O . GLN B 1 253 ? -58.707 27.374 -10.915 1.00 54.14 281 GLN B O 1
ATOM 4636 N N . LEU B 1 254 ? -58.214 26.425 -8.934 1.00 54.81 282 LEU B N 1
ATOM 4637 C CA . LEU B 1 254 ? -59.411 25.593 -8.896 1.00 55.36 282 LEU B CA 1
ATOM 4638 C C . LEU B 1 254 ? -60.682 26.405 -8.840 1.00 55.94 282 LEU B C 1
ATOM 4639 O O . LEU B 1 254 ? -61.581 26.222 -9.662 1.00 56.07 282 LEU B O 1
ATOM 4644 N N . ASN B 1 255 ? -60.754 27.314 -7.871 1.00 56.71 283 ASN B N 1
ATOM 4645 C CA . ASN B 1 255 ? -61.943 28.144 -7.711 1.00 57.25 283 ASN B CA 1
ATOM 4646 C C . ASN B 1 255 ? -61.570 29.609 -7.447 1.00 57.19 283 ASN B C 1
ATOM 4647 O O . ASN B 1 255 ? -61.406 30.036 -6.301 1.00 56.94 283 ASN B O 1
ATOM 4652 N N . PRO B 1 256 ? -61.432 30.381 -8.533 1.00 57.32 284 PRO B N 1
ATOM 4653 C CA . PRO B 1 256 ? -60.984 31.762 -8.472 1.00 57.47 284 PRO B CA 1
ATOM 4654 C C . PRO B 1 256 ? -62.092 32.791 -8.223 1.00 57.55 284 PRO B C 1
ATOM 4655 O O . PRO B 1 256 ? -63.250 32.550 -8.588 1.00 57.65 284 PRO B O 1
ATOM 4659 N N . PRO B 1 257 ? -61.705 33.961 -7.732 1.00 57.52 285 PRO B N 1
ATOM 4660 C CA . PRO B 1 257 ? -62.638 35.073 -7.564 1.00 57.62 285 PRO B CA 1
ATOM 4661 C C . PRO B 1 257 ? -63.126 35.482 -8.940 1.00 57.88 285 PRO B C 1
ATOM 4662 O O . PRO B 1 257 ? -62.422 35.262 -9.922 1.00 57.98 285 PRO B O 1
ATOM 4666 N N . ASP B 1 258 ? -64.369 35.948 -9.018 1.00 58.18 286 ASP B N 1
ATOM 4667 C CA . ASP B 1 258 ? -64.990 36.251 -10.292 1.00 58.56 286 ASP B CA 1
ATOM 4668 C C . ASP B 1 258 ? -64.171 37.126 -11.230 1.00 58.46 286 ASP B C 1
ATOM 4669 O O . ASP B 1 258 ? -64.149 36.896 -12.438 1.00 58.70 286 ASP B O 1
ATOM 4674 N N . LYS B 1 259 ? -63.507 38.139 -10.688 1.00 58.18 287 LYS B N 1
ATOM 4675 C CA . LYS B 1 259 ? -62.681 39.014 -11.507 1.00 57.85 287 LYS B CA 1
ATOM 4676 C C . LYS B 1 259 ? -61.532 38.267 -12.179 1.00 57.58 287 LYS B C 1
ATOM 4677 O O . LYS B 1 259 ? -61.220 38.514 -13.342 1.00 57.63 287 LYS B O 1
ATOM 4683 N N . TYR B 1 260 ? -60.897 37.362 -11.442 1.00 56.94 288 TYR B N 1
ATOM 4684 C CA . TYR B 1 260 ? -59.767 36.598 -11.968 1.00 56.67 288 TYR B CA 1
ATOM 4685 C C . TYR B 1 260 ? -60.166 35.340 -12.724 1.00 55.99 288 TYR B C 1
ATOM 4694 N N . LYS B 1 261 ? -61.451 35.024 -12.683 1.00 55.39 289 LYS B N 1
ATOM 4695 C CA . LYS B 1 261 ? -61.952 33.780 -13.238 1.00 54.94 289 LYS B CA 1
ATOM 4696 C C . LYS B 1 261 ? -61.801 33.650 -14.747 1.00 54.16 289 LYS B C 1
ATOM 4697 O O . LYS B 1 261 ? -61.407 32.603 -15.235 1.00 54.80 289 LYS B O 1
ATOM 4703 N N . SER B 1 262 ? -62.104 34.700 -15.493 1.00 52.61 290 SER B N 1
ATOM 4704 C CA . SER B 1 262 ? -61.940 34.640 -16.938 1.00 51.30 290 SER B CA 1
ATOM 4705 C C . SER B 1 262 ? -60.479 34.478 -17.307 1.00 50.39 290 SER B C 1
ATOM 4706 O O . SER B 1 262 ? -60.132 33.762 -18.237 1.00 50.34 290 SER B O 1
ATOM 4709 N N . LEU B 1 263 ? -59.627 35.172 -16.570 1.00 49.41 291 LEU B N 1
ATOM 4710 C CA . LEU B 1 263 ? -58.193 35.134 -16.790 1.00 48.44 291 LEU B CA 1
ATOM 4711 C C . LEU B 1 263 ? -57.669 33.731 -16.557 1.00 48.03 291 LEU B C 1
ATOM 4712 O O . LEU B 1 263 ? -56.781 33.262 -17.251 1.00 47.90 291 LEU B O 1
ATOM 4717 N N . VAL B 1 264 ? -58.224 33.077 -15.549 1.00 47.50 292 VAL B N 1
ATOM 4718 C CA . VAL B 1 264 ? -57.815 31.738 -15.142 1.00 46.82 292 VAL B CA 1
ATOM 4719 C C . VAL B 1 264 ? -58.259 30.699 -16.172 1.00 46.18 292 VAL B C 1
ATOM 4720 O O . VAL B 1 264 ? -57.536 29.748 -16.459 1.00 46.08 292 VAL B O 1
ATOM 4724 N N . GLN B 1 265 ? -59.447 30.893 -16.726 1.00 45.44 293 GLN B N 1
ATOM 4725 C CA . GLN B 1 265 ? -59.962 30.000 -17.744 1.00 44.87 293 GLN B CA 1
ATOM 4726 C C . GLN B 1 265 ? -59.126 30.080 -19.006 1.00 44.65 293 GLN B C 1
ATOM 4727 O O . GLN B 1 265 ? -58.874 29.067 -19.646 1.00 45.13 293 GLN B O 1
ATOM 4733 N N . GLN B 1 266 ? -58.699 31.282 -19.368 1.00 44.10 294 GLN B N 1
ATOM 4734 C CA . GLN B 1 266 ? -57.866 31.463 -20.539 1.00 43.72 294 GLN B CA 1
ATOM 4735 C C . GLN B 1 266 ? -56.505 30.845 -20.243 1.00 42.99 294 GLN B C 1
ATOM 4736 O O . GLN B 1 266 ? -55.868 30.269 -21.122 1.00 43.01 294 GLN B O 1
ATOM 4742 N N . SER B 1 267 ? -56.076 30.974 -18.988 1.00 42.14 295 SER B N 1
ATOM 4743 C CA . SER B 1 267 ? -54.837 30.397 -18.498 1.00 41.30 295 SER B CA 1
ATOM 4744 C C . SER B 1 267 ? -54.796 28.947 -18.967 1.00 41.25 295 SER B C 1
ATOM 4745 O O . SER B 1 267 ? -53.759 28.480 -19.441 1.00 41.31 295 SER B O 1
ATOM 4748 N N . HIS B 1 268 ? -55.934 28.252 -18.841 1.00 40.90 296 HIS B N 1
ATOM 4749 C CA . HIS B 1 268 ? -56.053 26.834 -19.215 1.00 40.63 296 HIS B CA 1
ATOM 4750 C C . HIS B 1 268 ? -56.595 26.550 -20.612 1.00 41.08 296 HIS B C 1
ATOM 4751 O O . HIS B 1 268 ? -56.933 25.408 -20.918 1.00 41.33 296 HIS B O 1
ATOM 4758 N N . LYS B 1 269 ? -56.696 27.564 -21.460 1.00 41.69 297 LYS B N 1
ATOM 4759 C CA . LYS B 1 269 ? -57.220 27.351 -22.805 1.00 42.41 297 LYS B CA 1
ATOM 4760 C C . LYS B 1 269 ? -56.155 26.660 -23.630 1.00 42.43 297 LYS B C 1
ATOM 4761 O O . LYS B 1 269 ? -54.972 26.914 -23.440 1.00 42.96 297 LYS B O 1
ATOM 4767 N N . ASN B 1 270 ? -56.567 25.791 -24.540 1.00 42.36 298 ASN B N 1
ATOM 4768 C CA . ASN B 1 270 ? -55.615 25.089 -25.385 1.00 42.47 298 ASN B CA 1
ATOM 4769 C C . ASN B 1 270 ? -55.169 25.954 -26.532 1.00 42.37 298 ASN B C 1
ATOM 4770 O O . ASN B 1 270 ? -55.998 26.519 -27.244 1.00 42.51 298 ASN B O 1
ATOM 4775 N N . LEU B 1 271 ? -53.845 26.031 -26.680 1.00 42.37 299 LEU B N 1
ATOM 4776 C CA . LEU B 1 271 ? -53.138 26.845 -27.669 1.00 42.70 299 LEU B CA 1
ATOM 4777 C C . LEU B 1 271 ? -52.355 26.146 -28.764 1.00 43.20 299 LEU B C 1
ATOM 4778 O O . LEU B 1 271 ? -52.176 26.680 -29.822 1.00 43.90 299 LEU B O 1
ATOM 4783 N N . SER B 1 272 ? -51.829 24.972 -28.431 1.00 43.52 300 SER B N 1
ATOM 4784 C CA . SER B 1 272 ? -51.067 24.139 -29.349 1.00 43.92 300 SER B CA 1
ATOM 4785 C C . SER B 1 272 ? -51.134 22.702 -28.853 1.00 44.43 300 SER B C 1
ATOM 4786 O O . SER B 1 272 ? -51.469 22.468 -27.698 1.00 44.44 300 SER B O 1
ATOM 4789 N N . SER B 1 273 ? -50.828 21.738 -29.714 1.00 45.43 301 SER B N 1
ATOM 4790 C CA . SER B 1 273 ? -50.952 20.318 -29.315 1.00 46.28 301 SER B CA 1
ATOM 4791 C C . SER B 1 273 ? -49.627 19.587 -29.114 1.00 47.04 301 SER B C 1
ATOM 4792 O O . SER B 1 273 ? -48.691 19.762 -29.888 1.00 46.94 301 SER B O 1
ATOM 4795 N N . THR B 1 274 ? -49.575 18.760 -28.070 1.00 48.32 302 THR B N 1
ATOM 4796 C CA . THR B 1 274 ? -48.362 18.015 -27.721 1.00 49.63 302 THR B CA 1
ATOM 4797 C C . THR B 1 274 ? -48.536 16.542 -28.008 1.00 50.50 302 THR B C 1
ATOM 4798 O O . THR B 1 274 ? -49.528 15.925 -27.622 1.00 50.91 302 THR B O 1
ATOM 4802 N N . ILE B 1 275 ? -47.553 15.976 -28.682 1.00 51.40 303 ILE B N 1
ATOM 4803 C CA . ILE B 1 275 ? -47.566 14.563 -28.981 1.00 52.23 303 ILE B CA 1
ATOM 4804 C C . ILE B 1 275 ? -46.801 13.787 -27.907 1.00 52.84 303 ILE B C 1
ATOM 4805 O O . ILE B 1 275 ? -47.219 12.699 -27.501 1.00 53.06 303 ILE B O 1
ATOM 4810 N N . GLY B 1 276 ? -45.692 14.362 -27.448 1.00 53.37 304 GLY B N 1
ATOM 4811 C CA . GLY B 1 276 ? -44.817 13.726 -26.470 1.00 53.83 304 GLY B CA 1
ATOM 4812 C C . GLY B 1 276 ? -45.279 13.544 -25.038 1.00 54.32 304 GLY B C 1
ATOM 4813 O O . GLY B 1 276 ? -44.870 12.588 -24.392 1.00 54.49 304 GLY B O 1
ATOM 4814 N N . GLU B 1 277 ? -46.064 14.475 -24.506 1.00 54.90 305 GLU B N 1
ATOM 4815 C CA . GLU B 1 277 ? -46.505 14.358 -23.115 1.00 55.71 305 GLU B CA 1
ATOM 4816 C C . GLU B 1 277 ? -47.433 13.164 -22.975 1.00 55.88 305 GLU B C 1
ATOM 4817 O O . GLU B 1 277 ? -48.225 12.891 -23.873 1.00 55.81 305 GLU B O 1
ATOM 4823 N N . PRO B 1 278 ? -47.341 12.442 -21.862 1.00 55.96 306 PRO B N 1
ATOM 4824 C CA . PRO B 1 278 ? -48.064 11.173 -21.785 1.00 55.99 306 PRO B CA 1
ATOM 4825 C C . PRO B 1 278 ? -49.551 11.260 -21.489 1.00 56.11 306 PRO B C 1
ATOM 4826 O O . PRO B 1 278 ? -50.314 10.533 -22.119 1.00 56.28 306 PRO B O 1
ATOM 4830 N N . ASN B 1 279 ? -49.969 12.108 -20.568 1.00 56.23 307 ASN B N 1
ATOM 4831 C CA . ASN B 1 279 ? -51.390 12.197 -20.276 1.00 56.31 307 ASN B CA 1
ATOM 4832 C C . ASN B 1 279 ? -52.074 13.381 -20.938 1.00 55.84 307 ASN B C 1
ATOM 4833 O O . ASN B 1 279 ? -53.231 13.670 -20.658 1.00 55.69 307 ASN B O 1
ATOM 4838 N N . ALA B 1 280 ? -51.351 14.078 -21.807 1.00 55.35 308 ALA B N 1
ATOM 4839 C CA . ALA B 1 280 ? -51.868 15.306 -22.401 1.00 54.64 308 ALA B CA 1
ATOM 4840 C C . ALA B 1 280 ? -51.836 15.345 -23.918 1.00 54.08 308 ALA B C 1
ATOM 4841 O O . ALA B 1 280 ? -50.909 14.855 -24.546 1.00 54.15 308 ALA B O 1
ATOM 4843 N N . ASN B 1 281 ? -52.871 15.947 -24.485 1.00 53.45 309 ASN B N 1
ATOM 4844 C CA . ASN B 1 281 ? -52.981 16.180 -25.917 1.00 53.05 309 ASN B CA 1
ATOM 4845 C C . ASN B 1 281 ? -52.532 17.572 -26.379 1.00 52.54 309 ASN B C 1
ATOM 4846 O O . ASN B 1 281 ? -52.105 17.737 -27.533 1.00 52.81 309 ASN B O 1
ATOM 4851 N N . ALA B 1 282 ? -52.627 18.560 -25.487 1.00 51.61 310 ALA B N 1
ATOM 4852 C CA . ALA B 1 282 ? -52.300 19.952 -25.826 1.00 50.61 310 ALA B CA 1
ATOM 4853 C C . ALA B 1 282 ? -51.564 20.751 -24.742 1.00 49.95 310 ALA B C 1
ATOM 4854 O O . ALA B 1 282 ? -51.419 20.297 -23.610 1.00 49.99 310 ALA B O 1
ATOM 4856 N N . TYR B 1 283 ? -51.140 21.958 -25.104 1.00 49.19 311 TYR B N 1
ATOM 4857 C CA . TYR B 1 283 ? -50.483 22.865 -24.171 1.00 48.45 311 TYR B CA 1
ATOM 4858 C C . TYR B 1 283 ? -51.262 24.160 -23.976 1.00 48.24 311 TYR B C 1
ATOM 4859 O O . TYR B 1 283 ? -51.581 24.856 -24.931 1.00 48.16 311 TYR B O 1
ATOM 4868 N N . ALA B 1 284 ? -51.549 24.474 -22.720 1.00 47.81 312 ALA B N 1
ATOM 4869 C CA . ALA B 1 284 ? -52.111 25.753 -22.321 1.00 47.23 312 ALA B CA 1
ATOM 4870 C C . ALA B 1 284 ? -50.951 26.681 -22.022 1.00 47.16 312 ALA B C 1
ATOM 4871 O O . ALA B 1 284 ? -49.811 26.365 -22.336 1.00 47.06 312 ALA B O 1
ATOM 4873 N N . SER B 1 285 ? -51.226 27.839 -21.439 1.00 47.11 313 SER B N 1
ATOM 4874 C CA . SER B 1 285 ? -50.137 28.720 -21.072 1.00 46.92 313 SER B CA 1
ATOM 4875 C C . SER B 1 285 ? -49.546 28.243 -19.758 1.00 46.77 313 SER B C 1
ATOM 4876 O O . SER B 1 285 ? -50.082 28.510 -18.691 1.00 47.13 313 SER B O 1
ATOM 4879 N N . GLY B 1 286 ? -48.418 27.551 -19.853 1.00 46.57 314 GLY B N 1
ATOM 4880 C CA . GLY B 1 286 ? -47.720 27.035 -18.692 1.00 46.51 314 GLY B CA 1
ATOM 4881 C C . GLY B 1 286 ? -48.324 25.796 -18.074 1.00 46.59 314 GLY B C 1
ATOM 4882 O O . GLY B 1 286 ? -47.955 25.412 -16.970 1.00 46.67 314 GLY B O 1
ATOM 4883 N N . TRP B 1 287 ? -49.255 25.168 -18.782 1.00 46.55 315 TRP B N 1
ATOM 4884 C CA . TRP B 1 287 ? -49.962 24.011 -18.268 1.00 46.56 315 TRP B CA 1
ATOM 4885 C C . TRP B 1 287 ? -50.246 23.038 -19.400 1.00 46.57 315 TRP B C 1
ATOM 4886 O O . TRP B 1 287 ? -50.630 23.460 -20.495 1.00 46.38 315 TRP B O 1
ATOM 4897 N N . PHE B 1 288 ? -50.065 21.743 -19.134 1.00 46.62 316 PHE B N 1
ATOM 4898 C CA . PHE B 1 288 ? -50.437 20.694 -20.082 1.00 46.26 316 PHE B CA 1
ATOM 4899 C C . PHE B 1 288 ? -51.913 20.360 -19.880 1.00 46.64 316 PHE B C 1
ATOM 4900 O O . PHE B 1 288 ? -52.415 20.385 -18.759 1.00 46.41 316 PHE B O 1
ATOM 4908 N N . THR B 1 289 ? -52.609 20.075 -20.970 1.00 47.37 317 THR B N 1
ATOM 4909 C CA . THR B 1 289 ? -54.053 19.929 -20.926 1.00 48.26 317 THR B CA 1
ATOM 4910 C C . THR B 1 289 ? -54.639 18.671 -21.521 1.00 48.84 317 THR B C 1
ATOM 4911 O O . THR B 1 289 ? -54.284 18.295 -22.651 1.00 48.76 317 THR B O 1
ATOM 4915 N N . ASN B 1 290 ? -55.581 18.058 -20.816 1.00 49.80 318 ASN B N 1
ATOM 4916 C CA . ASN B 1 290 ? -56.306 16.934 -21.344 1.00 50.74 318 ASN B CA 1
ATOM 4917 C C . ASN B 1 290 ? -57.771 17.306 -21.167 1.00 51.41 318 ASN B C 1
ATOM 4918 O O . ASN B 1 290 ? -58.288 17.289 -20.058 1.00 51.45 318 ASN B O 1
ATOM 4923 N N . ASN B 1 291 ? -58.445 17.641 -22.278 1.00 52.35 319 ASN B N 1
ATOM 4924 C CA . ASN B 1 291 ? -59.835 18.083 -22.240 1.00 53.11 319 ASN B CA 1
ATOM 4925 C C . ASN B 1 291 ? -60.844 17.035 -21.789 1.00 53.41 319 ASN B C 1
ATOM 4926 O O . ASN B 1 291 ? -61.771 17.328 -21.043 1.00 53.49 319 ASN B O 1
ATOM 4931 N N . ASP B 1 292 ? -60.657 15.813 -22.265 1.00 54.07 320 ASP B N 1
ATOM 4932 C CA . ASP B 1 292 ? -61.596 14.729 -22.035 1.00 54.74 320 ASP B CA 1
ATOM 4933 C C . ASP B 1 292 ? -61.657 14.291 -20.583 1.00 55.00 320 ASP B C 1
ATOM 4934 O O . ASP B 1 292 ? -62.729 13.999 -20.068 1.00 55.15 320 ASP B O 1
ATOM 4939 N N . GLU B 1 293 ? -60.508 14.235 -19.930 1.00 54.99 321 GLU B N 1
ATOM 4940 C CA . GLU B 1 293 ? -60.459 13.809 -18.540 1.00 54.91 321 GLU B CA 1
ATOM 4941 C C . GLU B 1 293 ? -60.578 15.002 -17.601 1.00 54.41 321 GLU B C 1
ATOM 4942 O O . GLU B 1 293 ? -60.510 14.858 -16.388 1.00 54.52 321 GLU B O 1
ATOM 4948 N N . HIS B 1 294 ? -60.758 16.181 -18.185 1.00 53.64 322 HIS B N 1
ATOM 4949 C CA . HIS B 1 294 ? -60.996 17.407 -17.440 1.00 52.82 322 HIS B CA 1
ATOM 4950 C C . HIS B 1 294 ? -59.905 17.847 -16.508 1.00 51.66 322 HIS B C 1
ATOM 4951 O O . HIS B 1 294 ? -60.197 18.412 -15.446 1.00 51.67 322 HIS B O 1
ATOM 4958 N N . LEU B 1 295 ? -58.649 17.636 -16.871 1.00 50.19 323 LEU B N 1
ATOM 4959 C CA . LEU B 1 295 ? -57.563 18.029 -15.984 1.00 49.11 323 LEU B CA 1
ATOM 4960 C C . LEU B 1 295 ? -56.503 18.881 -16.660 1.00 48.05 323 LEU B C 1
ATOM 4961 O O . LEU B 1 295 ? -56.348 18.862 -17.872 1.00 48.26 323 LEU B O 1
ATOM 4966 N N . VAL B 1 296 ? -55.795 19.644 -15.839 1.00 46.31 324 VAL B N 1
ATOM 4967 C CA . VAL B 1 296 ? -54.776 20.573 -16.269 1.00 44.61 324 VAL B CA 1
ATOM 4968 C C . VAL B 1 296 ? -53.607 20.321 -15.332 1.00 43.66 324 VAL B C 1
ATOM 4969 O O . VAL B 1 296 ? -53.765 20.379 -14.118 1.00 44.02 324 VAL B O 1
ATOM 4973 N N . PHE B 1 297 ? -52.433 20.039 -15.879 1.00 41.98 325 PHE B N 1
ATOM 4974 C CA . PHE B 1 297 ? -51.301 19.717 -15.035 1.00 40.38 325 PHE B CA 1
ATOM 4975 C C . PHE B 1 297 ? -49.983 20.085 -15.687 1.00 39.90 325 PHE B C 1
ATOM 4976 O O . PHE B 1 297 ? -49.960 20.557 -16.815 1.00 39.63 325 PHE B O 1
ATOM 4984 N N . HIS B 1 298 ? -48.905 19.929 -14.933 1.00 39.31 326 HIS B N 1
ATOM 4985 C CA . HIS B 1 298 ? -47.577 20.114 -15.456 1.00 39.22 326 HIS B CA 1
ATOM 4986 C C . HIS B 1 298 ? -46.628 19.374 -14.574 1.00 39.82 326 HIS B C 1
ATOM 4987 O O . HIS B 1 298 ? -46.888 19.200 -13.372 1.00 39.80 326 HIS B O 1
ATOM 4994 N N . SER B 1 299 ? -45.507 18.952 -15.138 1.00 40.52 327 SER B N 1
ATOM 4995 C CA . SER B 1 299 ? -44.475 18.286 -14.389 1.00 41.47 327 SER B CA 1
ATOM 4996 C C . SER B 1 299 ? -43.191 19.084 -14.464 1.00 42.05 327 SER B C 1
ATOM 4997 O O . SER B 1 299 ? -42.827 19.591 -15.535 1.00 42.58 327 SER B O 1
ATOM 5000 N N . GLY B 1 300 ? -42.503 19.192 -13.334 1.00 42.20 328 GLY B N 1
ATOM 5001 C CA . GLY B 1 300 ? -41.235 19.896 -13.296 1.00 42.63 328 GLY B CA 1
ATOM 5002 C C . GLY B 1 300 ? -40.116 18.997 -12.833 1.00 43.04 328 GLY B C 1
ATOM 5003 O O . GLY B 1 300 ? -40.230 18.363 -11.784 1.00 43.25 328 GLY B O 1
ATOM 5004 N N . THR B 1 301 ? -39.037 18.939 -13.611 1.00 43.46 329 THR B N 1
ATOM 5005 C CA . THR B 1 301 ? -37.883 18.116 -13.258 1.00 44.14 329 THR B CA 1
ATOM 5006 C C . THR B 1 301 ? -36.590 18.892 -13.467 1.00 44.50 329 THR B C 1
ATOM 5007 O O . THR B 1 301 ? -36.438 19.611 -14.449 1.00 45.02 329 THR B O 1
ATOM 5011 N N . LEU B 1 302 ? -35.667 18.742 -12.532 1.00 44.94 330 LEU B N 1
ATOM 5012 C CA . LEU B 1 302 ? -34.331 19.311 -12.638 1.00 45.44 330 LEU B CA 1
ATOM 5013 C C . LEU B 1 302 ? -33.445 18.142 -12.244 1.00 45.91 330 LEU B C 1
ATOM 5014 O O . LEU B 1 302 ? -33.964 17.093 -11.847 1.00 45.74 330 LEU B O 1
ATOM 5019 N N . ASP B 1 303 ? -32.127 18.290 -12.348 1.00 46.38 331 ASP B N 1
ATOM 5020 C CA . ASP B 1 303 ? -31.255 17.175 -11.988 1.00 46.90 331 ASP B CA 1
ATOM 5021 C C . ASP B 1 303 ? -31.553 16.656 -10.580 1.00 47.29 331 ASP B C 1
ATOM 5022 O O . ASP B 1 303 ? -31.622 15.439 -10.364 1.00 47.97 331 ASP B O 1
ATOM 5027 N N . ASN B 1 304 ? -31.743 17.570 -9.630 1.00 47.07 332 ASN B N 1
ATOM 5028 C CA . ASN B 1 304 ? -31.950 17.172 -8.251 1.00 46.57 332 ASN B CA 1
ATOM 5029 C C . ASN B 1 304 ? -33.326 17.398 -7.645 1.00 46.20 332 ASN B C 1
ATOM 5030 O O . ASN B 1 304 ? -33.485 17.281 -6.437 1.00 46.35 332 ASN B O 1
ATOM 5035 N N . PHE B 1 305 ? -34.313 17.715 -8.476 1.00 45.80 333 PHE B N 1
ATOM 5036 C CA . PHE B 1 305 ? -35.696 17.910 -8.001 1.00 45.52 333 PHE B CA 1
ATOM 5037 C C . PHE B 1 305 ? -36.738 17.352 -8.979 1.00 45.29 333 PHE B C 1
ATOM 5038 O O . PHE B 1 305 ? -36.446 17.121 -10.149 1.00 45.50 333 PHE B O 1
ATOM 5046 N N . SER B 1 306 ? -37.949 17.138 -8.485 1.00 44.86 334 SER B N 1
ATOM 5047 C CA . SER B 1 306 ? -39.058 16.661 -9.296 1.00 44.70 334 SER B CA 1
ATOM 5048 C C . SER B 1 306 ? -40.282 17.300 -8.714 1.00 44.33 334 SER B C 1
ATOM 5049 O O . SER B 1 306 ? -40.371 17.470 -7.500 1.00 44.64 334 SER B O 1
ATOM 5052 N N . SER B 1 307 ? -41.239 17.660 -9.552 1.00 43.81 335 SER B N 1
ATOM 5053 C CA . SER B 1 307 ? -42.423 18.313 -9.037 1.00 43.80 335 SER B CA 1
ATOM 5054 C C . SER B 1 307 ? -43.612 17.998 -9.896 1.00 43.32 335 SER B C 1
ATOM 5055 O O . SER B 1 307 ? -43.453 17.725 -11.083 1.00 43.99 335 SER B O 1
ATOM 5058 N N . PHE B 1 308 ? -44.806 18.034 -9.318 1.00 42.37 336 PHE B N 1
ATOM 5059 C CA . PHE B 1 308 ? -45.982 17.770 -10.110 1.00 41.70 336 PHE B CA 1
ATOM 5060 C C . PHE B 1 308 ? -47.173 18.508 -9.551 1.00 41.75 336 PHE B C 1
ATOM 5061 O O . PHE B 1 308 ? -47.396 18.502 -8.346 1.00 41.74 336 PHE B O 1
ATOM 5069 N N . ILE B 1 309 ? -47.933 19.148 -10.432 1.00 41.85 337 ILE B N 1
ATOM 5070 C CA . ILE B 1 309 ? -49.170 19.809 -10.034 1.00 42.07 337 ILE B CA 1
ATOM 5071 C C . ILE B 1 309 ? -50.283 19.320 -10.946 1.00 42.35 337 ILE B C 1
ATOM 5072 O O . ILE B 1 309 ? -50.204 19.496 -12.158 1.00 42.46 337 ILE B O 1
ATOM 5077 N N . LEU B 1 310 ? -51.302 18.706 -10.360 1.00 42.65 338 LEU B N 1
ATOM 5078 C CA . LEU B 1 310 ? -52.460 18.225 -11.107 1.00 43.14 338 LEU B CA 1
ATOM 5079 C C . LEU B 1 310 ? -53.706 18.961 -10.641 1.00 43.40 338 LEU B C 1
ATOM 5080 O O . LEU B 1 310 ? -53.959 19.066 -9.447 1.00 43.62 338 LEU B O 1
ATOM 5085 N N . LEU B 1 311 ? -54.484 19.467 -11.585 1.00 43.83 339 LEU B N 1
ATOM 5086 C CA . LEU B 1 311 ? -55.690 20.212 -11.250 1.00 44.49 339 LEU B CA 1
ATOM 5087 C C . LEU B 1 311 ? -56.896 19.667 -11.970 1.00 45.08 339 LEU B C 1
ATOM 5088 O O . LEU B 1 311 ? -56.851 19.394 -13.166 1.00 45.04 339 LEU B O 1
ATOM 5093 N N . ASN B 1 312 ? -57.999 19.545 -11.251 1.00 45.91 340 ASN B N 1
ATOM 5094 C CA . ASN B 1 312 ? -59.249 19.112 -11.840 1.00 46.99 340 ASN B CA 1
ATOM 5095 C C . ASN B 1 312 ? -60.317 20.124 -11.491 1.00 48.11 340 ASN B C 1
ATOM 5096 O O . ASN B 1 312 ? -61.082 19.936 -10.553 1.00 48.04 340 ASN B O 1
ATOM 5101 N N . PRO B 1 313 ? -60.389 21.192 -12.277 1.00 49.27 341 PRO B N 1
ATOM 5102 C CA . PRO B 1 313 ? -61.278 22.306 -11.957 1.00 50.41 341 PRO B CA 1
ATOM 5103 C C . PRO B 1 313 ? -62.694 21.785 -11.897 1.00 51.84 341 PRO B C 1
ATOM 5104 O O . PRO B 1 313 ? -63.508 22.289 -11.096 1.00 52.08 341 PRO B O 1
ATOM 5108 N N . LYS B 1 314 ? -62.977 20.762 -12.746 1.00 53.44 342 LYS B N 1
ATOM 5109 C CA . LYS B 1 314 ? -64.248 20.101 -12.586 1.00 54.91 342 LYS B CA 1
ATOM 5110 C C . LYS B 1 314 ? -63.941 19.108 -11.484 1.00 55.20 342 LYS B C 1
ATOM 5111 O O . LYS B 1 314 ? -62.929 18.413 -11.524 1.00 55.71 342 LYS B O 1
ATOM 5117 N N . GLN B 1 315 ? -64.813 19.068 -10.487 1.00 55.13 343 GLN B N 1
ATOM 5118 C CA . GLN B 1 315 ? -64.642 18.195 -9.340 1.00 54.95 343 GLN B CA 1
ATOM 5119 C C . GLN B 1 315 ? -63.820 18.913 -8.287 1.00 54.45 343 GLN B C 1
ATOM 5120 O O . GLN B 1 315 ? -63.682 18.444 -7.162 1.00 54.65 343 GLN B O 1
ATOM 5126 N N . ASN B 1 316 ? -63.289 20.069 -8.660 1.00 53.54 344 ASN B N 1
ATOM 5127 C CA . ASN B 1 316 ? -62.684 20.985 -7.707 1.00 52.51 344 ASN B CA 1
ATOM 5128 C C . ASN B 1 316 ? -61.606 20.369 -6.828 1.00 51.39 344 ASN B C 1
ATOM 5129 O O . ASN B 1 316 ? -61.548 20.658 -5.640 1.00 51.48 344 ASN B O 1
ATOM 5134 N N . TYR B 1 317 ? -60.753 19.528 -7.400 1.00 49.79 345 TYR B N 1
ATOM 5135 C CA . TYR B 1 317 ? -59.697 18.897 -6.612 1.00 48.42 345 TYR B CA 1
ATOM 5136 C C . TYR B 1 317 ? -58.309 19.011 -7.239 1.00 47.42 345 TYR B C 1
ATOM 5137 O O . TYR B 1 317 ? -58.182 19.112 -8.456 1.00 47.44 345 TYR B O 1
ATOM 5146 N N . GLY B 1 318 ? -57.273 18.999 -6.407 1.00 45.98 346 GLY B N 1
ATOM 5147 C CA . GLY B 1 318 ? -55.899 19.083 -6.892 1.00 44.53 346 GLY B CA 1
ATOM 5148 C C . GLY B 1 318 ? -54.883 18.361 -6.032 1.00 43.73 346 GLY B C 1
ATOM 5149 O O . GLY B 1 318 ? -55.083 18.229 -4.828 1.00 43.76 346 GLY B O 1
ATOM 5150 N N . ILE B 1 319 ? -53.796 17.899 -6.658 1.00 42.80 347 ILE B N 1
ATOM 5151 C CA . ILE B 1 319 ? -52.704 17.168 -5.987 1.00 41.83 347 ILE B CA 1
ATOM 5152 C C . ILE B 1 319 ? -51.367 17.828 -6.293 1.00 41.51 347 ILE B C 1
ATOM 5153 O O . ILE B 1 319 ? -51.136 18.270 -7.418 1.00 41.56 347 ILE B O 1
ATOM 5158 N N . VAL B 1 320 ? -50.485 17.890 -5.299 1.00 40.84 348 VAL B N 1
ATOM 5159 C CA . VAL B 1 320 ? -49.146 18.450 -5.502 1.00 40.49 348 VAL B CA 1
ATOM 5160 C C . VAL B 1 320 ? -48.091 17.552 -4.871 1.00 40.30 348 VAL B C 1
ATOM 5161 O O . VAL B 1 320 ? -48.248 17.106 -3.744 1.00 40.41 348 VAL B O 1
ATOM 5165 N N . VAL B 1 321 ? -47.021 17.286 -5.603 1.00 40.06 349 VAL B N 1
ATOM 5166 C CA . VAL B 1 321 ? -45.942 16.472 -5.091 1.00 40.20 349 VAL B CA 1
ATOM 5167 C C . VAL B 1 321 ? -44.657 17.223 -5.374 1.00 40.68 349 VAL B C 1
ATOM 5168 O O . VAL B 1 321 ? -44.426 17.659 -6.495 1.00 40.84 349 VAL B O 1
ATOM 5172 N N . LEU B 1 322 ? -43.820 17.381 -4.359 1.00 41.37 350 LEU B N 1
ATOM 5173 C CA . LEU B 1 322 ? -42.556 18.101 -4.523 1.00 42.20 350 LEU B CA 1
ATOM 5174 C C . LEU B 1 322 ? -41.476 17.269 -3.851 1.00 42.53 350 LEU B C 1
ATOM 5175 O O . LEU B 1 322 ? -41.613 16.928 -2.678 1.00 42.33 350 LEU B O 1
ATOM 5180 N N . ALA B 1 323 ? -40.409 16.964 -4.559 1.00 43.18 351 ALA B N 1
ATOM 5181 C CA . ALA B 1 323 ? -39.388 16.101 -4.019 1.00 43.97 351 ALA B CA 1
ATOM 5182 C C . ALA B 1 323 ? -37.992 16.563 -4.263 1.00 44.53 351 ALA B C 1
ATOM 5183 O O . ALA B 1 323 ? -37.746 17.296 -5.170 1.00 44.69 351 ALA B O 1
ATOM 5185 N N . ASN B 1 324 ? -37.074 16.082 -3.451 1.00 45.43 352 ASN B N 1
ATOM 5186 C CA . ASN B 1 324 ? -35.698 16.480 -3.516 1.00 46.52 352 ASN B CA 1
ATOM 5187 C C . ASN B 1 324 ? -34.907 15.565 -4.373 1.00 47.14 352 ASN B C 1
ATOM 5188 O O . ASN B 1 324 ? -33.705 15.531 -4.281 1.00 47.22 352 ASN B O 1
ATOM 5193 N N . LEU B 1 325 ? -35.588 14.758 -5.160 1.00 48.13 353 LEU B N 1
ATOM 5194 C CA . LEU B 1 325 ? -34.904 13.892 -6.084 1.00 49.07 353 LEU B CA 1
ATOM 5195 C C . LEU B 1 325 ? -35.639 13.816 -7.384 1.00 49.79 353 LEU B C 1
ATOM 5196 O O . LEU B 1 325 ? -36.835 13.869 -7.417 1.00 49.87 353 LEU B O 1
ATOM 5201 N N . ASN B 1 326 ? -34.913 13.691 -8.470 1.00 50.81 354 ASN B N 1
ATOM 5202 C CA . ASN B 1 326 ? -35.540 13.539 -9.779 1.00 52.04 354 ASN B CA 1
ATOM 5203 C C . ASN B 1 326 ? -35.882 12.073 -10.070 1.00 52.83 354 ASN B C 1
ATOM 5204 O O . ASN B 1 326 ? -34.971 11.287 -10.320 1.00 53.23 354 ASN B O 1
ATOM 5209 N N . SER B 1 327 ? -37.162 11.688 -10.041 1.00 53.69 355 SER B N 1
ATOM 5210 C CA . SER B 1 327 ? -37.506 10.276 -10.332 1.00 54.91 355 SER B CA 1
ATOM 5211 C C . SER B 1 327 ? -38.858 10.007 -11.005 1.00 55.61 355 SER B C 1
ATOM 5212 O O . SER B 1 327 ? -39.857 10.679 -10.709 1.00 55.70 355 SER B O 1
ATOM 5215 N N . GLU B 1 328 ? -38.920 8.968 -11.817 1.00 56.36 356 GLU B N 1
ATOM 5216 C CA . GLU B 1 328 ? -40.119 8.705 -12.576 1.00 57.00 356 GLU B CA 1
ATOM 5217 C C . GLU B 1 328 ? -41.236 8.523 -11.571 1.00 57.05 356 GLU B C 1
ATOM 5218 O O . GLU B 1 328 ? -42.398 8.754 -11.879 1.00 57.19 356 GLU B O 1
ATOM 5224 N N . TYR B 1 329 ? -40.879 8.082 -10.373 1.00 57.00 357 TYR B N 1
ATOM 5225 C CA . TYR B 1 329 ? -41.883 7.726 -9.358 1.00 57.17 357 TYR B CA 1
ATOM 5226 C C . TYR B 1 329 ? -42.777 8.862 -8.872 1.00 56.99 357 TYR B C 1
ATOM 5227 O O . TYR B 1 329 ? -43.875 8.617 -8.355 1.00 56.97 357 TYR B O 1
ATOM 5236 N N . VAL B 1 330 ? -42.304 10.100 -9.039 1.00 56.78 358 VAL B N 1
ATOM 5237 C CA . VAL B 1 330 ? -43.061 11.307 -8.658 1.00 56.30 358 VAL B CA 1
ATOM 5238 C C . VAL B 1 330 ? -44.359 11.429 -9.462 1.00 56.10 358 VAL B C 1
ATOM 5239 O O . VAL B 1 330 ? -45.421 11.643 -8.869 1.00 55.86 358 VAL B O 1
ATOM 5243 N N . PRO B 1 331 ? -44.283 11.299 -10.809 1.00 56.04 359 PRO B N 1
ATOM 5244 C CA . PRO B 1 331 ? -45.512 11.336 -11.600 1.00 56.16 359 PRO B CA 1
ATOM 5245 C C . PRO B 1 331 ? -46.371 10.109 -11.314 1.00 56.52 359 PRO B C 1
ATOM 5246 O O . PRO B 1 331 ? -47.591 10.156 -11.493 1.00 56.51 359 PRO B O 1
ATOM 5250 N N . LYS B 1 332 ? -45.733 9.024 -10.874 1.00 56.89 360 LYS B N 1
ATOM 5251 C CA . LYS B 1 332 ? -46.455 7.812 -10.522 1.00 57.42 360 LYS B CA 1
ATOM 5252 C C . LYS B 1 332 ? -47.240 7.988 -9.224 1.00 57.45 360 LYS B C 1
ATOM 5253 O O . LYS B 1 332 ? -48.410 7.619 -9.160 1.00 57.44 360 LYS B O 1
ATOM 5259 N N . LEU B 1 333 ? -46.595 8.553 -8.204 1.00 57.59 361 LEU B N 1
ATOM 5260 C CA . LEU B 1 333 ? -47.239 8.800 -6.909 1.00 57.81 361 LEU B CA 1
ATOM 5261 C C . LEU B 1 333 ? -48.516 9.640 -7.013 1.00 58.24 361 LEU B C 1
ATOM 5262 O O . LEU B 1 333 ? -49.496 9.383 -6.310 1.00 58.23 361 LEU B O 1
ATOM 5267 N N . VAL B 1 334 ? -48.503 10.642 -7.888 1.00 58.83 362 VAL B N 1
ATOM 5268 C CA . VAL B 1 334 ? -49.685 11.475 -8.097 1.00 59.33 362 VAL B CA 1
ATOM 5269 C C . VAL B 1 334 ? -50.736 10.690 -8.880 1.00 59.98 362 VAL B C 1
ATOM 5270 O O . VAL B 1 334 ? -51.935 10.924 -8.720 1.00 59.96 362 VAL B O 1
ATOM 5274 N N . GLU B 1 335 ? -50.279 9.757 -9.716 1.00 60.91 363 GLU B N 1
ATOM 5275 C CA . GLU B 1 335 ? -51.188 8.907 -10.484 1.00 61.81 363 GLU B CA 1
ATOM 5276 C C . GLU B 1 335 ? -52.015 8.069 -9.505 1.00 62.24 363 GLU B C 1
ATOM 5277 O O . GLU B 1 335 ? -53.222 7.907 -9.702 1.00 62.44 363 GLU B O 1
ATOM 5283 N N . HIS B 1 336 ? -51.366 7.547 -8.456 1.00 62.73 364 HIS B N 1
ATOM 5284 C CA . HIS B 1 336 ? -52.050 6.740 -7.432 1.00 63.27 364 HIS B CA 1
ATOM 5285 C C . HIS B 1 336 ? -52.947 7.578 -6.523 1.00 63.83 364 HIS B C 1
ATOM 5286 O O . HIS B 1 336 ? -54.047 7.139 -6.146 1.00 64.00 364 HIS B O 1
ATOM 5293 N N . LEU B 1 337 ? -52.471 8.778 -6.169 1.00 64.35 365 LEU B N 1
ATOM 5294 C CA . LEU B 1 337 ? -53.224 9.699 -5.311 1.00 64.50 365 LEU B CA 1
ATOM 5295 C C . LEU B 1 337 ? -54.471 10.198 -6.006 1.00 64.82 365 LEU B C 1
ATOM 5296 O O . LEU B 1 337 ? -55.500 10.414 -5.367 1.00 64.89 365 LEU B O 1
ATOM 5301 N N . ASN B 1 338 ? -54.368 10.373 -7.317 1.00 65.31 366 ASN B N 1
ATOM 5302 C CA . ASN B 1 338 ? -55.500 10.784 -8.128 1.00 65.83 366 ASN B CA 1
ATOM 5303 C C . ASN B 1 338 ? -56.573 9.697 -8.095 1.00 66.44 366 ASN B C 1
ATOM 5304 O O . ASN B 1 338 ? -57.770 9.994 -8.178 1.00 66.42 366 ASN B O 1
ATOM 5309 N N . THR B 1 339 ? -56.129 8.447 -7.967 1.00 67.21 367 THR B N 1
ATOM 5310 C CA . THR B 1 339 ? -57.036 7.295 -7.921 1.00 67.99 367 THR B CA 1
ATOM 5311 C C . THR B 1 339 ? -57.851 7.294 -6.617 1.00 68.56 367 THR B C 1
ATOM 5312 O O . THR B 1 339 ? -59.014 6.868 -6.596 1.00 68.54 367 THR B O 1
ATOM 5316 N N . GLN B 1 340 ? -57.239 7.777 -5.536 1.00 69.17 368 GLN B N 1
ATOM 5317 C CA . GLN B 1 340 ? -57.922 7.868 -4.245 1.00 69.98 368 GLN B CA 1
ATOM 5318 C C . GLN B 1 340 ? -59.099 8.846 -4.204 1.00 70.32 368 GLN B C 1
ATOM 5319 O O . GLN B 1 340 ? -59.872 8.838 -3.243 1.00 70.64 368 GLN B O 1
ATOM 5325 N N . ILE B 1 341 ? -59.231 9.686 -5.234 1.00 70.59 369 ILE B N 1
ATOM 5326 C CA . ILE B 1 341 ? -60.354 10.626 -5.338 1.00 70.60 369 ILE B CA 1
ATOM 5327 C C . ILE B 1 341 ? -61.063 10.425 -6.680 1.00 70.58 369 ILE B C 1
ATOM 5328 O O . ILE B 1 341 ? -60.553 10.803 -7.735 1.00 70.37 369 ILE B O 1
ATOM 5333 N N . THR C 1 5 ? -12.204 24.027 -54.819 1.00 99.19 33 THR C N 1
ATOM 5334 C CA . THR C 1 5 ? -12.515 22.566 -54.837 1.00 99.20 33 THR C CA 1
ATOM 5335 C C . THR C 1 5 ? -13.947 22.358 -55.357 1.00 99.30 33 THR C C 1
ATOM 5336 O O . THR C 1 5 ? -14.747 23.302 -55.386 1.00 99.27 33 THR C O 1
ATOM 5340 N N . ARG C 1 6 ? -14.261 21.126 -55.766 1.00 99.32 34 ARG C N 1
ATOM 5341 C CA . ARG C 1 6 ? -15.587 20.775 -56.278 1.00 99.23 34 ARG C CA 1
ATOM 5342 C C . ARG C 1 6 ? -16.466 20.405 -55.079 1.00 99.27 34 ARG C C 1
ATOM 5343 O O . ARG C 1 6 ? -16.186 19.426 -54.378 1.00 99.35 34 ARG C O 1
ATOM 5351 N N . LEU C 1 7 ? -17.515 21.194 -54.846 1.00 99.22 35 LEU C N 1
ATOM 5352 C CA . LEU C 1 7 ? -18.447 20.968 -53.733 1.00 99.13 35 LEU C CA 1
ATOM 5353 C C . LEU C 1 7 ? -19.850 20.600 -54.224 1.00 99.00 35 LEU C C 1
ATOM 5354 O O . LEU C 1 7 ? -20.347 21.173 -55.204 1.00 98.96 35 LEU C O 1
ATOM 5359 N N . THR C 1 8 ? -20.409 19.564 -53.611 1.00 98.79 36 THR C N 1
ATOM 5360 C CA . THR C 1 8 ? -21.797 19.178 -53.788 1.00 98.58 36 THR C CA 1
ATOM 5361 C C . THR C 1 8 ? -22.313 18.833 -52.407 1.00 98.20 36 THR C C 1
ATOM 5362 O O . THR C 1 8 ? -21.611 18.192 -51.628 1.00 98.16 36 THR C O 1
ATOM 5366 N N . ASN C 1 9 ? -23.526 19.259 -52.086 1.00 97.72 37 ASN C N 1
ATOM 5367 C CA . ASN C 1 9 ? -24.070 18.963 -50.769 1.00 97.22 37 ASN C CA 1
ATOM 5368 C C . ASN C 1 9 ? -25.311 18.034 -50.756 1.00 97.01 37 ASN C C 1
ATOM 5369 O O . ASN C 1 9 ? -26.045 17.985 -49.770 1.00 96.97 37 ASN C O 1
ATOM 5371 N N . ASP C 1 10 ? -25.526 17.301 -51.851 1.00 96.68 38 ASP C N 1
ATOM 5372 C CA . ASP C 1 10 ? -26.634 16.338 -51.963 1.00 96.32 38 ASP C CA 1
ATOM 5373 C C . ASP C 1 10 ? -26.136 14.948 -52.389 1.00 96.00 38 ASP C C 1
ATOM 5374 O O . ASP C 1 10 ? -25.132 14.843 -53.090 1.00 96.06 38 ASP C O 1
ATOM 5376 N N . SER C 1 11 ? -26.822 13.884 -51.964 1.00 95.40 39 SER C N 1
ATOM 5377 C CA . SER C 1 11 ? -26.298 12.533 -52.155 1.00 94.83 39 SER C CA 1
ATOM 5378 C C . SER C 1 11 ? -26.380 12.018 -53.587 1.00 94.43 39 SER C C 1
ATOM 5379 O O . SER C 1 11 ? -25.416 11.455 -54.105 1.00 94.46 39 SER C O 1
ATOM 5382 N N . GLN C 1 12 ? -27.515 12.229 -54.199 1.00 93.69 40 GLN C N 1
ATOM 5383 C CA . GLN C 1 12 ? -27.646 11.860 -55.600 1.00 92.88 40 GLN C CA 1
ATOM 5384 C C . GLN C 1 12 ? -28.243 13.004 -56.389 1.00 92.37 40 GLN C C 1
ATOM 5385 O O . GLN C 1 12 ? -29.373 13.414 -56.142 1.00 92.21 40 GLN C O 1
ATOM 5391 N N . GLN C 1 13 ? -27.499 13.490 -57.385 1.00 91.85 41 GLN C N 1
ATOM 5392 C CA . GLN C 1 13 ? -28.013 14.512 -58.275 1.00 91.31 41 GLN C CA 1
ATOM 5393 C C . GLN C 1 13 ? -27.663 14.184 -59.711 1.00 90.96 41 GLN C C 1
ATOM 5394 O O . GLN C 1 13 ? -26.521 13.860 -60.026 1.00 90.97 41 GLN C O 1
ATOM 5400 N N . GLN C 1 14 ? -28.657 14.324 -60.578 1.00 90.32 42 GLN C N 1
ATOM 5401 C CA . GLN C 1 14 ? -28.519 14.119 -62.004 1.00 89.57 42 GLN C CA 1
ATOM 5402 C C . GLN C 1 14 ? -28.273 15.489 -62.590 1.00 88.89 42 GLN C C 1
ATOM 5403 O O . GLN C 1 14 ? -28.346 15.694 -63.798 1.00 88.96 42 GLN C O 1
ATOM 5409 N N . ILE C 1 15 ? -27.983 16.429 -61.706 1.00 87.94 43 ILE C N 1
ATOM 5410 C CA . ILE C 1 15 ? -27.873 17.837 -62.033 1.00 87.01 43 ILE C CA 1
ATOM 5411 C C . ILE C 1 15 ? -26.804 18.021 -63.086 1.00 86.34 43 ILE C C 1
ATOM 5412 O O . ILE C 1 15 ? -26.921 18.873 -63.962 1.00 86.37 43 ILE C O 1
ATOM 5417 N N . ASP C 1 16 ? -25.754 17.222 -63.002 1.00 85.43 44 ASP C N 1
ATOM 5418 C CA . ASP C 1 16 ? -24.666 17.350 -63.945 1.00 84.76 44 ASP C CA 1
ATOM 5419 C C . ASP C 1 16 ? -25.228 17.128 -65.337 1.00 84.26 44 ASP C C 1
ATOM 5420 O O . ASP C 1 16 ? -24.860 17.824 -66.278 1.00 84.13 44 ASP C O 1
ATOM 5425 N N . LYS C 1 17 ? -26.132 16.168 -65.471 1.00 83.73 45 LYS C N 1
ATOM 5426 C CA . LYS C 1 17 ? -26.767 15.928 -66.765 1.00 83.28 45 LYS C CA 1
ATOM 5427 C C . LYS C 1 17 ? -27.446 17.159 -67.366 1.00 82.76 45 LYS C C 1
ATOM 5428 O O . LYS C 1 17 ? -27.442 17.336 -68.587 1.00 82.75 45 LYS C O 1
ATOM 5434 N N . ILE C 1 18 ? -28.025 18.003 -66.514 1.00 82.16 46 ILE C N 1
ATOM 5435 C CA . ILE C 1 18 ? -28.732 19.197 -66.986 1.00 81.58 46 ILE C CA 1
ATOM 5436 C C . ILE C 1 18 ? -27.770 20.227 -67.561 1.00 81.08 46 ILE C C 1
ATOM 5437 O O . ILE C 1 18 ? -28.018 20.775 -68.639 1.00 80.87 46 ILE C O 1
ATOM 5442 N N . ILE C 1 19 ? -26.674 20.479 -66.838 1.00 80.61 47 ILE C N 1
ATOM 5443 C CA . ILE C 1 19 ? -25.629 21.405 -67.287 1.00 80.21 47 ILE C CA 1
ATOM 5444 C C . ILE C 1 19 ? -25.046 20.951 -68.634 1.00 79.98 47 ILE C C 1
ATOM 5445 O O . ILE C 1 19 ? -24.968 21.738 -69.584 1.00 79.84 47 ILE C O 1
ATOM 5450 N N . GLU C 1 20 ? -24.647 19.678 -68.698 1.00 79.66 48 GLU C N 1
ATOM 5451 C CA . GLU C 1 20 ? -24.043 19.090 -69.897 1.00 79.40 48 GLU C CA 1
ATOM 5452 C C . GLU C 1 20 ? -24.924 19.193 -71.131 1.00 78.88 48 GLU C C 1
ATOM 5453 O O . GLU C 1 20 ? -24.446 19.588 -72.191 1.00 78.92 48 GLU C O 1
ATOM 5459 N N . HIS C 1 21 ? -26.204 18.844 -70.987 1.00 78.34 49 HIS C N 1
ATOM 5460 C CA . HIS C 1 21 ? -27.156 18.932 -72.089 1.00 77.86 49 HIS C CA 1
ATOM 5461 C C . HIS C 1 21 ? -27.189 20.361 -72.646 1.00 77.60 49 HIS C C 1
ATOM 5462 O O . HIS C 1 21 ? -27.049 20.567 -73.861 1.00 77.41 49 HIS C O 1
ATOM 5469 N N . ASP C 1 22 ? -27.374 21.332 -71.747 1.00 77.28 50 ASP C N 1
ATOM 5470 C CA . ASP C 1 22 ? -27.424 22.761 -72.100 1.00 76.93 50 ASP C CA 1
ATOM 5471 C C . ASP C 1 22 ? -26.116 23.298 -72.696 1.00 76.39 50 ASP C C 1
ATOM 5472 O O . ASP C 1 22 ? -26.139 24.173 -73.573 1.00 76.29 50 ASP C O 1
ATOM 5477 N N . LEU C 1 23 ? -24.989 22.773 -72.214 1.00 75.69 51 LEU C N 1
ATOM 5478 C CA . LEU C 1 23 ? -23.672 23.121 -72.745 1.00 74.93 51 LEU C CA 1
ATOM 5479 C C . LEU C 1 23 ? -23.515 22.573 -74.157 1.00 74.60 51 LEU C C 1
ATOM 5480 O O . LEU C 1 23 ? -23.141 23.313 -75.069 1.00 74.42 51 LEU C O 1
ATOM 5485 N N . GLN C 1 24 ? -23.809 21.280 -74.322 1.00 74.22 52 GLN C N 1
ATOM 5486 C CA . GLN C 1 24 ? -23.742 20.601 -75.614 1.00 73.89 52 GLN C CA 1
ATOM 5487 C C . GLN C 1 24 ? -24.517 21.367 -76.665 1.00 73.61 52 GLN C C 1
ATOM 5488 O O . GLN C 1 24 ? -23.970 21.712 -77.713 1.00 73.42 52 GLN C O 1
ATOM 5494 N N . LYS C 1 25 ? -25.791 21.629 -76.373 1.00 73.49 53 LYS C N 1
ATOM 5495 C CA . LYS C 1 25 ? -26.679 22.381 -77.274 1.00 73.38 53 LYS C CA 1
ATOM 5496 C C . LYS C 1 25 ? -26.179 23.748 -77.743 1.00 72.80 53 LYS C C 1
ATOM 5497 O O . LYS C 1 25 ? -26.361 24.104 -78.911 1.00 72.79 53 LYS C O 1
ATOM 5503 N N . GLY C 1 26 ? -25.560 24.504 -76.835 1.00 72.12 54 GLY C N 1
ATOM 5504 C CA . GLY C 1 26 ? -25.003 25.820 -77.164 1.00 70.99 54 GLY C CA 1
ATOM 5505 C C . GLY C 1 26 ? -23.563 25.740 -77.654 1.00 70.15 54 GLY C C 1
ATOM 5506 O O . GLY C 1 26 ? -22.966 26.759 -78.001 1.00 70.31 54 GLY C O 1
ATOM 5507 N N . HIS C 1 27 ? -23.019 24.520 -77.678 1.00 69.05 55 HIS C N 1
ATOM 5508 C CA . HIS C 1 27 ? -21.639 24.233 -78.104 1.00 67.98 55 HIS C CA 1
ATOM 5509 C C . HIS C 1 27 ? -20.550 24.759 -77.186 1.00 67.22 55 HIS C C 1
ATOM 5510 O O . HIS C 1 27 ? -19.367 24.717 -77.536 1.00 67.12 55 HIS C O 1
ATOM 5517 N N . ILE C 1 28 ? -20.952 25.243 -76.017 1.00 66.31 56 ILE C N 1
ATOM 5518 C CA . ILE C 1 28 ? -20.032 25.802 -75.030 1.00 65.31 56 ILE C CA 1
ATOM 5519 C C . ILE C 1 28 ? -18.916 24.807 -74.670 1.00 64.63 56 ILE C C 1
ATOM 5520 O O . ILE C 1 28 ? -19.193 23.697 -74.211 1.00 64.47 56 ILE C O 1
ATOM 5525 N N . PRO C 1 29 ? -17.651 25.209 -74.893 1.00 63.93 57 PRO C N 1
ATOM 5526 C CA . PRO C 1 29 ? -16.492 24.383 -74.591 1.00 63.36 57 PRO C CA 1
ATOM 5527 C C . PRO C 1 29 ? -16.407 24.036 -73.116 1.00 62.92 57 PRO C C 1
ATOM 5528 O O . PRO C 1 29 ? -16.163 22.876 -72.776 1.00 63.00 57 PRO C O 1
ATOM 5532 N N . GLY C 1 30 ? -16.611 25.036 -72.257 1.00 62.41 58 GLY C N 1
ATOM 5533 C CA . GLY C 1 30 ? -16.541 24.853 -70.800 1.00 61.64 58 GLY C CA 1
ATOM 5534 C C . GLY C 1 30 ? -17.192 25.934 -69.948 1.00 60.86 58 GLY C C 1
ATOM 5535 O O . GLY C 1 30 ? -17.380 27.067 -70.392 1.00 60.81 58 GLY C O 1
ATOM 5536 N N . ALA C 1 31 ? -17.532 25.577 -68.713 1.00 60.13 59 ALA C N 1
ATOM 5537 C CA . ALA C 1 31 ? -18.191 26.507 -67.806 1.00 59.65 59 ALA C CA 1
ATOM 5538 C C . ALA C 1 31 ? -18.120 26.093 -66.337 1.00 59.19 59 ALA C C 1
ATOM 5539 O O . ALA C 1 31 ? -18.055 24.907 -66.020 1.00 58.97 59 ALA C O 1
ATOM 5541 N N . SER C 1 32 ? -18.131 27.078 -65.448 1.00 58.69 60 SER C N 1
ATOM 5542 C CA . SER C 1 32 ? -18.160 26.828 -64.010 1.00 58.29 60 SER C CA 1
ATOM 5543 C C . SER C 1 32 ? -19.521 27.286 -63.494 1.00 57.82 60 SER C C 1
ATOM 5544 O O . SER C 1 32 ? -19.992 28.372 -63.852 1.00 57.86 60 SER C O 1
ATOM 5547 N N . ILE C 1 33 ? -20.154 26.464 -62.664 1.00 57.12 61 ILE C N 1
ATOM 5548 C CA . ILE C 1 33 ? -21.485 26.788 -62.149 1.00 56.83 61 ILE C CA 1
ATOM 5549 C C . ILE C 1 33 ? -21.524 26.828 -60.628 1.00 56.82 61 ILE C C 1
ATOM 5550 O O . ILE C 1 33 ? -21.059 25.907 -59.962 1.00 57.22 61 ILE C O 1
ATOM 5555 N N . LEU C 1 34 ? -22.084 27.905 -60.086 1.00 56.43 62 LEU C N 1
ATOM 5556 C CA . LEU C 1 34 ? -22.188 28.076 -58.649 1.00 56.11 62 LEU C CA 1
ATOM 5557 C C . LEU C 1 34 ? -23.631 28.239 -58.179 1.00 56.41 62 LEU C C 1
ATOM 5558 O O . LEU C 1 34 ? -24.385 29.066 -58.709 1.00 56.34 62 LEU C O 1
ATOM 5563 N N . ILE C 1 35 ? -24.019 27.444 -57.187 1.00 56.61 63 ILE C N 1
ATOM 5564 C CA . ILE C 1 35 ? -25.308 27.584 -56.527 1.00 56.90 63 ILE C CA 1
ATOM 5565 C C . ILE C 1 35 ? -25.086 27.725 -55.032 1.00 57.25 63 ILE C C 1
ATOM 5566 O O . ILE C 1 35 ? -24.438 26.878 -54.433 1.00 57.32 63 ILE C O 1
ATOM 5571 N N . VAL C 1 36 ? -25.519 28.847 -54.486 1.00 57.72 64 VAL C N 1
ATOM 5572 C CA . VAL C 1 36 ? -25.478 29.041 -53.065 1.00 58.30 64 VAL C CA 1
ATOM 5573 C C . VAL C 1 36 ? -26.930 29.018 -52.695 1.00 59.06 64 VAL C C 1
ATOM 5574 O O . VAL C 1 36 ? -27.712 29.839 -53.162 1.00 58.92 64 VAL C O 1
ATOM 5578 N N . LYS C 1 37 ? -27.299 28.065 -51.861 1.00 60.20 65 LYS C N 1
ATOM 5579 C CA . LYS C 1 37 ? -28.686 27.958 -51.467 1.00 61.41 65 LYS C CA 1
ATOM 5580 C C . LYS C 1 37 ? -28.686 27.993 -49.959 1.00 62.30 65 LYS C C 1
ATOM 5581 O O . LYS C 1 37 ? -27.756 27.501 -49.329 1.00 62.28 65 LYS C O 1
ATOM 5587 N N . ASN C 1 38 ? -29.668 28.635 -49.357 1.00 63.54 66 ASN C N 1
ATOM 5588 C CA . ASN C 1 38 ? -29.635 28.761 -47.920 1.00 64.66 66 ASN C CA 1
ATOM 5589 C C . ASN C 1 38 ? -28.351 29.466 -47.516 1.00 65.18 66 ASN C C 1
ATOM 5590 O O . ASN C 1 38 ? -27.909 30.396 -48.171 1.00 65.33 66 ASN C O 1
ATOM 5595 N N . GLY C 1 39 ? -27.752 29.005 -46.427 1.00 65.82 67 GLY C N 1
ATOM 5596 C CA . GLY C 1 39 ? -26.502 29.548 -45.930 1.00 66.59 67 GLY C CA 1
ATOM 5597 C C . GLY C 1 39 ? -25.255 29.367 -46.780 1.00 67.10 67 GLY C C 1
ATOM 5598 O O . GLY C 1 39 ? -24.426 30.263 -46.882 1.00 67.05 67 GLY C O 1
ATOM 5599 N N . LYS C 1 40 ? -25.083 28.129 -47.261 1.00 67.72 68 LYS C N 1
ATOM 5600 C CA . LYS C 1 40 ? -23.869 27.740 -47.957 1.00 68.29 68 LYS C CA 1
ATOM 5601 C C . LYS C 1 40 ? -24.052 27.202 -49.357 1.00 68.18 68 LYS C C 1
ATOM 5602 O O . LYS C 1 40 ? -25.170 27.010 -49.812 1.00 68.01 68 LYS C O 1
ATOM 5608 N N . VAL C 1 41 ? -22.944 26.993 -50.054 1.00 68.27 69 VAL C N 1
ATOM 5609 C CA . VAL C 1 41 ? -22.990 26.606 -51.451 1.00 68.48 69 VAL C CA 1
ATOM 5610 C C . VAL C 1 41 ? -23.307 25.137 -51.642 1.00 68.71 69 VAL C C 1
ATOM 5611 O O . VAL C 1 41 ? -22.560 24.270 -51.202 1.00 68.86 69 VAL C O 1
ATOM 5615 N N . PHE C 1 42 ? -24.429 24.867 -52.299 1.00 68.88 70 PHE C N 1
ATOM 5616 C CA . PHE C 1 42 ? -24.805 23.516 -52.699 1.00 68.99 70 PHE C CA 1
ATOM 5617 C C . PHE C 1 42 ? -23.905 22.915 -53.768 1.00 68.66 70 PHE C C 1
ATOM 5618 O O . PHE C 1 42 ? -23.555 21.744 -53.713 1.00 68.57 70 PHE C O 1
ATOM 5626 N N . LEU C 1 43 ? -23.543 23.733 -54.747 1.00 68.41 71 LEU C N 1
ATOM 5627 C CA . LEU C 1 43 ? -22.758 23.279 -55.884 1.00 68.06 71 LEU C CA 1
ATOM 5628 C C . LEU C 1 43 ? -21.837 24.353 -56.422 1.00 67.85 71 LEU C C 1
ATOM 5629 O O . LEU C 1 43 ? -22.254 25.468 -56.723 1.00 67.68 71 LEU C O 1
ATOM 5634 N N . ASN C 1 44 ? -20.573 23.989 -56.535 1.00 67.79 72 ASN C N 1
ATOM 5635 C CA . ASN C 1 44 ? -19.565 24.835 -57.125 1.00 67.82 72 ASN C CA 1
ATOM 5636 C C . ASN C 1 44 ? -18.715 23.839 -57.891 1.00 68.27 72 ASN C C 1
ATOM 5637 O O . ASN C 1 44 ? -17.881 23.132 -57.312 1.00 68.39 72 ASN C O 1
ATOM 5642 N N . LYS C 1 45 ? -18.945 23.786 -59.200 1.00 68.65 73 LYS C N 1
ATOM 5643 C CA . LYS C 1 45 ? -18.302 22.807 -60.061 1.00 68.99 73 LYS C CA 1
ATOM 5644 C C . LYS C 1 45 ? -18.135 23.375 -61.470 1.00 69.03 73 LYS C C 1
ATOM 5645 O O . LYS C 1 45 ? -18.879 24.266 -61.892 1.00 68.81 73 LYS C O 1
ATOM 5651 N N . GLY C 1 46 ? -17.142 22.850 -62.175 1.00 69.26 74 GLY C N 1
ATOM 5652 C CA . GLY C 1 46 ? -16.849 23.257 -63.538 1.00 69.56 74 GLY C CA 1
ATOM 5653 C C . GLY C 1 46 ? -17.058 22.098 -64.492 1.00 69.93 74 GLY C C 1
ATOM 5654 O O . GLY C 1 46 ? -16.864 20.931 -64.137 1.00 69.96 74 GLY C O 1
ATOM 5655 N N . TYR C 1 47 ? -17.462 22.429 -65.711 1.00 70.24 75 TYR C N 1
ATOM 5656 C CA . TYR C 1 47 ? -17.718 21.441 -66.744 1.00 70.49 75 TYR C CA 1
ATOM 5657 C C . TYR C 1 47 ? -17.072 21.878 -68.049 1.00 70.53 75 TYR C C 1
ATOM 5658 O O . TYR C 1 47 ? -16.961 23.070 -68.332 1.00 70.47 75 TYR C O 1
ATOM 5667 N N . GLY C 1 48 ? -16.652 20.908 -68.845 1.00 70.69 76 GLY C N 1
ATOM 5668 C CA . GLY C 1 48 ? -16.056 21.208 -70.138 1.00 71.04 76 GLY C CA 1
ATOM 5669 C C . GLY C 1 48 ? -14.595 21.582 -70.059 1.00 71.33 76 GLY C C 1
ATOM 5670 O O . GLY C 1 48 ? -13.884 21.171 -69.139 1.00 71.28 76 GLY C O 1
ATOM 5671 N N . TYR C 1 49 ? -14.146 22.368 -71.030 1.00 71.69 77 TYR C N 1
ATOM 5672 C CA . TYR C 1 49 ? -12.743 22.743 -71.096 1.00 72.23 77 TYR C CA 1
ATOM 5673 C C . TYR C 1 49 ? -12.455 24.226 -70.936 1.00 72.56 77 TYR C C 1
ATOM 5674 O O . TYR C 1 49 ? -13.100 25.079 -71.549 1.00 72.50 77 TYR C O 1
ATOM 5683 N N . GLN C 1 50 ? -11.470 24.501 -70.087 1.00 73.00 78 GLN C N 1
ATOM 5684 C CA . GLN C 1 50 ? -10.982 25.841 -69.824 1.00 73.41 78 GLN C CA 1
ATOM 5685 C C . GLN C 1 50 ? -10.219 26.290 -71.073 1.00 73.75 78 GLN C C 1
ATOM 5686 O O . GLN C 1 50 ? -10.374 27.416 -71.549 1.00 73.72 78 GLN C O 1
ATOM 5692 N N . ASP C 1 51 ? -9.403 25.372 -71.585 1.00 74.25 79 ASP C N 1
ATOM 5693 C CA . ASP C 1 51 ? -8.648 25.527 -72.828 1.00 74.71 79 ASP C CA 1
ATOM 5694 C C . ASP C 1 51 ? -8.796 24.194 -73.556 1.00 74.98 79 ASP C C 1
ATOM 5695 O O . ASP C 1 51 ? -8.347 23.150 -73.061 1.00 74.88 79 ASP C O 1
ATOM 5700 N N . VAL C 1 52 ? -9.426 24.241 -74.728 1.00 75.38 80 VAL C N 1
ATOM 5701 C CA . VAL C 1 52 ? -9.692 23.037 -75.506 1.00 75.85 80 VAL C CA 1
ATOM 5702 C C . VAL C 1 52 ? -8.410 22.405 -76.082 1.00 76.13 80 VAL C C 1
ATOM 5703 O O . VAL C 1 52 ? -8.275 21.176 -76.083 1.00 75.98 80 VAL C O 1
ATOM 5707 N N . ASP C 1 53 ? -7.485 23.244 -76.556 1.00 76.58 81 ASP C N 1
ATOM 5708 C CA . ASP C 1 53 ? -6.212 22.774 -77.132 1.00 77.07 81 ASP C CA 1
ATOM 5709 C C . ASP C 1 53 ? -5.399 21.852 -76.230 1.00 77.16 81 ASP C C 1
ATOM 5710 O O . ASP C 1 53 ? -5.054 20.743 -76.641 1.00 77.40 81 ASP C O 1
ATOM 5715 N N . LYS C 1 54 ? -5.095 22.297 -75.018 1.00 77.09 82 LYS C N 1
ATOM 5716 C CA . LYS C 1 54 ? -4.393 21.436 -74.064 1.00 76.94 82 LYS C CA 1
ATOM 5717 C C . LYS C 1 54 ? -5.323 20.516 -73.286 1.00 76.62 82 LYS C C 1
ATOM 5718 O O . LYS C 1 54 ? -4.858 19.737 -72.450 1.00 76.67 82 LYS C O 1
ATOM 5724 N N . LYS C 1 55 ? -6.625 20.606 -73.567 1.00 76.19 83 LYS C N 1
ATOM 5725 C CA . LYS C 1 55 ? -7.639 19.807 -72.875 1.00 75.74 83 LYS C CA 1
ATOM 5726 C C . LYS C 1 55 ? -7.503 19.912 -71.354 1.00 75.17 83 LYS C C 1
ATOM 5727 O O . LYS C 1 55 ? -7.555 18.905 -70.639 1.00 75.18 83 LYS C O 1
ATOM 5733 N N . VAL C 1 56 ? -7.318 21.142 -70.875 1.00 74.37 84 VAL C N 1
ATOM 5734 C CA . VAL C 1 56 ? -7.244 21.406 -69.440 1.00 73.52 84 VAL C CA 1
ATOM 5735 C C . VAL C 1 56 ? -8.695 21.545 -68.974 1.00 72.88 84 VAL C C 1
ATOM 5736 O O . VAL C 1 56 ? -9.515 22.187 -69.642 1.00 72.99 84 VAL C O 1
ATOM 5740 N N . LYS C 1 57 ? -9.003 20.938 -67.833 1.00 71.82 85 LYS C N 1
ATOM 5741 C CA . LYS C 1 57 ? -10.373 20.871 -67.331 1.00 70.77 85 LYS C CA 1
ATOM 5742 C C . LYS C 1 57 ? -10.904 22.150 -66.677 1.00 69.74 85 LYS C C 1
ATOM 5743 O O . LYS C 1 57 ? -10.166 22.854 -65.982 1.00 69.59 85 LYS C O 1
ATOM 5749 N N . ALA C 1 58 ? -12.188 22.435 -66.909 1.00 68.39 86 ALA C N 1
ATOM 5750 C CA . ALA C 1 58 ? -12.865 23.566 -66.273 1.00 66.90 86 ALA C CA 1
ATOM 5751 C C . ALA C 1 58 ? -13.057 23.233 -64.792 1.00 65.95 86 ALA C C 1
ATOM 5752 O O . ALA C 1 58 ? -13.462 22.118 -64.434 1.00 65.68 86 ALA C O 1
ATOM 5754 N N . SER C 1 59 ? -12.762 24.225 -63.954 1.00 64.74 87 SER C N 1
ATOM 5755 C CA . SER C 1 59 ? -12.727 24.095 -62.502 1.00 63.36 87 SER C CA 1
ATOM 5756 C C . SER C 1 59 ? -13.401 25.279 -61.796 1.00 62.34 87 SER C C 1
ATOM 5757 O O . SER C 1 59 ? -13.624 26.318 -62.416 1.00 62.23 87 SER C O 1
ATOM 5760 N N . PRO C 1 60 ? -13.741 25.120 -60.495 1.00 61.35 88 PRO C N 1
ATOM 5761 C CA . PRO C 1 60 ? -14.247 26.241 -59.696 1.00 60.44 88 PRO C CA 1
ATOM 5762 C C . PRO C 1 60 ? -13.236 27.383 -59.587 1.00 59.46 88 PRO C C 1
ATOM 5763 O O . PRO C 1 60 ? -13.618 28.501 -59.231 1.00 59.33 88 PRO C O 1
ATOM 5767 N N . THR C 1 61 ? -11.968 27.098 -59.893 1.00 58.30 89 THR C N 1
ATOM 5768 C CA . THR C 1 61 ? -10.883 28.092 -59.814 1.00 57.31 89 THR C CA 1
ATOM 5769 C C . THR C 1 61 ? -10.511 28.711 -61.179 1.00 56.31 89 THR C C 1
ATOM 5770 O O . THR C 1 61 ? -9.488 29.393 -61.319 1.00 56.21 89 THR C O 1
ATOM 5774 N N . THR C 1 62 ? -11.351 28.466 -62.174 1.00 55.14 90 THR C N 1
ATOM 5775 C CA . THR C 1 62 ? -11.138 28.979 -63.521 1.00 53.90 90 THR C CA 1
ATOM 5776 C C . THR C 1 62 ? -11.550 30.444 -63.560 1.00 53.04 90 THR C C 1
ATOM 5777 O O . THR C 1 62 ? -12.584 30.807 -63.004 1.00 52.93 90 THR C O 1
ATOM 5781 N N . LYS C 1 63 ? -10.752 31.284 -64.210 1.00 51.98 91 LYS C N 1
ATOM 5782 C CA . LYS C 1 63 ? -11.107 32.701 -64.311 1.00 51.09 91 LYS C CA 1
ATOM 5783 C C . LYS C 1 63 ? -11.694 33.116 -65.669 1.00 50.32 91 LYS C C 1
ATOM 5784 O O . LYS C 1 63 ? -11.030 33.060 -66.713 1.00 50.03 91 LYS C O 1
ATOM 5790 N N . TYR C 1 64 ? -12.954 33.537 -65.633 1.00 49.50 92 TYR C N 1
ATOM 5791 C CA . TYR C 1 64 ? -13.674 33.966 -66.831 1.00 48.70 92 TYR C CA 1
ATOM 5792 C C . TYR C 1 64 ? -13.873 35.478 -66.811 1.00 48.33 92 TYR C C 1
ATOM 5793 O O . TYR C 1 64 ? -13.977 36.082 -65.743 1.00 47.96 92 TYR C O 1
ATOM 5802 N N . GLU C 1 65 ? -13.926 36.088 -67.991 1.00 48.16 93 GLU C N 1
ATOM 5803 C CA . GLU C 1 65 ? -14.210 37.513 -68.073 1.00 48.37 93 GLU C CA 1
ATOM 5804 C C . GLU C 1 65 ? -15.717 37.653 -67.816 1.00 48.27 93 GLU C C 1
ATOM 5805 O O . GLU C 1 65 ? -16.547 37.328 -68.685 1.00 48.28 93 GLU C O 1
ATOM 5811 N N . ILE C 1 66 ? -16.056 38.130 -66.621 1.00 47.88 94 ILE C N 1
ATOM 5812 C CA . ILE C 1 66 ? -17.443 38.267 -66.188 1.00 47.38 94 ILE C CA 1
ATOM 5813 C C . ILE C 1 66 ? -18.175 39.401 -66.891 1.00 47.08 94 ILE C C 1
ATOM 5814 O O . ILE C 1 66 ? -19.388 39.513 -66.805 1.00 47.01 94 ILE C O 1
ATOM 5819 N N . ALA C 1 67 ? -17.435 40.258 -67.569 1.00 46.75 95 ALA C N 1
ATOM 5820 C CA . ALA C 1 67 ? -18.067 41.282 -68.376 1.00 46.64 95 ALA C CA 1
ATOM 5821 C C . ALA C 1 67 ? -18.924 42.202 -67.548 1.00 46.50 95 ALA C C 1
ATOM 5822 O O . ALA C 1 67 ? -18.485 42.738 -66.543 1.00 46.50 95 ALA C O 1
ATOM 5824 N N . SER C 1 68 ? -20.164 42.371 -67.972 1.00 46.42 96 SER C N 1
ATOM 5825 C CA . SER C 1 68 ? -21.030 43.378 -67.399 1.00 46.40 96 SER C CA 1
ATOM 5826 C C . SER C 1 68 ? -21.217 43.078 -65.931 1.00 46.40 96 SER C C 1
ATOM 5827 O O . SER C 1 68 ? -21.535 43.955 -65.143 1.00 46.28 96 SER C O 1
ATOM 5830 N N . ASN C 1 69 ? -21.054 41.817 -65.572 1.00 46.51 97 ASN C N 1
ATOM 5831 C CA . ASN C 1 69 ? -21.212 41.406 -64.166 1.00 46.67 97 ASN C CA 1
ATOM 5832 C C . ASN C 1 69 ? -20.290 42.167 -63.234 1.00 46.43 97 ASN C C 1
ATOM 5833 O O . ASN C 1 69 ? -20.481 42.160 -62.024 1.00 46.59 97 ASN C O 1
ATOM 5838 N N . THR C 1 70 ? -19.307 42.829 -63.827 1.00 46.18 98 THR C N 1
ATOM 5839 C CA . THR C 1 70 ? -18.358 43.670 -63.117 1.00 45.86 98 THR C CA 1
ATOM 5840 C C . THR C 1 70 ? -19.041 44.853 -62.448 1.00 45.56 98 THR C C 1
ATOM 5841 O O . THR C 1 70 ? -18.664 45.257 -61.358 1.00 45.59 98 THR C O 1
ATOM 5845 N N . LYS C 1 71 ? -20.007 45.443 -63.142 1.00 45.10 99 LYS C N 1
ATOM 5846 C CA . LYS C 1 71 ? -20.646 46.669 -62.728 1.00 44.80 99 LYS C CA 1
ATOM 5847 C C . LYS C 1 71 ? -21.155 46.615 -61.306 1.00 44.45 99 LYS C C 1
ATOM 5848 O O . LYS C 1 71 ? -21.074 47.586 -60.569 1.00 44.26 99 LYS C O 1
ATOM 5854 N N . ALA C 1 72 ? -21.715 45.480 -60.934 1.00 44.43 100 ALA C N 1
ATOM 5855 C CA . ALA C 1 72 ? -22.353 45.336 -59.628 1.00 44.30 100 ALA C CA 1
ATOM 5856 C C . ALA C 1 72 ? -21.348 45.800 -58.558 1.00 44.16 100 ALA C C 1
ATOM 5857 O O . ALA C 1 72 ? -21.734 46.466 -57.589 1.00 44.54 100 ALA C O 1
ATOM 5859 N N . PHE C 1 73 ? -20.070 45.450 -58.749 1.00 43.48 101 PHE C N 1
ATOM 5860 C CA . PHE C 1 73 ? -18.980 45.875 -57.860 1.00 42.82 101 PHE C CA 1
ATOM 5861 C C . PHE C 1 73 ? -18.762 47.399 -57.902 1.00 42.29 101 PHE C C 1
ATOM 5862 O O . PHE C 1 73 ? -18.736 48.045 -56.853 1.00 42.49 101 PHE C O 1
ATOM 5870 N N . THR C 1 74 ? -18.610 47.966 -59.101 1.00 41.33 102 THR C N 1
ATOM 5871 C CA . THR C 1 74 ? -18.461 49.419 -59.277 1.00 40.56 102 THR C CA 1
ATOM 5872 C C . THR C 1 74 ? -19.556 50.223 -58.548 1.00 40.30 102 THR C C 1
ATOM 5873 O O . THR C 1 74 ? -19.277 51.229 -57.904 1.00 40.51 102 THR C O 1
ATOM 5877 N N . GLY C 1 75 ? -20.799 49.775 -58.653 1.00 39.87 103 GLY C N 1
ATOM 5878 C CA . GLY C 1 75 ? -21.911 50.460 -58.021 1.00 39.30 103 GLY C CA 1
ATOM 5879 C C . GLY C 1 75 ? -21.868 50.340 -56.514 1.00 39.03 103 GLY C C 1
ATOM 5880 O O . GLY C 1 75 ? -22.167 51.307 -55.795 1.00 38.98 103 GLY C O 1
ATOM 5881 N N . LEU C 1 76 ? -21.501 49.158 -56.023 1.00 38.46 104 LEU C N 1
ATOM 5882 C CA . LEU C 1 76 ? -21.428 48.970 -54.583 1.00 38.08 104 LEU C CA 1
ATOM 5883 C C . LEU C 1 76 ? -20.337 49.894 -54.050 1.00 38.34 104 LEU C C 1
ATOM 5884 O O . LEU C 1 76 ? -20.528 50.576 -53.034 1.00 38.54 104 LEU C O 1
ATOM 5889 N N . ALA C 1 77 ? -19.205 49.913 -54.754 1.00 38.30 105 ALA C N 1
ATOM 5890 C CA . ALA C 1 77 ? -18.076 50.760 -54.406 1.00 38.39 105 ALA C CA 1
ATOM 5891 C C . ALA C 1 77 ? -18.528 52.209 -54.250 1.00 38.51 105 ALA C C 1
ATOM 5892 O O . ALA C 1 77 ? -18.353 52.786 -53.181 1.00 38.44 105 ALA C O 1
ATOM 5894 N N . ILE C 1 78 ? -19.107 52.790 -55.302 1.00 38.84 106 ILE C N 1
ATOM 5895 C CA . ILE C 1 78 ? -19.636 54.158 -55.220 1.00 39.33 106 ILE C CA 1
ATOM 5896 C C . ILE C 1 78 ? -20.528 54.267 -53.989 1.00 39.92 106 ILE C C 1
ATOM 5897 O O . ILE C 1 78 ? -20.306 55.116 -53.125 1.00 39.87 106 ILE C O 1
ATOM 5902 N N . LEU C 1 79 ? -21.529 53.398 -53.908 1.00 40.58 107 LEU C N 1
ATOM 5903 C CA . LEU C 1 79 ? -22.440 53.430 -52.784 1.00 41.36 107 LEU C CA 1
ATOM 5904 C C . LEU C 1 79 ? -21.756 53.402 -51.429 1.00 41.77 107 LEU C C 1
ATOM 5905 O O . LEU C 1 79 ? -22.276 53.985 -50.477 1.00 41.89 107 LEU C O 1
ATOM 5910 N N . LYS C 1 80 ? -20.603 52.739 -51.335 1.00 42.24 108 LYS C N 1
ATOM 5911 C CA . LYS C 1 80 ? -19.881 52.718 -50.069 1.00 42.65 108 LYS C CA 1
ATOM 5912 C C . LYS C 1 80 ? -19.412 54.143 -49.818 1.00 43.02 108 LYS C C 1
ATOM 5913 O O . LYS C 1 80 ? -19.723 54.712 -48.784 1.00 43.27 108 LYS C O 1
ATOM 5919 N N . LEU C 1 81 ? -18.673 54.712 -50.775 1.00 43.44 109 LEU C N 1
ATOM 5920 C CA . LEU C 1 81 ? -18.121 56.073 -50.659 1.00 43.67 109 LEU C CA 1
ATOM 5921 C C . LEU C 1 81 ? -19.190 57.109 -50.325 1.00 44.20 109 LEU C C 1
ATOM 5922 O O . LEU C 1 81 ? -18.911 58.094 -49.663 1.00 44.56 109 LEU C O 1
ATOM 5927 N N . ALA C 1 82 ? -20.418 56.885 -50.783 1.00 44.91 110 ALA C N 1
ATOM 5928 C CA . ALA C 1 82 ? -21.520 57.780 -50.471 1.00 45.45 110 ALA C CA 1
ATOM 5929 C C . ALA C 1 82 ? -21.826 57.710 -48.979 1.00 45.91 110 ALA C C 1
ATOM 5930 O O . ALA C 1 82 ? -22.155 58.723 -48.360 1.00 46.15 110 ALA C O 1
ATOM 5932 N N . GLN C 1 83 ? -21.714 56.505 -48.416 1.00 46.45 111 GLN C N 1
ATOM 5933 C CA . GLN C 1 83 ? -21.947 56.254 -46.996 1.00 47.00 111 GLN C CA 1
ATOM 5934 C C . GLN C 1 83 ? -20.771 56.851 -46.205 1.00 47.45 111 GLN C C 1
ATOM 5935 O O . GLN C 1 83 ? -20.966 57.480 -45.167 1.00 47.41 111 GLN C O 1
ATOM 5941 N N . GLU C 1 84 ? -19.555 56.647 -46.718 1.00 48.18 112 GLU C N 1
ATOM 5942 C CA . GLU C 1 84 ? -18.316 57.155 -46.112 1.00 49.01 112 GLU C CA 1
ATOM 5943 C C . GLU C 1 84 ? -18.260 58.686 -46.070 1.00 49.38 112 GLU C C 1
ATOM 5944 O O . GLU C 1 84 ? -17.336 59.269 -45.480 1.00 49.96 112 GLU C O 1
ATOM 5950 N N . GLY C 1 85 ? -19.239 59.334 -46.691 1.00 49.40 113 GLY C N 1
ATOM 5951 C CA . GLY C 1 85 ? -19.260 60.778 -46.751 1.00 49.68 113 GLY C CA 1
ATOM 5952 C C . GLY C 1 85 ? -18.296 61.326 -47.786 1.00 50.13 113 GLY C C 1
ATOM 5953 O O . GLY C 1 85 ? -18.303 62.526 -48.027 1.00 50.14 113 GLY C O 1
ATOM 5954 N N . ARG C 1 86 ? -17.473 60.460 -48.389 1.00 50.69 114 ARG C N 1
ATOM 5955 C CA . ARG C 1 86 ? -16.506 60.886 -49.424 1.00 51.51 114 ARG C CA 1
ATOM 5956 C C . ARG C 1 86 ? -17.168 61.451 -50.688 1.00 52.45 114 ARG C C 1
ATOM 5957 O O . ARG C 1 86 ? -16.504 62.053 -51.524 1.00 52.64 114 ARG C O 1
ATOM 5965 N N . LEU C 1 87 ? -18.470 61.228 -50.821 1.00 53.74 115 LEU C N 1
ATOM 5966 C CA . LEU C 1 87 ? -19.283 61.811 -51.888 1.00 55.09 115 LEU C CA 1
ATOM 5967 C C . LEU C 1 87 ? -20.756 61.738 -51.538 1.00 56.16 115 LEU C C 1
ATOM 5968 O O . LEU C 1 87 ? -21.170 61.027 -50.618 1.00 56.36 115 LEU C O 1
ATOM 5973 N N . ASN C 1 88 ? -21.538 62.498 -52.286 1.00 57.34 116 ASN C N 1
ATOM 5974 C CA . ASN C 1 88 ? -22.964 62.484 -52.148 1.00 58.61 116 ASN C CA 1
ATOM 5975 C C . ASN C 1 88 ? -23.411 61.785 -53.430 1.00 59.30 116 ASN C C 1
ATOM 5976 O O . ASN C 1 88 ? -22.571 61.516 -54.299 1.00 59.38 116 ASN C O 1
ATOM 5981 N N . LEU C 1 89 ? -24.702 61.489 -53.572 1.00 60.17 117 LEU C N 1
ATOM 5982 C CA . LEU C 1 89 ? -25.175 60.853 -54.806 1.00 60.98 117 LEU C CA 1
ATOM 5983 C C . LEU C 1 89 ? -25.796 61.848 -55.760 1.00 61.80 117 LEU C C 1
ATOM 5984 O O . LEU C 1 89 ? -25.867 61.602 -56.960 1.00 62.01 117 LEU C O 1
ATOM 5989 N N . ASN C 1 90 ? -26.242 62.977 -55.219 1.00 62.94 118 ASN C N 1
ATOM 5990 C CA . ASN C 1 90 ? -26.855 64.031 -56.019 1.00 64.04 118 ASN C CA 1
ATOM 5991 C C . ASN C 1 90 ? -25.856 64.997 -56.612 1.00 64.44 118 ASN C C 1
ATOM 5992 O O . ASN C 1 90 ? -26.224 65.802 -57.461 1.00 64.49 118 ASN C O 1
ATOM 5997 N N . ASP C 1 91 ? -24.602 64.931 -56.178 1.00 65.20 119 ASP C N 1
ATOM 5998 C CA . ASP C 1 91 ? -23.625 65.865 -56.711 1.00 66.19 119 ASP C CA 1
ATOM 5999 C C . ASP C 1 91 ? -23.180 65.546 -58.140 1.00 66.84 119 ASP C C 1
ATOM 6000 O O . ASP C 1 91 ? -23.045 64.386 -58.537 1.00 66.78 119 ASP C O 1
ATOM 6005 N N . ASP C 1 92 ? -22.974 66.633 -58.881 1.00 67.76 120 ASP C N 1
ATOM 6006 C CA . ASP C 1 92 ? -22.554 66.689 -60.277 1.00 68.46 120 ASP C CA 1
ATOM 6007 C C . ASP C 1 92 ? -21.345 65.794 -60.574 1.00 68.80 120 ASP C C 1
ATOM 6008 O O . ASP C 1 92 ? -20.474 65.613 -59.726 1.00 68.77 120 ASP C O 1
ATOM 6013 N N . VAL C 1 93 ? -21.287 65.224 -61.767 1.00 69.54 121 VAL C N 1
ATOM 6014 C CA . VAL C 1 93 ? -20.146 64.400 -62.152 1.00 70.26 121 VAL C CA 1
ATOM 6015 C C . VAL C 1 93 ? -18.857 65.191 -62.298 1.00 70.86 121 VAL C C 1
ATOM 6016 O O . VAL C 1 93 ? -17.776 64.718 -61.955 1.00 70.86 121 VAL C O 1
ATOM 6020 N N . SER C 1 94 ? -19.015 66.458 -62.658 1.00 71.87 122 SER C N 1
ATOM 6021 C CA . SER C 1 94 ? -17.931 67.367 -63.047 1.00 72.87 122 SER C CA 1
ATOM 6022 C C . SER C 1 94 ? -17.134 67.985 -61.921 1.00 73.61 122 SER C C 1
ATOM 6023 O O . SER C 1 94 ? -16.457 68.975 -62.153 1.00 73.81 122 SER C O 1
ATOM 6026 N N . LYS C 1 95 ? -17.358 67.539 -60.701 1.00 74.54 123 LYS C N 1
ATOM 6027 C CA . LYS C 1 95 ? -16.658 68.136 -59.568 1.00 75.38 123 LYS C CA 1
ATOM 6028 C C . LYS C 1 95 ? -15.573 67.176 -59.177 1.00 76.16 123 LYS C C 1
ATOM 6029 O O . LYS C 1 95 ? -14.479 67.570 -58.796 1.00 76.42 123 LYS C O 1
ATOM 6035 N N . HIS C 1 96 ? -15.879 65.898 -59.335 1.00 77.00 124 HIS C N 1
ATOM 6036 C CA . HIS C 1 96 ? -14.938 64.843 -59.059 1.00 77.92 124 HIS C CA 1
ATOM 6037 C C . HIS C 1 96 ? -14.162 64.647 -60.310 1.00 78.71 124 HIS C C 1
ATOM 6038 O O . HIS C 1 96 ? -13.269 63.782 -60.404 1.00 78.63 124 HIS C O 1
ATOM 6045 N N . VAL C 1 97 ? -14.561 65.393 -61.331 1.00 80.02 125 VAL C N 1
ATOM 6046 C CA . VAL C 1 97 ? -13.936 65.324 -62.635 1.00 81.38 125 VAL C CA 1
ATOM 6047 C C . VAL C 1 97 ? -13.437 66.712 -62.976 1.00 82.54 125 VAL C C 1
ATOM 6048 O O . VAL C 1 97 ? -14.173 67.687 -62.847 1.00 82.58 125 VAL C O 1
ATOM 6052 N N . PRO C 1 98 ? -12.188 66.816 -63.406 1.00 83.73 126 PRO C N 1
ATOM 6053 C CA . PRO C 1 98 ? -11.612 68.138 -63.612 1.00 84.61 126 PRO C CA 1
ATOM 6054 C C . PRO C 1 98 ? -12.397 68.886 -64.671 1.00 85.39 126 PRO C C 1
ATOM 6055 O O . PRO C 1 98 ? -12.753 70.046 -64.476 1.00 85.37 126 PRO C O 1
ATOM 6059 N N . HIS C 1 99 ? -12.695 68.213 -65.773 1.00 86.33 127 HIS C N 1
ATOM 6060 C CA . HIS C 1 99 ? -13.545 68.792 -66.782 1.00 87.35 127 HIS C CA 1
ATOM 6061 C C . HIS C 1 99 ? -14.486 67.770 -67.318 1.00 87.68 127 HIS C C 1
ATOM 6062 O O . HIS C 1 99 ? -14.079 66.642 -67.655 1.00 87.81 127 HIS C O 1
ATOM 6069 N N . PHE C 1 100 ? -15.770 68.073 -67.217 1.00 88.17 128 PHE C N 1
ATOM 6070 C CA . PHE C 1 100 ? -16.792 67.252 -67.826 1.00 88.56 128 PHE C CA 1
ATOM 6071 C C . PHE C 1 100 ? -17.909 68.153 -68.299 1.00 88.82 128 PHE C C 1
ATOM 6072 O O . PHE C 1 100 ? -18.447 68.943 -67.527 1.00 88.95 128 PHE C O 1
ATOM 6080 N N . LYS C 1 101 ? -18.276 68.022 -69.560 1.00 89.13 129 LYS C N 1
ATOM 6081 C CA . LYS C 1 101 ? -19.439 68.714 -70.065 1.00 89.40 129 LYS C CA 1
ATOM 6082 C C . LYS C 1 101 ? -20.141 67.761 -70.996 1.00 89.56 129 LYS C C 1
ATOM 6083 O O . LYS C 1 101 ? -19.495 66.996 -71.708 1.00 89.57 129 LYS C O 1
ATOM 6085 N N . MET C 1 102 ? -21.462 67.806 -71.006 1.00 89.76 130 MET C N 1
ATOM 6086 C CA . MET C 1 102 ? -22.185 66.979 -71.935 1.00 89.93 130 MET C CA 1
ATOM 6087 C C . MET C 1 102 ? -23.460 67.737 -72.245 1.00 90.07 130 MET C C 1
ATOM 6088 O O . MET C 1 102 ? -24.223 68.076 -71.336 1.00 90.10 130 MET C O 1
ATOM 6093 N N . ASN C 1 103 ? -23.686 68.004 -73.526 1.00 90.29 131 ASN C N 1
ATOM 6094 C CA . ASN C 1 103 ? -24.843 68.788 -73.965 1.00 90.41 131 ASN C CA 1
ATOM 6095 C C . ASN C 1 103 ? -25.928 68.040 -74.727 1.00 90.52 131 ASN C C 1
ATOM 6096 O O . ASN C 1 103 ? -25.646 67.125 -75.495 1.00 90.61 131 ASN C O 1
ATOM 6101 N N . TYR C 1 104 ? -27.170 68.408 -74.451 1.00 90.69 132 TYR C N 1
ATOM 6102 C CA . TYR C 1 104 ? -28.305 67.821 -75.126 1.00 90.85 132 TYR C CA 1
ATOM 6103 C C . TYR C 1 104 ? -28.885 68.917 -75.982 1.00 90.86 132 TYR C C 1
ATOM 6104 O O . TYR C 1 104 ? -29.268 69.972 -75.484 1.00 90.81 132 TYR C O 1
ATOM 6113 N N . ASN C 1 105 ? -28.950 68.671 -77.281 1.00 90.83 133 ASN C N 1
ATOM 6114 C CA . ASN C 1 105 ? -29.385 69.704 -78.196 1.00 90.82 133 ASN C CA 1
ATOM 6115 C C . ASN C 1 105 ? -28.478 70.920 -78.080 1.00 90.65 133 ASN C C 1
ATOM 6116 O O . ASN C 1 105 ? -27.259 70.806 -78.171 1.00 90.67 133 ASN C O 1
ATOM 6121 N N . GLY C 1 106 ? -29.082 72.086 -77.898 1.00 90.39 134 GLY C N 1
ATOM 6122 C CA . GLY C 1 106 ? -28.345 73.333 -77.862 1.00 90.09 134 GLY C CA 1
ATOM 6123 C C . GLY C 1 106 ? -27.340 73.530 -76.743 1.00 89.87 134 GLY C C 1
ATOM 6124 O O . GLY C 1 106 ? -26.253 74.054 -76.976 1.00 90.02 134 GLY C O 1
ATOM 6125 N N . GLN C 1 107 ? -27.689 73.117 -75.531 1.00 89.38 135 GLN C N 1
ATOM 6126 C CA . GLN C 1 107 ? -26.891 73.468 -74.362 1.00 88.76 135 GLN C CA 1
ATOM 6127 C C . GLN C 1 107 ? -26.503 72.284 -73.485 1.00 87.90 135 GLN C C 1
ATOM 6128 O O . GLN C 1 107 ? -27.151 71.242 -73.497 1.00 87.84 135 GLN C O 1
ATOM 6134 N N . ASN C 1 108 ? -25.429 72.461 -72.726 1.00 86.79 136 ASN C N 1
ATOM 6135 C CA . ASN C 1 108 ? -24.908 71.411 -71.871 1.00 85.76 136 ASN C CA 1
ATOM 6136 C C . ASN C 1 108 ? -25.883 71.022 -70.769 1.00 84.94 136 ASN C C 1
ATOM 6137 O O . ASN C 1 108 ? -26.619 71.858 -70.253 1.00 84.96 136 ASN C O 1
ATOM 6142 N N . GLU C 1 109 ? -25.885 69.739 -70.427 1.00 83.67 137 GLU C N 1
ATOM 6143 C CA . GLU C 1 109 ? -26.800 69.183 -69.439 1.00 82.31 137 GLU C CA 1
ATOM 6144 C C . GLU C 1 109 ? -26.014 68.597 -68.278 1.00 81.30 137 GLU C C 1
ATOM 6145 O O . GLU C 1 109 ? -24.911 68.085 -68.459 1.00 81.35 137 GLU C O 1
ATOM 6151 N N . THR C 1 110 ? -26.575 68.695 -67.081 1.00 79.71 138 THR C N 1
ATOM 6152 C CA . THR C 1 110 ? -25.848 68.347 -65.873 1.00 78.10 138 THR C CA 1
ATOM 6153 C C . THR C 1 110 ? -26.256 66.973 -65.368 1.00 76.75 138 THR C C 1
ATOM 6154 O O . THR C 1 110 ? -27.434 66.701 -65.162 1.00 76.58 138 THR C O 1
ATOM 6158 N N . ILE C 1 111 ? -25.267 66.111 -65.166 1.00 75.08 139 ILE C N 1
ATOM 6159 C CA . ILE C 1 111 ? -25.512 64.744 -64.761 1.00 73.40 139 ILE C CA 1
ATOM 6160 C C . ILE C 1 111 ? -25.069 64.451 -63.352 1.00 72.58 139 ILE C C 1
ATOM 6161 O O . ILE C 1 111 ? -23.986 64.788 -62.965 1.00 72.59 139 ILE C O 1
ATOM 6166 N N . THR C 1 112 ? -25.917 63.797 -62.590 1.00 71.36 140 THR C N 1
ATOM 6167 C CA . THR C 1 112 ? -25.609 63.471 -61.193 1.00 70.18 140 THR C CA 1
ATOM 6168 C C . THR C 1 112 ? -25.037 62.053 -61.107 1.00 69.26 140 THR C C 1
ATOM 6169 O O . THR C 1 112 ? -25.089 61.305 -62.078 1.00 69.26 140 THR C O 1
ATOM 6173 N N . ILE C 1 113 ? -24.490 61.688 -59.950 1.00 67.98 141 ILE C N 1
ATOM 6174 C CA . ILE C 1 113 ? -23.944 60.347 -59.765 1.00 66.72 141 ILE C CA 1
ATOM 6175 C C . ILE C 1 113 ? -25.089 59.344 -59.890 1.00 65.90 141 ILE C C 1
ATOM 6176 O O . ILE C 1 113 ? -24.947 58.308 -60.548 1.00 65.87 141 ILE C O 1
ATOM 6181 N N . LYS C 1 114 ? -26.219 59.674 -59.256 1.00 64.67 142 LYS C N 1
ATOM 6182 C CA . LYS C 1 114 ? -27.416 58.823 -59.241 1.00 63.47 142 LYS C CA 1
ATOM 6183 C C . LYS C 1 114 ? -27.916 58.533 -60.648 1.00 62.54 142 LYS C C 1
ATOM 6184 O O . LYS C 1 114 ? -28.427 57.449 -60.918 1.00 62.62 142 LYS C O 1
ATOM 6190 N N . GLN C 1 115 ? -27.764 59.507 -61.538 1.00 61.08 143 GLN C N 1
ATOM 6191 C CA . GLN C 1 115 ? -28.176 59.350 -62.916 1.00 59.65 143 GLN C CA 1
ATOM 6192 C C . GLN C 1 115 ? -27.226 58.430 -63.669 1.00 59.07 143 GLN C C 1
ATOM 6193 O O . GLN C 1 115 ? -27.602 57.836 -64.668 1.00 59.03 143 GLN C O 1
ATOM 6199 N N . LEU C 1 116 ? -25.995 58.314 -63.190 1.00 58.44 144 LEU C N 1
ATOM 6200 C CA . LEU C 1 116 ? -25.041 57.412 -63.812 1.00 57.95 144 LEU C CA 1
ATOM 6201 C C . LEU C 1 116 ? -25.366 55.981 -63.429 1.00 57.91 144 LEU C C 1
ATOM 6202 O O . LEU C 1 116 ? -25.429 55.115 -64.297 1.00 58.05 144 LEU C O 1
ATOM 6207 N N . LEU C 1 117 ? -25.573 55.737 -62.135 1.00 57.79 145 LEU C N 1
ATOM 6208 C CA . LEU C 1 117 ? -25.919 54.400 -61.639 1.00 57.75 145 LEU C CA 1
ATOM 6209 C C . LEU C 1 117 ? -27.202 53.871 -62.271 1.00 57.97 145 LEU C C 1
ATOM 6210 O O . LEU C 1 117 ? -27.262 52.727 -62.720 1.00 57.92 145 LEU C O 1
ATOM 6215 N N . ALA C 1 118 ? -28.221 54.730 -62.301 1.00 58.36 146 ALA C N 1
ATOM 6216 C CA . ALA C 1 118 ? -29.546 54.426 -62.856 1.00 58.74 146 ALA C CA 1
ATOM 6217 C C . ALA C 1 118 ? -29.576 54.364 -64.386 1.00 59.10 146 ALA C C 1
ATOM 6218 O O . ALA C 1 118 ? -30.608 54.029 -64.974 1.00 59.07 146 ALA C O 1
ATOM 6220 N N . GLN C 1 119 ? -28.448 54.691 -65.025 1.00 59.52 147 GLN C N 1
ATOM 6221 C CA . GLN C 1 119 ? -28.335 54.666 -66.481 1.00 59.95 147 GLN C CA 1
ATOM 6222 C C . GLN C 1 119 ? -29.234 55.711 -67.175 1.00 60.96 147 GLN C C 1
ATOM 6223 O O . GLN C 1 119 ? -29.362 55.716 -68.404 1.00 61.16 147 GLN C O 1
ATOM 6229 N N . THR C 1 120 ? -29.854 56.595 -66.396 1.00 62.04 148 THR C N 1
ATOM 6230 C CA . THR C 1 120 ? -30.703 57.643 -66.966 1.00 63.31 148 THR C CA 1
ATOM 6231 C C . THR C 1 120 ? -29.898 58.903 -67.343 1.00 64.43 148 THR C C 1
ATOM 6232 O O . THR C 1 120 ? -30.474 59.955 -67.651 1.00 64.40 148 THR C O 1
ATOM 6236 N N . SER C 1 121 ? -28.568 58.773 -67.317 1.00 65.99 149 SER C N 1
ATOM 6237 C CA . SER C 1 121 ? -27.617 59.856 -67.622 1.00 67.44 149 SER C CA 1
ATOM 6238 C C . SER C 1 121 ? -27.844 60.502 -68.984 1.00 68.78 149 SER C C 1
ATOM 6239 O O . SER C 1 121 ? -27.548 61.680 -69.178 1.00 68.74 149 SER C O 1
ATOM 6242 N N . GLY C 1 122 ? -28.367 59.703 -69.915 1.00 70.50 150 GLY C N 1
ATOM 6243 C CA . GLY C 1 122 ? -28.674 60.142 -71.271 1.00 72.38 150 GLY C CA 1
ATOM 6244 C C . GLY C 1 122 ? -27.553 59.948 -72.267 1.00 73.70 150 GLY C C 1
ATOM 6245 O O . GLY C 1 122 ? -27.660 60.372 -73.412 1.00 73.64 150 GLY C O 1
ATOM 6246 N N . ILE C 1 123 ? -26.476 59.304 -71.844 1.00 75.40 151 ILE C N 1
ATOM 6247 C CA . ILE C 1 123 ? -25.343 59.141 -72.733 1.00 77.31 151 ILE C CA 1
ATOM 6248 C C . ILE C 1 123 ? -25.532 57.900 -73.608 1.00 78.95 151 ILE C C 1
ATOM 6249 O O . ILE C 1 123 ? -25.978 56.867 -73.112 1.00 79.07 151 ILE C O 1
ATOM 6254 N N . PRO C 1 124 ? -25.200 58.005 -74.914 1.00 80.74 152 PRO C N 1
ATOM 6255 C CA . PRO C 1 124 ? -25.277 56.925 -75.907 1.00 82.22 152 PRO C CA 1
ATOM 6256 C C . PRO C 1 124 ? -24.713 55.595 -75.421 1.00 83.85 152 PRO C C 1
ATOM 6257 O O . PRO C 1 124 ? -23.743 55.582 -74.666 1.00 83.81 152 PRO C O 1
ATOM 6261 N N . SER C 1 125 ? -25.323 54.493 -75.856 1.00 86.09 153 SER C N 1
ATOM 6262 C CA . SER C 1 125 ? -24.904 53.135 -75.465 1.00 88.29 153 SER C CA 1
ATOM 6263 C C . SER C 1 125 ? -23.470 52.796 -75.888 1.00 90.05 153 SER C C 1
ATOM 6264 O O . SER C 1 125 ? -22.797 51.974 -75.254 1.00 90.19 153 SER C O 1
ATOM 6267 N N . ASP C 1 126 ? -23.033 53.424 -76.971 1.00 92.32 154 ASP C N 1
ATOM 6268 C CA . ASP C 1 126 ? -21.743 53.131 -77.567 1.00 94.47 154 ASP C CA 1
ATOM 6269 C C . ASP C 1 126 ? -20.933 54.396 -77.780 1.00 95.96 154 ASP C C 1
ATOM 6270 O O . ASP C 1 126 ? -21.471 55.423 -78.183 1.00 96.09 154 ASP C O 1
ATOM 6275 N N . ILE C 1 127 ? -19.635 54.314 -77.521 1.00 97.84 155 ILE C N 1
ATOM 6276 C CA . ILE C 1 127 ? -18.724 55.369 -77.914 1.00 99.66 155 ILE C CA 1
ATOM 6277 C C . ILE C 1 127 ? -18.698 55.363 -79.432 1.00 101.07 155 ILE C C 1
ATOM 6278 O O . ILE C 1 127 ? -18.737 54.303 -80.051 1.00 101.25 155 ILE C O 1
ATOM 6283 N N . THR C 1 128 ? -18.619 56.537 -80.041 1.00 102.91 156 THR C N 1
ATOM 6284 C CA . THR C 1 128 ? -18.620 56.615 -81.492 1.00 104.68 156 THR C CA 1
ATOM 6285 C C . THR C 1 128 ? -17.400 55.895 -82.055 1.00 106.08 156 THR C C 1
ATOM 6286 O O . THR C 1 128 ? -17.482 55.223 -83.082 1.00 106.35 156 THR C O 1
ATOM 6290 N N . SER C 1 129 ? -16.272 56.048 -81.373 1.00 107.76 157 SER C N 1
ATOM 6291 C CA . SER C 1 129 ? -14.992 55.517 -81.835 1.00 109.29 157 SER C CA 1
ATOM 6292 C C . SER C 1 129 ? -14.862 53.993 -81.854 1.00 110.35 157 SER C C 1
ATOM 6293 O O . SER C 1 129 ? -15.435 53.284 -81.026 1.00 110.35 157 SER C O 1
ATOM 6296 N N . ASN C 1 138 ? -5.574 57.119 -76.700 1.00 116.82 166 ASN C N 1
ATOM 6297 C CA . ASN C 1 138 ? -4.760 56.729 -75.543 1.00 115.88 166 ASN C CA 1
ATOM 6298 C C . ASN C 1 138 ? -5.029 55.345 -74.926 1.00 115.28 166 ASN C C 1
ATOM 6299 O O . ASN C 1 138 ? -4.087 54.615 -74.622 1.00 115.19 166 ASN C O 1
ATOM 6304 N N . ARG C 1 139 ? -6.301 54.980 -74.752 1.00 114.43 167 ARG C N 1
ATOM 6305 C CA . ARG C 1 139 ? -6.667 53.640 -74.270 1.00 113.49 167 ARG C CA 1
ATOM 6306 C C . ARG C 1 139 ? -6.432 53.397 -72.771 1.00 112.87 167 ARG C C 1
ATOM 6307 O O . ARG C 1 139 ? -6.510 52.264 -72.300 1.00 112.85 167 ARG C O 1
ATOM 6315 N N . LEU C 1 140 ? -6.085 54.462 -72.060 1.00 111.97 168 LEU C N 1
ATOM 6316 C CA . LEU C 1 140 ? -6.033 54.459 -70.607 1.00 110.98 168 LEU C CA 1
ATOM 6317 C C . LEU C 1 140 ? -7.426 54.724 -70.052 1.00 110.30 168 LEU C C 1
ATOM 6318 O O . LEU C 1 140 ? -8.337 55.075 -70.797 1.00 110.26 168 LEU C O 1
ATOM 6323 N N . ASN C 1 141 ? -7.590 54.569 -68.745 1.00 109.28 169 ASN C N 1
ATOM 6324 C CA . ASN C 1 141 ? -8.908 54.673 -68.136 1.00 108.35 169 ASN C CA 1
ATOM 6325 C C . ASN C 1 141 ? -9.542 56.032 -68.372 1.00 107.83 169 ASN C C 1
ATOM 6326 O O . ASN C 1 141 ? -10.753 56.131 -68.534 1.00 107.74 169 ASN C O 1
ATOM 6331 N N . ASP C 1 142 ? -8.744 57.089 -68.380 1.00 107.09 170 ASP C N 1
ATOM 6332 C CA . ASP C 1 142 ? -9.327 58.393 -68.623 1.00 106.41 170 ASP C CA 1
ATOM 6333 C C . ASP C 1 142 ? -10.014 58.364 -69.987 1.00 105.99 170 ASP C C 1
ATOM 6334 O O . ASP C 1 142 ? -9.469 57.879 -70.977 1.00 105.93 170 ASP C O 1
ATOM 6339 N N . VAL C 1 143 ? -11.288 58.745 -69.968 1.00 105.34 171 VAL C N 1
ATOM 6340 C CA . VAL C 1 143 ? -12.122 58.823 -71.160 1.00 104.56 171 VAL C CA 1
ATOM 6341 C C . VAL C 1 143 ? -12.805 60.177 -71.285 1.00 104.14 171 VAL C C 1
ATOM 6342 O O . VAL C 1 143 ? -13.718 60.344 -72.088 1.00 103.93 171 VAL C O 1
ATOM 6346 N N . THR C 1 144 ? -12.438 61.107 -70.405 1.00 103.80 172 THR C N 1
ATOM 6347 C CA . THR C 1 144 ? -13.113 62.393 -70.347 1.00 103.47 172 THR C CA 1
ATOM 6348 C C . THR C 1 144 ? -13.229 63.162 -71.658 1.00 103.26 172 THR C C 1
ATOM 6349 O O . THR C 1 144 ? -14.285 63.711 -71.967 1.00 103.08 172 THR C O 1
ATOM 6353 N N . ARG C 1 145 ? -12.153 63.198 -72.434 1.00 103.01 173 ARG C N 1
ATOM 6354 C CA . ARG C 1 145 ? -12.208 63.824 -73.744 1.00 102.75 173 ARG C CA 1
ATOM 6355 C C . ARG C 1 145 ? -13.008 62.998 -74.749 1.00 102.50 173 ARG C C 1
ATOM 6356 O O . ARG C 1 145 ? -13.800 63.550 -75.509 1.00 102.56 173 ARG C O 1
ATOM 6364 N N . ALA C 1 146 ? -12.825 61.680 -74.751 1.00 102.05 174 ALA C N 1
ATOM 6365 C CA . ALA C 1 146 ? -13.562 60.856 -75.714 1.00 101.53 174 ALA C CA 1
ATOM 6366 C C . ALA C 1 146 ? -15.085 61.019 -75.682 1.00 101.18 174 ALA C C 1
ATOM 6367 O O . ALA C 1 146 ? -15.700 61.298 -76.716 1.00 101.10 174 ALA C O 1
ATOM 6369 N N . ILE C 1 147 ? -15.658 60.906 -74.495 1.00 100.75 175 ILE C N 1
ATOM 6370 C CA . ILE C 1 147 ? -17.103 60.918 -74.297 1.00 100.27 175 ILE C CA 1
ATOM 6371 C C . ILE C 1 147 ? -17.763 62.213 -74.740 1.00 100.09 175 ILE C C 1
ATOM 6372 O O . ILE C 1 147 ? -18.881 62.204 -75.253 1.00 100.06 175 ILE C O 1
ATOM 6377 N N . MET C 1 148 ? -17.111 63.334 -74.415 1.00 99.78 176 MET C N 1
ATOM 6378 C CA . MET C 1 148 ? -17.690 64.646 -74.638 1.00 99.48 176 MET C CA 1
ATOM 6379 C C . MET C 1 148 ? -18.252 64.985 -76.016 1.00 99.13 176 MET C C 1
ATOM 6380 O O . MET C 1 148 ? -19.312 65.601 -76.110 1.00 99.04 176 MET C O 1
ATOM 6385 N N . GLY C 1 149 ? -17.559 64.606 -77.086 1.00 98.73 177 GLY C N 1
ATOM 6386 C CA . GLY C 1 149 ? -18.026 64.981 -78.410 1.00 98.08 177 GLY C CA 1
ATOM 6387 C C . GLY C 1 149 ? -19.469 64.645 -78.764 1.00 97.62 177 GLY C C 1
ATOM 6388 O O . GLY C 1 149 ? -20.151 65.462 -79.374 1.00 97.77 177 GLY C O 1
ATOM 6389 N N . ASP C 1 150 ? -19.946 63.462 -78.389 1.00 96.99 178 ASP C N 1
ATOM 6390 C CA . ASP C 1 150 ? -21.323 63.064 -78.692 1.00 96.39 178 ASP C CA 1
ATOM 6391 C C . ASP C 1 150 ? -22.316 63.865 -77.859 1.00 95.76 178 ASP C C 1
ATOM 6392 O O . ASP C 1 150 ? -21.968 64.330 -76.778 1.00 95.70 178 ASP C O 1
ATOM 6397 N N . GLU C 1 151 ? -23.544 64.043 -78.345 1.00 94.95 179 GLU C N 1
ATOM 6398 C CA . GLU C 1 151 ? -24.519 64.721 -77.531 1.00 94.21 179 GLU C CA 1
ATOM 6399 C C . GLU C 1 151 ? -25.265 63.671 -76.729 1.00 93.64 179 GLU C C 1
ATOM 6400 O O . GLU C 1 151 ? -25.032 62.469 -76.886 1.00 93.40 179 GLU C O 1
ATOM 6406 N N . LEU C 1 152 ? -26.162 64.132 -75.866 1.00 93.01 180 LEU C N 1
ATOM 6407 C CA . LEU C 1 152 ? -26.987 63.239 -75.074 1.00 92.45 180 LEU C CA 1
ATOM 6408 C C . LEU C 1 152 ? -28.288 62.941 -75.814 1.00 92.19 180 LEU C C 1
ATOM 6409 O O . LEU C 1 152 ? -28.951 63.863 -76.299 1.00 92.20 180 LEU C O 1
ATOM 6414 N N . HIS C 1 153 ? -28.642 61.655 -75.902 1.00 91.68 181 HIS C N 1
ATOM 6415 C CA . HIS C 1 153 ? -29.884 61.205 -76.548 1.00 91.19 181 HIS C CA 1
ATOM 6416 C C . HIS C 1 153 ? -31.126 61.854 -75.945 1.00 90.68 181 HIS C C 1
ATOM 6417 O O . HIS C 1 153 ? -32.126 62.067 -76.633 1.00 90.71 181 HIS C O 1
ATOM 6424 N N . HIS C 1 154 ? -31.045 62.163 -74.659 1.00 90.00 182 HIS C N 1
ATOM 6425 C CA . HIS C 1 154 ? -32.129 62.798 -73.918 1.00 89.48 182 HIS C CA 1
ATOM 6426 C C . HIS C 1 154 ? -31.609 63.548 -72.693 1.00 88.94 182 HIS C C 1
ATOM 6427 O O . HIS C 1 154 ? -30.461 63.369 -72.284 1.00 88.89 182 HIS C O 1
ATOM 6434 N N . LYS C 1 155 ? -32.468 64.393 -72.128 1.00 88.26 183 LYS C N 1
ATOM 6435 C CA . LYS C 1 155 ? -32.163 65.194 -70.943 1.00 87.52 183 LYS C CA 1
ATOM 6436 C C . LYS C 1 155 ? -31.871 64.205 -69.815 1.00 86.63 183 LYS C C 1
ATOM 6437 O O . LYS C 1 155 ? -32.540 63.178 -69.718 1.00 86.80 183 LYS C O 1
ATOM 6443 N N . PRO C 1 156 ? -30.872 64.501 -68.962 1.00 85.66 184 PRO C N 1
ATOM 6444 C CA . PRO C 1 156 ? -30.539 63.567 -67.886 1.00 84.72 184 PRO C CA 1
ATOM 6445 C C . PRO C 1 156 ? -31.684 63.413 -66.896 1.00 83.75 184 PRO C C 1
ATOM 6446 O O . PRO C 1 156 ? -32.340 64.396 -66.552 1.00 83.53 184 PRO C O 1
ATOM 6450 N N . GLY C 1 157 ? -31.924 62.180 -66.496 1.00 82.84 185 GLY C N 1
ATOM 6451 C CA . GLY C 1 157 ? -33.027 61.853 -65.631 1.00 81.82 185 GLY C CA 1
ATOM 6452 C C . GLY C 1 157 ? -34.296 61.478 -66.340 1.00 80.99 185 GLY C C 1
ATOM 6453 O O . GLY C 1 157 ? -35.305 61.225 -65.717 1.00 81.01 185 GLY C O 1
ATOM 6454 N N . GLU C 1 158 ? -34.263 61.436 -67.656 1.00 80.09 186 GLU C N 1
ATOM 6455 C CA . GLU C 1 158 ? -35.484 61.132 -68.365 1.00 79.11 186 GLU C CA 1
ATOM 6456 C C . GLU C 1 158 ? -35.646 59.677 -68.723 1.00 78.14 186 GLU C C 1
ATOM 6457 O O . GLU C 1 158 ? -36.630 59.054 -68.381 1.00 78.10 186 GLU C O 1
ATOM 6463 N N . GLU C 1 159 ? -34.665 59.115 -69.390 1.00 76.80 187 GLU C N 1
ATOM 6464 C CA . GLU C 1 159 ? -34.862 57.800 -69.919 1.00 75.59 187 GLU C CA 1
ATOM 6465 C C . GLU C 1 159 ? -33.689 56.903 -69.714 1.00 74.27 187 GLU C C 1
ATOM 6466 O O . GLU C 1 159 ? -32.562 57.272 -69.927 1.00 74.15 187 GLU C O 1
ATOM 6472 N N . PHE C 1 160 ? -33.992 55.690 -69.334 1.00 72.67 188 PHE C N 1
ATOM 6473 C CA . PHE C 1 160 ? -33.011 54.639 -69.136 1.00 71.19 188 PHE C CA 1
ATOM 6474 C C . PHE C 1 160 ? -32.410 54.198 -70.461 1.00 70.42 188 PHE C C 1
ATOM 6475 O O . PHE C 1 160 ? -33.144 53.931 -71.408 1.00 70.35 188 PHE C O 1
ATOM 6483 N N . GLU C 1 161 ? -31.082 54.130 -70.523 1.00 69.44 189 GLU C N 1
ATOM 6484 C CA . GLU C 1 161 ? -30.369 53.602 -71.694 1.00 68.56 189 GLU C CA 1
ATOM 6485 C C . GLU C 1 161 ? -29.097 52.914 -71.239 1.00 67.87 189 GLU C C 1
ATOM 6486 O O . GLU C 1 161 ? -28.109 53.568 -70.900 1.00 67.66 189 GLU C O 1
ATOM 6492 N N . TYR C 1 162 ? -29.135 51.587 -71.235 1.00 67.21 190 TYR C N 1
ATOM 6493 C CA . TYR C 1 162 ? -27.986 50.804 -70.837 1.00 66.68 190 TYR C CA 1
ATOM 6494 C C . TYR C 1 162 ? -26.811 51.272 -71.667 1.00 66.83 190 TYR C C 1
ATOM 6495 O O . TYR C 1 162 ? -26.849 51.229 -72.897 1.00 67.11 190 TYR C O 1
ATOM 6504 N N . SER C 1 163 ? -25.773 51.723 -70.979 1.00 66.83 191 SER C N 1
ATOM 6505 C CA . SER C 1 163 ? -24.571 52.244 -71.621 1.00 66.70 191 SER C CA 1
ATOM 6506 C C . SER C 1 163 ? -23.367 51.867 -70.780 1.00 66.61 191 SER C C 1
ATOM 6507 O O . SER C 1 163 ? -23.382 52.051 -69.558 1.00 66.75 191 SER C O 1
ATOM 6510 N N . ASN C 1 164 ? -22.327 51.335 -71.418 1.00 66.36 192 ASN C N 1
ATOM 6511 C CA . ASN C 1 164 ? -21.116 50.993 -70.676 1.00 66.17 192 ASN C CA 1
ATOM 6512 C C . ASN C 1 164 ? -20.396 52.204 -70.098 1.00 66.18 192 ASN C C 1
ATOM 6513 O O . ASN C 1 164 ? -19.766 52.108 -69.044 1.00 66.01 192 ASN C O 1
ATOM 6518 N N . MET C 1 165 ? -20.505 53.339 -70.788 1.00 66.19 193 MET C N 1
ATOM 6519 C CA . MET C 1 165 ? -19.872 54.574 -70.343 1.00 66.34 193 MET C CA 1
ATOM 6520 C C . MET C 1 165 ? -20.339 54.993 -68.962 1.00 65.82 193 MET C C 1
ATOM 6521 O O . MET C 1 165 ? -19.537 55.482 -68.162 1.00 66.12 193 MET C O 1
ATOM 6526 N N . ASN C 1 166 ? -21.628 54.805 -68.683 1.00 65.03 194 ASN C N 1
ATOM 6527 C CA . 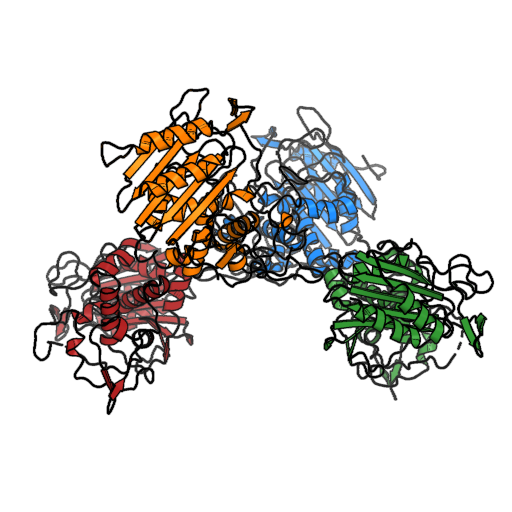ASN C 1 166 ? -22.175 55.155 -67.375 1.00 64.19 194 ASN C CA 1
ATOM 6528 C C . ASN C 1 166 ? -21.355 54.575 -66.234 1.00 63.85 194 ASN C C 1
ATOM 6529 O O . ASN C 1 166 ? -20.915 55.299 -65.340 1.00 63.87 194 ASN C O 1
ATOM 6534 N N . TYR C 1 167 ? -21.137 53.268 -66.270 1.00 63.28 195 TYR C N 1
ATOM 6535 C CA . TYR C 1 167 ? -20.367 52.637 -65.221 1.00 62.82 195 TYR C CA 1
ATOM 6536 C C . TYR C 1 167 ? -18.866 52.872 -65.346 1.00 63.13 195 TYR C C 1
ATOM 6537 O O . TYR C 1 167 ? -18.123 52.663 -64.388 1.00 63.44 195 TYR C O 1
ATOM 6546 N N . ASP C 1 168 ? -18.429 53.321 -66.523 1.00 63.26 196 ASP C N 1
ATOM 6547 C CA . ASP C 1 168 ? -17.023 53.682 -66.734 1.00 63.25 196 ASP C CA 1
ATOM 6548 C C . ASP C 1 168 ? -16.746 54.977 -65.982 1.00 63.22 196 ASP C C 1
ATOM 6549 O O . ASP C 1 168 ? -15.763 55.074 -65.243 1.00 63.37 196 ASP C O 1
ATOM 6554 N N . LEU C 1 169 ? -17.622 55.965 -66.173 1.00 62.99 197 LEU C N 1
ATOM 6555 C CA . LEU C 1 169 ? -17.513 57.245 -65.481 1.00 62.85 197 LEU C CA 1
ATOM 6556 C C . LEU C 1 169 ? -17.563 57.076 -63.965 1.00 62.69 197 LEU C C 1
ATOM 6557 O O . LEU C 1 169 ? -16.777 57.693 -63.250 1.00 62.66 197 LEU C O 1
ATOM 6562 N N . LEU C 1 170 ? -18.488 56.241 -63.477 1.00 62.44 198 LEU C N 1
ATOM 6563 C CA . LEU C 1 170 ? -18.585 55.967 -62.041 1.00 62.00 198 LEU C CA 1
ATOM 6564 C C . LEU C 1 170 ? -17.260 55.415 -61.546 1.00 61.78 198 LEU C C 1
ATOM 6565 O O . LEU C 1 170 ? -16.852 55.700 -60.418 1.00 61.96 198 LEU C O 1
ATOM 6570 N N . GLY C 1 171 ? -16.605 54.628 -62.397 1.00 61.22 199 GLY C N 1
ATOM 6571 C CA . GLY C 1 171 ? -15.306 54.045 -62.093 1.00 60.63 199 GLY C CA 1
ATOM 6572 C C . GLY C 1 171 ? -14.231 55.112 -61.995 1.00 60.18 199 GLY C C 1
ATOM 6573 O O . GLY C 1 171 ? -13.281 54.979 -61.221 1.00 60.13 199 GLY C O 1
ATOM 6574 N N . LEU C 1 172 ? -14.380 56.174 -62.786 1.00 59.69 200 LEU C N 1
ATOM 6575 C CA . LEU C 1 172 ? -13.425 57.274 -62.764 1.00 59.27 200 LEU C CA 1
ATOM 6576 C C . LEU C 1 172 ? -13.634 58.007 -61.446 1.00 58.87 200 LEU C C 1
ATOM 6577 O O . LEU C 1 172 ? -12.667 58.330 -60.758 1.00 58.92 200 LEU C O 1
ATOM 6582 N N . ILE C 1 173 ? -14.896 58.263 -61.098 1.00 58.32 201 ILE C N 1
ATOM 6583 C CA . ILE C 1 173 ? -15.220 58.904 -59.833 1.00 57.90 201 ILE C CA 1
ATOM 6584 C C . ILE C 1 173 ? -14.502 58.144 -58.717 1.00 57.76 201 ILE C C 1
ATOM 6585 O O . ILE C 1 173 ? -13.845 58.759 -57.889 1.00 58.09 201 ILE C O 1
ATOM 6590 N N . ILE C 1 174 ? -14.615 56.815 -58.701 1.00 57.41 202 ILE C N 1
ATOM 6591 C CA . ILE C 1 174 ? -13.934 55.999 -57.694 1.00 56.95 202 ILE C CA 1
ATOM 6592 C C . ILE C 1 174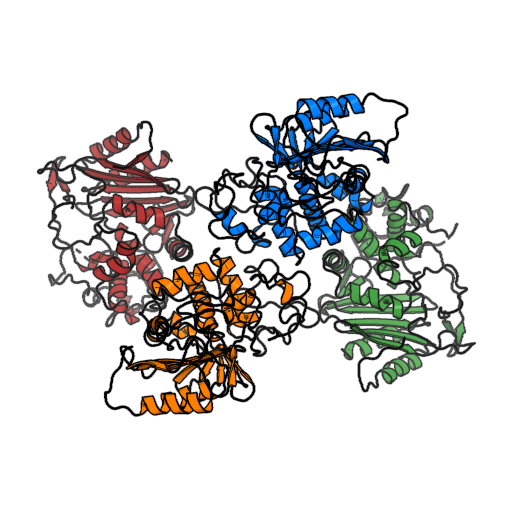 ? -12.464 56.381 -57.677 1.00 56.94 202 ILE C C 1
ATOM 6593 O O . ILE C 1 174 ? -11.902 56.661 -56.632 1.00 56.73 202 ILE C O 1
ATOM 6598 N N . GLN C 1 175 ? -11.856 56.391 -58.859 1.00 57.35 203 GLN C N 1
ATOM 6599 C CA . GLN C 1 175 ? -10.423 56.649 -59.016 1.00 57.82 203 GLN C CA 1
ATOM 6600 C C . GLN C 1 175 ? -9.991 58.031 -58.529 1.00 57.99 203 GLN C C 1
ATOM 6601 O O . GLN C 1 175 ? -9.038 58.151 -57.751 1.00 57.93 203 GLN C O 1
ATOM 6607 N N . ASN C 1 176 ? -10.697 59.061 -58.990 1.00 58.27 204 ASN C N 1
ATOM 6608 C CA . ASN C 1 176 ? -10.403 60.438 -58.602 1.00 58.67 204 ASN C CA 1
ATOM 6609 C C . ASN C 1 176 ? -10.626 60.709 -57.106 1.00 59.10 204 ASN C C 1
ATOM 6610 O O . ASN C 1 176 ? -9.755 61.279 -56.439 1.00 59.39 204 ASN C O 1
ATOM 6615 N N . VAL C 1 177 ? -11.787 60.294 -56.591 1.00 59.36 205 VAL C N 1
ATOM 6616 C CA . VAL C 1 177 ? -12.134 60.474 -55.181 1.00 59.68 205 VAL C CA 1
ATOM 6617 C C . VAL C 1 177 ? -11.137 59.766 -54.274 1.00 60.08 205 VAL C C 1
ATOM 6618 O O . VAL C 1 177 ? -10.648 60.346 -53.306 1.00 60.27 205 VAL C O 1
ATOM 6622 N N . THR C 1 178 ? -10.836 58.515 -54.601 1.00 60.69 206 THR C N 1
ATOM 6623 C CA . THR C 1 178 ? -9.920 57.696 -53.815 1.00 61.36 206 THR C CA 1
ATOM 6624 C C . THR C 1 178 ? -8.464 58.122 -53.964 1.00 61.62 206 THR C C 1
ATOM 6625 O O . THR C 1 178 ? -7.637 57.828 -53.095 1.00 61.59 206 THR C O 1
ATOM 6629 N N . LYS C 1 179 ? -8.159 58.812 -55.063 1.00 62.11 207 LYS C N 1
ATOM 6630 C CA . LYS C 1 179 ? -6.794 59.286 -55.333 1.00 62.78 207 LYS C CA 1
ATOM 6631 C C . LYS C 1 179 ? -5.882 58.055 -55.449 1.00 62.83 207 LYS C C 1
ATOM 6632 O O . LYS C 1 179 ? -4.708 58.062 -55.064 1.00 62.81 207 LYS C O 1
ATOM 6638 N N . GLN C 1 180 ? -6.482 57.004 -56.004 1.00 62.95 208 GLN C N 1
ATOM 6639 C CA . GLN C 1 180 ? -5.890 55.687 -56.172 1.00 62.94 208 GLN C CA 1
ATOM 6640 C C . GLN C 1 180 ? -6.537 55.090 -57.437 1.00 62.87 208 GLN C C 1
ATOM 6641 O O . GLN C 1 180 ? -7.719 55.335 -57.702 1.00 62.83 208 GLN C O 1
ATOM 6647 N N . SER C 1 181 ? -5.776 54.320 -58.215 1.00 62.71 209 SER C N 1
ATOM 6648 C CA . SER C 1 181 ? -6.306 53.725 -59.446 1.00 62.55 209 SER C CA 1
ATOM 6649 C C . SER C 1 181 ? -7.437 52.765 -59.122 1.00 62.33 209 SER C C 1
ATOM 6650 O O . SER C 1 181 ? -7.351 51.999 -58.152 1.00 62.47 209 SER C O 1
ATOM 6653 N N . TYR C 1 182 ? -8.488 52.813 -59.942 1.00 61.90 210 TYR C N 1
ATOM 6654 C CA . TYR C 1 182 ? -9.684 51.968 -59.782 1.00 61.14 210 TYR C CA 1
ATOM 6655 C C . TYR C 1 182 ? -9.386 50.502 -59.398 1.00 60.40 210 TYR C C 1
ATOM 6656 O O . TYR C 1 182 ? -9.950 49.992 -58.434 1.00 60.10 210 TYR C O 1
ATOM 6665 N N . THR C 1 183 ? -8.460 49.858 -60.096 1.00 59.71 211 THR C N 1
ATOM 6666 C CA . THR C 1 183 ? -8.144 48.460 -59.838 1.00 59.33 211 THR C CA 1
ATOM 6667 C C . THR C 1 183 ? -7.621 48.229 -58.429 1.00 59.06 211 THR C C 1
ATOM 6668 O O . THR C 1 183 ? -8.029 47.292 -57.748 1.00 59.03 211 THR C O 1
ATOM 6672 N N . LYS C 1 184 ? -6.721 49.103 -58.000 1.00 58.51 212 LYS C N 1
ATOM 6673 C CA . LYS C 1 184 ? -6.148 49.093 -56.653 1.00 57.88 212 LYS C CA 1
ATOM 6674 C C . LYS C 1 184 ? -7.207 49.211 -55.556 1.00 57.10 212 LYS C C 1
ATOM 6675 O O . LYS C 1 184 ? -7.294 48.344 -54.682 1.00 56.95 212 LYS C O 1
ATOM 6681 N N . TYR C 1 185 ? -8.009 50.273 -55.600 1.00 56.19 213 TYR C N 1
ATOM 6682 C CA . TYR C 1 185 ? -9.039 50.465 -54.582 1.00 55.53 213 TYR C CA 1
ATOM 6683 C C . TYR C 1 185 ? -9.935 49.235 -54.443 1.00 54.82 213 TYR C C 1
ATOM 6684 O O . TYR C 1 185 ? -9.976 48.608 -53.379 1.00 54.60 213 TYR C O 1
ATOM 6693 N N . ILE C 1 186 ? -10.644 48.898 -55.522 1.00 54.00 214 ILE C N 1
ATOM 6694 C CA . ILE C 1 186 ? -11.543 47.745 -55.548 1.00 53.19 214 ILE C CA 1
ATOM 6695 C C . ILE C 1 186 ? -10.893 46.500 -54.960 1.00 52.53 214 ILE C C 1
ATOM 6696 O O . ILE C 1 186 ? -11.471 45.844 -54.089 1.00 52.26 214 ILE C O 1
ATOM 6701 N N . THR C 1 187 ? -9.692 46.187 -55.437 1.00 51.80 215 THR C N 1
ATOM 6702 C CA . THR C 1 187 ? -8.962 45.023 -54.951 1.00 51.19 215 THR C CA 1
ATOM 6703 C C . THR C 1 187 ? -8.662 45.111 -53.460 1.00 51.07 215 THR C C 1
ATOM 6704 O O . THR C 1 187 ? -8.812 44.128 -52.741 1.00 51.12 215 THR C O 1
ATOM 6708 N N . ASN C 1 188 ? -8.244 46.288 -53.000 1.00 50.72 216 ASN C N 1
ATOM 6709 C CA . ASN C 1 188 ? -7.870 46.463 -51.603 1.00 50.32 216 ASN C CA 1
ATOM 6710 C C . ASN C 1 188 ? -9.033 46.682 -50.624 1.00 50.06 216 ASN C C 1
ATOM 6711 O O . ASN C 1 188 ? -9.011 46.163 -49.511 1.00 49.97 216 ASN C O 1
ATOM 6716 N N . SER C 1 189 ? -9.972 47.535 -51.011 1.00 49.86 217 SER C N 1
ATOM 6717 C CA . SER C 1 189 ? -11.186 47.760 -50.238 1.00 49.59 217 SER C CA 1
ATOM 6718 C C . SER C 1 189 ? -12.157 46.579 -50.175 1.00 49.38 217 SER C C 1
ATOM 6719 O O . SER C 1 189 ? -12.725 46.300 -49.125 1.00 49.31 217 SER C O 1
ATOM 6722 N N . TRP C 1 190 ? -12.367 45.904 -51.302 1.00 49.07 218 TRP C N 1
ATOM 6723 C CA . TRP C 1 190 ? -13.380 44.863 -51.370 1.00 48.54 218 TRP C CA 1
ATOM 6724 C C . TRP C 1 190 ? -12.903 43.460 -51.621 1.00 48.69 218 TRP C C 1
ATOM 6725 O O . TRP C 1 190 ? -13.250 42.528 -50.871 1.00 48.58 218 TRP C O 1
ATOM 6736 N N . LEU C 1 191 ? -12.123 43.269 -52.677 1.00 48.77 219 LEU C N 1
ATOM 6737 C CA . LEU C 1 191 ? -11.744 41.925 -53.098 1.00 48.87 219 LEU C CA 1
ATOM 6738 C C . LEU C 1 191 ? -10.909 41.184 -52.067 1.00 49.28 219 LEU C C 1
ATOM 6739 O O . LEU C 1 191 ? -11.113 39.999 -51.834 1.00 49.30 219 LEU C O 1
ATOM 6744 N N . LYS C 1 192 ? -9.970 41.889 -51.452 1.00 50.03 220 LYS C N 1
ATOM 6745 C CA . LYS C 1 192 ? -9.108 41.298 -50.415 1.00 50.65 220 LYS C CA 1
ATOM 6746 C C . LYS C 1 192 ? -9.858 41.092 -49.082 1.00 50.77 220 LYS C C 1
ATOM 6747 O O . LYS C 1 192 ? -9.733 40.033 -48.478 1.00 50.53 220 LYS C O 1
ATOM 6753 N N . PRO C 1 193 ? -10.646 42.074 -48.631 1.00 51.24 221 PRO C N 1
ATOM 6754 C CA . PRO C 1 193 ? -11.439 41.921 -47.408 1.00 51.90 221 PRO C CA 1
ATOM 6755 C C . PRO C 1 193 ? -12.447 40.774 -47.522 1.00 52.61 221 PRO C C 1
ATOM 6756 O O . PRO C 1 193 ? -12.727 40.088 -46.545 1.00 52.60 221 PRO C O 1
ATOM 6760 N N . LEU C 1 194 ? -12.988 40.584 -48.717 1.00 53.33 222 LEU C N 1
ATOM 6761 C CA . LEU C 1 194 ? -13.987 39.543 -48.981 1.00 54.14 222 LEU C CA 1
ATOM 6762 C C . LEU C 1 194 ? -13.293 38.278 -49.455 1.00 54.83 222 LEU C C 1
ATOM 6763 O O . LEU C 1 194 ? -13.916 37.404 -50.051 1.00 54.85 222 LEU C O 1
ATOM 6768 N N . HIS C 1 195 ? -12.025 38.187 -49.153 1.00 55.79 223 HIS C N 1
ATOM 6769 C CA . HIS C 1 195 ? -11.312 36.966 -49.322 1.00 56.85 223 HIS C CA 1
ATOM 6770 C C . HIS C 1 195 ? -11.194 36.569 -50.750 1.00 57.10 223 HIS C C 1
ATOM 6771 O O . HIS C 1 195 ? -10.684 35.475 -51.047 1.00 57.29 223 HIS C O 1
ATOM 6778 N N . MET C 1 196 ? -11.601 37.430 -51.673 1.00 57.46 224 MET C N 1
ATOM 6779 C CA . MET C 1 196 ? -11.556 37.040 -53.074 1.00 57.85 224 MET C CA 1
ATOM 6780 C C . MET C 1 196 ? -10.172 37.277 -53.604 1.00 58.27 224 MET C C 1
ATOM 6781 O O . MET C 1 196 ? -9.937 38.135 -54.443 1.00 58.33 224 MET C O 1
ATOM 6786 N N . THR C 1 197 ? -9.255 36.471 -53.110 1.00 58.72 225 THR C N 1
ATOM 6787 C CA . THR C 1 197 ? -7.849 36.601 -53.385 1.00 59.16 225 THR C CA 1
ATOM 6788 C C . THR C 1 197 ? -7.492 36.444 -54.846 1.00 59.56 225 THR C C 1
ATOM 6789 O O . THR C 1 197 ? -6.653 37.145 -55.353 1.00 59.78 225 THR C O 1
ATOM 6793 N N . HIS C 1 198 ? -8.134 35.502 -55.510 1.00 59.93 226 HIS C N 1
ATOM 6794 C CA . HIS C 1 198 ? -7.888 35.111 -56.905 1.00 60.12 226 HIS C CA 1
ATOM 6795 C C . HIS C 1 198 ? -8.439 36.056 -57.980 1.00 60.43 226 HIS C C 1
ATOM 6796 O O . HIS C 1 198 ? -8.121 35.899 -59.159 1.00 60.55 226 HIS C O 1
ATOM 6803 N N . THR C 1 199 ? -9.259 37.029 -57.592 1.00 60.81 227 THR C N 1
ATOM 6804 C CA . THR C 1 199 ? -9.851 37.944 -58.572 1.00 61.12 227 THR C CA 1
ATOM 6805 C C . THR C 1 199 ? -8.833 38.928 -59.130 1.00 61.55 227 THR C C 1
ATOM 6806 O O . THR C 1 199 ? -7.923 39.354 -58.424 1.00 61.84 227 THR C O 1
ATOM 6810 N N . SER C 1 200 ? -9.011 39.273 -60.404 1.00 61.90 228 SER C N 1
ATOM 6811 C CA . SER C 1 200 ? -8.137 40.173 -61.144 1.00 62.23 228 SER C CA 1
ATOM 6812 C C . SER C 1 200 ? -8.944 41.041 -62.104 1.00 62.70 228 SER C C 1
ATOM 6813 O O . SER C 1 200 ? -10.152 40.861 -62.240 1.00 63.16 228 SER C O 1
ATOM 6816 N N . PHE C 1 201 ? -8.277 41.983 -62.766 1.00 63.14 229 PHE C N 1
ATOM 6817 C CA . PHE C 1 201 ? -8.899 42.821 -63.799 1.00 63.47 229 PHE C CA 1
ATOM 6818 C C . PHE C 1 201 ? -8.114 42.629 -65.101 1.00 64.29 229 PHE C C 1
ATOM 6819 O O . PHE C 1 201 ? -6.885 42.594 -65.093 1.00 64.34 229 PHE C O 1
ATOM 6827 N N . LYS C 1 202 ? -8.841 42.504 -66.209 1.00 65.49 230 LYS C N 1
ATOM 6828 C CA . LYS C 1 202 ? -8.282 42.192 -67.544 1.00 66.54 230 LYS C CA 1
ATOM 6829 C C . LYS C 1 202 ? -7.278 43.167 -68.170 1.00 67.27 230 LYS C C 1
ATOM 6830 O O . LYS C 1 202 ? -7.621 44.295 -68.530 1.00 67.23 230 LYS C O 1
ATOM 6836 N N . GLN C 1 203 ? -6.043 42.716 -68.259 1.00 68.30 231 GLN C N 1
ATOM 6837 C CA . GLN C 1 203 ? -5.001 43.513 -68.840 1.00 69.46 231 GLN C CA 1
ATOM 6838 C C . GLN C 1 203 ? -4.735 43.192 -70.291 1.00 70.21 231 GLN C C 1
ATOM 6839 O O . GLN C 1 203 ? -4.557 44.077 -71.107 1.00 70.38 231 GLN C O 1
ATOM 6845 N N . THR C 1 204 ? -4.704 41.917 -70.619 1.00 71.11 232 THR C N 1
ATOM 6846 C CA . THR C 1 204 ? -4.512 41.520 -71.993 1.00 71.96 232 THR C CA 1
ATOM 6847 C C . THR C 1 204 ? -5.343 40.315 -72.310 1.00 72.57 232 THR C C 1
ATOM 6848 O O . THR C 1 204 ? -5.733 39.575 -71.434 1.00 72.55 232 THR C O 1
ATOM 6852 N N . ASN C 1 205 ? -5.617 40.103 -73.576 1.00 73.36 233 ASN C N 1
ATOM 6853 C CA . ASN C 1 205 ? -6.222 38.863 -73.969 1.00 74.02 233 ASN C CA 1
ATOM 6854 C C . ASN C 1 205 ? -5.259 37.750 -73.658 1.00 74.51 233 ASN C C 1
ATOM 6855 O O . ASN C 1 205 ? -5.637 36.644 -73.397 1.00 74.57 233 ASN C O 1
ATOM 6860 N N . ASN C 1 206 ? -3.985 38.022 -73.721 1.00 75.21 234 ASN C N 1
ATOM 6861 C CA . ASN C 1 206 ? -3.066 36.940 -73.452 1.00 76.01 234 ASN C CA 1
ATOM 6862 C C . ASN C 1 206 ? -3.362 36.539 -72.015 1.00 76.39 234 ASN C C 1
ATOM 6863 O O . ASN C 1 206 ? -3.251 37.362 -71.104 1.00 76.62 234 ASN C O 1
ATOM 6868 N N . LYS C 1 207 ? -3.751 35.285 -71.813 1.00 76.70 235 LYS C N 1
ATOM 6869 C CA . LYS C 1 207 ? -4.110 34.801 -70.480 1.00 77.04 235 LYS C CA 1
ATOM 6870 C C . LYS C 1 207 ? -3.634 33.365 -70.343 1.00 77.26 235 LYS C C 1
ATOM 6871 O O . LYS C 1 207 ? -3.831 32.564 -71.254 1.00 77.53 235 LYS C O 1
ATOM 6877 N N . SER C 1 208 ? -3.029 33.050 -69.211 1.00 77.33 236 SER C N 1
ATOM 6878 C CA . SER C 1 208 ? -2.395 31.765 -69.025 1.00 77.52 236 SER C CA 1
ATOM 6879 C C . SER C 1 208 ? -2.616 31.254 -67.615 1.00 77.49 236 SER C C 1
ATOM 6880 O O . SER C 1 208 ? -3.111 31.975 -66.758 1.00 77.31 236 SER C O 1
ATOM 6883 N N . LYS C 1 209 ? -2.213 30.014 -67.360 1.00 77.58 237 LYS C N 1
ATOM 6884 C CA . LYS C 1 209 ? -2.554 29.362 -66.099 1.00 77.57 237 LYS C CA 1
ATOM 6885 C C . LYS C 1 209 ? -4.034 29.005 -65.874 1.00 77.41 237 LYS C C 1
ATOM 6886 O O . LYS C 1 209 ? -4.549 28.114 -66.534 1.00 77.67 237 LYS C O 1
ATOM 6892 N N . HIS C 1 210 ? -4.706 29.689 -64.990 1.00 77.02 238 HIS C N 1
ATOM 6893 C CA . HIS C 1 210 ? -6.098 29.426 -64.576 1.00 76.64 238 HIS C CA 1
ATOM 6894 C C . HIS C 1 210 ? -7.224 30.234 -65.113 1.00 76.40 238 HIS C C 1
ATOM 6895 O O . HIS C 1 210 ? -8.274 30.385 -64.483 1.00 76.70 238 HIS C O 1
ATOM 6902 N N . ASP C 1 211 ? -6.970 30.839 -66.267 1.00 75.62 239 ASP C N 1
ATOM 6903 C CA . ASP C 1 211 ? -7.913 31.742 -66.899 1.00 75.07 239 ASP C CA 1
ATOM 6904 C C . ASP C 1 211 ? -8.407 31.139 -68.197 1.00 74.59 239 ASP C C 1
ATOM 6905 O O . ASP C 1 211 ? -7.638 30.953 -69.139 1.00 74.59 239 ASP C O 1
ATOM 6910 N N . ALA C 1 212 ? -9.695 30.831 -68.243 1.00 73.88 240 ALA C N 1
ATOM 6911 C CA . ALA C 1 212 ? -10.291 30.251 -69.449 1.00 73.06 240 ALA C CA 1
ATOM 6912 C C . ALA C 1 212 ? -10.109 31.064 -70.731 1.00 72.59 240 ALA C C 1
ATOM 6913 O O . ALA C 1 212 ? -10.150 32.298 -70.699 1.00 72.52 240 ALA C O 1
ATOM 6915 N N . ILE C 1 213 ? -9.906 30.377 -71.855 1.00 71.89 241 ILE C N 1
ATOM 6916 C CA . ILE C 1 213 ? -9.726 31.065 -73.142 1.00 71.26 241 ILE C CA 1
ATOM 6917 C C . ILE C 1 213 ? -11.065 31.492 -73.726 1.00 70.71 241 ILE C C 1
ATOM 6918 O O . ILE C 1 213 ? -12.029 30.731 -73.709 1.00 70.71 241 ILE C O 1
ATOM 6923 N N . GLY C 1 214 ? -11.117 32.714 -74.240 1.00 70.17 242 GLY C N 1
ATOM 6924 C CA . GLY C 1 214 ? -12.332 33.226 -74.856 1.00 69.63 242 GLY C CA 1
ATOM 6925 C C . GLY C 1 214 ? -12.523 32.633 -76.236 1.00 69.25 242 GLY C C 1
ATOM 6926 O O . GLY C 1 214 ? -11.701 32.856 -77.132 1.00 69.49 242 GLY C O 1
ATOM 6927 N N . TYR C 1 215 ? -13.605 31.875 -76.411 1.00 68.53 243 TYR C N 1
ATOM 6928 C CA . TYR C 1 215 ? -13.908 31.254 -77.696 1.00 67.58 243 TYR C CA 1
ATOM 6929 C C . TYR C 1 215 ? -15.038 31.929 -78.444 1.00 67.59 243 TYR C C 1
ATOM 6930 O O . TYR C 1 215 ? -16.055 32.305 -77.866 1.00 67.57 243 TYR C O 1
ATOM 6939 N N . GLU C 1 216 ? -14.844 32.081 -79.743 1.00 67.68 244 GLU C N 1
ATOM 6940 C CA . GLU C 1 216 ? -15.886 32.591 -80.598 1.00 68.04 244 GLU C CA 1
ATOM 6941 C C . GLU C 1 216 ? -16.125 31.440 -81.557 1.00 68.17 244 GLU C C 1
ATOM 6942 O O . GLU C 1 216 ? -15.219 30.640 -81.805 1.00 68.18 244 GLU C O 1
ATOM 6948 N N . LEU C 1 217 ? -17.333 31.352 -82.098 1.00 68.49 245 LEU C N 1
ATOM 6949 C CA . LEU C 1 217 ? -17.722 30.166 -82.847 1.00 68.60 245 LEU C CA 1
ATOM 6950 C C . LEU C 1 217 ? -17.949 30.340 -84.348 1.00 68.82 245 LEU C C 1
ATOM 6951 O O . LEU C 1 217 ? -18.839 31.083 -84.769 1.00 68.84 245 LEU C O 1
ATOM 6956 N N . GLN C 1 218 ? -17.138 29.656 -85.150 1.00 69.11 246 GLN C N 1
ATOM 6957 C CA . GLN C 1 218 ? -17.365 29.630 -86.588 1.00 69.65 246 GLN C CA 1
ATOM 6958 C C . GLN C 1 218 ? -17.754 28.190 -86.915 1.00 69.92 246 GLN C C 1
ATOM 6959 O O . GLN C 1 218 ? -16.918 27.275 -86.840 1.00 69.99 246 GLN C O 1
ATOM 6965 N N . GLY C 1 219 ? -19.026 27.998 -87.268 1.00 69.97 247 GLY C N 1
ATOM 6966 C CA . GLY C 1 219 ? -19.545 26.670 -87.568 1.00 70.05 247 GLY C CA 1
ATOM 6967 C C . GLY C 1 219 ? -19.919 25.969 -86.282 1.00 70.16 247 GLY C C 1
ATOM 6968 O O . GLY C 1 219 ? -20.808 26.424 -85.568 1.00 70.07 247 GLY C O 1
ATOM 6969 N N . SER C 1 220 ? -19.240 24.864 -85.986 1.00 70.42 248 SER C N 1
ATOM 6970 C CA . SER C 1 220 ? -19.518 24.092 -84.776 1.00 70.71 248 SER C CA 1
ATOM 6971 C C . SER C 1 220 ? -18.305 24.011 -83.867 1.00 70.97 248 SER C C 1
ATOM 6972 O O . SER C 1 220 ? -18.450 23.782 -82.669 1.00 71.15 248 SER C O 1
ATOM 6975 N N . THR C 1 221 ? -17.110 24.188 -84.427 1.00 71.28 249 THR C N 1
ATOM 6976 C CA . THR C 1 221 ? -15.894 24.109 -83.615 1.00 71.66 249 THR C CA 1
ATOM 6977 C C . THR C 1 221 ? -15.520 25.471 -83.039 1.00 71.80 249 THR C C 1
ATOM 6978 O O . THR C 1 221 ? -15.727 26.500 -83.693 1.00 71.81 249 THR C O 1
ATOM 6982 N N . PRO C 1 222 ? -14.967 25.475 -81.808 1.00 71.94 250 PRO C N 1
ATOM 6983 C CA . PRO C 1 222 ? -14.639 26.712 -81.122 1.00 72.07 250 PRO C CA 1
ATOM 6984 C C . PRO C 1 222 ? -13.216 27.207 -81.391 1.00 72.16 250 PRO C C 1
ATOM 6985 O O . PRO C 1 222 ? -12.240 26.637 -80.882 1.00 72.30 250 PRO C O 1
ATOM 6989 N N . VAL C 1 223 ? -13.114 28.263 -82.193 1.00 72.07 251 VAL C N 1
ATOM 6990 C CA . VAL C 1 223 ? -11.821 28.863 -82.522 1.00 71.97 251 VAL C CA 1
ATOM 6991 C C . VAL C 1 223 ? -11.502 29.969 -81.502 1.00 72.03 251 VAL C C 1
ATOM 6992 O O . VAL C 1 223 ? -12.327 30.861 -81.272 1.00 72.07 251 VAL C O 1
ATOM 6996 N N . VAL C 1 224 ? -10.311 29.900 -80.896 1.00 71.87 252 VAL C N 1
ATOM 6997 C CA . VAL C 1 224 ? -9.873 30.876 -79.877 1.00 71.64 252 VAL C CA 1
ATOM 6998 C C . VAL C 1 224 ? -9.868 32.316 -80.421 1.00 71.54 252 VAL C C 1
ATOM 6999 O O . VAL C 1 224 ? -9.188 32.601 -81.406 1.00 71.63 252 VAL C O 1
ATOM 7003 N N . SER C 1 225 ? -10.622 33.222 -79.799 1.00 71.32 253 SER C N 1
ATOM 7004 C CA . SER C 1 225 ? -10.621 34.611 -80.267 1.00 71.16 253 SER C CA 1
ATOM 7005 C C . SER C 1 225 ? -10.219 35.574 -79.164 1.00 71.25 253 SER C C 1
ATOM 7006 O O . SER C 1 225 ? -10.695 35.476 -78.028 1.00 71.32 253 SER C O 1
ATOM 7009 N N . LYS C 1 226 ? -9.334 36.499 -79.521 1.00 71.20 254 LYS C N 1
ATOM 7010 C CA . LYS C 1 226 ? -8.880 37.558 -78.625 1.00 71.12 254 LYS C CA 1
ATOM 7011 C C . LYS C 1 226 ? -9.371 38.921 -79.131 1.00 70.76 254 LYS C C 1
ATOM 7012 O O . LYS C 1 226 ? -8.684 39.592 -79.897 1.00 70.59 254 LYS C O 1
ATOM 7018 N N . PRO C 1 227 ? -10.583 39.321 -78.692 1.00 70.70 255 PRO C N 1
ATOM 7019 C CA . PRO C 1 227 ? -11.265 40.553 -79.098 1.00 70.84 255 PRO C CA 1
ATOM 7020 C C . PRO C 1 227 ? -10.573 41.841 -78.670 1.00 71.05 255 PRO C C 1
ATOM 7021 O O . PRO C 1 227 ? -9.746 41.840 -77.756 1.00 71.10 255 PRO C O 1
ATOM 7025 N N . GLU C 1 228 ? -10.934 42.928 -79.348 1.00 71.32 256 GLU C N 1
ATOM 7026 C CA . GLU C 1 228 ? -10.391 44.259 -79.102 1.00 71.62 256 GLU C CA 1
ATOM 7027 C C . GLU C 1 228 ? -11.030 44.839 -77.844 1.00 71.28 256 GLU C C 1
ATOM 7028 O O . GLU C 1 228 ? -12.193 44.536 -77.547 1.00 71.50 256 GLU C O 1
ATOM 7034 N N . PHE C 1 229 ? -10.292 45.670 -77.108 1.00 70.71 257 PHE C N 1
ATOM 7035 C CA . PHE C 1 229 ? -10.844 46.273 -75.891 1.00 70.08 257 PHE C CA 1
ATOM 7036 C C . PHE C 1 229 ? -10.130 47.535 -75.431 1.00 69.67 257 PHE C C 1
ATOM 7037 O O . PHE C 1 229 ? -8.927 47.693 -75.636 1.00 69.75 257 PHE C O 1
ATOM 7045 N N . ASN C 1 230 ? -10.895 48.423 -74.805 1.00 69.01 258 ASN C N 1
ATOM 7046 C CA . ASN C 1 230 ? -10.369 49.650 -74.226 1.00 68.29 258 ASN C CA 1
ATOM 7047 C C . ASN C 1 230 ? -10.354 49.510 -72.717 1.00 67.76 258 ASN C C 1
ATOM 7048 O O . ASN C 1 230 ? -11.410 49.342 -72.099 1.00 67.99 258 ASN C O 1
ATOM 7053 N N . LEU C 1 231 ? -9.171 49.580 -72.114 1.00 66.91 259 LEU C N 1
ATOM 7054 C CA . LEU C 1 231 ? -9.064 49.447 -70.661 1.00 65.97 259 LEU C CA 1
ATOM 7055 C C . LEU C 1 231 ? -10.016 50.368 -69.892 1.00 65.12 259 LEU C C 1
ATOM 7056 O O . LEU C 1 231 ? -10.387 50.058 -68.759 1.00 64.86 259 LEU C O 1
ATOM 7061 N N . TRP C 1 232 ? -10.420 51.485 -70.504 1.00 64.14 260 TRP C N 1
ATOM 7062 C CA . TRP C 1 232 ? -11.313 52.425 -69.823 1.00 63.32 260 TRP C CA 1
ATOM 7063 C C . TRP C 1 232 ? -12.690 51.857 -69.507 1.00 62.35 260 TRP C C 1
ATOM 7064 O O . TRP C 1 232 ? -13.526 52.541 -68.910 1.00 62.00 260 TRP C O 1
ATOM 7075 N N . ASP C 1 233 ? -12.907 50.615 -69.919 1.00 61.23 261 ASP C N 1
ATOM 7076 C CA . ASP C 1 233 ? -14.169 49.923 -69.723 1.00 60.03 261 ASP C CA 1
ATOM 7077 C C . ASP C 1 233 ? -14.088 49.002 -68.527 1.00 59.52 261 ASP C C 1
ATOM 7078 O O . ASP C 1 233 ? -14.999 48.230 -68.267 1.00 59.58 261 ASP C O 1
ATOM 7083 N N . THR C 1 234 ? -12.992 49.093 -67.791 1.00 58.78 262 THR C N 1
ATOM 7084 C CA . THR C 1 234 ? -12.690 48.124 -66.754 1.00 57.88 262 THR C CA 1
ATOM 7085 C C . THR C 1 234 ? -13.770 48.090 -65.688 1.00 57.40 262 THR C C 1
ATOM 7086 O O . THR C 1 234 ? -14.116 47.026 -65.195 1.00 57.15 262 THR C O 1
ATOM 7090 N N . PRO C 1 235 ? -14.310 49.241 -65.319 1.00 57.10 263 PRO C N 1
ATOM 7091 C CA . PRO C 1 235 ? -15.402 49.228 -64.341 1.00 56.99 263 PRO C CA 1
ATOM 7092 C C . PRO C 1 235 ? -16.683 48.595 -64.881 1.00 56.82 263 PRO C C 1
ATOM 7093 O O . PRO C 1 235 ? -17.463 48.050 -64.103 1.00 56.96 263 PRO C O 1
ATOM 7097 N N . SER C 1 236 ? -16.964 48.847 -66.157 1.00 56.41 264 SER C N 1
ATOM 7098 C CA . SER C 1 236 ? -18.115 48.268 -66.843 1.00 55.56 264 SER C CA 1
ATOM 7099 C C . SER C 1 236 ? -18.103 46.773 -67.173 1.00 55.11 264 SER C C 1
ATOM 7100 O O . SER C 1 236 ? -19.091 46.087 -66.950 1.00 55.15 264 SER C O 1
ATOM 7103 N N . ALA C 1 237 ? -17.027 46.276 -67.759 1.00 54.60 265 ALA C N 1
ATOM 7104 C CA . ALA C 1 237 ? -17.030 44.911 -68.272 1.00 54.05 265 ALA C CA 1
ATOM 7105 C C . ALA C 1 237 ? -15.783 44.030 -68.178 1.00 53.53 265 ALA C C 1
ATOM 7106 O O . ALA C 1 237 ? -15.746 42.975 -68.797 1.00 53.33 265 ALA C O 1
ATOM 7108 N N . TYR C 1 238 ? -14.767 44.434 -67.435 1.00 53.29 266 TYR C N 1
ATOM 7109 C CA . TYR C 1 238 ? -13.488 43.722 -67.500 1.00 52.97 266 TYR C CA 1
ATOM 7110 C C . TYR C 1 238 ? -12.946 42.962 -66.287 1.00 52.39 266 TYR C C 1
ATOM 7111 O O . TYR C 1 238 ? -11.770 42.619 -66.258 1.00 52.40 266 TYR C O 1
ATOM 7120 N N . MET C 1 239 ? -13.782 42.702 -65.293 1.00 51.85 267 MET C N 1
ATOM 7121 C CA . MET C 1 239 ? -13.351 41.905 -64.155 1.00 51.41 267 MET C CA 1
ATOM 7122 C C . MET C 1 239 ? -13.144 40.457 -64.573 1.00 50.95 267 MET C C 1
ATOM 7123 O O . MET C 1 239 ? -13.878 39.949 -65.408 1.00 51.05 267 MET C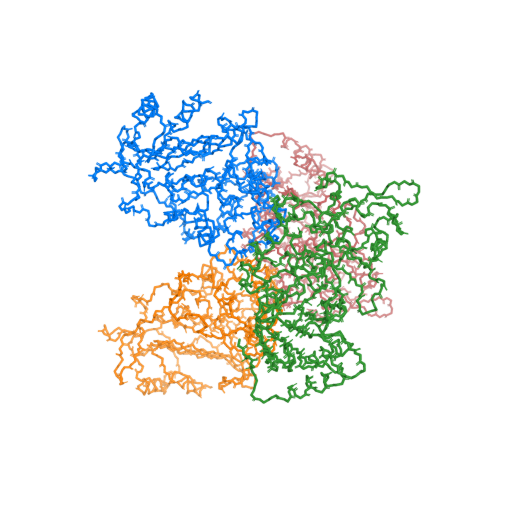 O 1
ATOM 7128 N N . MET C 1 240 ? -12.154 39.786 -63.994 1.00 50.38 268 MET C N 1
ATOM 7129 C CA . MET C 1 240 ? -11.969 38.367 -64.256 1.00 49.88 268 MET C CA 1
ATOM 7130 C C . MET C 1 240 ? -11.879 37.588 -62.959 1.00 49.53 268 MET C C 1
ATOM 7131 O O . MET C 1 240 ? -10.840 37.600 -62.301 1.00 49.60 268 MET C O 1
ATOM 7136 N N . THR C 1 241 ? -12.964 36.908 -62.598 1.00 49.20 269 THR C N 1
ATOM 7137 C CA . THR C 1 241 ? -13.017 36.123 -61.360 1.00 48.67 269 THR C CA 1
ATOM 7138 C C . THR C 1 241 ? -13.390 34.639 -61.566 1.00 48.69 269 THR C C 1
ATOM 7139 O O . THR C 1 241 ? -13.673 34.211 -62.677 1.00 48.60 269 THR C O 1
ATOM 7143 N N . SER C 1 242 ? -13.376 33.864 -60.487 1.00 48.81 270 SER C N 1
ATOM 7144 C CA . SER C 1 242 ? -13.724 32.449 -60.533 1.00 48.98 270 SER C CA 1
ATOM 7145 C C . SER C 1 242 ? -14.982 32.231 -59.713 1.00 49.12 270 SER C C 1
ATOM 7146 O O . SER C 1 242 ? -15.389 33.119 -58.965 1.00 49.07 270 SER C O 1
ATOM 7149 N N . THR C 1 243 ? -15.603 31.059 -59.842 1.00 49.37 271 THR C N 1
ATOM 7150 C CA . THR C 1 243 ? -16.781 30.764 -59.022 1.00 49.64 271 THR C CA 1
ATOM 7151 C C . THR C 1 243 ? -16.370 30.489 -57.580 1.00 49.72 271 THR C C 1
ATOM 7152 O O . THR C 1 243 ? -17.189 30.631 -56.667 1.00 49.60 271 THR C O 1
ATOM 7156 N N . GLU C 1 244 ? -15.109 30.100 -57.380 1.00 50.01 272 GLU C N 1
ATOM 7157 C CA . GLU C 1 244 ? -14.590 29.857 -56.034 1.00 50.41 272 GLU C CA 1
ATOM 7158 C C . GLU C 1 244 ? -14.547 31.178 -55.288 1.00 50.23 272 GLU C C 1
ATOM 7159 O O . GLU C 1 244 ? -14.815 31.239 -54.080 1.00 50.01 272 GLU C O 1
ATOM 7165 N N . ASP C 1 245 ? -14.203 32.229 -56.029 1.00 50.19 273 ASP C N 1
ATOM 7166 C CA . ASP C 1 245 ? -14.200 33.582 -55.498 1.00 50.18 273 ASP C CA 1
ATOM 7167 C C . ASP C 1 245 ? -15.610 34.118 -55.311 1.00 49.87 273 ASP C C 1
ATOM 7168 O O . ASP C 1 245 ? -15.959 34.574 -54.216 1.00 49.91 273 ASP C O 1
ATOM 7173 N N . LEU C 1 246 ? -16.466 33.979 -56.302 1.00 49.41 274 LEU C N 1
ATOM 7174 C CA . LEU C 1 246 ? -17.752 34.635 -56.211 1.00 48.85 274 LEU C CA 1
ATOM 7175 C C . LEU C 1 246 ? -18.476 34.155 -54.964 1.00 48.72 274 LEU C C 1
ATOM 7176 O O . LEU C 1 246 ? -19.279 34.882 -54.392 1.00 48.58 274 LEU C O 1
ATOM 7181 N N . GLU C 1 247 ? -18.208 32.928 -54.547 1.00 48.57 275 GLU C N 1
ATOM 7182 C CA . GLU C 1 247 ? -18.932 32.370 -53.408 1.00 48.96 275 GLU C CA 1
ATOM 7183 C C . GLU C 1 247 ? -19.112 33.431 -52.330 1.00 49.04 275 GLU C C 1
ATOM 7184 O O . GLU C 1 247 ? -20.200 33.580 -51.760 1.00 49.18 275 GLU C O 1
ATOM 7190 N N . HIS C 1 248 ? -18.026 34.161 -52.057 1.00 48.99 276 HIS C N 1
ATOM 7191 C CA . HIS C 1 248 ? -18.015 35.192 -51.030 1.00 48.90 276 HIS C CA 1
ATOM 7192 C C . HIS C 1 248 ? -18.953 36.312 -51.415 1.00 48.65 276 HIS C C 1
ATOM 7193 O O . HIS C 1 248 ? -19.749 36.772 -50.600 1.00 48.49 276 HIS C O 1
ATOM 7200 N N . TRP C 1 249 ? -18.843 36.731 -52.672 1.00 48.53 277 TRP C N 1
ATOM 7201 C CA . TRP C 1 249 ? -19.648 37.804 -53.235 1.00 48.56 277 TRP C CA 1
ATOM 7202 C C . TRP C 1 249 ? -21.145 37.482 -53.218 1.00 48.48 277 TRP C C 1
ATOM 7203 O O . TRP C 1 249 ? -21.981 38.361 -52.981 1.00 48.46 277 TRP C O 1
ATOM 7214 N N . ILE C 1 250 ? -21.475 36.218 -53.464 1.00 48.41 278 ILE C N 1
ATOM 7215 C CA . ILE C 1 250 ? -22.858 35.771 -53.449 1.00 48.26 278 ILE C CA 1
ATOM 7216 C C . ILE C 1 250 ? -23.358 35.669 -52.011 1.00 48.31 278 ILE C C 1
ATOM 7217 O O . ILE C 1 250 ? -24.366 36.297 -51.675 1.00 48.32 278 ILE C O 1
ATOM 7222 N N . LYS C 1 251 ? -22.660 34.892 -51.174 1.00 48.36 279 LYS C N 1
ATOM 7223 C CA . LYS C 1 251 ? -23.013 34.753 -49.742 1.00 48.44 279 LYS C CA 1
ATOM 7224 C C . LYS C 1 251 ? -23.189 36.145 -49.105 1.00 48.60 279 LYS C C 1
ATOM 7225 O O . LYS C 1 251 ? -24.196 36.406 -48.436 1.00 48.54 279 LYS C O 1
ATOM 7231 N N . PHE C 1 252 ? -22.206 37.023 -49.333 1.00 48.77 280 PHE C N 1
ATOM 7232 C CA . PHE C 1 252 ? -22.223 38.402 -48.843 1.00 49.04 280 PHE C CA 1
ATOM 7233 C C . PHE C 1 252 ? -23.476 39.151 -49.279 1.00 49.08 280 PHE C C 1
ATOM 7234 O O . PHE C 1 252 ? -24.121 39.801 -48.466 1.00 49.23 280 PHE C O 1
ATOM 7242 N N . GLN C 1 253 ? -23.814 39.057 -50.563 1.00 48.99 281 GLN C N 1
ATOM 7243 C CA . GLN C 1 253 ? -24.978 39.737 -51.115 1.00 48.82 281 GLN C CA 1
ATOM 7244 C C . GLN C 1 253 ? -26.297 39.232 -50.481 1.00 48.92 281 GLN C C 1
ATOM 7245 O O . GLN C 1 253 ? -27.269 39.985 -50.348 1.00 48.58 281 GLN C O 1
ATOM 7251 N N . LEU C 1 254 ? -26.318 37.958 -50.092 1.00 49.19 282 LEU C N 1
ATOM 7252 C CA . LEU C 1 254 ? -27.520 37.326 -49.530 1.00 49.56 282 LEU C CA 1
ATOM 7253 C C . LEU C 1 254 ? -27.689 37.549 -48.031 1.00 50.02 282 LEU C C 1
ATOM 7254 O O . LEU C 1 254 ? -28.792 37.863 -47.563 1.00 49.98 282 LEU C O 1
ATOM 7259 N N . ASN C 1 255 ? -26.594 37.379 -47.295 1.00 50.49 283 ASN C N 1
ATOM 7260 C CA . ASN C 1 255 ? -26.565 37.602 -45.855 1.00 51.10 283 ASN C CA 1
ATOM 7261 C C . ASN C 1 255 ? -25.357 38.458 -45.496 1.00 51.17 283 ASN C C 1
ATOM 7262 O O . ASN C 1 255 ? -24.354 37.943 -44.989 1.00 51.45 283 ASN C O 1
ATOM 7267 N N . PRO C 1 256 ? -25.443 39.776 -45.755 1.00 51.05 284 PRO C N 1
ATOM 7268 C CA . PRO C 1 256 ? -24.288 40.601 -45.440 1.00 50.80 284 PRO C CA 1
ATOM 7269 C C . PRO C 1 256 ? -24.262 40.875 -43.949 1.00 50.78 284 PRO C C 1
ATOM 7270 O O . PRO C 1 256 ? -25.331 41.024 -43.347 1.00 50.58 284 PRO C O 1
ATOM 7274 N N . PRO C 1 257 ? -23.056 40.935 -43.348 1.00 50.84 285 PRO C N 1
ATOM 7275 C CA . PRO C 1 257 ? -22.981 41.221 -41.923 1.00 50.97 285 PRO C CA 1
ATOM 7276 C C . PRO C 1 257 ? -23.804 42.479 -41.732 1.00 51.25 285 PRO C C 1
ATOM 7277 O O . PRO C 1 257 ? -23.800 43.343 -42.625 1.00 51.26 285 PRO C O 1
ATOM 7281 N N . ASP C 1 258 ? -24.528 42.598 -40.618 1.00 51.57 286 ASP C N 1
ATOM 7282 C CA . ASP C 1 258 ? -25.493 43.657 -40.423 1.00 52.04 286 ASP C CA 1
ATOM 7283 C C . ASP C 1 258 ? -24.836 45.013 -40.654 1.00 51.77 286 ASP C C 1
ATOM 7284 O O . ASP C 1 258 ? -25.543 45.928 -40.933 1.00 52.20 286 ASP C O 1
ATOM 7289 N N . LYS C 1 259 ? -23.579 45.267 -40.484 1.00 51.53 287 LYS C N 1
ATOM 7290 C CA . LYS C 1 259 ? -23.055 46.597 -40.801 1.00 51.42 287 LYS C CA 1
ATOM 7291 C C . LYS C 1 259 ? -23.300 46.977 -42.270 1.00 51.48 287 LYS C C 1
ATOM 7292 O O . LYS C 1 259 ? -23.575 48.131 -42.589 1.00 51.69 287 LYS C O 1
ATOM 7298 N N . TYR C 1 260 ? -23.174 45.991 -43.151 1.00 51.37 288 TYR C N 1
ATOM 7299 C CA . TYR C 1 260 ? -23.199 46.151 -44.596 1.00 51.20 288 TYR C CA 1
ATOM 7300 C C . TYR C 1 260 ? -24.590 45.892 -45.134 1.00 51.03 288 TYR C C 1
ATOM 7301 O O . TYR C 1 260 ? -24.847 46.042 -46.325 1.00 51.11 288 TYR C O 1
ATOM 7310 N N . LYS C 1 261 ? -25.487 45.491 -44.246 1.00 50.77 289 LYS C N 1
ATOM 7311 C CA . LYS C 1 261 ? -26.840 45.148 -44.651 1.00 50.77 289 LYS C CA 1
ATOM 7312 C C . LYS C 1 261 ? -27.591 46.290 -45.309 1.00 50.46 289 LYS C C 1
ATOM 7313 O O . LYS C 1 261 ? -28.239 46.102 -46.324 1.00 51.08 289 LYS C O 1
ATOM 7319 N N . SER C 1 262 ? -27.502 47.479 -44.736 1.00 49.66 290 SER C N 1
ATOM 7320 C CA . SER C 1 262 ? -28.174 48.641 -45.301 1.00 49.12 290 SER C CA 1
ATOM 7321 C C . SER C 1 262 ? -27.608 49.024 -46.654 1.00 48.74 290 SER C C 1
ATOM 7322 O O . SER C 1 262 ? -28.316 49.475 -47.542 1.00 48.81 290 SER C O 1
ATOM 7325 N N . LEU C 1 263 ? -26.301 48.879 -46.770 1.00 48.27 291 LEU C N 1
ATOM 7326 C CA . LEU C 1 263 ? -25.534 49.367 -47.897 1.00 47.87 291 LEU C CA 1
ATOM 7327 C C . LEU C 1 263 ? -25.996 48.472 -49.043 1.00 47.91 291 LEU C C 1
ATOM 7328 O O . LEU C 1 263 ? -26.329 48.965 -50.120 1.00 47.85 291 LEU C O 1
ATOM 7333 N N . VAL C 1 264 ? -26.016 47.159 -48.785 1.00 48.03 292 VAL C N 1
ATOM 7334 C CA . VAL C 1 264 ? -26.458 46.136 -49.750 1.00 48.00 292 VAL C CA 1
ATOM 7335 C C . VAL C 1 264 ? -27.882 46.383 -50.247 1.00 47.93 292 VAL C C 1
ATOM 7336 O O . VAL C 1 264 ? -28.134 46.396 -51.447 1.00 47.75 292 VAL C O 1
ATOM 7340 N N . GLN C 1 265 ? -28.802 46.579 -49.315 1.00 48.01 293 GLN C N 1
ATOM 7341 C CA . GLN C 1 265 ? -30.183 46.845 -49.662 1.00 48.51 293 GLN C CA 1
ATOM 7342 C C . GLN C 1 265 ? -30.292 48.043 -50.581 1.00 48.91 293 GLN C C 1
ATOM 7343 O O . GLN C 1 265 ? -31.046 48.016 -51.548 1.00 49.22 293 GLN C O 1
ATOM 7349 N N . GLN C 1 266 ? -29.535 49.090 -50.282 1.00 49.35 294 GLN C N 1
ATOM 7350 C CA . GLN C 1 266 ? -29.551 50.280 -51.098 1.00 49.87 294 GLN C CA 1
ATOM 7351 C C . GLN C 1 266 ? -29.114 49.937 -52.526 1.00 49.74 294 GLN C C 1
ATOM 7352 O O . GLN C 1 266 ? -29.560 50.575 -53.473 1.00 49.75 294 GLN C O 1
ATOM 7358 N N . SER C 1 267 ? -28.249 48.931 -52.677 1.00 49.93 295 SER C N 1
ATOM 7359 C CA . SER C 1 267 ? -27.749 48.537 -54.004 1.00 50.31 295 SER C CA 1
ATOM 7360 C C . SER C 1 267 ? -28.811 47.816 -54.830 1.00 50.78 295 SER C C 1
ATOM 7361 O O . SER C 1 267 ? -28.870 47.976 -56.058 1.00 50.85 295 SER C O 1
ATOM 7364 N N . HIS C 1 268 ? -29.577 46.982 -54.160 1.00 51.01 296 HIS C N 1
ATOM 7365 C CA . HIS C 1 268 ? -30.737 46.337 -54.704 1.00 51.02 296 HIS C CA 1
ATOM 7366 C C . HIS C 1 268 ? -31.886 47.209 -55.062 1.00 51.74 296 HIS C C 1
ATOM 7367 O O . HIS C 1 268 ? -32.577 46.942 -56.024 1.00 51.78 296 HIS C O 1
ATOM 7374 N N . LYS C 1 269 ? -32.170 48.224 -54.275 1.00 52.57 297 LYS C N 1
ATOM 7375 C CA . LYS C 1 269 ? -33.313 49.063 -54.555 1.00 53.48 297 LYS C CA 1
ATOM 7376 C C . LYS C 1 269 ? -33.211 49.908 -55.793 1.00 53.77 297 LYS C C 1
ATOM 7377 O O . LYS C 1 269 ? -32.241 50.589 -55.998 1.00 54.24 297 LYS C O 1
ATOM 7383 N N . ASN C 1 270 ? -34.214 49.816 -56.648 1.00 53.97 298 ASN C N 1
ATOM 7384 C CA . ASN C 1 270 ? -34.186 50.458 -57.943 1.00 54.39 298 ASN C CA 1
ATOM 7385 C C . ASN C 1 270 ? -33.954 51.918 -58.019 1.00 54.82 298 ASN C C 1
ATOM 7386 O O . ASN C 1 270 ? -34.448 52.652 -57.202 1.00 54.64 298 ASN C O 1
ATOM 7391 N N . LEU C 1 271 ? -33.261 52.362 -59.053 1.00 55.42 299 LEU C N 1
ATOM 7392 C CA . LEU C 1 271 ? -33.222 53.793 -59.277 1.00 55.99 299 LEU C CA 1
ATOM 7393 C C . LEU C 1 271 ? -33.899 54.273 -60.547 1.00 56.69 299 LEU C C 1
ATOM 7394 O O . LEU C 1 271 ? -34.067 55.477 -60.729 1.00 56.83 299 LEU C O 1
ATOM 7399 N N . SER C 1 272 ? -34.284 53.351 -61.423 1.00 57.54 300 SER C N 1
ATOM 7400 C CA . SER C 1 272 ? -34.889 53.743 -62.689 1.00 58.54 300 SER C CA 1
ATOM 7401 C C . SER C 1 272 ? -35.799 52.687 -63.294 1.00 59.16 300 SER C C 1
ATOM 7402 O O . SER C 1 272 ? -35.789 51.527 -62.874 1.00 59.12 300 SER C O 1
ATOM 7405 N N . SER C 1 273 ? -36.578 53.108 -64.293 1.00 59.97 301 SER C N 1
ATOM 7406 C CA . SER C 1 273 ? -37.508 52.228 -64.990 1.00 60.64 301 SER C CA 1
ATOM 7407 C C . SER C 1 273 ? -36.899 51.687 -66.292 1.00 60.92 301 SER C C 1
ATOM 7408 O O . SER C 1 273 ? -36.720 52.432 -67.258 1.00 60.93 301 SER C O 1
ATOM 7411 N N . THR C 1 274 ? -36.585 50.397 -66.295 1.00 61.28 302 THR C N 1
ATOM 7412 C CA . THR C 1 274 ? -35.925 49.747 -67.417 1.00 61.65 302 THR C CA 1
ATOM 7413 C C . THR C 1 274 ? -36.768 49.707 -68.681 1.00 62.07 302 THR C C 1
ATOM 7414 O O . THR C 1 274 ? -37.948 49.384 -68.637 1.00 62.41 302 THR C O 1
ATOM 7418 N N . ILE C 1 275 ? -36.163 50.055 -69.811 1.00 62.37 303 ILE C N 1
ATOM 7419 C CA . ILE C 1 275 ? -36.839 49.947 -71.097 1.00 62.88 303 ILE C CA 1
ATOM 7420 C C . ILE C 1 275 ? -36.298 48.845 -72.003 1.00 63.20 303 ILE C C 1
ATOM 7421 O O . ILE C 1 275 ? -37.057 48.087 -72.596 1.00 63.47 303 ILE C O 1
ATOM 7426 N N . GLY C 1 276 ? -34.979 48.765 -72.107 1.00 63.47 304 GLY C N 1
ATOM 7427 C CA . GLY C 1 276 ? -34.335 47.865 -73.042 1.00 63.66 304 GLY C CA 1
ATOM 7428 C C . GLY C 1 276 ? -34.538 46.394 -72.778 1.00 63.64 304 GLY C C 1
ATOM 7429 O O . GLY C 1 276 ? -34.732 45.613 -73.699 1.00 63.32 304 GLY C O 1
ATOM 7430 N N . GLU C 1 277 ? -34.476 46.016 -71.510 1.00 63.89 305 GLU C N 1
ATOM 7431 C CA . GLU C 1 277 ? -34.567 44.614 -71.118 1.00 64.10 305 GLU C CA 1
ATOM 7432 C C . GLU C 1 277 ? -35.954 44.219 -70.625 1.00 63.97 305 GLU C C 1
ATOM 7433 O O . GLU C 1 277 ? -36.482 44.798 -69.683 1.00 63.98 305 GLU C O 1
ATOM 7439 N N . PRO C 1 278 ? -36.534 43.228 -71.286 1.00 63.83 306 PRO C N 1
ATOM 7440 C CA . PRO C 1 278 ? -37.891 42.762 -71.005 1.00 63.48 306 PRO C CA 1
ATOM 7441 C C . PRO C 1 278 ? -38.062 42.160 -69.625 1.00 63.17 306 PRO C C 1
ATOM 7442 O O . PRO C 1 278 ? -39.063 42.402 -68.959 1.00 63.26 306 PRO C O 1
ATOM 7446 N N . ASN C 1 279 ? -37.085 41.367 -69.215 1.00 62.64 307 ASN C N 1
ATOM 7447 C CA . ASN C 1 279 ? -37.164 40.616 -67.971 1.00 62.01 307 ASN C CA 1
ATOM 7448 C C . ASN C 1 279 ? -37.239 41.456 -66.700 1.00 61.27 307 ASN C C 1
ATOM 7449 O O . ASN C 1 279 ? -37.887 41.067 -65.736 1.00 61.14 307 ASN C O 1
ATOM 7454 N N . ALA C 1 280 ? -36.539 42.582 -66.688 1.00 60.37 308 ALA C N 1
ATOM 7455 C CA . ALA C 1 280 ? -36.435 43.408 -65.498 1.00 59.46 308 ALA C CA 1
ATOM 7456 C C . ALA C 1 280 ? -37.274 44.671 -65.565 1.00 58.91 308 ALA C C 1
ATOM 7457 O O . ALA C 1 280 ? -37.249 45.387 -66.556 1.00 58.85 308 ALA C O 1
ATOM 7459 N N . ASN C 1 281 ? -38.019 44.935 -64.496 1.00 58.16 309 ASN C N 1
ATOM 7460 C CA . ASN C 1 281 ? -38.801 46.163 -64.364 1.00 57.48 309 ASN C CA 1
ATOM 7461 C C . ASN C 1 281 ? -37.958 47.401 -64.119 1.00 56.77 309 ASN C C 1
ATOM 7462 O O . ASN C 1 281 ? -38.180 48.447 -64.741 1.00 56.62 309 ASN C O 1
ATOM 7467 N N . ALA C 1 282 ? -36.993 47.271 -63.208 1.00 55.86 310 ALA C N 1
ATOM 7468 C CA . ALA C 1 282 ? -36.125 48.379 -62.827 1.00 54.64 310 ALA C CA 1
ATOM 7469 C C . ALA C 1 282 ? -34.646 48.015 -62.775 1.00 53.90 310 ALA C C 1
ATOM 7470 O O . ALA C 1 282 ? -34.275 46.839 -62.804 1.00 53.38 310 ALA C O 1
ATOM 7472 N N . TYR C 1 283 ? -33.811 49.053 -62.700 1.00 53.33 311 TYR C N 1
ATOM 7473 C CA . TYR C 1 283 ? -32.366 48.905 -62.603 1.00 52.90 311 TYR C CA 1
ATOM 7474 C C . TYR C 1 283 ? -31.847 49.651 -61.375 1.00 52.53 311 TYR C C 1
ATOM 7475 O O . TYR C 1 283 ? -32.348 50.733 -61.043 1.00 52.27 311 TYR C O 1
ATOM 7484 N N . ALA C 1 284 ? -30.849 49.072 -60.704 1.00 52.12 312 ALA C N 1
ATOM 7485 C CA . ALA C 1 284 ? -30.273 49.678 -59.499 1.00 51.79 312 ALA C CA 1
ATOM 7486 C C . ALA C 1 284 ? -28.828 49.336 -59.195 1.00 51.57 312 ALA C C 1
ATOM 7487 O O . ALA C 1 284 ? -28.509 48.190 -58.904 1.00 52.03 312 ALA C O 1
ATOM 7489 N N . SER C 1 285 ? -27.954 50.328 -59.251 1.00 51.21 313 SER C N 1
ATOM 7490 C CA . SER C 1 285 ? -26.560 50.144 -58.832 1.00 50.83 313 SER C CA 1
ATOM 7491 C C . SER C 1 285 ? -25.876 48.898 -59.399 1.00 50.37 313 SER C C 1
ATOM 7492 O O . SER C 1 285 ? -25.227 48.159 -58.654 1.00 50.28 313 SER C O 1
ATOM 7495 N N . GLY C 1 286 ? -26.031 48.672 -60.706 1.00 49.91 314 GLY C N 1
ATOM 7496 C CA . GLY C 1 286 ? -25.380 47.557 -61.403 1.00 49.25 314 GLY C CA 1
ATOM 7497 C C . GLY C 1 286 ? -26.035 46.194 -61.320 1.00 48.84 314 GLY C C 1
ATOM 7498 O O . GLY C 1 286 ? -25.370 45.170 -61.491 1.00 49.08 314 GLY C O 1
ATOM 7499 N N . TRP C 1 287 ? -27.339 46.189 -61.060 1.00 48.31 315 TRP C N 1
ATOM 7500 C CA . TRP C 1 287 ? -28.139 44.979 -60.966 1.00 47.54 315 TRP C CA 1
ATOM 7501 C C . TRP C 1 287 ? -29.527 45.215 -61.552 1.00 47.47 315 TRP C C 1
ATOM 7502 O O . TRP C 1 287 ? -30.123 46.282 -61.343 1.00 46.98 315 TRP C O 1
ATOM 7513 N N . PHE C 1 288 ? -30.045 44.220 -62.278 1.00 47.58 316 PHE C N 1
ATOM 7514 C CA . PHE C 1 288 ? -31.415 44.273 -62.800 1.00 47.35 316 PHE C CA 1
ATOM 7515 C C . PHE C 1 288 ? -32.367 43.747 -61.742 1.00 47.75 316 PHE C C 1
ATOM 7516 O O . PHE C 1 288 ? -32.062 42.780 -61.028 1.00 47.45 316 PHE C O 1
ATOM 7524 N N . THR C 1 289 ? -33.516 44.400 -61.629 1.00 48.44 317 THR C N 1
ATOM 7525 C CA . THR C 1 289 ? -34.488 44.066 -60.604 1.00 49.30 317 THR C CA 1
ATOM 7526 C C . THR C 1 289 ? -35.874 43.742 -61.148 1.00 49.80 317 THR C C 1
ATOM 7527 O O . THR C 1 289 ? -36.435 44.477 -61.949 1.00 49.79 317 THR C O 1
ATOM 7531 N N . ASN C 1 290 ? -36.454 42.681 -60.609 1.00 50.50 318 ASN C N 1
ATOM 7532 C CA . ASN C 1 290 ? -37.810 42.285 -60.866 1.00 51.29 318 ASN C CA 1
ATOM 7533 C C . ASN C 1 290 ? -38.403 41.998 -59.509 1.00 51.94 318 ASN C C 1
ATOM 7534 O O . ASN C 1 290 ? -38.222 40.922 -58.959 1.00 51.95 318 ASN C O 1
ATOM 7539 N N . ASN C 1 291 ? -39.129 42.964 -58.976 1.00 52.85 319 ASN C N 1
ATOM 7540 C CA . ASN C 1 291 ? -39.705 42.837 -57.649 1.00 53.78 319 ASN C CA 1
ATOM 7541 C C . ASN C 1 291 ? -40.756 41.743 -57.523 1.00 54.23 319 ASN C C 1
ATOM 7542 O O . ASN C 1 291 ? -40.823 41.048 -56.517 1.00 54.29 319 ASN C O 1
ATOM 7547 N N . ASP C 1 292 ? -41.579 41.606 -58.551 1.00 54.84 320 ASP C N 1
ATOM 7548 C CA . ASP C 1 292 ? -42.676 40.658 -58.530 1.00 55.51 320 ASP C CA 1
ATOM 7549 C C . ASP C 1 292 ? -42.197 39.224 -58.404 1.00 55.70 320 ASP C C 1
ATOM 7550 O O . ASP C 1 292 ? -42.814 38.421 -57.716 1.00 56.31 320 ASP C O 1
ATOM 7555 N N . GLU C 1 293 ? -41.112 38.894 -59.089 1.00 55.51 321 GLU C N 1
ATOM 7556 C CA . GLU C 1 293 ? -40.546 37.556 -59.001 1.00 55.15 321 GLU C CA 1
ATOM 7557 C C . GLU C 1 293 ? -39.445 37.459 -57.950 1.00 54.69 321 GLU C C 1
ATOM 7558 O O . GLU C 1 293 ? -38.868 36.398 -57.753 1.00 54.98 321 GLU C O 1
ATOM 7564 N N . HIS C 1 294 ? -39.177 38.564 -57.263 1.00 53.89 322 HIS C N 1
ATOM 7565 C CA . HIS C 1 294 ? -38.131 38.619 -56.254 1.00 53.26 322 HIS C CA 1
ATOM 7566 C C . HIS C 1 294 ? -36.754 38.306 -56.740 1.00 52.13 322 HIS C C 1
ATOM 7567 O O . HIS C 1 294 ? -35.999 37.589 -56.061 1.00 52.14 322 HIS C O 1
ATOM 7574 N N . LEU C 1 295 ? -36.393 38.822 -57.905 1.00 50.67 323 LEU C N 1
ATOM 7575 C CA . LEU C 1 295 ? -35.088 38.535 -58.482 1.00 49.22 323 LEU C CA 1
ATOM 7576 C C . LEU C 1 295 ? -34.168 39.705 -58.734 1.00 48.40 323 LEU C C 1
ATOM 7577 O O . LEU C 1 295 ? -34.571 40.647 -59.323 1.00 48.19 323 LEU C O 1
ATOM 7582 N N . VAL C 1 296 ? -32.924 39.601 -58.286 1.00 47.41 324 VAL C N 1
ATOM 7583 C CA . VAL C 1 296 ? -31.901 40.575 -58.627 1.00 46.45 324 VAL C CA 1
ATOM 7584 C C . VAL C 1 296 ? -30.879 39.826 -59.460 1.00 45.66 324 VAL C C 1
ATOM 7585 O O . VAL C 1 296 ? -30.422 38.757 -59.063 1.00 45.32 324 VAL C O 1
ATOM 7589 N N . PHE C 1 297 ? -30.533 40.363 -60.623 1.00 44.84 325 PHE C N 1
ATOM 7590 C CA . PHE C 1 297 ? -29.705 39.603 -61.541 1.00 44.44 325 PHE C CA 1
ATOM 7591 C C . PHE C 1 297 ? -28.990 40.461 -62.564 1.00 44.62 325 PHE C C 1
ATOM 7592 O O . PHE C 1 297 ? -29.313 41.642 -62.742 1.00 44.37 325 PHE C O 1
ATOM 7600 N N . HIS C 1 298 ? -28.019 39.848 -63.244 1.00 44.77 326 HIS C N 1
ATOM 7601 C CA . HIS C 1 298 ? -27.344 40.503 -64.352 1.00 45.12 326 HIS C CA 1
ATOM 7602 C C . HIS C 1 298 ? -26.698 39.493 -65.286 1.00 45.94 326 HIS C C 1
ATOM 7603 O O . HIS C 1 298 ? -26.138 38.482 -64.848 1.00 45.99 326 HIS C O 1
ATOM 7610 N N . SER C 1 299 ? -26.789 39.785 -66.578 1.00 46.86 327 SER C N 1
ATOM 7611 C CA . SER C 1 299 ? -26.233 38.942 -67.621 1.00 47.86 327 SER C CA 1
ATOM 7612 C C . SER C 1 299 ? -25.016 39.611 -68.218 1.00 48.47 327 SER C C 1
ATOM 7613 O O . SER C 1 299 ? -25.072 40.779 -68.613 1.00 48.76 327 SER C O 1
ATOM 7616 N N . GLY C 1 300 ? -23.915 38.872 -68.288 1.00 49.09 328 GLY C N 1
ATOM 7617 C CA . GLY C 1 300 ? -22.673 39.391 -68.857 1.00 49.80 328 GLY C CA 1
ATOM 7618 C C . GLY C 1 300 ? -22.338 38.755 -70.192 1.00 50.27 328 GLY C C 1
ATOM 7619 O O . GLY C 1 300 ? -22.222 37.530 -70.277 1.00 50.22 328 GLY C O 1
ATOM 7620 N N . THR C 1 301 ? -22.188 39.586 -71.230 1.00 50.66 329 THR C N 1
ATOM 7621 C CA . THR C 1 301 ? -21.844 39.100 -72.577 1.00 50.96 329 THR C CA 1
ATOM 7622 C C . THR C 1 301 ? -20.740 39.858 -73.314 1.00 51.02 329 THR C C 1
ATOM 7623 O O . THR C 1 301 ? -20.793 41.086 -73.466 1.00 50.87 329 THR C O 1
ATOM 7627 N N . LEU C 1 302 ? -19.747 39.092 -73.762 1.00 51.33 330 LEU C N 1
ATOM 7628 C CA . LEU C 1 302 ? -18.637 39.570 -74.598 1.00 51.64 330 LEU C CA 1
ATOM 7629 C C . LEU C 1 302 ? -18.505 38.589 -75.773 1.00 52.11 330 LEU C C 1
ATOM 7630 O O . LEU C 1 302 ? -18.913 37.431 -75.657 1.00 52.62 330 LEU C O 1
ATOM 7635 N N . ASP C 1 303 ? -17.831 38.975 -76.838 1.00 52.27 331 ASP C N 1
ATOM 7636 C CA . ASP C 1 303 ? -17.841 38.134 -78.014 1.00 52.62 331 ASP C CA 1
ATOM 7637 C C . ASP C 1 303 ? -17.326 36.767 -77.603 1.00 52.67 331 ASP C C 1
ATOM 7638 O O . ASP C 1 303 ? -17.713 35.752 -78.169 1.00 52.88 331 ASP C O 1
ATOM 7643 N N . ASN C 1 304 ? -16.437 36.751 -76.623 1.00 52.69 332 ASN C N 1
ATOM 7644 C CA . ASN C 1 304 ? -15.734 35.558 -76.246 1.00 52.97 332 ASN C CA 1
ATOM 7645 C C . ASN C 1 304 ? -16.430 34.853 -75.105 1.00 52.64 332 ASN C C 1
ATOM 7646 O O . ASN C 1 304 ? -16.798 33.687 -75.248 1.00 52.47 332 ASN C O 1
ATOM 7651 N N . PHE C 1 305 ? -16.791 35.599 -74.050 1.00 52.28 333 PHE C N 1
ATOM 7652 C CA . PHE C 1 305 ? -17.541 35.048 -72.908 1.00 51.90 333 PHE C CA 1
ATOM 7653 C C . PHE C 1 305 ? -18.980 35.484 -72.645 1.00 51.51 333 PHE C C 1
ATOM 7654 O O . PHE C 1 305 ? -19.414 36.551 -73.088 1.00 51.32 333 PHE C O 1
ATOM 7662 N N . SER C 1 306 ? -19.713 34.650 -71.907 1.00 51.11 334 SER C N 1
ATOM 7663 C CA . SER C 1 306 ? -21.063 34.994 -71.434 1.00 50.67 334 SER C CA 1
ATOM 7664 C C . SER C 1 306 ? -21.235 34.498 -69.999 1.00 50.08 334 SER C C 1
ATOM 7665 O O . SER C 1 306 ? -20.810 33.392 -69.646 1.00 49.87 334 SER C O 1
ATOM 7668 N N . SER C 1 307 ? -21.860 35.325 -69.175 1.00 49.57 335 SER C N 1
ATOM 7669 C CA . SER C 1 307 ? -22.021 35.007 -67.761 1.00 49.28 335 SER C CA 1
ATOM 7670 C C . SER C 1 307 ? -23.369 35.429 -67.194 1.00 48.69 335 SER C C 1
ATOM 7671 O O . SER C 1 307 ? -24.083 36.236 -67.792 1.00 48.75 335 SER C O 1
ATOM 7674 N N . PHE C 1 308 ? -23.719 34.885 -66.035 1.00 47.92 336 PHE C N 1
ATOM 7675 C CA . PHE C 1 308 ? -24.995 35.226 -65.438 1.00 47.32 336 PHE C CA 1
ATOM 7676 C C . PHE C 1 308 ? -25.002 35.028 -63.938 1.00 47.23 336 PHE C C 1
ATOM 7677 O O . PHE C 1 308 ? -24.550 34.000 -63.433 1.00 47.05 336 PHE C O 1
ATOM 7685 N N . ILE C 1 309 ? -25.522 36.025 -63.233 1.00 47.16 337 ILE C N 1
ATOM 7686 C CA . ILE C 1 309 ? -25.679 35.939 -61.792 1.00 47.26 337 ILE C CA 1
ATOM 7687 C C . ILE C 1 309 ? -27.147 36.173 -61.466 1.00 47.43 337 ILE C C 1
ATOM 7688 O O . ILE C 1 309 ? -27.693 37.244 -61.765 1.00 47.19 337 ILE C O 1
ATOM 7693 N N . LEU C 1 310 ? -27.793 35.149 -60.918 1.00 47.53 338 LEU C N 1
ATOM 7694 C CA . LEU C 1 310 ? -29.167 35.275 -60.477 1.00 47.51 338 LEU C CA 1
ATOM 7695 C C . LEU C 1 310 ? -29.185 35.199 -58.971 1.00 47.61 338 LEU C C 1
ATOM 7696 O O . LEU C 1 310 ? -28.736 34.235 -58.361 1.00 47.23 338 LEU C O 1
ATOM 7701 N N . LEU C 1 311 ? -29.743 36.267 -58.389 1.00 48.11 339 LEU C N 1
ATOM 7702 C CA . LEU C 1 311 ? -29.907 36.361 -56.946 1.00 48.86 339 LEU C CA 1
ATOM 7703 C C . LEU C 1 311 ? -31.286 36.621 -56.437 1.00 49.38 339 LEU C C 1
ATOM 7704 O O . LEU C 1 311 ? -31.930 37.581 -56.855 1.00 49.27 339 LEU C O 1
ATOM 7709 N N . ASN C 1 312 ? -31.723 35.775 -55.476 1.00 49.99 340 ASN C N 1
ATOM 7710 C CA . ASN C 1 312 ? -32.980 36.054 -54.826 1.00 50.83 340 ASN C CA 1
ATOM 7711 C C . ASN C 1 312 ? -32.624 36.326 -53.392 1.00 51.48 340 ASN C C 1
ATOM 7712 O O . ASN C 1 312 ? -32.123 35.445 -52.702 1.00 51.74 340 ASN C O 1
ATOM 7717 N N . PRO C 1 313 ? -32.894 37.537 -52.928 1.00 51.97 341 PRO C N 1
ATOM 7718 C CA . PRO C 1 313 ? -32.674 37.828 -51.516 1.00 52.37 341 PRO C CA 1
ATOM 7719 C C . PRO C 1 313 ? -33.704 37.091 -50.673 1.00 52.94 341 PRO C C 1
ATOM 7720 O O . PRO C 1 313 ? -33.355 36.515 -49.647 1.00 53.39 341 PRO C O 1
ATOM 7724 N N . LYS C 1 314 ? -34.955 37.082 -51.114 1.00 53.17 342 LYS C N 1
ATOM 7725 C CA . LYS C 1 314 ? -35.959 36.265 -50.460 1.00 53.63 342 LYS C CA 1
ATOM 7726 C C . LYS C 1 314 ? -35.641 34.833 -50.855 1.00 53.52 342 LYS C C 1
ATOM 7727 O O . LYS C 1 314 ? -35.281 34.557 -51.996 1.00 54.01 342 LYS C O 1
ATOM 7733 N N . GLN C 1 315 ? -35.776 33.921 -49.907 1.00 53.01 343 GLN C N 1
ATOM 7734 C CA . GLN C 1 315 ? -35.493 32.513 -50.149 1.00 52.54 343 GLN C CA 1
ATOM 7735 C C . GLN C 1 315 ? -34.000 32.208 -50.219 1.00 51.88 343 GLN C C 1
ATOM 7736 O O . GLN C 1 315 ? -33.606 31.053 -50.329 1.00 51.55 343 GLN C O 1
ATOM 7742 N N . ASN C 1 316 ? -33.182 33.238 -50.050 1.00 51.13 344 ASN C N 1
ATOM 7743 C CA . ASN C 1 316 ? -31.746 33.088 -49.894 1.00 50.46 344 ASN C CA 1
ATOM 7744 C C . ASN C 1 316 ? -30.956 32.138 -50.797 1.00 49.55 344 ASN C C 1
ATOM 7745 O O . ASN C 1 316 ? -30.128 31.372 -50.308 1.00 49.41 344 ASN C O 1
ATOM 7750 N N . TYR C 1 317 ? -31.199 32.181 -52.101 1.00 48.47 345 TYR C N 1
ATOM 7751 C CA . TYR C 1 317 ? -30.444 31.340 -53.025 1.00 47.51 345 TYR C CA 1
ATOM 7752 C C . TYR C 1 317 ? -29.895 32.148 -54.194 1.00 46.85 345 TYR C C 1
ATOM 7753 O O . TYR C 1 317 ? -30.496 33.136 -54.606 1.00 46.55 345 TYR C O 1
ATOM 7762 N N . GLY C 1 318 ? -28.746 31.734 -54.719 1.00 46.13 346 GLY C N 1
ATOM 7763 C CA . GLY C 1 318 ? -28.133 32.441 -55.826 1.00 45.70 346 GLY C CA 1
ATOM 7764 C C . GLY C 1 318 ? -27.521 31.497 -56.830 1.00 45.37 346 GLY C C 1
ATOM 7765 O O . GLY C 1 318 ? -26.985 30.456 -56.463 1.00 45.39 346 GLY C O 1
ATOM 7766 N N . ILE C 1 319 ? -27.607 31.864 -58.103 1.00 45.16 347 ILE C N 1
ATOM 7767 C CA . ILE C 1 319 ? -27.033 31.054 -59.170 1.00 45.17 347 ILE C CA 1
ATOM 7768 C C . ILE C 1 319 ? -26.037 31.872 -59.988 1.00 45.22 347 ILE C C 1
ATOM 7769 O O . ILE C 1 319 ? -26.312 33.027 -60.362 1.00 44.90 347 ILE C O 1
ATOM 7774 N N . VAL C 1 320 ? -24.882 31.255 -60.248 1.00 45.18 348 VAL C N 1
ATOM 7775 C CA . VAL C 1 320 ? -23.836 31.851 -61.072 1.00 45.32 348 VAL C CA 1
ATOM 7776 C C . VAL C 1 320 ? -23.426 30.828 -62.136 1.00 45.48 348 VAL C C 1
ATOM 7777 O O . VAL C 1 320 ? -23.220 29.655 -61.824 1.00 45.55 348 VAL C O 1
ATOM 7781 N N . VAL C 1 321 ? -23.321 31.286 -63.388 1.00 45.68 349 VAL C N 1
ATOM 7782 C CA . VAL C 1 321 ? -22.886 30.469 -64.530 1.00 45.73 349 VAL C CA 1
ATOM 7783 C C . VAL C 1 321 ? -21.884 31.294 -65.317 1.00 45.92 349 VAL C C 1
ATOM 7784 O O . VAL C 1 321 ? -22.189 32.404 -65.776 1.00 45.82 349 VAL C O 1
ATOM 7788 N N . LEU C 1 322 ? -20.677 30.760 -65.448 1.00 46.20 350 LEU C N 1
ATOM 7789 C CA . LEU C 1 322 ? -19.613 31.420 -66.188 1.00 46.23 350 LEU C CA 1
ATOM 7790 C C . LEU C 1 322 ? -19.125 30.500 -67.288 1.00 46.58 350 LEU C C 1
ATOM 7791 O O . LEU C 1 322 ? -18.687 29.382 -67.016 1.00 46.38 350 LEU C O 1
ATOM 7796 N N . ALA C 1 323 ? -19.184 30.951 -68.538 1.00 47.07 351 ALA C N 1
ATOM 7797 C CA . ALA C 1 323 ? -18.794 30.103 -69.669 1.00 47.78 351 ALA C CA 1
ATOM 7798 C C . ALA C 1 323 ? -17.879 30.812 -70.666 1.00 48.25 351 ALA C C 1
ATOM 7799 O O . ALA C 1 323 ? -17.898 32.034 -70.762 1.00 48.17 351 ALA C O 1
ATOM 7801 N N . ASN C 1 324 ? -17.062 30.061 -71.380 1.00 48.88 352 ASN C N 1
ATOM 7802 C CA . ASN C 1 324 ? -16.049 30.620 -72.329 1.00 49.62 352 ASN C CA 1
ATOM 7803 C C . ASN C 1 324 ? -16.564 31.088 -73.663 1.00 49.87 352 ASN C C 1
ATOM 7804 O O . ASN C 1 324 ? -15.767 31.328 -74.574 1.00 50.06 352 ASN C O 1
ATOM 7809 N N . LEU C 1 325 ? -17.858 30.908 -73.862 1.00 50.25 353 LEU C N 1
ATOM 7810 C CA . LEU C 1 325 ? -18.470 31.139 -75.143 1.00 50.66 353 LEU C CA 1
ATOM 7811 C C . LEU C 1 325 ? -19.712 31.946 -74.907 1.00 50.95 353 LEU C C 1
ATOM 7812 O O . LEU C 1 325 ? -20.437 31.727 -73.945 1.00 50.95 353 LEU C O 1
ATOM 7817 N N . ASN C 1 326 ? -19.958 32.884 -75.793 1.00 51.66 354 ASN C N 1
ATOM 7818 C CA . ASN C 1 326 ? -21.152 33.676 -75.720 1.00 52.49 354 ASN C CA 1
ATOM 7819 C C . ASN C 1 326 ? -22.258 32.823 -76.309 1.00 53.09 354 ASN C C 1
ATOM 7820 O O . ASN C 1 326 ? -22.166 32.377 -77.447 1.00 53.49 354 ASN C O 1
ATOM 7825 N N . SER C 1 327 ? -23.300 32.583 -75.522 1.00 53.60 355 SER C N 1
ATOM 7826 C CA . SER C 1 327 ? -24.406 31.720 -75.944 1.00 53.96 355 SER C CA 1
ATOM 7827 C C . SER C 1 327 ? -25.671 32.018 -75.173 1.00 53.99 355 SER C C 1
ATOM 7828 O O . SER C 1 327 ? -25.618 32.273 -73.966 1.00 54.26 355 SER C O 1
ATOM 7831 N N . GLU C 1 328 ? -26.809 31.980 -75.856 1.00 53.93 356 GLU C N 1
ATOM 7832 C CA . GLU C 1 328 ? -28.083 32.244 -75.202 1.00 53.97 356 GLU C CA 1
ATOM 7833 C C . GLU C 1 328 ? -28.524 31.039 -74.366 1.00 53.40 356 GLU C C 1
ATOM 7834 O O . GLU C 1 328 ? -29.595 31.061 -73.752 1.00 53.48 356 GLU C O 1
ATOM 7840 N N . TYR C 1 329 ? -27.688 30.001 -74.350 1.00 52.72 357 TYR C N 1
ATOM 7841 C CA . TYR C 1 329 ? -27.920 28.805 -73.541 1.00 52.67 357 TYR C CA 1
ATOM 7842 C C . TYR C 1 329 ? -27.484 28.945 -72.090 1.00 52.12 357 TYR C C 1
ATOM 7843 O O . TYR C 1 329 ? -27.732 28.061 -71.270 1.00 52.19 357 TYR C O 1
ATOM 7852 N N . VAL C 1 330 ? -26.830 30.057 -71.779 1.00 51.46 358 VAL C N 1
ATOM 7853 C CA . VAL C 1 330 ? -26.436 30.357 -70.410 1.00 50.68 358 VAL C CA 1
ATOM 7854 C C . VAL C 1 330 ? -27.674 30.881 -69.639 1.00 50.25 358 VAL C C 1
ATOM 7855 O O . VAL C 1 330 ? -27.979 30.378 -68.545 1.00 50.13 358 VAL C O 1
ATOM 7859 N N . PRO C 1 331 ? -28.388 31.887 -70.194 1.00 49.68 359 PRO C N 1
ATOM 7860 C CA . PRO C 1 331 ? -29.637 32.298 -69.558 1.00 49.45 359 PRO C CA 1
ATOM 7861 C C . PRO C 1 331 ? -30.599 31.104 -69.379 1.00 49.39 359 PRO C C 1
ATOM 7862 O O . PRO C 1 331 ? -31.231 30.964 -68.328 1.00 49.42 359 PRO C O 1
ATOM 7866 N N . LYS C 1 332 ? -30.700 30.252 -70.400 1.00 49.16 360 LYS C N 1
ATOM 7867 C CA . LYS C 1 332 ? -31.547 29.061 -70.336 1.00 48.64 360 LYS C CA 1
ATOM 7868 C C . LYS C 1 332 ? -31.049 28.067 -69.297 1.00 48.13 360 LYS C C 1
ATOM 7869 O O . LYS C 1 332 ? -31.832 27.302 -68.757 1.00 48.49 360 LYS C O 1
ATOM 7875 N N . LEU C 1 333 ? -29.754 28.074 -69.018 1.00 47.50 361 LEU C N 1
ATOM 7876 C CA . LEU C 1 333 ? -29.205 27.171 -68.020 1.00 47.03 361 LEU C CA 1
ATOM 7877 C C . LEU C 1 333 ? -29.527 27.590 -66.579 1.00 46.48 361 LEU C C 1
ATOM 7878 O O . LEU C 1 333 ? -29.718 26.733 -65.711 1.00 46.31 361 LEU C O 1
ATOM 7883 N N . VAL C 1 334 ? -29.587 28.893 -66.310 1.00 45.90 362 VAL C N 1
ATOM 7884 C CA . VAL C 1 334 ? -29.881 29.314 -64.942 1.00 45.25 362 VAL C CA 1
ATOM 7885 C C . VAL C 1 334 ? -31.311 28.928 -64.617 1.00 44.79 362 VAL C C 1
ATOM 7886 O O . VAL C 1 334 ? -31.578 28.478 -63.512 1.00 44.98 362 VAL C O 1
ATOM 7890 N N . GLU C 1 335 ? -32.218 29.089 -65.580 1.00 44.03 363 GLU C N 1
ATOM 7891 C CA . GLU C 1 335 ? -33.618 28.752 -65.365 1.00 43.52 363 GLU C CA 1
ATOM 7892 C C . GLU C 1 335 ? -33.802 27.306 -64.948 1.00 43.13 363 GLU C C 1
ATOM 7893 O O . GLU C 1 335 ? -34.717 26.986 -64.182 1.00 43.07 363 GLU C O 1
ATOM 7899 N N . HIS C 1 336 ? -32.944 26.437 -65.451 1.00 42.74 364 HIS C N 1
ATOM 7900 C CA . HIS C 1 336 ? -33.001 25.053 -65.037 1.00 42.88 364 HIS C CA 1
ATOM 7901 C C . HIS C 1 336 ? -32.514 24.954 -63.606 1.00 42.45 364 HIS C C 1
ATOM 7902 O O . HIS C 1 336 ? -33.163 24.336 -62.761 1.00 42.62 364 HIS C O 1
ATOM 7909 N N . LEU C 1 337 ? -31.370 25.579 -63.337 1.00 41.93 365 LEU C N 1
ATOM 7910 C CA . LEU C 1 337 ? -30.792 25.588 -62.003 1.00 41.31 365 LEU C CA 1
ATOM 7911 C C . LEU C 1 337 ? -31.714 26.300 -61.006 1.00 41.20 365 LEU C C 1
ATOM 7912 O O . LEU C 1 337 ? -31.724 25.972 -59.811 1.00 41.26 365 LEU C O 1
ATOM 7917 N N . ASN C 1 338 ? -32.486 27.265 -61.498 1.00 40.88 366 ASN C N 1
ATOM 7918 C CA . ASN C 1 338 ? -33.436 27.985 -60.669 1.00 40.62 366 ASN C CA 1
ATOM 7919 C C . ASN C 1 338 ? -34.522 27.024 -60.211 1.00 40.97 366 ASN C C 1
ATOM 7920 O O . ASN C 1 338 ? -34.797 26.913 -59.016 1.00 41.06 366 ASN C O 1
ATOM 7925 N N . THR C 1 339 ? -35.139 26.330 -61.164 1.00 41.33 367 THR C N 1
ATOM 7926 C CA . THR C 1 339 ? -36.202 25.373 -60.847 1.00 41.90 367 THR C CA 1
ATOM 7927 C C . THR C 1 339 ? -35.756 24.235 -59.923 1.00 41.97 367 THR C C 1
ATOM 7928 O O . THR C 1 339 ? -36.596 23.466 -59.438 1.00 42.04 367 THR C O 1
ATOM 7932 N N . GLN C 1 340 ? -34.448 24.127 -59.683 1.00 42.01 368 GLN C N 1
ATOM 7933 C CA . GLN C 1 340 ? -33.921 23.092 -58.795 1.00 42.16 368 GLN C CA 1
ATOM 7934 C C . GLN C 1 340 ? -33.881 23.525 -57.333 1.00 42.19 368 GLN C C 1
ATOM 7935 O O . GLN C 1 340 ? -33.483 22.743 -56.471 1.00 42.23 368 GLN C O 1
ATOM 7941 N N . ILE C 1 341 ? -34.293 24.766 -57.053 1.00 42.24 369 ILE C N 1
ATOM 7942 C CA . ILE C 1 341 ? -34.256 25.295 -55.687 1.00 41.92 369 ILE C CA 1
ATOM 7943 C C . ILE C 1 341 ? -35.561 25.978 -55.214 1.00 42.03 369 ILE C C 1
ATOM 7944 O O . ILE C 1 341 ? -35.984 27.019 -55.734 1.00 42.07 369 ILE C O 1
ATOM 7949 N N . ARG D 1 6 ? -57.138 71.551 5.835 1.00 90.70 34 ARG D N 1
ATOM 7950 C CA . ARG D 1 6 ? -57.023 72.397 4.607 1.00 90.76 34 ARG D CA 1
ATOM 7951 C C . ARG D 1 6 ? -55.569 72.406 4.116 1.00 90.65 34 ARG D C 1
ATOM 7952 O O . ARG D 1 6 ? -54.675 72.922 4.797 1.00 90.75 34 ARG D O 1
ATOM 7960 N N . LEU D 1 7 ? -55.360 71.921 2.907 1.00 90.40 35 LEU D N 1
ATOM 7961 C CA . LEU D 1 7 ? -54.041 71.843 2.336 1.00 90.07 35 LEU D CA 1
ATOM 7962 C C . LEU D 1 7 ? -53.937 72.861 1.241 1.00 89.87 35 LEU D C 1
ATOM 7963 O O . LEU D 1 7 ? -54.894 73.101 0.540 1.00 89.61 35 LEU D O 1
ATOM 7965 N N . THR D 1 8 ? -52.789 73.518 1.172 1.00 89.76 36 THR D N 1
ATOM 7966 C CA . THR D 1 8 ? -52.488 74.478 0.126 1.00 89.57 36 THR D CA 1
ATOM 7967 C C . THR D 1 8 ? -51.020 74.784 0.004 1.00 89.38 36 THR D C 1
ATOM 7968 O O . THR D 1 8 ? -50.289 74.703 0.979 1.00 89.33 36 THR D O 1
ATOM 7972 N N . ASN D 1 9 ? -50.579 75.081 -1.215 1.00 89.10 37 ASN D N 1
ATOM 7973 C CA . ASN D 1 9 ? -49.196 75.486 -1.450 1.00 88.76 37 ASN D CA 1
ATOM 7974 C C . ASN D 1 9 ? -49.357 76.806 -2.195 1.00 88.56 37 ASN D C 1
ATOM 7975 O O . ASN D 1 9 ? -49.558 76.826 -3.408 1.00 88.52 37 ASN D O 1
ATOM 7977 N N . ASP D 1 10 ? -49.297 77.913 -1.461 1.00 88.22 38 ASP D N 1
ATOM 7978 C CA . ASP D 1 10 ? -49.290 79.241 -2.062 1.00 87.86 38 ASP D CA 1
ATOM 7979 C C . ASP D 1 10 ? -48.671 80.131 -0.988 1.00 87.64 38 ASP D C 1
ATOM 7980 O O . ASP D 1 10 ? -49.113 80.109 0.161 1.00 87.77 38 ASP D O 1
ATOM 7982 N N . SER D 1 11 ? -47.666 80.921 -1.355 1.00 87.06 39 SER D N 1
ATOM 7983 C CA . SER D 1 11 ? -46.998 81.790 -0.388 1.00 86.38 39 SER D CA 1
ATOM 7984 C C . SER D 1 11 ? -48.091 82.679 0.169 1.00 86.00 39 SER D C 1
ATOM 7985 O O . SER D 1 11 ? -48.279 82.778 1.344 1.00 86.21 39 SER D O 1
ATOM 7988 N N . GLN D 1 12 ? -48.796 83.339 -0.755 1.00 85.21 40 GLN D N 1
ATOM 7989 C CA . GLN D 1 12 ? -49.991 84.104 -0.441 1.00 84.23 40 GLN D CA 1
ATOM 7990 C C . GLN D 1 12 ? -50.853 84.042 -1.689 1.00 83.51 40 GLN D C 1
ATOM 7991 O O . GLN D 1 12 ? -50.331 83.814 -2.779 1.00 83.33 40 GLN D O 1
ATOM 7997 N N . GLN D 1 13 ? -52.157 84.259 -1.564 1.00 82.54 41 GLN D N 1
ATOM 7998 C CA . GLN D 1 13 ? -52.981 84.262 -2.769 1.00 81.55 41 GLN D CA 1
ATOM 7999 C C . GLN D 1 13 ? -54.133 85.267 -2.855 1.00 81.08 41 GLN D C 1
ATOM 8000 O O . GLN D 1 13 ? -54.790 85.585 -1.863 1.00 80.88 41 GLN D O 1
ATOM 8006 N N . GLN D 1 14 ? -54.462 85.632 -4.091 1.00 80.14 42 GLN D N 1
ATOM 8007 C CA . GLN D 1 14 ? -55.654 86.415 -4.343 1.00 79.04 42 GLN D CA 1
ATOM 8008 C C . GLN D 1 14 ? -56.785 85.478 -4.762 1.00 78.09 42 GLN D C 1
ATOM 8009 O O . GLN D 1 14 ? -57.821 85.939 -5.236 1.00 78.06 42 GLN D O 1
ATOM 8015 N N . ILE D 1 15 ? -56.598 84.167 -4.598 1.00 76.76 43 ILE D N 1
ATOM 8016 C CA . ILE D 1 15 ? -57.609 83.232 -5.058 1.00 75.35 43 ILE D CA 1
ATOM 8017 C C . ILE D 1 15 ? -58.807 83.174 -4.124 1.00 74.47 43 ILE D C 1
ATOM 8018 O O . ILE D 1 15 ? -59.934 83.006 -4.576 1.00 74.33 43 ILE D O 1
ATOM 8023 N N . ASP D 1 16 ? -58.580 83.319 -2.828 1.00 73.35 44 ASP D N 1
ATOM 8024 C CA . ASP D 1 16 ? -59.683 83.264 -1.885 1.00 72.22 44 ASP D CA 1
ATOM 8025 C C . ASP D 1 16 ? -60.696 84.360 -2.201 1.00 71.18 44 ASP D C 1
ATOM 8026 O O . ASP D 1 16 ? -61.899 84.138 -2.107 1.00 71.04 44 ASP D O 1
ATOM 8031 N N . LYS D 1 17 ? -60.217 85.542 -2.573 1.00 69.80 45 LYS D N 1
ATOM 8032 C CA . LYS D 1 17 ? -61.109 86.638 -2.916 1.00 68.24 45 LYS D CA 1
ATOM 8033 C C . LYS D 1 17 ? -62.030 86.230 -4.055 1.00 67.02 45 LYS D C 1
ATOM 8034 O O . LYS D 1 17 ? -63.214 86.555 -4.058 1.00 66.93 45 LYS D O 1
ATOM 8040 N N . ILE D 1 18 ? -61.475 85.513 -5.023 1.00 65.55 46 ILE D N 1
ATOM 8041 C CA . ILE D 1 18 ? -62.236 85.057 -6.195 1.00 64.00 46 ILE D CA 1
ATOM 8042 C C . ILE D 1 18 ? -63.349 84.080 -5.821 1.00 63.20 46 ILE D C 1
ATOM 8043 O O . ILE D 1 18 ? -64.481 84.219 -6.276 1.00 62.90 46 ILE D O 1
ATOM 8048 N N . ILE D 1 19 ? -63.006 83.096 -4.992 1.00 62.31 47 ILE D N 1
ATOM 8049 C CA . ILE D 1 19 ? -63.944 82.073 -4.525 1.00 61.45 47 ILE D CA 1
ATOM 8050 C C . ILE D 1 19 ? -65.088 82.703 -3.733 1.00 61.24 47 ILE D C 1
ATOM 8051 O O . ILE D 1 19 ? -66.265 82.478 -4.025 1.00 60.82 47 ILE D O 1
ATOM 8056 N N . GLU D 1 20 ? -64.721 83.498 -2.732 1.00 61.13 48 GLU D N 1
ATOM 8057 C CA . GLU D 1 20 ? -65.690 84.158 -1.867 1.00 61.12 48 GLU D CA 1
ATOM 8058 C C . GLU D 1 20 ? -66.603 85.085 -2.644 1.00 60.78 48 GLU D C 1
ATOM 8059 O O . GLU D 1 20 ? -67.803 85.137 -2.384 1.00 60.75 48 GLU D O 1
ATOM 8065 N N . HIS D 1 21 ? -66.030 85.805 -3.600 1.00 60.41 49 HIS D N 1
ATOM 8066 C CA . HIS D 1 21 ? -66.796 86.722 -4.420 1.00 60.28 49 HIS D CA 1
ATOM 8067 C C . HIS D 1 21 ? -67.955 86.028 -5.171 1.00 59.93 49 HIS D C 1
ATOM 8068 O O . HIS D 1 21 ? -69.092 86.523 -5.171 1.00 59.91 49 HIS D O 1
ATOM 8075 N N . ASP D 1 22 ? -67.660 84.887 -5.797 1.00 59.51 50 ASP D N 1
ATOM 8076 C CA . ASP D 1 22 ? -68.643 84.138 -6.594 1.00 58.81 50 ASP D CA 1
ATOM 8077 C C . ASP D 1 22 ? -69.685 83.420 -5.746 1.00 58.47 50 ASP D C 1
ATOM 8078 O O . ASP D 1 22 ? -70.868 83.402 -6.102 1.00 58.29 50 ASP D O 1
ATOM 8083 N N . LEU D 1 23 ? -69.246 82.831 -4.632 1.00 58.17 51 LEU D N 1
ATOM 8084 C CA . LEU D 1 23 ? -70.160 82.151 -3.703 1.00 57.79 51 LEU D CA 1
ATOM 8085 C C . LEU D 1 23 ? -71.192 83.126 -3.168 1.00 57.49 51 LEU D C 1
ATOM 8086 O O . LEU D 1 23 ? -72.390 82.850 -3.207 1.00 57.40 51 LEU D O 1
ATOM 8091 N N . GLN D 1 24 ? -70.690 84.261 -2.675 1.00 57.12 52 GLN D N 1
ATOM 8092 C CA . GLN D 1 24 ? -71.489 85.360 -2.142 1.00 56.79 52 GLN D CA 1
ATOM 8093 C C . GLN D 1 24 ? -72.572 85.815 -3.122 1.00 56.26 52 GLN D C 1
ATOM 8094 O O . GLN D 1 24 ? -73.709 86.058 -2.713 1.00 56.27 52 GLN D O 1
ATOM 8100 N N . LYS D 1 25 ? -72.217 85.928 -4.403 1.00 55.72 53 LYS D N 1
ATOM 8101 C CA . LYS D 1 25 ? -73.163 86.320 -5.451 1.00 55.43 53 LYS D CA 1
ATOM 8102 C C . LYS D 1 25 ? -74.331 85.345 -5.617 1.00 54.95 53 LYS D C 1
ATOM 8103 O O . LYS D 1 25 ? -75.470 85.754 -5.831 1.00 54.68 53 LYS D O 1
ATOM 8109 N N . GLY D 1 26 ? -74.038 84.051 -5.522 1.00 54.74 54 GLY D N 1
ATOM 8110 C CA . GLY D 1 26 ? -75.065 83.017 -5.666 1.00 54.22 54 GLY D CA 1
ATOM 8111 C C . GLY D 1 26 ? -75.784 82.707 -4.367 1.00 53.71 54 GLY D C 1
ATOM 8112 O O . GLY D 1 26 ? -76.766 81.970 -4.354 1.00 53.82 54 GLY D O 1
ATOM 8113 N N . HIS D 1 27 ? -75.283 83.279 -3.276 1.00 53.23 55 HIS D N 1
ATOM 8114 C CA . HIS D 1 27 ? -75.830 83.096 -1.928 1.00 52.71 55 HIS D CA 1
ATOM 8115 C C . HIS D 1 27 ? -75.584 81.696 -1.427 1.00 52.12 55 HIS D C 1
ATOM 8116 O O . HIS D 1 27 ? -76.331 81.175 -0.605 1.00 52.10 55 HIS D O 1
ATOM 8123 N N . ILE D 1 28 ? -74.514 81.108 -1.947 1.00 51.62 56 ILE D N 1
ATOM 8124 C CA . ILE D 1 28 ? -74.070 79.768 -1.603 1.00 51.06 56 ILE D CA 1
ATOM 8125 C C . ILE D 1 28 ? -73.591 79.765 -0.152 1.00 50.38 56 ILE D C 1
ATOM 8126 O O . ILE D 1 28 ? -72.553 80.356 0.154 1.00 50.48 56 ILE D O 1
ATOM 8131 N N . PRO D 1 29 ? -74.355 79.105 0.739 1.00 49.67 57 PRO D N 1
ATOM 8132 C CA . PRO D 1 29 ? -74.039 79.029 2.158 1.00 49.32 57 PRO D CA 1
ATOM 8133 C C . PRO D 1 29 ? -72.641 78.481 2.410 1.00 49.14 57 PRO D C 1
ATOM 8134 O O . PRO D 1 29 ? -71.881 79.057 3.184 1.00 49.25 57 PRO D O 1
ATOM 8138 N N . GLY D 1 30 ? -72.307 77.376 1.757 1.00 48.88 58 GLY D N 1
ATOM 8139 C CA . GLY D 1 30 ? -70.998 76.761 1.925 1.00 48.65 58 GLY D CA 1
ATOM 8140 C C . GLY D 1 30 ? -70.591 75.930 0.726 1.00 48.40 58 GLY D C 1
ATOM 8141 O O . GLY D 1 30 ? -71.444 75.416 -0.008 1.00 48.24 58 GLY D O 1
ATOM 8142 N N . ALA D 1 31 ? -69.280 75.799 0.529 1.00 48.02 59 ALA D N 1
ATOM 8143 C CA . ALA D 1 31 ? -68.753 75.045 -0.599 1.00 47.76 59 ALA D CA 1
ATOM 8144 C C . ALA D 1 31 ? -67.314 74.589 -0.388 1.00 47.63 59 ALA D C 1
ATOM 8145 O O . ALA D 1 31 ? -66.524 75.285 0.250 1.00 47.79 59 ALA D O 1
ATOM 8147 N N . SER D 1 32 ? -66.986 73.413 -0.925 1.00 47.35 60 SER D N 1
ATOM 8148 C CA . SER D 1 32 ? -65.619 72.906 -0.885 1.00 47.02 60 SER D CA 1
ATOM 8149 C C . SER D 1 32 ? -65.008 72.963 -2.278 1.00 46.49 60 SER D C 1
ATOM 8150 O O . SER D 1 32 ? -65.623 72.528 -3.260 1.00 46.08 60 SER D O 1
ATOM 8153 N N . ILE D 1 33 ? -63.796 73.513 -2.333 1.00 46.02 61 ILE D N 1
ATOM 8154 C CA . ILE D 1 33 ? -63.057 73.719 -3.566 1.00 45.81 61 ILE D CA 1
ATOM 8155 C C . ILE D 1 33 ? -61.759 72.936 -3.534 1.00 45.84 61 ILE D C 1
ATOM 8156 O O . ILE D 1 33 ? -60.988 73.062 -2.588 1.00 45.76 61 ILE D O 1
ATOM 8161 N N . LEU D 1 34 ? -61.539 72.128 -4.574 1.00 46.02 62 LEU D N 1
ATOM 8162 C CA . LEU D 1 34 ? -60.310 71.347 -4.747 1.00 46.17 62 LEU D CA 1
ATOM 8163 C C . LEU D 1 34 ? -59.678 71.671 -6.080 1.00 46.46 62 LEU D C 1
ATOM 8164 O O . LEU D 1 34 ? -60.361 71.644 -7.103 1.00 46.25 62 LEU D O 1
ATOM 8169 N N . ILE D 1 35 ? -58.376 71.970 -6.046 1.00 47.01 63 ILE D N 1
ATOM 8170 C CA . ILE D 1 35 ? -57.592 72.265 -7.233 1.00 47.79 63 ILE D CA 1
ATOM 8171 C C . ILE D 1 35 ? -56.389 71.368 -7.224 1.00 48.71 63 ILE D C 1
ATOM 8172 O O . ILE D 1 35 ? -55.614 71.389 -6.277 1.00 48.73 63 ILE D O 1
ATOM 8177 N N . VAL D 1 36 ? -56.239 70.583 -8.286 1.00 50.01 64 VAL D N 1
ATOM 8178 C CA . VAL D 1 36 ? -55.099 69.685 -8.447 1.00 51.19 64 VAL D CA 1
ATOM 8179 C C . VAL D 1 36 ? -54.346 70.088 -9.705 1.00 52.29 64 VAL D C 1
ATOM 8180 O O . VAL D 1 36 ? -54.889 69.986 -10.808 1.00 52.14 64 VAL D O 1
ATOM 8184 N N . LYS D 1 37 ? -53.110 70.554 -9.550 1.00 53.76 65 LYS D N 1
ATOM 8185 C CA . LYS D 1 37 ? -52.293 70.852 -10.727 1.00 55.59 65 LYS D CA 1
ATOM 8186 C C . LYS D 1 37 ? -50.919 70.249 -10.532 1.00 56.47 65 LYS D C 1
ATOM 8187 O O . LYS D 1 37 ? -50.380 70.274 -9.429 1.00 56.46 65 LYS D O 1
ATOM 8193 N N . ASN D 1 38 ? -50.378 69.737 -11.628 1.00 58.01 66 ASN D N 1
ATOM 8194 C CA . ASN D 1 38 ? -49.094 69.083 -11.631 1.00 59.55 66 ASN D CA 1
ATOM 8195 C C . ASN D 1 38 ? -49.196 67.870 -10.736 1.00 60.64 66 ASN D C 1
ATOM 8196 O O . ASN D 1 38 ? -48.219 67.415 -10.152 1.00 60.34 66 ASN D O 1
ATOM 8201 N N . GLY D 1 39 ? -50.411 67.346 -10.655 1.00 62.26 67 GLY D N 1
ATOM 8202 C CA . GLY D 1 39 ? -50.676 66.094 -9.982 1.00 63.61 67 GLY D CA 1
ATOM 8203 C C . GLY D 1 39 ? -50.754 66.163 -8.475 1.00 64.55 67 GLY D C 1
ATOM 8204 O O . GLY D 1 39 ? -50.809 65.128 -7.817 1.00 64.17 67 GLY D O 1
ATOM 8205 N N . LYS D 1 40 ? -50.678 67.360 -7.929 1.00 65.70 68 LYS D N 1
ATOM 8206 C CA . LYS D 1 40 ? -50.579 67.509 -6.504 1.00 66.85 68 LYS D CA 1
ATOM 8207 C C . LYS D 1 40 ? -51.692 68.435 -6.131 1.00 67.28 68 LYS D C 1
ATOM 8208 O O . LYS D 1 40 ? -52.184 69.174 -6.972 1.00 67.73 68 LYS D O 1
ATOM 8214 N N . VAL D 1 41 ? -52.113 68.413 -4.879 1.00 67.38 69 VAL D N 1
ATOM 8215 C CA . VAL D 1 41 ? -53.228 69.253 -4.554 1.00 67.47 69 VAL D CA 1
ATOM 8216 C C . VAL D 1 41 ? -52.628 70.628 -4.461 1.00 67.42 69 VAL D C 1
ATOM 8217 O O . VAL D 1 41 ? -51.914 70.955 -3.522 1.00 67.75 69 VAL D O 1
ATOM 8221 N N . PHE D 1 42 ? -52.917 71.427 -5.475 1.00 66.92 70 PHE D N 1
ATOM 8222 C CA . PHE D 1 42 ? -52.533 72.814 -5.475 1.00 66.46 70 PHE D CA 1
ATOM 8223 C C . PHE D 1 42 ? -53.309 73.422 -4.341 1.00 65.68 70 PHE D C 1
ATOM 8224 O O . PHE D 1 42 ? -52.804 74.236 -3.579 1.00 65.54 70 PHE D O 1
ATOM 8232 N N . LEU D 1 43 ? -54.558 73.001 -4.230 1.00 64.87 71 LEU D N 1
ATOM 8233 C CA . LEU D 1 43 ? -55.432 73.575 -3.210 1.00 64.27 71 LEU D CA 1
ATOM 8234 C C . LEU D 1 43 ? -56.601 72.661 -2.841 1.00 64.03 71 LEU D C 1
ATOM 8235 O O . LEU D 1 43 ? -57.211 72.048 -3.709 1.00 63.78 71 LEU D O 1
ATOM 8240 N N . ASN D 1 44 ? -56.930 72.614 -1.554 1.00 63.79 72 ASN D N 1
ATOM 8241 C CA . ASN D 1 44 ? -58.071 71.869 -1.063 1.00 63.62 72 ASN D CA 1
ATOM 8242 C C . ASN D 1 44 ? -58.502 72.715 0.114 1.00 63.61 72 ASN D C 1
ATOM 8243 O O . ASN D 1 44 ? -57.771 72.817 1.102 1.00 63.67 72 ASN D O 1
ATOM 8248 N N . LYS D 1 45 ? -59.680 73.327 0.002 1.00 63.60 73 LYS D N 1
ATOM 8249 C CA . LYS D 1 45 ? -60.180 74.228 1.032 1.00 63.58 73 LYS D CA 1
ATOM 8250 C C . LYS D 1 45 ? -61.702 74.363 1.005 1.00 63.57 73 LYS D C 1
ATOM 8251 O O . LYS D 1 45 ? -62.344 74.162 -0.027 1.00 63.57 73 LYS D O 1
ATOM 8257 N N . GLY D 1 46 ? -62.266 74.702 2.157 1.00 63.80 74 GLY D N 1
ATOM 8258 C CA . GLY D 1 46 ? -63.699 74.916 2.293 1.00 64.09 74 GLY D CA 1
ATOM 8259 C C . GLY D 1 46 ? -63.979 76.374 2.608 1.00 64.30 74 GLY D C 1
ATOM 8260 O O . GLY D 1 46 ? -63.136 77.082 3.176 1.00 64.41 74 GLY D O 1
ATOM 8261 N N . TYR D 1 47 ? -65.164 76.828 2.235 1.00 64.36 75 TYR D N 1
ATOM 8262 C CA . TYR D 1 47 ? -65.549 78.199 2.466 1.00 64.63 75 TYR D CA 1
ATOM 8263 C C . TYR D 1 47 ? -67.002 78.198 2.863 1.00 64.97 75 TYR D C 1
ATOM 8264 O O . TYR D 1 47 ? -67.829 77.559 2.212 1.00 64.79 75 TYR D O 1
ATOM 8273 N N . GLY D 1 48 ? -67.312 78.910 3.941 1.00 65.60 76 GLY D N 1
ATOM 8274 C CA . GLY D 1 48 ? -68.696 79.057 4.375 1.00 66.32 76 GLY D CA 1
ATOM 8275 C C . GLY D 1 48 ? -69.242 78.062 5.375 1.00 66.73 76 GLY D C 1
ATOM 8276 O O . GLY D 1 48 ? -68.519 77.578 6.252 1.00 66.45 76 GLY D O 1
ATOM 8277 N N . TYR D 1 49 ? -70.532 77.762 5.229 1.00 67.30 77 TYR D N 1
ATOM 8278 C CA . TYR D 1 49 ? -71.225 76.878 6.159 1.00 68.06 77 TYR D CA 1
ATOM 8279 C C . TYR D 1 49 ? -71.828 75.595 5.600 1.00 68.24 77 TYR D C 1
ATOM 8280 O O . TYR D 1 49 ? -72.735 75.614 4.761 1.00 68.27 77 TYR D O 1
ATOM 8289 N N . GLN D 1 50 ? -71.288 74.485 6.100 1.00 68.44 78 GLN D N 1
ATOM 8290 C CA . GLN D 1 50 ? -71.757 73.134 5.828 1.00 68.46 78 GLN D CA 1
ATOM 8291 C C . GLN D 1 50 ? -73.185 73.032 6.359 1.00 68.45 78 GLN D C 1
ATOM 8292 O O . GLN D 1 50 ? -74.039 72.384 5.749 1.00 68.33 78 GLN D O 1
ATOM 8298 N N . ASP D 1 51 ? -73.409 73.689 7.499 1.00 68.54 79 ASP D N 1
ATOM 8299 C CA . ASP D 1 51 ? -74.708 73.788 8.176 1.00 68.55 79 ASP D CA 1
ATOM 8300 C C . ASP D 1 51 ? -74.834 75.223 8.711 1.00 68.55 79 ASP D C 1
ATOM 8301 O O . ASP D 1 51 ? -73.979 75.688 9.481 1.00 68.56 79 ASP D O 1
ATOM 8306 N N . VAL D 1 52 ? -75.886 75.921 8.304 1.00 68.47 80 VAL D N 1
ATOM 8307 C CA . VAL D 1 52 ? -76.132 77.340 8.633 1.00 68.46 80 VAL D CA 1
ATOM 8308 C C . VAL D 1 52 ? -76.681 77.679 10.038 1.00 68.55 80 VAL D C 1
ATOM 8309 O O . VAL D 1 52 ? -76.162 78.572 10.701 1.00 68.63 80 VAL D O 1
ATOM 8313 N N . ASP D 1 53 ? -77.702 76.955 10.490 1.00 68.52 81 ASP D N 1
ATOM 8314 C CA . ASP D 1 53 ? -78.243 77.085 11.837 1.00 68.60 81 ASP D CA 1
ATOM 8315 C C . ASP D 1 53 ? -77.242 76.632 12.904 1.00 68.41 81 ASP D C 1
ATOM 8316 O O . ASP D 1 53 ? -77.167 77.216 13.987 1.00 68.54 81 ASP D O 1
ATOM 8321 N N . LYS D 1 54 ? -76.472 75.596 12.586 1.00 68.08 82 LYS D N 1
ATOM 8322 C CA . LYS D 1 54 ? -75.508 75.038 13.517 1.00 67.66 82 LYS D CA 1
ATOM 8323 C C . LYS D 1 54 ? -74.221 75.851 13.485 1.00 67.34 82 LYS D C 1
ATOM 8324 O O . LYS D 1 54 ? -73.427 75.794 14.424 1.00 67.27 82 LYS D O 1
ATOM 8330 N N . LYS D 1 55 ? -74.026 76.600 12.399 1.00 67.00 83 LYS D N 1
ATOM 8331 C CA . LYS D 1 55 ? -72.830 77.434 12.203 1.00 66.88 83 LYS D CA 1
ATOM 8332 C C . LYS D 1 55 ? -71.551 76.566 12.099 1.00 66.28 83 LYS D C 1
ATOM 8333 O O . LYS D 1 55 ? -70.453 77.003 12.444 1.00 66.04 83 LYS D O 1
ATOM 8339 N N . VAL D 1 56 ? -71.705 75.332 11.619 1.00 65.77 84 VAL D N 1
ATOM 8340 C CA . VAL D 1 56 ? -70.562 74.422 11.426 1.00 65.19 84 VAL D CA 1
ATOM 8341 C C . VAL D 1 56 ? -69.940 74.661 10.042 1.00 64.57 84 VAL D C 1
ATOM 8342 O O . VAL D 1 56 ? -70.569 74.404 9.010 1.00 64.36 84 VAL D O 1
ATOM 8346 N N . LYS D 1 57 ? -68.703 75.155 10.043 1.00 63.77 85 LYS D N 1
ATOM 8347 C CA . LYS D 1 57 ? -68.008 75.563 8.811 1.00 63.28 85 LYS D CA 1
ATOM 8348 C C . LYS D 1 57 ? -67.707 74.498 7.751 1.00 62.58 85 LYS D C 1
ATOM 8349 O O . LYS D 1 57 ? -67.377 73.359 8.089 1.00 62.86 85 LYS D O 1
ATOM 8355 N N . ALA D 1 58 ? -67.829 74.885 6.477 1.00 61.38 86 ALA D N 1
ATOM 8356 C CA . ALA D 1 58 ? -67.519 74.003 5.339 1.00 60.07 86 ALA D CA 1
ATOM 8357 C C . ALA D 1 58 ? -66.043 73.608 5.375 1.00 59.16 86 ALA D C 1
ATOM 8358 O O . ALA D 1 58 ? -65.155 74.441 5.569 1.00 58.93 86 ALA D O 1
ATOM 8360 N N . SER D 1 59 ? -65.805 72.317 5.180 1.00 58.13 87 SER D N 1
ATOM 8361 C CA . SER D 1 59 ? -64.494 71.714 5.339 1.00 56.93 87 SER D CA 1
ATOM 8362 C C . SER D 1 59 ? -64.163 70.800 4.163 1.00 55.85 87 SER D C 1
ATOM 8363 O O . SER D 1 59 ? -65.074 70.342 3.478 1.00 55.60 87 SER D O 1
ATOM 8366 N N . PRO D 1 60 ? -62.858 70.537 3.914 1.00 54.97 88 PRO D N 1
ATOM 8367 C CA . PRO D 1 60 ? -62.487 69.556 2.879 1.00 54.38 88 PRO D CA 1
ATOM 8368 C C . PRO D 1 60 ? -63.151 68.199 3.161 1.00 53.80 88 PRO D C 1
ATOM 8369 O O . PRO D 1 60 ? -63.382 67.405 2.242 1.00 53.70 88 PRO D O 1
ATOM 8373 N N . THR D 1 61 ? -63.450 67.965 4.437 1.00 52.92 89 THR D N 1
ATOM 8374 C CA . THR D 1 61 ? -64.053 66.736 4.907 1.00 52.25 89 THR D CA 1
ATOM 8375 C C . THR D 1 61 ? -65.595 66.790 4.867 1.00 51.91 89 THR D C 1
ATOM 8376 O O . THR D 1 61 ? -66.275 65.848 5.284 1.00 51.94 89 THR D O 1
ATOM 8380 N N . THR D 1 62 ? -66.138 67.893 4.366 1.00 51.52 90 THR D N 1
ATOM 8381 C CA . THR D 1 62 ? -67.599 68.043 4.249 1.00 51.10 90 THR D CA 1
ATOM 8382 C C . THR D 1 62 ? -68.112 67.183 3.097 1.00 50.59 90 THR D C 1
ATOM 8383 O O . THR D 1 62 ? -67.565 67.211 1.996 1.00 51.00 90 THR D O 1
ATOM 8387 N N . LYS D 1 63 ? -69.164 66.422 3.349 1.00 49.81 91 LYS D N 1
ATOM 8388 C CA . LYS D 1 63 ? -69.699 65.563 2.314 1.00 49.26 91 LYS D CA 1
ATOM 8389 C C . LYS D 1 63 ? -70.942 66.160 1.678 1.00 48.52 91 LYS D C 1
ATOM 8390 O O . LYS D 1 63 ? -71.914 66.487 2.372 1.00 48.29 91 LYS D O 1
ATOM 8396 N N . TYR D 1 64 ? -70.888 66.297 0.351 1.00 47.72 92 TYR D N 1
ATOM 8397 C CA . TYR D 1 64 ? -71.978 66.867 -0.447 1.00 46.95 92 TYR D CA 1
ATOM 8398 C C . TYR D 1 64 ? -72.506 65.793 -1.364 1.00 46.18 92 TYR D C 1
ATOM 8399 O O . TYR D 1 64 ? -71.780 64.872 -1.725 1.00 46.14 92 TYR D O 1
ATOM 8408 N N . GLU D 1 65 ? -73.769 65.910 -1.744 1.00 45.46 93 GLU D N 1
ATOM 8409 C CA . GLU D 1 65 ? -74.341 65.009 -2.716 1.00 45.23 93 GLU D CA 1
ATOM 8410 C C . GLU D 1 65 ? -73.848 65.514 -4.083 1.00 45.47 93 GLU D C 1
ATOM 8411 O O . GLU D 1 65 ? -74.300 66.560 -4.569 1.00 45.62 93 GLU D O 1
ATOM 8417 N N . ILE D 1 66 ? -72.925 64.767 -4.695 1.00 45.43 94 ILE D N 1
ATOM 8418 C CA . ILE D 1 66 ? -72.297 65.171 -5.961 1.00 45.35 94 ILE D CA 1
ATOM 8419 C C . ILE D 1 66 ? -73.112 65.057 -7.246 1.00 45.26 94 ILE D C 1
ATOM 8420 O O . ILE D 1 66 ? -72.571 65.332 -8.314 1.00 45.63 94 ILE D O 1
ATOM 8425 N N . ALA D 1 67 ? -74.381 64.659 -7.158 1.00 44.93 95 ALA D N 1
ATOM 8426 C CA . ALA D 1 67 ? -75.262 64.544 -8.341 1.00 44.87 95 ALA D CA 1
ATOM 8427 C C . ALA D 1 67 ? -74.636 63.800 -9.555 1.00 45.00 95 ALA D C 1
ATOM 8428 O O . ALA D 1 67 ? -73.990 62.762 -9.383 1.00 45.10 95 ALA D O 1
ATOM 8430 N N . SER D 1 68 ? -74.777 64.367 -10.760 1.00 45.01 96 SER D N 1
ATOM 8431 C CA . SER D 1 68 ? -74.307 63.661 -11.932 1.00 45.08 96 SER D CA 1
ATOM 8432 C C . SER D 1 68 ? -72.892 63.125 -11.791 1.00 44.98 96 SER D C 1
ATOM 8433 O O . SER D 1 68 ? -72.556 62.089 -12.351 1.00 45.11 96 SER D O 1
ATOM 8436 N N . ASN D 1 69 ? -72.072 63.785 -10.993 1.00 44.88 97 ASN D N 1
ATOM 8437 C CA . ASN D 1 69 ? -70.678 63.413 -10.950 1.00 44.98 97 ASN D CA 1
ATOM 8438 C C . ASN D 1 69 ? -70.544 61.936 -10.633 1.00 44.80 97 ASN D C 1
ATOM 8439 O O . ASN D 1 69 ? -69.506 61.328 -10.864 1.00 44.81 97 ASN D O 1
ATOM 8444 N N . THR D 1 70 ? -71.601 61.377 -10.064 1.00 44.56 98 THR D N 1
ATOM 8445 C CA . THR D 1 70 ? -71.645 59.966 -9.712 1.00 44.21 98 THR D CA 1
ATOM 8446 C C . THR D 1 70 ? -71.335 59.072 -10.902 1.00 43.75 98 THR D C 1
ATOM 8447 O O . THR D 1 70 ? -70.696 58.042 -10.763 1.00 43.71 98 THR D O 1
ATOM 8451 N N . LYS D 1 71 ? -71.883 59.456 -12.057 1.00 43.07 99 LYS D N 1
ATOM 8452 C CA . LYS D 1 71 ? -71.843 58.646 -13.260 1.00 42.38 99 LYS D CA 1
ATOM 8453 C C . LYS D 1 71 ? -70.476 58.140 -13.652 1.00 42.08 99 LYS D C 1
ATOM 8454 O O . LYS D 1 71 ? -70.331 57.017 -14.105 1.00 42.00 99 LYS D O 1
ATOM 8460 N N . ALA D 1 72 ? -69.470 58.976 -13.475 1.00 41.84 100 ALA D N 1
ATOM 8461 C CA . ALA D 1 72 ? -68.124 58.635 -13.880 1.00 41.58 100 ALA D CA 1
ATOM 8462 C C . ALA D 1 72 ? -67.697 57.385 -13.145 1.00 41.49 100 ALA D C 1
ATOM 8463 O O . ALA D 1 72 ? -66.983 56.563 -13.698 1.00 41.87 100 ALA D O 1
ATOM 8465 N N . PHE D 1 73 ? -68.109 57.254 -11.890 1.00 41.21 101 PHE D N 1
ATOM 8466 C CA . PHE D 1 73 ? -67.787 56.055 -11.084 1.00 40.79 101 PHE D CA 1
ATOM 8467 C C . PHE D 1 73 ? -68.512 54.817 -11.618 1.00 40.44 101 PHE D C 1
ATOM 8468 O O . PHE D 1 73 ? -67.896 53.776 -11.846 1.00 40.31 101 PHE D O 1
ATOM 8476 N N . THR D 1 74 ? -69.822 54.949 -11.806 1.00 39.92 102 THR D N 1
ATOM 8477 C CA . THR D 1 74 ? -70.628 53.896 -12.384 1.00 39.69 102 THR D CA 1
ATOM 8478 C C . THR D 1 74 ? -69.959 53.487 -13.676 1.00 39.47 102 THR D C 1
ATOM 8479 O O . THR D 1 74 ? -69.624 52.333 -13.858 1.00 39.90 102 THR D O 1
ATOM 8483 N N . GLY D 1 75 ? -69.764 54.448 -14.567 1.00 39.35 103 GLY D N 1
ATOM 8484 C CA . GLY D 1 75 ? -69.136 54.211 -15.861 1.00 39.19 103 GLY D CA 1
ATOM 8485 C C . GLY D 1 75 ? -67.807 53.475 -15.805 1.00 39.04 103 GLY D C 1
ATOM 8486 O O . GLY D 1 75 ? -67.599 52.518 -16.554 1.00 39.22 103 GLY D O 1
ATOM 8487 N N . LEU D 1 76 ? -66.905 53.907 -14.928 1.00 38.57 104 LEU D N 1
ATOM 8488 C CA . LEU D 1 76 ? -65.610 53.248 -14.823 1.00 38.33 104 LEU D CA 1
ATOM 8489 C C . LEU D 1 76 ? -65.779 51.809 -14.322 1.00 38.74 104 LEU D C 1
ATOM 8490 O O . LEU D 1 76 ? -65.044 50.909 -14.734 1.00 38.95 104 LEU D O 1
ATOM 8495 N N . ALA D 1 77 ? -66.755 51.602 -13.437 1.00 39.18 105 ALA D N 1
ATOM 8496 C CA . ALA D 1 77 ? -67.043 50.279 -12.863 1.00 39.19 105 ALA D CA 1
ATOM 8497 C C . ALA D 1 77 ? -67.436 49.279 -13.939 1.00 39.09 105 ALA D C 1
ATOM 8498 O O . ALA D 1 77 ? -66.964 48.140 -13.918 1.00 39.07 105 ALA D O 1
ATOM 8500 N N . ILE D 1 78 ? -68.292 49.706 -14.869 1.00 38.93 106 ILE D N 1
ATOM 8501 C CA . ILE D 1 78 ? -68.700 48.852 -15.984 1.00 39.18 106 ILE D CA 1
ATOM 8502 C C . ILE D 1 78 ? -67.525 48.477 -16.890 1.00 39.56 106 ILE D C 1
ATOM 8503 O O . ILE D 1 78 ? -67.325 47.303 -17.190 1.00 40.06 106 ILE D O 1
ATOM 8508 N N . LEU D 1 79 ? -66.753 49.474 -17.317 1.00 39.57 107 LEU D N 1
ATOM 8509 C CA . LEU D 1 79 ? -65.585 49.240 -18.149 1.00 39.26 107 LEU D CA 1
ATOM 8510 C C . LEU D 1 79 ? -64.659 48.234 -17.482 1.00 39.20 107 LEU D C 1
ATOM 8511 O O . LEU D 1 79 ? -64.110 47.358 -18.144 1.00 38.92 107 LEU D O 1
ATOM 8516 N N . LYS D 1 80 ? -64.496 48.358 -16.172 1.00 39.60 108 LYS D N 1
ATOM 8517 C CA . LYS D 1 80 ? -63.644 47.442 -15.425 1.00 40.60 108 LYS D CA 1
ATOM 8518 C C . LYS D 1 80 ? -64.187 46.008 -15.484 1.00 41.22 108 LYS D C 1
ATOM 8519 O O . LYS D 1 80 ? -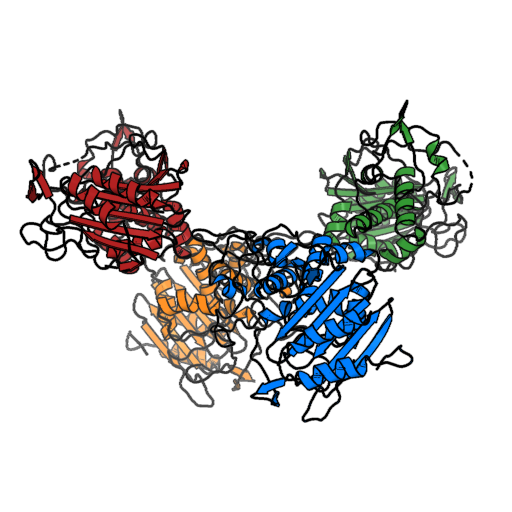63.433 45.044 -15.663 1.00 41.25 108 LYS D O 1
ATOM 8525 N N . LEU D 1 81 ? -65.498 45.877 -15.332 1.00 41.82 109 LEU D N 1
ATOM 8526 C CA . LEU D 1 81 ? -66.138 44.575 -15.421 1.00 42.35 109 LEU D CA 1
ATOM 8527 C C . LEU D 1 81 ? -65.998 44.034 -16.844 1.00 43.17 109 LEU D C 1
ATOM 8528 O O . LEU D 1 81 ? -65.783 42.842 -17.034 1.00 43.88 109 LEU D O 1
ATOM 8533 N N . ALA D 1 82 ? -66.118 44.907 -17.843 1.00 43.72 110 ALA D N 1
ATOM 8534 C CA . ALA D 1 82 ? -65.934 44.496 -19.227 1.00 44.17 110 ALA D CA 1
ATOM 8535 C C . ALA D 1 82 ? -64.473 44.045 -19.455 1.00 44.57 110 ALA D C 1
ATOM 8536 O O . ALA D 1 82 ? -64.225 43.109 -20.218 1.00 44.76 110 ALA D O 1
ATOM 8538 N N . GLN D 1 83 ? -63.525 44.709 -18.793 1.00 44.87 111 GLN D N 1
ATOM 8539 C CA . GLN D 1 83 ? -62.117 44.332 -18.895 1.00 45.54 111 GLN D CA 1
ATOM 8540 C C . GLN D 1 83 ? -61.856 43.016 -18.166 1.00 45.97 111 GLN D C 1
ATOM 8541 O O . GLN D 1 83 ? -61.024 42.217 -18.591 1.00 45.85 111 GLN D O 1
ATOM 8547 N N . GLU D 1 84 ? -62.578 42.798 -17.068 1.00 46.75 112 GLU D N 1
ATOM 8548 C CA . GLU D 1 84 ? -62.437 41.580 -16.252 1.00 47.54 112 GLU D CA 1
ATOM 8549 C C . GLU D 1 84 ? -63.012 40.325 -16.922 1.00 47.66 112 GLU D C 1
ATOM 8550 O O . GLU D 1 84 ? -62.775 39.192 -16.480 1.00 47.59 112 GLU D O 1
ATOM 8556 N N . GLY D 1 85 ? -63.763 40.544 -17.992 1.00 47.93 113 GLY D N 1
ATOM 8557 C CA . GLY D 1 85 ? -64.400 39.469 -18.712 1.00 48.45 113 GLY D CA 1
ATOM 8558 C C . GLY D 1 85 ? -65.769 39.165 -18.140 1.00 48.92 113 GLY D C 1
ATOM 8559 O O . GLY D 1 85 ? -66.430 38.232 -18.588 1.00 49.14 113 GLY D O 1
ATOM 8560 N N . ARG D 1 86 ? -66.206 39.944 -17.152 1.00 49.15 114 ARG D N 1
ATOM 8561 C CA . ARG D 1 86 ? -67.522 39.714 -16.564 1.00 49.42 114 ARG D CA 1
ATOM 8562 C C . ARG D 1 86 ? -68.658 40.211 -17.452 1.00 49.56 114 ARG D C 1
ATOM 8563 O O . ARG D 1 86 ? -69.789 39.767 -17.308 1.00 49.92 114 ARG D O 1
ATOM 8571 N N . LEU D 1 87 ? -68.374 41.132 -18.359 1.00 49.76 115 LEU D N 1
ATOM 8572 C CA . LEU D 1 87 ? -69.391 41.536 -19.318 1.00 50.27 115 LEU D CA 1
ATOM 8573 C C . LEU D 1 87 ? -68.735 42.046 -20.569 1.00 50.78 115 LEU D C 1
ATOM 8574 O O . LEU D 1 87 ? -67.511 42.033 -20.693 1.00 50.74 115 LEU D O 1
ATOM 8579 N N . ASN D 1 88 ? -69.570 42.496 -21.489 1.00 51.47 116 ASN D N 1
ATOM 8580 C CA . ASN D 1 88 ? -69.111 42.987 -22.761 1.00 52.57 116 ASN D CA 1
ATOM 8581 C C . ASN D 1 88 ? -69.986 44.162 -23.157 1.00 53.08 116 ASN D C 1
ATOM 8582 O O . ASN D 1 88 ? -71.207 44.089 -23.076 1.00 53.24 116 ASN D O 1
ATOM 8587 N N . LEU D 1 89 ? -69.362 45.251 -23.589 1.00 53.86 117 LEU D N 1
ATOM 8588 C CA . LEU D 1 89 ? -70.103 46.466 -23.918 1.00 54.70 117 LEU D CA 1
ATOM 8589 C C . LEU D 1 89 ? -71.104 46.295 -25.051 1.00 55.42 117 LEU D C 1
ATOM 8590 O O . LEU D 1 89 ? -72.039 47.086 -25.167 1.00 55.39 117 LEU D O 1
ATOM 8595 N N . ASN D 1 90 ? -70.905 45.268 -25.875 1.00 56.49 118 ASN D N 1
ATOM 8596 C CA . ASN D 1 90 ? -71.781 45.010 -27.023 1.00 57.68 118 ASN D CA 1
ATOM 8597 C C . ASN D 1 90 ? -72.966 44.102 -26.767 1.00 58.15 118 ASN D C 1
ATOM 8598 O O . ASN D 1 90 ? -73.864 43.998 -27.611 1.00 58.05 118 ASN D O 1
ATOM 8603 N N . ASP D 1 91 ? -72.978 43.452 -25.613 1.00 59.00 119 ASP D N 1
ATOM 8604 C CA . ASP D 1 91 ? -74.076 42.553 -25.322 1.00 60.09 119 ASP D CA 1
ATOM 8605 C C . ASP D 1 91 ? -75.303 43.322 -24.829 1.00 61.08 119 ASP D C 1
ATOM 8606 O O . ASP D 1 91 ? -75.171 44.293 -24.100 1.00 61.22 119 ASP D O 1
ATOM 8611 N N . ASP D 1 92 ? -76.490 42.856 -25.214 1.00 62.42 120 ASP D N 1
ATOM 8612 C CA . ASP D 1 92 ? -77.735 43.545 -24.919 1.00 63.68 120 ASP D CA 1
ATOM 8613 C C . ASP D 1 92 ? -78.018 43.560 -23.415 1.00 64.31 120 ASP D C 1
ATOM 8614 O O . ASP D 1 92 ? -77.585 42.671 -22.687 1.00 64.34 120 ASP D O 1
ATOM 8619 N N . VAL D 1 93 ? -78.742 44.579 -22.967 1.00 65.28 121 VAL D N 1
ATOM 8620 C CA . VAL D 1 93 ? -79.099 44.774 -21.566 1.00 66.25 121 VAL D CA 1
ATOM 8621 C C . VAL D 1 93 ? -79.946 43.609 -21.071 1.00 66.82 121 VAL D C 1
ATOM 8622 O O . VAL D 1 93 ? -79.878 43.213 -19.921 1.00 66.80 121 VAL D O 1
ATOM 8626 N N . SER D 1 94 ? -80.701 43.034 -22.012 1.00 67.58 122 SER D N 1
ATOM 8627 C CA . SER D 1 94 ? -81.629 41.940 -21.781 1.00 68.34 122 SER D CA 1
ATOM 8628 C C . SER D 1 94 ? -80.928 40.743 -21.222 1.00 68.92 122 SER D C 1
ATOM 8629 O O . SER D 1 94 ? -81.599 39.839 -20.661 1.00 69.11 122 SER D O 1
ATOM 8632 N N . LYS D 1 95 ? -79.639 40.637 -21.524 1.00 69.60 123 LYS D N 1
ATOM 8633 C CA . LYS D 1 95 ? -78.797 39.570 -21.013 1.00 70.38 123 LYS D CA 1
ATOM 8634 C C . LYS D 1 95 ? -78.571 39.659 -19.519 1.00 70.98 123 LYS D C 1
ATOM 8635 O O . LYS D 1 95 ? -78.628 38.657 -18.815 1.00 71.16 123 LYS D O 1
ATOM 8641 N N . HIS D 1 96 ? -78.297 40.867 -19.039 1.00 71.82 124 HIS D N 1
ATOM 8642 C CA . HIS D 1 96 ? -78.031 41.078 -17.630 1.00 72.65 124 HIS D CA 1
ATOM 8643 C C . HIS D 1 96 ? -79.245 41.522 -16.885 1.00 73.16 124 HIS D C 1
ATOM 8644 O O . HIS D 1 96 ? -79.244 41.573 -15.639 1.00 72.91 124 HIS D O 1
ATOM 8651 N N . VAL D 1 97 ? -80.301 41.847 -17.618 1.00 74.13 125 VAL D N 1
ATOM 8652 C CA . VAL D 1 97 ? -81.544 42.250 -16.986 1.00 75.24 125 VAL D CA 1
ATOM 8653 C C . VAL D 1 97 ? -82.576 41.197 -17.344 1.00 76.16 125 VAL D C 1
ATOM 8654 O O . VAL D 1 97 ? -82.836 40.949 -18.518 1.00 76.10 125 VAL D O 1
ATOM 8658 N N . PRO D 1 98 ? -83.165 40.577 -16.331 1.00 77.08 126 PRO D N 1
ATOM 8659 C CA . PRO D 1 98 ? -84.004 39.395 -16.550 1.00 77.67 126 PRO D CA 1
ATOM 8660 C C . PRO D 1 98 ? -85.234 39.661 -17.406 1.00 78.28 126 PRO D C 1
ATOM 8661 O O . PRO D 1 98 ? -85.543 38.856 -18.281 1.00 78.40 126 PRO D O 1
ATOM 8665 N N . HIS D 1 99 ? -85.919 40.773 -17.173 1.00 78.83 127 HIS D N 1
ATOM 8666 C CA . HIS D 1 99 ? -87.123 41.064 -17.919 1.00 79.44 127 HIS D CA 1
ATOM 8667 C C . HIS D 1 99 ? -86.921 42.479 -18.332 1.00 79.36 127 HIS D C 1
ATOM 8668 O O . HIS D 1 99 ? -87.244 43.411 -17.570 1.00 79.66 127 HIS D O 1
ATOM 8675 N N . PHE D 1 100 ? -86.397 42.681 -19.536 1.00 79.14 128 PHE D N 1
ATOM 8676 C CA . PHE D 1 100 ? -86.158 44.029 -20.010 1.00 78.76 128 PHE D CA 1
ATOM 8677 C C . PHE D 1 100 ? -86.727 44.068 -21.413 1.00 78.65 128 PHE D C 1
ATOM 8678 O O . PHE D 1 100 ? -86.252 43.383 -22.311 1.00 78.54 128 PHE D O 1
ATOM 8686 N N . LYS D 1 101 ? -87.741 44.902 -21.594 1.00 78.68 129 LYS D N 1
ATOM 8687 C CA . LYS D 1 101 ? -88.305 45.183 -22.911 1.00 78.83 129 LYS D CA 1
ATOM 8688 C C . LYS D 1 101 ? -88.702 46.657 -23.070 1.00 78.96 129 LYS D C 1
ATOM 8689 O O . LYS D 1 101 ? -89.394 47.223 -22.219 1.00 79.12 129 LYS D O 1
ATOM 8691 N N . MET D 1 102 ? -88.177 47.264 -24.125 1.00 78.99 130 MET D N 1
ATOM 8692 C CA . MET D 1 102 ? -88.358 48.672 -24.411 1.00 79.08 130 MET D CA 1
ATOM 8693 C C . MET D 1 102 ? -88.732 48.744 -25.869 1.00 79.22 130 MET D C 1
ATOM 8694 O O . MET D 1 102 ? -88.476 47.811 -26.620 1.00 79.26 130 MET D O 1
ATOM 8699 N N . ASN D 1 103 ? -89.484 49.752 -26.276 1.00 79.39 131 ASN D N 1
ATOM 8700 C CA . ASN D 1 103 ? -90.016 49.685 -27.631 1.00 79.58 131 ASN D CA 1
ATOM 8701 C C . ASN D 1 103 ? -90.147 50.981 -28.417 1.00 79.50 131 ASN D C 1
ATOM 8702 O O . ASN D 1 103 ? -90.205 52.070 -27.860 1.00 79.54 131 ASN D O 1
ATOM 8707 N N . TYR D 1 104 ? -90.173 50.824 -29.731 1.00 79.39 132 TYR D N 1
ATOM 8708 C CA . TYR D 1 104 ? -90.198 51.925 -30.668 1.00 79.32 132 TYR D CA 1
ATOM 8709 C C . TYR D 1 104 ? -91.206 51.613 -31.750 1.00 79.33 132 TYR D C 1
ATOM 8710 O O . TYR D 1 104 ? -91.160 50.548 -32.356 1.00 79.26 132 TYR D O 1
ATOM 8719 N N . ASN D 1 105 ? -92.111 52.540 -32.013 1.00 79.30 133 ASN D N 1
ATOM 8720 C CA . ASN D 1 105 ? -93.114 52.286 -33.021 1.00 79.27 133 ASN D CA 1
ATOM 8721 C C . ASN D 1 105 ? -93.857 51.006 -32.676 1.00 79.08 133 ASN D C 1
ATOM 8722 O O . ASN D 1 105 ? -94.289 50.813 -31.544 1.00 79.23 133 ASN D O 1
ATOM 8727 N N . GLY D 1 106 ? -94.000 50.133 -33.663 1.00 78.71 134 GLY D N 1
ATOM 8728 C CA . GLY D 1 106 ? -94.708 48.878 -33.486 1.00 78.31 134 GLY D CA 1
ATOM 8729 C C . GLY D 1 106 ? -94.141 47.841 -32.532 1.00 77.90 134 GLY D C 1
ATOM 8730 O O . GLY D 1 106 ? -94.889 47.212 -31.789 1.00 78.04 134 GLY D O 1
ATOM 8731 N N . GLN D 1 107 ? -92.829 47.645 -32.552 1.00 77.32 135 GLN D N 1
ATOM 8732 C CA . GLN D 1 107 ? -92.231 46.534 -31.817 1.00 76.67 135 GLN D CA 1
ATOM 8733 C C . GLN D 1 107 ? -90.959 46.894 -31.053 1.00 75.78 135 GLN D C 1
ATOM 8734 O O . GLN D 1 107 ? -90.312 47.896 -31.332 1.00 75.73 135 GLN D O 1
ATOM 8740 N N . ASN D 1 108 ? -90.619 46.055 -30.085 1.00 74.45 136 ASN D N 1
ATOM 8741 C CA . ASN D 1 108 ? -89.497 46.311 -29.195 1.00 73.05 136 ASN D CA 1
ATOM 8742 C C . ASN D 1 108 ? -88.158 46.373 -29.911 1.00 72.12 136 ASN D C 1
ATOM 8743 O O . ASN D 1 108 ? -87.940 45.703 -30.914 1.00 72.09 136 ASN D O 1
ATOM 8748 N N . GLU D 1 109 ? -87.287 47.233 -29.397 1.00 70.85 137 GLU D N 1
ATOM 8749 C CA . GLU D 1 109 ? -85.942 47.429 -29.912 1.00 69.44 137 GLU D CA 1
ATOM 8750 C C . GLU D 1 109 ? -84.927 47.090 -28.834 1.00 68.14 137 GLU D C 1
ATOM 8751 O O . GLU D 1 109 ? -85.162 47.323 -27.654 1.00 68.01 137 GLU D O 1
ATOM 8757 N N . THR D 1 110 ? -83.807 46.511 -29.244 1.00 66.49 138 THR D N 1
ATOM 8758 C CA . THR D 1 110 ? -82.828 45.997 -28.302 1.00 64.70 138 THR D CA 1
ATOM 8759 C C . THR D 1 110 ? -81.683 46.974 -28.057 1.00 63.24 138 THR D C 1
ATOM 8760 O O . THR D 1 110 ? -81.060 47.481 -28.984 1.00 62.98 138 THR D O 1
ATOM 8764 N N . ILE D 1 111 ? -81.430 47.229 -26.781 1.00 61.31 139 ILE D N 1
ATOM 8765 C CA . ILE D 1 111 ? -80.437 48.211 -26.335 1.00 59.53 139 ILE D CA 1
ATOM 8766 C C . ILE D 1 111 ? -79.155 47.562 -25.805 1.00 58.29 139 ILE D C 1
ATOM 8767 O O . ILE D 1 111 ? -79.206 46.671 -24.957 1.00 58.16 139 ILE D O 1
ATOM 8772 N N . THR D 1 112 ? -78.012 48.014 -26.312 1.00 56.61 140 THR D N 1
ATOM 8773 C CA . THR D 1 112 ? -76.724 47.515 -25.847 1.00 55.02 140 THR D CA 1
ATOM 8774 C C . THR D 1 112 ? -76.125 48.416 -24.769 1.00 53.94 140 THR D C 1
ATOM 8775 O O . THR D 1 112 ? -76.439 49.609 -24.709 1.00 53.84 140 THR D O 1
ATOM 8779 N N . ILE D 1 113 ? -75.269 47.824 -23.931 1.00 52.38 141 ILE D N 1
ATOM 8780 C CA . ILE D 1 113 ? -74.584 48.506 -22.826 1.00 50.97 141 ILE D CA 1
ATOM 8781 C C . ILE D 1 113 ? -73.831 49.764 -23.240 1.00 50.73 141 ILE D C 1
ATOM 8782 O O . ILE D 1 113 ? -73.852 50.763 -22.522 1.00 50.58 141 ILE D O 1
ATOM 8787 N N . LYS D 1 114 ? -73.169 49.711 -24.394 1.00 50.34 142 LYS D N 1
ATOM 8788 C CA . LYS D 1 114 ? -72.421 50.848 -24.926 1.00 49.90 142 LYS D CA 1
ATOM 8789 C C . LYS D 1 114 ? -73.370 52.024 -25.168 1.00 49.53 142 LYS D C 1
ATOM 8790 O O . LYS D 1 114 ? -73.000 53.181 -24.969 1.00 49.56 142 LYS D O 1
ATOM 8796 N N . GLN D 1 115 ? -74.591 51.712 -25.592 1.00 48.95 143 GLN D N 1
ATOM 8797 C CA . GLN D 1 115 ? -75.611 52.721 -25.877 1.00 48.25 143 GLN D CA 1
ATOM 8798 C C . GLN D 1 115 ? -76.152 53.404 -24.616 1.00 47.83 143 GLN D C 1
ATOM 8799 O O . GLN D 1 115 ? -76.766 54.470 -24.683 1.00 47.51 143 GLN D O 1
ATOM 8805 N N . LEU D 1 116 ? -75.917 52.779 -23.467 1.00 47.58 144 LEU D N 1
ATOM 8806 C CA . LEU D 1 116 ? -76.316 53.352 -22.190 1.00 47.30 144 LEU D CA 1
ATOM 8807 C C . LEU D 1 116 ? -75.211 54.293 -21.759 1.00 47.09 144 LEU D C 1
ATOM 8808 O O . LEU D 1 116 ? -75.484 55.429 -21.379 1.00 47.30 144 LEU D O 1
ATOM 8813 N N . LEU D 1 117 ? -73.968 53.817 -21.818 1.00 46.77 145 LEU D N 1
ATOM 8814 C CA . LEU D 1 117 ? -72.814 54.664 -21.542 1.00 46.60 145 LEU D CA 1
ATOM 8815 C C . LEU D 1 117 ? -72.908 55.868 -22.480 1.00 46.97 145 LEU D C 1
ATOM 8816 O O . LEU D 1 117 ? -72.913 57.015 -22.038 1.00 46.92 145 LEU D O 1
ATOM 8821 N N . ALA D 1 118 ? -72.995 55.583 -23.778 1.00 47.37 146 ALA D N 1
ATOM 8822 C CA . ALA D 1 118 ? -73.119 56.598 -24.820 1.00 47.94 146 ALA D CA 1
ATOM 8823 C C . ALA D 1 118 ? -74.382 57.442 -24.729 1.00 48.25 146 ALA D C 1
ATOM 8824 O O . ALA D 1 118 ? -74.467 58.475 -25.367 1.00 48.23 146 ALA D O 1
ATOM 8826 N N . GLN D 1 119 ? -75.353 56.992 -23.942 1.00 49.14 147 GLN D N 1
ATOM 8827 C CA . GLN D 1 119 ? -76.660 57.655 -23.796 1.00 50.14 147 GLN D CA 1
ATOM 8828 C C . GLN D 1 119 ? -77.405 57.860 -25.134 1.00 51.26 147 GLN D C 1
ATOM 8829 O O . GLN D 1 119 ? -78.115 58.854 -25.345 1.00 51.12 147 GLN D O 1
ATOM 8835 N N . THR D 1 120 ? -77.221 56.887 -26.023 1.00 52.75 148 THR D N 1
ATOM 8836 C CA . THR D 1 120 ? -77.857 56.853 -27.334 1.00 54.23 148 THR D CA 1
ATOM 8837 C C . THR D 1 120 ? -78.936 55.770 -27.359 1.00 55.35 148 THR D C 1
ATOM 8838 O O . THR D 1 120 ? -79.401 55.352 -28.420 1.00 55.52 148 THR D O 1
ATOM 8842 N N . SER D 1 121 ? -79.326 55.331 -26.168 1.00 56.82 149 SER D N 1
ATOM 8843 C CA . SER D 1 121 ? -80.295 54.258 -25.986 1.00 58.17 149 SER D CA 1
ATOM 8844 C C . SER D 1 121 ? -81.693 54.530 -26.525 1.00 59.45 149 SER D C 1
ATOM 8845 O O . SER D 1 121 ? -82.440 53.597 -26.777 1.00 59.76 149 SER D O 1
ATOM 8848 N N . GLY D 1 122 ? -82.053 55.791 -26.703 1.00 61.13 150 GLY D N 1
ATOM 8849 C CA . GLY D 1 122 ? -83.385 56.121 -27.203 1.00 63.43 150 GLY D CA 1
ATOM 8850 C C . GLY D 1 122 ? -84.372 56.378 -26.080 1.00 65.16 150 GLY D C 1
ATOM 8851 O O . GLY D 1 122 ? -85.374 57.070 -26.274 1.00 65.07 150 GLY D O 1
ATOM 8852 N N . ILE D 1 123 ? -84.078 55.812 -24.907 1.00 67.15 151 ILE D N 1
ATOM 8853 C CA . ILE D 1 123 ? -84.887 55.982 -23.691 1.00 69.13 151 ILE D CA 1
ATOM 8854 C C . ILE D 1 123 ? -84.935 57.432 -23.207 1.00 70.82 151 ILE D C 1
ATOM 8855 O O . ILE D 1 123 ? -83.888 58.055 -23.035 1.00 70.98 151 ILE D O 1
ATOM 8860 N N . PRO D 1 124 ? -86.161 57.964 -22.991 1.00 72.62 152 PRO D N 1
ATOM 8861 C CA . PRO D 1 124 ? -86.458 59.339 -22.563 1.00 74.11 152 PRO D CA 1
ATOM 8862 C C . PRO D 1 124 ? -85.680 59.857 -21.348 1.00 75.70 152 PRO D C 1
ATOM 8863 O O . PRO D 1 124 ? -85.317 59.081 -20.464 1.00 75.78 152 PRO D O 1
ATOM 8867 N N . SER D 1 125 ? -85.369 61.147 -21.381 1.00 77.65 153 SER D N 1
ATOM 8868 C CA . SER D 1 125 ? -84.665 61.810 -20.309 1.00 79.69 153 SER D CA 1
ATOM 8869 C C . SER D 1 125 ? -85.504 61.804 -19.051 1.00 81.32 153 SER D C 1
ATOM 8870 O O . SER D 1 125 ? -85.008 61.564 -17.955 1.00 81.42 153 SER D O 1
ATOM 8873 N N . ASP D 1 126 ? -86.792 62.063 -19.222 1.00 83.48 154 ASP D N 1
ATOM 8874 C CA . ASP D 1 126 ? -87.672 62.220 -18.086 1.00 85.67 154 ASP D CA 1
ATOM 8875 C C . ASP D 1 126 ? -88.213 60.873 -17.678 1.00 87.26 154 ASP D C 1
ATOM 8876 O O . ASP D 1 126 ? -88.881 60.196 -18.452 1.00 87.35 154 ASP D O 1
ATOM 8881 N N . ILE D 1 127 ? -87.947 60.502 -16.436 1.00 89.29 155 ILE D N 1
ATOM 8882 C CA . ILE D 1 127 ? -88.355 59.209 -15.931 1.00 91.22 155 ILE D CA 1
ATOM 8883 C C . ILE D 1 127 ? -89.865 59.228 -15.838 1.00 92.65 155 ILE D C 1
ATOM 8884 O O . ILE D 1 127 ? -90.469 60.297 -15.781 1.00 92.94 155 ILE D O 1
ATOM 8889 N N . ASP D 1 131 ? -90.981 62.481 -9.479 1.00 102.16 159 ASP D N 1
ATOM 8890 C CA . ASP D 1 131 ? -90.494 62.550 -8.103 1.00 102.50 159 ASP D CA 1
ATOM 8891 C C . ASP D 1 131 ? -90.828 61.305 -7.299 1.00 102.76 159 ASP D C 1
ATOM 8892 O O . ASP D 1 131 ? -89.989 60.747 -6.601 1.00 102.92 159 ASP D O 1
ATOM 8894 N N . ALA D 1 132 ? -92.085 60.896 -7.389 1.00 102.97 160 ALA D N 1
ATOM 8895 C CA . ALA D 1 132 ? -92.561 59.704 -6.721 1.00 103.12 160 ALA D CA 1
ATOM 8896 C C . ALA D 1 132 ? -93.149 58.804 -7.782 1.00 103.32 160 ALA D C 1
ATOM 8897 O O . ALA D 1 132 ? -93.813 59.274 -8.704 1.00 103.31 160 ALA D O 1
ATOM 8899 N N . VAL D 1 133 ? -92.918 57.504 -7.606 1.00 103.49 161 VAL D N 1
ATOM 8900 C CA . VAL D 1 133 ? -93.278 56.489 -8.582 1.00 103.53 161 VAL D CA 1
ATOM 8901 C C . VAL D 1 133 ? -94.763 56.608 -8.786 1.00 103.69 161 VAL D C 1
ATOM 8902 O O . VAL D 1 133 ? -95.527 56.767 -7.830 1.00 103.69 161 VAL D O 1
ATOM 8906 N N . THR D 1 134 ? -95.220 56.509 -10.020 1.00 103.93 162 THR D N 1
ATOM 8907 C CA . THR D 1 134 ? -96.600 56.816 -10.317 1.00 104.06 162 THR D CA 1
ATOM 8908 C C . THR D 1 134 ? -97.605 56.066 -9.448 1.00 104.17 162 THR D C 1
ATOM 8909 O O . THR D 1 134 ? -98.557 56.663 -8.948 1.00 104.20 162 THR D O 1
ATOM 8913 N N . ASN D 1 135 ? -97.403 54.768 -9.259 1.00 104.27 163 ASN D N 1
ATOM 8914 C CA . ASN D 1 135 ? -98.302 53.992 -8.406 1.00 104.24 163 ASN D CA 1
ATOM 8915 C C . ASN D 1 135 ? -97.699 53.428 -7.113 1.00 104.06 163 ASN D C 1
ATOM 8916 O O . ASN D 1 135 ? -98.359 52.663 -6.411 1.00 104.10 163 ASN D O 1
ATOM 8921 N N . LYS D 1 136 ? -96.457 53.787 -6.799 1.00 103.68 164 LYS D N 1
ATOM 8922 C CA . LYS D 1 136 ? -95.757 53.142 -5.693 1.00 103.31 164 LYS D CA 1
ATOM 8923 C C . LYS D 1 136 ? -94.644 53.981 -5.073 1.00 103.00 164 LYS D C 1
ATOM 8924 O O . LYS D 1 136 ? -94.107 54.895 -5.697 1.00 102.96 164 LYS D O 1
ATOM 8930 N N . ASN D 1 137 ? -94.301 53.639 -3.836 1.00 102.60 165 ASN D N 1
ATOM 8931 C CA . ASN D 1 137 ? -93.174 54.236 -3.138 1.00 102.29 165 ASN D CA 1
ATOM 8932 C C . ASN D 1 137 ? -92.011 53.278 -3.320 1.00 101.81 165 ASN D C 1
ATOM 8933 O O . ASN D 1 137 ? -90.986 53.382 -2.651 1.00 101.57 165 ASN D O 1
ATOM 8938 N N . ASN D 1 138 ? -92.207 52.320 -4.222 1.00 101.31 166 ASN D N 1
ATOM 8939 C CA . ASN D 1 138 ? -91.202 51.316 -4.532 1.00 100.57 166 ASN D CA 1
ATOM 8940 C C . ASN D 1 138 ? -90.190 51.849 -5.528 1.00 100.10 166 ASN D C 1
ATOM 8941 O O . ASN D 1 138 ? -90.152 51.434 -6.680 1.00 99.90 166 ASN D O 1
ATOM 8946 N N . ARG D 1 139 ? -89.285 52.675 -5.020 1.00 99.61 167 ARG D N 1
ATOM 8947 C CA . ARG D 1 139 ? -88.249 53.320 -5.811 1.00 99.14 167 ARG D CA 1
ATOM 8948 C C . ARG D 1 139 ? -86.981 52.474 -5.913 1.00 98.59 167 ARG D C 1
ATOM 8949 O O . ARG D 1 139 ? -85.988 52.909 -6.487 1.00 98.68 167 ARG D O 1
ATOM 8957 N N . LEU D 1 140 ? -87.067 51.232 -5.475 1.00 97.84 168 LEU D N 1
ATOM 8958 C CA . LEU D 1 140 ? -85.892 50.402 -5.328 1.00 97.03 168 LEU D CA 1
ATOM 8959 C C . LEU D 1 140 ? -85.248 50.294 -6.687 1.00 96.55 168 LEU D C 1
ATOM 8960 O O . LEU D 1 140 ? -85.899 50.518 -7.722 1.00 96.42 168 LEU D O 1
ATOM 8965 N N . ASN D 1 141 ? -83.976 49.925 -6.694 1.00 95.91 169 ASN D N 1
ATOM 8966 C CA . ASN D 1 141 ? -83.167 49.897 -7.879 1.00 95.32 169 ASN D CA 1
ATOM 8967 C C . ASN D 1 141 ? -83.754 49.076 -9.005 1.00 95.07 169 ASN D C 1
ATOM 8968 O O . ASN D 1 141 ? -83.423 49.285 -10.166 1.00 95.01 169 ASN D O 1
ATOM 8973 N N . ASP D 1 142 ? -84.634 48.146 -8.665 1.00 94.81 170 ASP D N 1
ATOM 8974 C CA . ASP D 1 142 ? -85.284 47.353 -9.689 1.00 94.61 170 ASP D CA 1
ATOM 8975 C C . ASP D 1 142 ? -86.400 48.205 -10.285 1.00 94.68 170 ASP D C 1
ATOM 8976 O O . ASP D 1 142 ? -87.579 48.081 -9.959 1.00 94.58 170 ASP D O 1
ATOM 8981 N N . VAL D 1 143 ? -85.950 49.095 -11.163 1.00 94.73 171 VAL D N 1
ATOM 8982 C CA . VAL D 1 143 ? -86.746 50.049 -11.931 1.00 94.63 171 VAL D CA 1
ATOM 8983 C C . VAL D 1 143 ? -87.225 49.404 -13.209 1.00 94.67 171 VAL D C 1
ATOM 8984 O O . VAL D 1 143 ? -88.093 49.939 -13.896 1.00 94.71 171 VAL D O 1
ATOM 8988 N N . THR D 1 144 ? -86.724 48.213 -13.510 1.00 94.74 172 THR D N 1
ATOM 8989 C CA . THR D 1 144 ? -86.946 47.618 -14.820 1.00 94.79 172 THR D CA 1
ATOM 8990 C C . THR D 1 144 ? -88.421 47.407 -15.135 1.00 94.95 172 THR D C 1
ATOM 8991 O O . THR D 1 144 ? -88.868 47.711 -16.239 1.00 94.90 172 THR D O 1
ATOM 8995 N N . ARG D 1 145 ? -89.180 46.912 -14.166 1.00 95.02 173 ARG D N 1
ATOM 8996 C CA . ARG D 1 145 ? -90.626 46.771 -14.337 1.00 95.12 173 ARG D CA 1
ATOM 8997 C C . ARG D 1 145 ? -91.354 48.115 -14.475 1.00 95.00 173 ARG D C 1
ATOM 8998 O O . ARG D 1 145 ? -92.486 48.161 -14.956 1.00 95.05 173 ARG D O 1
ATOM 9006 N N . ALA D 1 146 ? -90.696 49.196 -14.057 1.00 94.83 174 ALA D N 1
ATOM 9007 C CA . ALA D 1 146 ? -91.278 50.539 -14.088 1.00 94.63 174 ALA D CA 1
ATOM 9008 C C . ALA D 1 146 ? -91.104 51.317 -15.400 1.00 94.56 174 ALA D C 1
ATOM 9009 O O . ALA D 1 146 ? -91.751 52.353 -15.587 1.00 94.52 174 ALA D O 1
ATOM 9011 N N . ILE D 1 147 ? -90.201 50.868 -16.265 1.00 94.42 175 ILE D N 1
ATOM 9012 C CA . ILE D 1 147 ? -89.987 51.541 -17.545 1.00 94.25 175 ILE D CA 1
ATOM 9013 C C . ILE D 1 147 ? -90.611 50.835 -18.742 1.00 94.24 175 ILE D C 1
ATOM 9014 O O . ILE D 1 147 ? -90.486 51.299 -19.870 1.00 94.17 175 ILE D O 1
ATOM 9019 N N . MET D 1 148 ? -91.267 49.710 -18.508 1.00 94.23 176 MET D N 1
ATOM 9020 C CA . MET D 1 148 ? -91.757 48.898 -19.611 1.00 94.29 176 MET D CA 1
ATOM 9021 C C . MET D 1 148 ? -92.778 49.631 -20.475 1.00 94.13 176 MET D C 1
ATOM 9022 O O . MET D 1 148 ? -92.772 49.493 -21.694 1.00 94.13 176 MET D O 1
ATOM 9027 N N . GLY D 1 149 ? -93.656 50.405 -19.844 1.00 93.89 177 GLY D N 1
ATOM 9028 C CA . GLY D 1 149 ? -94.702 51.104 -20.566 1.00 93.20 177 GLY D CA 1
ATOM 9029 C C . GLY D 1 149 ? -94.200 52.127 -21.564 1.00 92.64 177 GLY D C 1
ATOM 9030 O O . GLY D 1 149 ? -94.714 52.208 -22.679 1.00 92.75 177 GLY D O 1
ATOM 9031 N N . ASP D 1 150 ? -93.189 52.899 -21.180 1.00 91.74 178 ASP D N 1
ATOM 9032 C CA . ASP D 1 150 ? -92.610 53.898 -22.088 1.00 90.86 178 ASP D CA 1
ATOM 9033 C C . ASP D 1 150 ? -92.010 53.412 -23.411 1.00 89.91 178 ASP D C 1
ATOM 9034 O O . ASP D 1 150 ? -91.438 52.321 -23.507 1.00 89.76 178 ASP D O 1
ATOM 9039 N N . GLU D 1 151 ? -92.165 54.266 -24.421 1.00 88.66 179 GLU D N 1
ATOM 9040 C CA . GLU D 1 151 ? -91.611 54.067 -25.748 1.00 87.38 179 GLU D CA 1
ATOM 9041 C C . GLU D 1 151 ? -90.372 54.958 -25.886 1.00 86.33 179 GLU D C 1
ATOM 9042 O O . GLU D 1 151 ? -90.371 56.101 -25.427 1.00 86.40 179 GLU D O 1
ATOM 9048 N N . LEU D 1 152 ? -89.323 54.427 -26.511 1.00 84.87 180 LEU D N 1
ATOM 9049 C CA . LEU D 1 152 ? -88.080 55.166 -26.736 1.00 83.26 180 LEU D CA 1
ATOM 9050 C C . LEU D 1 152 ? -88.333 56.262 -27.769 1.00 82.43 180 LEU D C 1
ATOM 9051 O O . LEU D 1 152 ? -89.072 56.039 -28.731 1.00 82.28 180 LEU D O 1
ATOM 9056 N N . HIS D 1 153 ? -87.733 57.438 -27.581 1.00 81.38 181 HIS D N 1
ATOM 9057 C CA . HIS D 1 153 ? -87.901 58.531 -28.547 1.00 80.54 181 HIS D CA 1
ATOM 9058 C C . HIS D 1 153 ? -87.216 58.206 -29.876 1.00 79.87 181 HIS D C 1
ATOM 9059 O O . HIS D 1 153 ? -87.687 58.611 -30.942 1.00 79.75 181 HIS D O 1
ATOM 9066 N N . HIS D 1 154 ? -86.107 57.468 -29.799 1.00 79.04 182 HIS D N 1
ATOM 9067 C CA . HIS D 1 154 ? -85.301 57.109 -30.960 1.00 78.17 182 HIS D CA 1
ATOM 9068 C C . HIS D 1 154 ? -84.940 55.647 -30.968 1.00 77.35 182 HIS D C 1
ATOM 9069 O O . HIS D 1 154 ? -84.933 54.989 -29.913 1.00 77.09 182 HIS D O 1
ATOM 9076 N N . LYS D 1 155 ? -84.655 55.101 -32.146 1.00 76.41 183 LYS D N 1
ATOM 9077 C CA . LYS D 1 155 ? -84.153 53.737 -32.234 1.00 75.52 183 LYS D CA 1
ATOM 9078 C C . LYS D 1 155 ? -82.746 53.791 -31.640 1.00 74.51 183 LYS D C 1
ATOM 9079 O O . LYS D 1 155 ? -82.002 54.737 -31.934 1.00 74.48 183 LYS D O 1
ATOM 9085 N N . PRO D 1 156 ? -82.367 52.783 -30.883 1.00 73.55 184 PRO D N 1
ATOM 9086 C CA . PRO D 1 156 ? -81.153 52.890 -30.107 1.00 72.84 184 PRO D CA 1
ATOM 9087 C C . PRO D 1 156 ? -79.981 53.044 -31.009 1.00 72.20 184 PRO D C 1
ATOM 9088 O O . PRO D 1 156 ? -79.615 52.159 -31.722 1.00 72.25 184 PRO D O 1
ATOM 9092 N N . GLY D 1 157 ? -79.179 54.046 -30.664 1.00 71.54 185 GLY D N 1
ATOM 9093 C CA . GLY D 1 157 ? -77.965 54.415 -31.368 1.00 70.64 185 GLY D CA 1
ATOM 9094 C C . GLY D 1 157 ? -78.074 55.651 -32.241 1.00 70.05 185 GLY D C 1
ATOM 9095 O O . GLY D 1 157 ? -77.043 56.226 -32.599 1.00 69.95 185 GLY D O 1
ATOM 9096 N N . GLU D 1 158 ? -79.296 56.078 -32.566 1.00 69.62 186 GLU D N 1
ATOM 9097 C CA . GLU D 1 158 ? -79.482 57.252 -33.427 1.00 69.17 186 GLU D CA 1
ATOM 9098 C C . GLU D 1 158 ? -79.099 58.635 -32.879 1.00 68.35 186 GLU D C 1
ATOM 9099 O O . GLU D 1 158 ? -78.235 59.297 -33.445 1.00 68.31 186 GLU D O 1
ATOM 9105 N N . GLU D 1 159 ? -79.637 59.015 -31.719 1.00 67.34 187 GLU D N 1
ATOM 9106 C CA . GLU D 1 159 ? -79.383 60.332 -31.159 1.00 66.31 187 GLU D CA 1
ATOM 9107 C C . GLU D 1 159 ? -78.872 60.208 -29.731 1.00 65.22 187 GLU D C 1
ATOM 9108 O O . GLU D 1 159 ? -78.896 59.128 -29.141 1.00 65.15 187 GLU D O 1
ATOM 9114 N N . PHE D 1 160 ? -78.408 61.327 -29.183 1.00 63.86 188 PHE D N 1
ATOM 9115 C CA . PHE D 1 160 ? -77.961 61.388 -27.797 1.00 62.40 188 PHE D CA 1
ATOM 9116 C C . PHE D 1 160 ? -79.065 62.054 -26.999 1.00 61.49 188 PHE D C 1
ATOM 9117 O O . PHE D 1 160 ? -79.723 62.965 -27.489 1.00 61.49 188 PHE D O 1
ATOM 9125 N N . GLU D 1 161 ? -79.269 61.598 -25.772 1.00 60.28 189 GLU D N 1
ATOM 9126 C CA . GLU D 1 161 ? -80.243 62.208 -24.881 1.00 59.18 189 GLU D CA 1
ATOM 9127 C C . GLU D 1 161 ? -79.826 61.852 -23.482 1.00 58.41 189 GLU D C 1
ATOM 9128 O O . GLU D 1 161 ? -79.751 60.681 -23.125 1.00 58.45 189 GLU D O 1
ATOM 9134 N N . TYR D 1 162 ? -79.551 62.882 -22.696 1.00 57.54 190 TYR D N 1
ATOM 9135 C CA . TYR D 1 162 ? -79.097 62.707 -21.336 1.00 56.75 190 TYR D CA 1
ATOM 9136 C C . TYR D 1 162 ? -80.257 62.260 -20.480 1.00 56.53 190 TYR D C 1
ATOM 9137 O O . TYR D 1 162 ? -81.260 62.956 -20.381 1.00 56.75 190 TYR D O 1
ATOM 9146 N N . SER D 1 163 ? -80.109 61.094 -19.868 1.00 56.21 191 SER D N 1
ATOM 9147 C CA . SER D 1 163 ? -81.127 60.517 -18.997 1.00 55.84 191 SER D CA 1
ATOM 9148 C C . SER D 1 163 ? -80.458 59.712 -17.900 1.00 55.59 191 SER D C 1
ATOM 9149 O O . SER D 1 163 ? -79.574 58.904 -18.161 1.00 55.42 191 SER D O 1
ATOM 9152 N N . ASN D 1 164 ? -80.891 59.941 -16.669 1.00 55.57 192 ASN D N 1
ATOM 9153 C CA . ASN D 1 164 ? -80.320 59.275 -15.512 1.00 55.65 192 ASN D CA 1
ATOM 9154 C C . ASN D 1 164 ? -80.513 57.771 -15.635 1.00 55.59 192 ASN D C 1
ATOM 9155 O O . ASN D 1 164 ? -79.641 56.988 -15.244 1.00 55.28 192 ASN D O 1
ATOM 9160 N N . MET D 1 165 ? -81.664 57.390 -16.189 1.00 55.65 193 MET D N 1
ATOM 9161 C CA . MET D 1 165 ? -82.017 55.993 -16.436 1.00 55.83 193 MET D CA 1
ATOM 9162 C C . MET D 1 165 ? -80.942 55.206 -17.178 1.00 55.23 193 MET D C 1
ATOM 9163 O O . MET D 1 165 ? -80.744 54.017 -16.897 1.00 55.49 193 MET D O 1
ATOM 9168 N N . ASN D 1 166 ? -80.259 55.868 -18.118 1.00 54.18 194 ASN D N 1
ATOM 9169 C CA . ASN D 1 166 ? -79.152 55.264 -18.856 1.00 52.96 194 ASN D CA 1
ATOM 9170 C C . ASN D 1 166 ? -78.057 54.711 -17.949 1.00 52.12 194 ASN D C 1
ATOM 9171 O O . ASN D 1 166 ? -77.521 53.641 -18.223 1.00 52.27 194 ASN D O 1
ATOM 9176 N N . TYR D 1 167 ? -77.735 55.436 -16.876 1.00 50.97 195 TYR D N 1
ATOM 9177 C CA . TYR D 1 167 ? -76.727 54.993 -15.903 1.00 49.76 195 TYR D CA 1
ATOM 9178 C C . TYR D 1 167 ? -77.338 54.293 -14.692 1.00 49.27 195 TYR D C 1
ATOM 9179 O O . TYR D 1 167 ? -76.626 53.720 -13.867 1.00 48.90 195 TYR D O 1
ATOM 9188 N N . ASP D 1 168 ? -78.663 54.351 -14.598 1.00 48.86 196 ASP D N 1
ATOM 9189 C CA . ASP D 1 168 ? -79.396 53.615 -13.578 1.00 48.58 196 ASP D CA 1
ATOM 9190 C C . ASP D 1 168 ? -79.331 52.149 -13.976 1.00 48.29 196 ASP D C 1
ATOM 9191 O O . ASP D 1 168 ? -78.912 51.302 -13.182 1.00 48.31 196 ASP D O 1
ATOM 9196 N N . LEU D 1 169 ? -79.749 51.868 -15.213 1.00 47.72 197 LEU D N 1
ATOM 9197 C CA . LEU D 1 169 ? -79.692 50.527 -15.782 1.00 47.29 197 LEU D CA 1
ATOM 9198 C C . LEU D 1 169 ? -78.270 49.986 -15.640 1.00 47.15 197 LEU D C 1
ATOM 9199 O O . LEU D 1 169 ? -78.063 48.855 -15.204 1.00 47.13 197 LEU D O 1
ATOM 9204 N N . LEU D 1 170 ? -77.287 50.805 -16.002 1.00 47.03 198 LEU D N 1
ATOM 9205 C CA . LEU D 1 170 ? -75.892 50.425 -15.848 1.00 46.74 198 LEU D CA 1
ATOM 9206 C C . LEU D 1 170 ? -75.632 50.020 -14.407 1.00 46.83 198 LEU D C 1
ATOM 9207 O O . LEU D 1 170 ? -74.945 49.036 -14.140 1.00 46.83 198 LEU D O 1
ATOM 9212 N N . GLY D 1 171 ? -76.194 50.787 -13.481 1.00 47.00 199 GLY D N 1
ATOM 9213 C CA . GLY D 1 171 ? -76.043 50.499 -12.072 1.00 47.30 199 GLY D CA 1
ATOM 9214 C C . GLY D 1 171 ? -76.597 49.122 -11.782 1.00 47.56 199 GLY D C 1
ATOM 9215 O O . GLY D 1 171 ? -75.955 48.325 -11.079 1.00 47.65 199 GLY D O 1
ATOM 9216 N N . LEU D 1 172 ? -77.786 48.845 -12.333 1.00 47.51 200 LEU D N 1
ATOM 9217 C CA . LEU D 1 172 ? -78.472 47.568 -12.121 1.00 47.51 200 LEU D CA 1
ATOM 9218 C C . LEU D 1 172 ? -77.583 46.438 -12.635 1.00 47.85 200 LEU D C 1
ATOM 9219 O O . LEU D 1 172 ? -77.387 45.435 -11.942 1.00 48.20 200 LEU D O 1
ATOM 9224 N N . ILE D 1 173 ? -77.049 46.610 -13.846 1.00 47.74 201 ILE D N 1
ATOM 9225 C CA . ILE D 1 173 ? -76.141 45.643 -14.441 1.00 47.57 201 ILE D CA 1
ATOM 9226 C C . ILE D 1 173 ? -74.959 45.351 -13.500 1.00 47.91 201 ILE D C 1
ATOM 9227 O O . ILE D 1 173 ? -74.509 44.221 -13.404 1.00 47.91 201 ILE D O 1
ATOM 9232 N N . ILE D 1 174 ? -74.467 46.367 -12.801 1.00 48.60 202 ILE D N 1
ATOM 9233 C CA . ILE D 1 174 ? -73.366 46.190 -11.856 1.00 49.39 202 ILE D CA 1
ATOM 9234 C C . ILE D 1 174 ? -73.822 45.326 -10.672 1.00 50.36 202 ILE D C 1
ATOM 9235 O O . ILE D 1 174 ? -73.039 44.578 -10.076 1.00 50.41 202 ILE D O 1
ATOM 9240 N N . GLN D 1 175 ? -75.102 45.431 -10.341 1.00 51.37 203 GLN D N 1
ATOM 9241 C CA . GLN D 1 175 ? -75.676 44.672 -9.238 1.00 52.28 203 GLN D CA 1
ATOM 9242 C C . GLN D 1 175 ? -75.904 43.218 -9.667 1.00 52.68 203 GLN D C 1
ATOM 9243 O O . GLN D 1 175 ? -75.430 42.278 -9.019 1.00 52.75 203 GLN D O 1
ATOM 9249 N N . ASN D 1 176 ? -76.626 43.051 -10.769 1.00 53.10 204 ASN D N 1
ATOM 9250 C CA . ASN D 1 176 ? -76.904 41.739 -11.320 1.00 53.74 204 ASN D CA 1
ATOM 9251 C C . ASN D 1 176 ? -75.635 40.927 -11.586 1.00 54.22 204 ASN D C 1
ATOM 9252 O O . ASN D 1 176 ? -75.559 39.758 -11.211 1.00 54.85 204 ASN D O 1
ATOM 9257 N N . VAL D 1 177 ? -74.644 41.537 -12.224 1.00 54.52 205 VAL D N 1
ATOM 9258 C CA . VAL D 1 177 ? -73.408 40.827 -12.542 1.00 54.96 205 VAL D CA 1
ATOM 9259 C C . VAL D 1 177 ? -72.509 40.628 -11.323 1.00 55.78 205 VAL D C 1
ATOM 9260 O O . VAL D 1 177 ? -71.932 39.562 -11.137 1.00 55.93 205 VAL D O 1
ATOM 9264 N N . THR D 1 178 ? -72.407 41.655 -10.493 1.00 56.78 206 THR D N 1
ATOM 9265 C CA . THR D 1 178 ? -71.518 41.616 -9.336 1.00 57.70 206 THR D CA 1
ATOM 9266 C C . THR D 1 178 ? -71.916 40.678 -8.177 1.00 58.46 206 THR D C 1
ATOM 9267 O O . THR D 1 178 ? -71.085 40.379 -7.300 1.00 58.58 206 THR D O 1
ATOM 9271 N N . LYS D 1 179 ? -73.171 40.212 -8.173 1.00 59.17 207 LYS D N 1
ATOM 9272 C CA . LYS D 1 179 ? -73.654 39.266 -7.152 1.00 59.93 207 LYS D CA 1
ATOM 9273 C C . LYS D 1 179 ? -73.853 39.970 -5.800 1.00 60.25 207 LYS D C 1
ATOM 9274 O O . LYS D 1 179 ? -74.122 39.322 -4.783 1.00 60.58 207 LYS D O 1
ATOM 9280 N N . GLN D 1 180 ? -73.710 41.293 -5.798 1.00 60.40 208 GLN D N 1
ATOM 9281 C CA . GLN D 1 180 ? -73.906 42.126 -4.610 1.00 60.42 208 GLN D CA 1
ATOM 9282 C C . GLN D 1 180 ? -74.562 43.428 -5.060 1.00 60.49 208 GLN D C 1
ATOM 9283 O O . GLN D 1 180 ? -74.706 43.667 -6.263 1.00 60.67 208 GLN D O 1
ATOM 9289 N N . SER D 1 181 ? -74.962 44.259 -4.106 1.00 60.46 209 SER D N 1
ATOM 9290 C CA . SER D 1 181 ? -75.658 45.513 -4.421 1.00 60.30 209 SER D CA 1
ATOM 9291 C C . SER D 1 181 ? -74.743 46.579 -5.018 1.00 59.93 209 SER D C 1
ATOM 9292 O O . SER D 1 181 ? -73.570 46.680 -4.630 1.00 59.98 209 SER D O 1
ATOM 9295 N N . TYR D 1 182 ? -75.283 47.365 -5.953 1.00 59.28 210 TYR D N 1
ATOM 9296 C CA . TYR D 1 182 ? -74.537 48.455 -6.579 1.00 58.79 210 TYR D CA 1
ATOM 9297 C C . TYR D 1 182 ? -73.719 49.210 -5.527 1.00 58.51 210 TYR D C 1
ATOM 9298 O O . TYR D 1 182 ? -72.517 49.425 -5.694 1.00 58.50 210 TYR D O 1
ATOM 9307 N N . THR D 1 183 ? -74.357 49.542 -4.414 1.00 58.15 211 THR D N 1
ATOM 9308 C CA . THR D 1 183 ? -73.727 50.329 -3.362 1.00 57.72 211 THR D CA 1
ATOM 9309 C C . THR D 1 183 ? -72.512 49.651 -2.742 1.00 57.22 211 THR D C 1
ATOM 9310 O O . THR D 1 183 ? -71.494 50.288 -2.513 1.00 56.91 211 THR D O 1
ATOM 9314 N N . LYS D 1 184 ? -72.621 48.357 -2.478 1.00 56.88 212 LYS D N 1
ATOM 9315 C CA . LYS D 1 184 ? -71.516 47.564 -1.943 1.00 56.76 212 LYS D CA 1
ATOM 9316 C C . LYS D 1 184 ? -70.364 47.306 -2.914 1.00 56.46 212 LYS D C 1
ATOM 9317 O O . LYS D 1 184 ? -69.198 47.310 -2.507 1.00 56.25 212 LYS D O 1
ATOM 9323 N N . TYR D 1 185 ? -70.656 47.032 -4.185 1.00 56.16 213 TYR D N 1
ATOM 9324 C CA . TYR D 1 185 ? -69.577 46.790 -5.154 1.00 55.78 213 TYR D CA 1
ATOM 9325 C C . TYR D 1 185 ? -68.668 47.982 -5.476 1.00 55.43 213 TYR D C 1
ATOM 9326 O O . TYR D 1 185 ? -67.447 47.859 -5.451 1.00 55.52 213 TYR D O 1
ATOM 9335 N N . ILE D 1 186 ? -69.272 49.136 -5.740 1.00 54.96 214 ILE D N 1
ATOM 9336 C CA . ILE D 1 186 ? -68.549 50.409 -5.913 1.00 54.46 214 ILE D CA 1
ATOM 9337 C C . ILE D 1 186 ? -67.623 50.700 -4.724 1.00 54.20 214 ILE D C 1
ATOM 9338 O O . ILE D 1 186 ? -66.446 51.040 -4.905 1.00 53.79 214 ILE D O 1
ATOM 9343 N N . THR D 1 187 ? -68.167 50.552 -3.517 1.00 54.03 215 THR D N 1
ATOM 9344 C CA . THR D 1 187 ? -67.422 50.816 -2.298 1.00 54.15 215 THR D CA 1
ATOM 9345 C C . THR D 1 187 ? -66.163 49.966 -2.200 1.00 54.68 215 THR D C 1
ATOM 9346 O O . THR D 1 187 ? -65.074 50.512 -2.016 1.00 54.68 215 THR D O 1
ATOM 9350 N N . ASN D 1 188 ? -66.319 48.643 -2.332 1.00 55.19 216 ASN D N 1
ATOM 9351 C CA . ASN D 1 188 ? -65.208 47.690 -2.167 1.00 55.53 216 ASN D CA 1
ATOM 9352 C C . ASN D 1 188 ? -64.312 47.462 -3.368 1.00 55.68 216 ASN D C 1
ATOM 9353 O O . ASN D 1 188 ? -63.145 47.085 -3.228 1.00 55.82 216 ASN D O 1
ATOM 9358 N N . SER D 1 189 ? -64.859 47.689 -4.545 1.00 55.87 217 SER D N 1
ATOM 9359 C CA . SER D 1 189 ? -64.111 47.494 -5.759 1.00 56.39 217 SER D CA 1
ATOM 9360 C C . SER D 1 189 ? -63.364 48.785 -6.134 1.00 56.71 217 SER D C 1
ATOM 9361 O O . SER D 1 189 ? -62.245 48.740 -6.663 1.00 56.70 217 SER D O 1
ATOM 9364 N N . TRP D 1 190 ? -63.981 49.935 -5.850 1.00 57.02 218 TRP D N 1
ATOM 9365 C CA . TRP D 1 190 ? -63.397 51.232 -6.213 1.00 56.87 218 TRP D CA 1
ATOM 9366 C C . TRP D 1 190 ? -63.059 52.230 -5.103 1.00 56.80 218 TRP D C 1
ATOM 9367 O O . TRP D 1 190 ? -61.903 52.648 -4.991 1.00 56.63 218 TRP D O 1
ATOM 9378 N N . LEU D 1 191 ? -64.048 52.613 -4.295 1.00 56.74 219 LEU D N 1
ATOM 9379 C CA . LEU D 1 191 ? -63.833 53.614 -3.243 1.00 56.76 219 LEU D CA 1
ATOM 9380 C C . LEU D 1 191 ? -62.784 53.177 -2.222 1.00 57.28 219 LEU D C 1
ATOM 9381 O O . LEU D 1 191 ? -61.760 53.840 -2.051 1.00 57.29 219 LEU D O 1
ATOM 9386 N N . LYS D 1 192 ? -62.978 52.024 -1.606 1.00 57.92 220 LYS D N 1
ATOM 9387 C CA . LYS D 1 192 ? -62.086 51.614 -0.534 1.00 58.49 220 LYS D CA 1
ATOM 9388 C C . LYS D 1 192 ? -60.640 51.463 -0.992 1.00 58.73 220 LYS D C 1
ATOM 9389 O O . LYS D 1 192 ? -59.717 51.855 -0.284 1.00 58.65 220 LYS D O 1
ATOM 9395 N N . PRO D 1 193 ? -60.436 50.893 -2.166 1.00 59.21 221 PRO D N 1
ATOM 9396 C CA . PRO D 1 193 ? -59.098 50.711 -2.746 1.00 59.61 221 PRO D CA 1
ATOM 9397 C C . PRO D 1 193 ? -58.386 52.046 -3.012 1.00 60.07 221 PRO D C 1
ATOM 9398 O O . PRO D 1 193 ? -57.185 52.146 -2.805 1.00 60.15 221 PRO D O 1
ATOM 9402 N N . LEU D 1 194 ? -59.117 53.072 -3.427 1.00 60.32 222 LEU D N 1
ATOM 9403 C CA . LEU D 1 194 ? -58.517 54.383 -3.719 1.00 60.60 222 LEU D CA 1
ATOM 9404 C C . LEU D 1 194 ? -58.229 55.212 -2.494 1.00 60.87 222 LEU D C 1
ATOM 9405 O O . LEU D 1 194 ? -57.773 56.339 -2.578 1.00 61.11 222 LEU D O 1
ATOM 9410 N N . HIS D 1 195 ? -58.493 54.635 -1.338 1.00 60.87 223 HIS D N 1
ATOM 9411 C CA . HIS D 1 195 ? -58.438 55.389 -0.104 1.00 60.72 223 HIS D CA 1
ATOM 9412 C C . HIS D 1 195 ? -59.603 56.325 0.100 1.00 60.30 223 HIS D C 1
ATOM 9413 O O . HIS D 1 195 ? -59.597 57.124 1.058 1.00 60.41 223 HIS D O 1
ATOM 9420 N N . MET D 1 196 ? -60.631 56.240 -0.732 1.00 59.82 224 MET D N 1
ATOM 9421 C CA . MET D 1 196 ? -61.780 57.137 -0.580 1.00 59.46 224 MET D CA 1
ATOM 9422 C C . MET D 1 196 ? -62.709 56.540 0.460 1.00 59.75 224 MET D C 1
ATOM 9423 O O . MET D 1 196 ? -63.801 56.076 0.152 1.00 59.70 224 MET D O 1
ATOM 9428 N N . THR D 1 197 ? -62.253 56.580 1.702 1.00 59.88 225 THR D N 1
ATOM 9429 C CA . THR D 1 197 ? -62.870 55.906 2.826 1.00 60.15 225 THR D CA 1
ATOM 9430 C C . THR D 1 197 ? -64.171 56.554 3.215 1.00 60.46 225 THR D C 1
ATOM 9431 O O . THR D 1 197 ? -65.142 55.889 3.553 1.00 60.85 225 THR D O 1
ATOM 9435 N N . HIS D 1 198 ? -64.174 57.873 3.187 1.00 60.66 226 HIS D N 1
ATOM 9436 C CA . HIS D 1 198 ? -65.315 58.653 3.675 1.00 60.64 226 HIS D CA 1
ATOM 9437 C C . HIS D 1 198 ? -66.531 58.644 2.743 1.00 60.64 226 HIS D C 1
ATOM 9438 O O . HIS D 1 198 ? -67.651 58.916 3.184 1.00 60.36 226 HIS D O 1
ATOM 9445 N N . THR D 1 199 ? -66.315 58.260 1.489 1.00 60.75 227 THR D N 1
ATOM 9446 C CA . THR D 1 199 ? -67.369 58.246 0.478 1.00 60.92 227 THR D CA 1
ATOM 9447 C C . THR D 1 199 ? -68.489 57.257 0.789 1.00 61.25 227 THR D C 1
ATOM 9448 O O . THR D 1 199 ? -68.258 56.206 1.376 1.00 61.39 227 THR D O 1
ATOM 9452 N N . SER D 1 200 ? -69.704 57.721 0.580 1.00 61.65 228 SER D N 1
ATOM 9453 C CA . SER D 1 200 ? -70.899 57.005 0.913 1.00 62.17 228 SER D CA 1
ATOM 9454 C C . SER D 1 200 ? -71.988 57.361 -0.060 1.00 62.40 228 SER D C 1
ATOM 9455 O O . SER D 1 200 ? -71.809 58.231 -0.904 1.00 62.40 228 SER D O 1
ATOM 9458 N N . PHE D 1 201 ? -73.109 56.672 0.036 1.00 63.00 229 PHE D N 1
ATOM 9459 C CA . PHE D 1 201 ? -74.200 56.931 -0.857 1.00 63.80 229 PHE D CA 1
ATOM 9460 C C . PHE D 1 201 ? -75.424 57.333 -0.067 1.00 64.51 229 PHE D C 1
ATOM 9461 O O . PHE D 1 201 ? -75.553 57.033 1.102 1.00 64.45 229 PHE D O 1
ATOM 9469 N N . LYS D 1 202 ? -76.302 58.061 -0.728 1.00 65.59 230 LYS D N 1
ATOM 9470 C CA . LYS D 1 202 ? -77.462 58.688 -0.099 1.00 66.66 230 LYS D CA 1
ATOM 9471 C C . LYS D 1 202 ? -78.566 57.704 0.189 1.00 67.53 230 LYS D C 1
ATOM 9472 O O . LYS D 1 202 ? -79.006 56.951 -0.673 1.00 67.69 230 LYS D O 1
ATOM 9478 N N . GLN D 1 203 ? -79.017 57.745 1.435 1.00 68.78 231 GLN D N 1
ATOM 9479 C CA . GLN D 1 203 ? -80.203 57.047 1.895 1.00 69.90 231 GLN D CA 1
ATOM 9480 C C . GLN D 1 203 ? -80.899 57.977 2.877 1.00 70.39 231 GLN D C 1
ATOM 9481 O O . GLN D 1 203 ? -80.255 58.829 3.482 1.00 70.60 231 GLN D O 1
ATOM 9487 N N . THR D 1 204 ? -82.216 57.866 2.998 1.00 70.84 232 THR D N 1
ATOM 9488 C CA . THR D 1 204 ? -82.941 58.689 3.962 1.00 71.17 232 THR D CA 1
ATOM 9489 C C . THR D 1 204 ? -83.108 60.160 3.563 1.00 71.22 232 THR D C 1
ATOM 9490 O O . THR D 1 204 ? -84.222 60.681 3.563 1.00 71.44 232 THR D O 1
ATOM 9494 N N . ASN D 1 205 ? -81.998 60.827 3.242 1.00 71.00 233 ASN D N 1
ATOM 9495 C CA . ASN D 1 205 ? -81.983 62.275 3.041 1.00 70.67 233 ASN D CA 1
ATOM 9496 C C . ASN D 1 205 ? -81.923 63.025 4.362 1.00 70.55 233 ASN D C 1
ATOM 9497 O O . ASN D 1 205 ? -82.158 64.228 4.418 1.00 70.11 233 ASN D O 1
ATOM 9502 N N . ASN D 1 206 ? -81.605 62.298 5.426 1.00 70.67 234 ASN D N 1
ATOM 9503 C CA . ASN D 1 206 ? -81.343 62.912 6.716 1.00 70.76 234 ASN D CA 1
ATOM 9504 C C . ASN D 1 206 ? -79.843 62.920 6.949 1.00 70.50 234 ASN D C 1
ATOM 9505 O O . ASN D 1 206 ? -79.185 61.892 6.859 1.00 70.53 234 ASN D O 1
ATOM 9510 N N . LYS D 1 207 ? -79.309 64.094 7.250 1.00 70.36 235 LYS D N 1
ATOM 9511 C CA . LYS D 1 207 ? -77.870 64.303 7.303 1.00 70.37 235 LYS D CA 1
ATOM 9512 C C . LYS D 1 207 ? -77.342 64.485 8.709 1.00 70.32 235 LYS D C 1
ATOM 9513 O O . LYS D 1 207 ? -78.000 65.089 9.552 1.00 70.64 235 LYS D O 1
ATOM 9519 N N . SER D 1 208 ? -76.150 63.960 8.962 1.00 70.11 236 SER D N 1
ATOM 9520 C CA . SER D 1 208 ? -75.558 64.066 10.288 1.00 70.04 236 SER D CA 1
ATOM 9521 C C . SER D 1 208 ? -74.031 64.139 10.200 1.00 69.61 236 SER D C 1
ATOM 9522 O O . SER D 1 208 ? -73.451 63.875 9.155 1.00 69.56 236 SER D O 1
ATOM 9525 N N . LYS D 1 209 ? -73.406 64.508 11.308 1.00 69.28 237 LYS D N 1
ATOM 9526 C CA . LYS D 1 209 ? -71.972 64.499 11.332 1.00 68.93 237 LYS D CA 1
ATOM 9527 C C . LYS D 1 209 ? -71.524 65.417 10.230 1.00 68.41 237 LYS D C 1
ATOM 9528 O O . LYS D 1 209 ? -71.813 66.609 10.220 1.00 68.36 237 LYS D O 1
ATOM 9534 N N . HIS D 1 210 ? -70.784 64.824 9.312 1.00 67.96 238 HIS D N 1
ATOM 9535 C CA . HIS D 1 210 ? -70.037 65.536 8.255 1.00 67.38 238 HIS D CA 1
ATOM 9536 C C . HIS D 1 210 ? -70.821 65.929 7.002 1.00 66.81 238 HIS D C 1
ATOM 9537 O O . HIS D 1 210 ? -70.323 66.687 6.182 1.00 66.76 238 HIS D O 1
ATOM 9544 N N . ASP D 1 211 ? -72.037 65.415 6.871 1.00 66.35 239 ASP D N 1
ATOM 9545 C CA . ASP D 1 211 ? -72.884 65.663 5.704 1.00 66.09 239 ASP D CA 1
ATOM 9546 C C . ASP D 1 211 ? -73.428 67.099 5.612 1.00 65.74 239 ASP D C 1
ATOM 9547 O O . ASP D 1 211 ? -74.254 67.518 6.432 1.00 65.92 239 ASP D O 1
ATOM 9552 N N . ALA D 1 2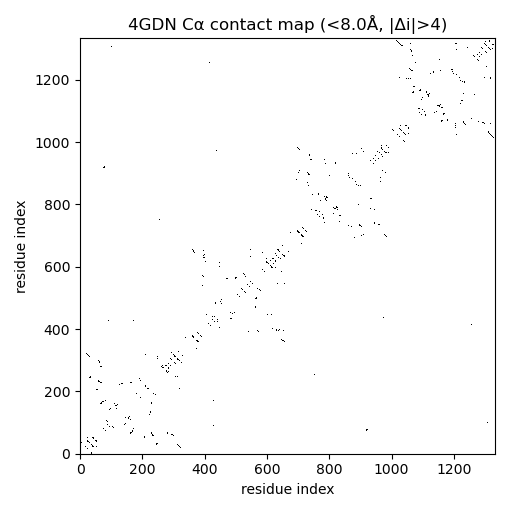12 ? -72.965 67.846 4.611 1.00 65.04 240 ALA D N 1
ATOM 9553 C CA . ALA D 1 212 ? -73.424 69.220 4.396 1.00 64.26 240 ALA D CA 1
ATOM 9554 C C . ALA D 1 212 ? -74.930 69.248 4.177 1.00 63.64 240 ALA D C 1
ATOM 9555 O O . ALA D 1 212 ? -75.459 68.434 3.423 1.00 63.78 240 ALA D O 1
ATOM 9557 N N . ILE D 1 213 ? -75.617 70.179 4.834 1.00 62.72 241 ILE D N 1
ATOM 9558 C CA . ILE D 1 213 ? -77.072 70.315 4.676 1.00 61.76 241 ILE D CA 1
ATOM 9559 C C . ILE D 1 213 ? -77.350 70.918 3.299 1.00 61.18 241 ILE D C 1
ATOM 9560 O O . ILE D 1 213 ? -76.608 71.787 2.835 1.00 60.91 241 ILE D O 1
ATOM 9565 N N . GLY D 1 214 ? -78.413 70.456 2.654 1.00 60.63 242 GLY D N 1
ATOM 9566 C CA . GLY D 1 214 ? -78.783 70.957 1.335 1.00 60.28 242 GLY D CA 1
ATOM 9567 C C . GLY D 1 214 ? -79.763 72.100 1.429 1.00 59.99 242 GLY D C 1
ATOM 9568 O O . GLY D 1 214 ? -80.840 71.946 2.007 1.00 60.01 242 GLY D O 1
ATOM 9569 N N . TYR D 1 215 ? -79.390 73.247 0.861 1.00 59.65 243 TYR D N 1
ATOM 9570 C CA . TYR D 1 215 ? -80.250 74.425 0.902 1.00 59.16 243 TYR D CA 1
ATOM 9571 C C . TYR D 1 215 ? -80.841 74.782 -0.433 1.00 59.07 243 TYR D C 1
ATOM 9572 O O . TYR D 1 215 ? -80.267 74.526 -1.492 1.00 59.28 243 TYR D O 1
ATOM 9581 N N . GLU D 1 216 ? -82.071 75.258 -0.346 1.00 58.84 244 GLU D N 1
ATOM 9582 C CA . GLU D 1 216 ? -82.788 75.864 -1.433 1.00 58.65 244 GLU D CA 1
ATOM 9583 C C . GLU D 1 216 ? -83.221 77.180 -0.837 1.00 58.17 244 GLU D C 1
ATOM 9584 O O . GLU D 1 216 ? -83.806 77.204 0.238 1.00 58.18 244 GLU D O 1
ATOM 9590 N N . LEU D 1 217 ? -82.930 78.278 -1.514 1.00 57.78 245 LEU D N 1
ATOM 9591 C CA . LEU D 1 217 ? -83.277 79.589 -0.974 1.00 56.96 245 LEU D CA 1
ATOM 9592 C C . LEU D 1 217 ? -84.484 80.261 -1.592 1.00 56.54 245 LEU D C 1
ATOM 9593 O O . LEU D 1 217 ? -84.634 80.299 -2.815 1.00 56.70 245 LEU D O 1
ATOM 9598 N N . GLN D 1 218 ? -85.358 80.781 -0.744 1.00 55.96 246 GLN D N 1
ATOM 9599 C CA . GLN D 1 218 ? -86.439 81.591 -1.269 1.00 55.71 246 GLN D CA 1
ATOM 9600 C C . GLN D 1 218 ? -86.031 82.998 -0.802 1.00 55.47 246 GLN D C 1
ATOM 9601 O O . GLN D 1 218 ? -85.946 83.290 0.404 1.00 55.29 246 GLN D O 1
ATOM 9607 N N . GLY D 1 219 ? -85.759 83.854 -1.790 1.00 54.90 247 GLY D N 1
ATOM 9608 C CA . GLY D 1 219 ? -85.230 85.180 -1.545 1.00 53.83 247 GLY D CA 1
ATOM 9609 C C . GLY D 1 219 ? -83.725 85.051 -1.584 1.00 53.24 247 GLY D C 1
ATOM 9610 O O . GLY D 1 219 ? -83.155 84.652 -2.594 1.00 53.14 247 GLY D O 1
ATOM 9611 N N . SER D 1 220 ? -83.090 85.382 -0.474 1.00 52.78 248 SER D N 1
ATOM 9612 C CA . SER D 1 220 ? -81.646 85.333 -0.363 1.00 52.50 248 SER D CA 1
ATOM 9613 C C . SER D 1 220 ? -81.277 84.528 0.870 1.00 52.61 248 SER D C 1
ATOM 9614 O O . SER D 1 220 ? -80.107 84.353 1.189 1.00 52.62 248 SER D O 1
ATOM 9617 N N . THR D 1 221 ? -82.294 84.034 1.561 1.00 52.89 249 THR D N 1
ATOM 9618 C CA . THR D 1 221 ? -82.105 83.264 2.783 1.00 53.19 249 THR D CA 1
ATOM 9619 C C . THR D 1 221 ? -82.103 81.761 2.512 1.00 53.25 249 THR D C 1
ATOM 9620 O O . THR D 1 221 ? -82.995 81.251 1.829 1.00 53.22 249 THR D O 1
ATOM 9624 N N . PRO D 1 222 ? -81.105 81.052 3.044 1.00 53.41 250 PRO D N 1
ATOM 9625 C CA . PRO D 1 222 ? -81.043 79.613 2.869 1.00 53.77 250 PRO D CA 1
ATOM 9626 C C . PRO D 1 222 ? -82.106 78.924 3.726 1.00 54.16 250 PRO D C 1
ATOM 9627 O O . PRO D 1 222 ? -82.217 79.227 4.905 1.00 54.30 250 PRO D O 1
ATOM 9631 N N . VAL D 1 223 ? -82.880 78.029 3.122 1.00 54.51 251 VAL D N 1
ATOM 9632 C CA . VAL D 1 223 ? -83.912 77.276 3.818 1.00 54.86 251 VAL D CA 1
ATOM 9633 C C . VAL D 1 223 ? -83.594 75.792 3.605 1.00 55.15 251 VAL D C 1
ATOM 9634 O O . VAL D 1 223 ? -83.481 75.348 2.461 1.00 55.23 251 VAL D O 1
ATOM 9638 N N . VAL D 1 224 ? -83.503 75.016 4.671 1.00 55.64 252 VAL D N 1
ATOM 9639 C CA . VAL D 1 224 ? -83.084 73.641 4.505 1.00 56.14 252 VAL D CA 1
ATOM 9640 C C . VAL D 1 224 ? -84.046 72.903 3.589 1.00 56.47 252 VAL D C 1
ATOM 9641 O O . VAL D 1 224 ? -85.260 73.011 3.716 1.00 56.56 252 VAL D O 1
ATOM 9645 N N . SER D 1 225 ? -83.471 72.142 2.668 1.00 56.88 253 SER D N 1
ATOM 9646 C CA . SER D 1 225 ? -84.222 71.296 1.745 1.00 57.14 253 SER D CA 1
ATOM 9647 C C . SER D 1 225 ? -83.984 69.789 1.856 1.00 57.43 253 SER D C 1
ATOM 9648 O O . SER D 1 225 ? -82.835 69.308 1.874 1.00 57.32 253 SER D O 1
ATOM 9651 N N . LYS D 1 226 ? -85.097 69.065 1.933 1.00 57.56 254 LYS D N 1
ATOM 9652 C CA . LYS D 1 226 ? -85.107 67.618 1.984 1.00 57.70 254 LYS D CA 1
ATOM 9653 C C . LYS D 1 226 ? -86.049 67.223 0.861 1.00 57.90 254 LYS D C 1
ATOM 9654 O O . LYS D 1 226 ? -87.238 67.020 1.101 1.00 58.06 254 LYS D O 1
ATOM 9660 N N . PRO D 1 227 ? -85.527 67.119 -0.379 1.00 58.12 255 PRO D N 1
ATOM 9661 C CA . PRO D 1 227 ? -86.382 66.758 -1.514 1.00 58.37 255 PRO D CA 1
ATOM 9662 C C . PRO D 1 227 ? -86.547 65.238 -1.685 1.00 58.92 255 PRO D C 1
ATOM 9663 O O . PRO D 1 227 ? -85.548 64.498 -1.697 1.00 59.09 255 PRO D O 1
ATOM 9667 N N . GLU D 1 228 ? -87.796 64.773 -1.812 1.00 59.25 256 GLU D N 1
ATOM 9668 C CA . GLU D 1 228 ? -88.036 63.336 -2.014 1.00 59.46 256 GLU D CA 1
ATOM 9669 C C . GLU D 1 228 ? -87.377 62.880 -3.325 1.00 59.24 256 GLU D C 1
ATOM 9670 O O . GLU D 1 228 ? -87.407 63.599 -4.331 1.00 59.30 256 GLU D O 1
ATOM 9676 N N . PHE D 1 229 ? -86.783 61.687 -3.290 1.00 58.94 257 PHE D N 1
ATOM 9677 C CA . PHE D 1 229 ? -86.036 61.138 -4.420 1.00 58.27 257 PHE D CA 1
ATOM 9678 C C . PHE D 1 229 ? -86.292 59.649 -4.635 1.00 58.01 257 PHE D C 1
ATOM 9679 O O . PHE D 1 229 ? -86.721 58.941 -3.720 1.00 58.36 257 PHE D O 1
ATOM 9687 N N . ASN D 1 230 ? -86.018 59.183 -5.848 1.00 57.31 258 ASN D N 1
ATOM 9688 C CA . ASN D 1 230 ? -86.116 57.768 -6.162 1.00 56.48 258 ASN D CA 1
ATOM 9689 C C . ASN D 1 230 ? -84.768 57.091 -5.896 1.00 55.92 258 ASN D C 1
ATOM 9690 O O . ASN D 1 230 ? -83.730 57.573 -6.344 1.00 55.81 258 ASN D O 1
ATOM 9695 N N . LEU D 1 231 ? -84.789 55.980 -5.163 1.00 55.30 259 LEU D N 1
ATOM 9696 C CA . LEU D 1 231 ? -83.583 55.199 -4.873 1.00 54.68 259 LEU D CA 1
ATOM 9697 C C . LEU D 1 231 ? -82.919 54.610 -6.109 1.00 54.39 259 LEU D C 1
ATOM 9698 O O . LEU D 1 231 ? -81.731 54.287 -6.086 1.00 54.08 259 LEU D O 1
ATOM 9703 N N . TRP D 1 232 ? -83.687 54.473 -7.181 1.00 54.17 260 TRP D N 1
ATOM 9704 C CA . TRP D 1 232 ? -83.164 53.906 -8.412 1.00 54.17 260 TRP D CA 1
ATOM 9705 C C . TRP D 1 232 ? -82.199 54.817 -9.165 1.00 53.98 260 TRP D C 1
ATOM 9706 O O . TRP D 1 232 ? -81.483 54.360 -10.056 1.00 54.05 260 TRP D O 1
ATOM 9717 N N . ASP D 1 233 ? -82.193 56.100 -8.801 1.00 53.65 261 ASP D N 1
ATOM 9718 C CA . ASP D 1 233 ? -81.303 57.088 -9.391 1.00 52.98 261 ASP D CA 1
ATOM 9719 C C . ASP D 1 233 ? -79.966 57.107 -8.668 1.00 52.64 261 ASP D C 1
ATOM 9720 O O . ASP D 1 233 ? -79.058 57.816 -9.083 1.00 52.71 261 ASP D O 1
ATOM 9725 N N . THR D 1 234 ? -79.790 56.261 -7.656 1.00 52.25 262 THR D N 1
ATOM 9726 C CA . THR D 1 234 ? -78.587 56.295 -6.828 1.00 52.06 262 THR D CA 1
ATOM 9727 C C . THR D 1 234 ? -77.296 56.045 -7.619 1.00 52.09 262 THR D C 1
ATOM 9728 O O . THR D 1 234 ? -76.200 56.305 -7.070 1.00 52.11 262 THR D O 1
ATOM 9732 N N . PRO D 1 235 ? -77.334 55.346 -8.747 1.00 52.13 263 PRO D N 1
ATOM 9733 C CA . PRO D 1 235 ? -76.106 55.251 -9.550 1.00 51.82 263 PRO D CA 1
ATOM 9734 C C . PRO D 1 235 ? -75.910 56.461 -10.433 1.00 51.36 263 PRO D C 1
ATOM 9735 O O . PRO D 1 235 ? -74.797 56.780 -10.824 1.00 51.44 263 PRO D O 1
ATOM 9739 N N . SER D 1 236 ? -77.028 57.062 -10.816 1.00 50.77 264 SER D N 1
ATOM 9740 C CA . SER D 1 236 ? -77.071 58.328 -11.530 1.00 50.58 264 SER D CA 1
ATOM 9741 C C . SER D 1 236 ? -76.645 59.548 -10.731 1.00 50.39 264 SER D C 1
ATOM 9742 O O . SER D 1 236 ? -76.035 60.469 -11.254 1.00 50.42 264 SER D O 1
ATOM 9745 N N . ALA D 1 237 ? -77.085 59.585 -9.489 1.00 50.02 265 ALA D N 1
ATOM 9746 C CA . ALA D 1 237 ? -76.939 60.760 -8.669 1.00 49.42 265 ALA D CA 1
ATOM 9747 C C . ALA D 1 237 ? -76.842 60.290 -7.247 1.00 49.05 265 ALA D C 1
ATOM 9748 O O . ALA D 1 237 ? -76.847 59.087 -6.994 1.00 49.40 265 ALA D O 1
ATOM 9750 N N . TYR D 1 238 ? -76.695 61.187 -6.285 1.00 48.44 266 TYR D N 1
ATOM 9751 C CA . TYR D 1 238 ? -76.804 60.779 -4.881 1.00 47.63 266 TYR D CA 1
ATOM 9752 C C . TYR D 1 238 ? -75.583 60.050 -4.313 1.00 47.48 266 TYR D C 1
ATOM 9753 O O . TYR D 1 238 ? -75.666 59.470 -3.238 1.00 47.60 266 TYR D O 1
ATOM 9762 N N . MET D 1 239 ? -74.435 60.157 -4.990 1.00 47.29 267 MET D N 1
ATOM 9763 C CA . MET D 1 239 ? -73.206 59.639 -4.411 1.00 47.57 267 MET D CA 1
ATOM 9764 C C . MET D 1 239 ? -72.812 60.739 -3.437 1.00 47.85 267 MET D C 1
ATOM 9765 O O . MET D 1 239 ? -73.034 61.908 -3.718 1.00 48.02 267 MET D O 1
ATOM 9770 N N . MET D 1 240 ? -72.246 60.381 -2.290 1.00 48.03 268 MET D N 1
ATOM 9771 C CA . MET D 1 240 ? -71.932 61.395 -1.296 1.00 48.19 268 MET D CA 1
ATOM 9772 C C . MET D 1 240 ? -70.447 61.329 -0.932 1.00 48.34 268 MET D C 1
ATOM 9773 O O . MET D 1 240 ? -70.000 60.397 -0.261 1.00 48.65 268 MET D O 1
ATOM 9778 N N . THR D 1 241 ? -69.688 62.317 -1.383 1.00 48.16 269 THR D N 1
ATOM 9779 C CA . THR D 1 241 ? -68.265 62.358 -1.096 1.00 48.04 269 THR D CA 1
ATOM 9780 C C . THR D 1 241 ? -67.823 63.740 -0.600 1.00 48.12 269 THR D C 1
ATOM 9781 O O . THR D 1 241 ? -68.574 64.721 -0.682 1.00 48.03 269 THR D O 1
ATOM 9785 N N . SER D 1 242 ? -66.558 63.815 -0.206 1.00 48.06 270 SER D N 1
ATOM 9786 C CA . SER D 1 242 ? -65.944 65.040 0.279 1.00 48.09 270 SER D CA 1
ATOM 9787 C C . SER D 1 242 ? -64.744 65.377 -0.594 1.00 48.04 270 SER D C 1
ATOM 9788 O O . SER D 1 242 ? -64.209 64.513 -1.281 1.00 48.12 270 SER D O 1
ATOM 9791 N N . THR D 1 243 ? -64.321 66.636 -0.570 1.00 47.93 271 THR D N 1
ATOM 9792 C CA . THR D 1 243 ? -63.243 67.100 -1.434 1.00 47.43 271 THR D CA 1
ATOM 9793 C C . THR D 1 243 ? -61.959 66.339 -1.149 1.00 47.18 271 THR D C 1
ATOM 9794 O O . THR D 1 243 ? -61.192 66.037 -2.059 1.00 46.81 271 THR D O 1
ATOM 9798 N N . GLU D 1 244 ? -61.724 66.030 0.118 1.00 47.30 272 GLU D N 1
ATOM 9799 C CA . GLU D 1 244 ? -60.522 65.308 0.498 1.00 47.77 272 GLU D CA 1
ATOM 9800 C C . GLU D 1 244 ? -60.496 63.942 -0.180 1.00 47.92 272 GLU D C 1
ATOM 9801 O O . GLU D 1 244 ? -59.438 63.471 -0.592 1.00 48.10 272 GLU D O 1
ATOM 9807 N N . ASP D 1 245 ? -61.660 63.304 -0.290 1.00 47.79 273 ASP D N 1
ATOM 9808 C CA . ASP D 1 245 ? -61.754 62.040 -0.999 1.00 47.53 273 ASP D CA 1
ATOM 9809 C C . ASP D 1 245 ? -61.455 62.217 -2.484 1.00 47.08 273 ASP D C 1
ATOM 9810 O O . ASP D 1 245 ? -60.679 61.458 -3.059 1.00 47.06 273 ASP D O 1
ATOM 9815 N N . LEU D 1 246 ? -62.066 63.235 -3.086 1.00 46.61 274 LEU D N 1
ATOM 9816 C CA . LEU D 1 246 ? -61.904 63.518 -4.509 1.00 45.93 274 LEU D CA 1
ATOM 9817 C C . LEU D 1 246 ? -60.477 63.762 -4.937 1.00 45.88 274 LEU D C 1
ATOM 9818 O O . LEU D 1 246 ? -60.184 63.684 -6.118 1.00 45.75 274 LEU D O 1
ATOM 9823 N N . GLU D 1 247 ? -59.593 64.053 -3.988 1.00 46.20 275 GLU D N 1
ATOM 9824 C CA . GLU D 1 247 ? -58.183 64.252 -4.318 1.00 47.01 275 GLU D CA 1
ATOM 9825 C C . GLU D 1 247 ? -57.656 63.011 -5.024 1.00 47.03 275 GLU D C 1
ATOM 9826 O O . GLU D 1 247 ? -56.934 63.101 -6.014 1.00 47.03 275 GLU D O 1
ATOM 9832 N N . HIS D 1 248 ? -58.031 61.850 -4.494 1.00 47.21 276 HIS D N 1
ATOM 9833 C CA . HIS D 1 248 ? -57.620 60.572 -5.037 1.00 47.25 276 HIS D CA 1
ATOM 9834 C C . HIS D 1 248 ? -58.262 60.315 -6.387 1.00 47.01 276 HIS D C 1
ATOM 9835 O O . HIS D 1 248 ? -57.592 59.835 -7.307 1.00 47.22 276 HIS D O 1
ATOM 9842 N N . TRP D 1 249 ? -59.549 60.636 -6.493 1.00 46.53 277 TRP D N 1
ATOM 9843 C CA . TRP D 1 249 ? -60.290 60.456 -7.728 1.00 46.16 277 TRP D CA 1
ATOM 9844 C C . TRP D 1 249 ? -59.667 61.274 -8.854 1.00 46.12 277 TRP D C 1
ATOM 9845 O O . TRP D 1 249 ? -59.504 60.759 -9.958 1.00 46.28 277 TRP D O 1
ATOM 9856 N N . ILE D 1 250 ? -59.304 62.528 -8.576 1.00 45.90 278 ILE D N 1
ATOM 9857 C CA . ILE D 1 250 ? -58.698 63.391 -9.601 1.00 45.56 278 ILE D CA 1
ATOM 9858 C C . ILE D 1 250 ? -57.242 63.000 -9.898 1.00 45.66 278 ILE D C 1
ATOM 9859 O O . ILE D 1 250 ? -56.855 62.907 -11.061 1.00 45.74 278 ILE D O 1
ATOM 9864 N N . LYS D 1 251 ? -56.438 62.772 -8.864 1.00 45.79 279 LYS D N 1
ATOM 9865 C CA . LYS D 1 251 ? -55.043 62.368 -9.079 1.00 46.09 279 LYS D CA 1
ATOM 9866 C C . LYS D 1 251 ? -54.999 61.097 -9.926 1.00 46.46 279 LYS D C 1
ATOM 9867 O O . LYS D 1 251 ? -54.226 60.999 -10.885 1.00 46.56 279 LYS D O 1
ATOM 9873 N N . PHE D 1 252 ? -55.843 60.135 -9.563 1.00 46.83 280 PHE D N 1
ATOM 9874 C CA . PHE D 1 252 ? -55.975 58.879 -10.286 1.00 47.23 280 PHE D CA 1
ATOM 9875 C C . PHE D 1 252 ? -56.336 59.156 -11.734 1.00 47.35 280 PHE D C 1
ATOM 9876 O O . PHE D 1 252 ? -55.635 58.732 -12.654 1.00 47.52 280 PHE D O 1
ATOM 9884 N N . GLN D 1 253 ? -57.434 59.880 -11.918 1.00 47.32 281 GLN D N 1
ATOM 9885 C CA . GLN D 1 253 ? -57.964 60.208 -13.232 1.00 47.37 281 GLN D CA 1
ATOM 9886 C C . GLN D 1 253 ? -56.950 60.888 -14.158 1.00 47.17 281 GLN D C 1
ATOM 9887 O O . GLN D 1 253 ? -56.996 60.689 -15.368 1.00 47.11 281 GLN D O 1
ATOM 9893 N N . LEU D 1 254 ? -56.043 61.679 -13.588 1.00 47.09 282 LEU D N 1
ATOM 9894 C CA . LEU D 1 254 ? -55.046 62.429 -14.367 1.00 47.04 282 LEU D CA 1
ATOM 9895 C C . LEU D 1 254 ? -53.788 61.649 -14.702 1.00 47.27 282 LEU D C 1
ATOM 9896 O O . LEU D 1 254 ? -53.242 61.784 -15.807 1.00 47.36 282 LEU D O 1
ATOM 9901 N N . ASN D 1 255 ? -53.330 60.850 -13.746 1.00 47.38 283 ASN D N 1
ATOM 9902 C CA . ASN D 1 255 ? -52.132 60.043 -13.922 1.00 47.58 283 ASN D CA 1
ATOM 9903 C C . ASN D 1 255 ? -52.318 58.672 -13.322 1.00 48.02 283 ASN D C 1
ATOM 9904 O O . ASN D 1 255 ? -51.796 58.393 -12.238 1.00 47.94 283 ASN D O 1
ATOM 9909 N N . PRO D 1 256 ? -53.058 57.799 -14.034 1.00 48.46 284 PRO D N 1
ATOM 9910 C CA . PRO D 1 256 ? -53.343 56.501 -13.476 1.00 48.71 284 PRO D CA 1
ATOM 9911 C C . PRO D 1 256 ? -52.070 55.696 -13.488 1.00 49.23 284 PRO D C 1
ATOM 9912 O O . PRO D 1 256 ? -51.210 55.941 -14.340 1.00 49.41 284 PRO D O 1
ATOM 9916 N N . PRO D 1 257 ? -51.992 54.725 -12.593 1.00 49.72 285 PRO D N 1
ATOM 9917 C CA . PRO D 1 257 ? -50.889 53.773 -12.535 1.00 50.22 285 PRO D CA 1
ATOM 9918 C C . PRO D 1 257 ? -51.014 52.940 -13.783 1.00 50.75 285 PRO D C 1
ATOM 9919 O O . PRO D 1 257 ? -52.084 52.856 -14.347 1.00 50.91 285 PRO D O 1
ATOM 9923 N N . ASP D 1 258 ? -49.931 52.263 -14.167 1.00 51.26 286 ASP D N 1
ATOM 9924 C CA . ASP D 1 258 ? -49.940 51.544 -15.416 1.00 51.66 286 ASP D CA 1
ATOM 9925 C C . ASP D 1 258 ? -51.069 50.544 -15.622 1.00 51.57 286 ASP D C 1
ATOM 9926 O O . ASP D 1 258 ? -51.630 50.470 -16.707 1.00 51.94 286 ASP D O 1
ATOM 9931 N N . LYS D 1 259 ? -51.439 49.803 -14.589 1.00 51.05 287 LYS D N 1
ATOM 9932 C CA . LYS D 1 259 ? -52.484 48.808 -14.764 1.00 50.41 287 LYS D CA 1
ATOM 9933 C C . LYS D 1 259 ? -53.793 49.453 -15.175 1.00 49.98 287 LYS D C 1
ATOM 9934 O O . LYS D 1 259 ? -54.501 48.942 -16.032 1.00 50.18 287 LYS D O 1
ATOM 9940 N N . TYR D 1 260 ? -54.115 50.580 -14.558 1.00 49.37 288 TYR D N 1
ATOM 9941 C CA . TYR D 1 260 ? -55.369 51.260 -14.835 1.00 48.68 288 TYR D CA 1
ATOM 9942 C C . TYR D 1 260 ? -55.251 52.294 -15.936 1.00 48.39 288 TYR D C 1
ATOM 9943 O O . TYR D 1 260 ? -56.238 52.898 -16.322 1.00 48.27 288 TYR D O 1
ATOM 9952 N N . LYS D 1 261 ? -54.047 52.504 -16.443 1.00 48.12 289 LYS D N 1
ATOM 9953 C CA . LYS D 1 261 ? -53.832 53.588 -17.382 1.00 48.07 289 LYS D CA 1
ATOM 9954 C C . LYS D 1 261 ? -54.650 53.414 -18.645 1.00 47.74 289 LYS D C 1
ATOM 9955 O O . LYS D 1 261 ? -55.241 54.362 -19.145 1.00 48.34 289 LYS D O 1
ATOM 9961 N N . SER D 1 262 ? -54.685 52.200 -19.165 1.00 46.63 290 SER D N 1
ATOM 9962 C CA . SER D 1 262 ? -55.486 51.925 -20.341 1.00 45.68 290 SER D CA 1
ATOM 9963 C C . SER D 1 262 ? -56.961 52.103 -20.048 1.00 45.16 290 SER D C 1
ATOM 9964 O O . SER D 1 262 ? -57.713 52.608 -20.863 1.00 45.19 290 SER D O 1
ATOM 9967 N N . LEU D 1 263 ? -57.367 51.659 -18.869 1.00 44.55 291 LEU D N 1
ATOM 9968 C CA . LEU D 1 263 ? -58.767 51.639 -18.488 1.00 43.97 291 LEU D CA 1
ATOM 9969 C C . LEU D 1 263 ? -59.361 53.028 -18.426 1.00 43.59 291 LEU D C 1
ATOM 9970 O O . LEU D 1 263 ? -60.471 53.257 -18.874 1.00 43.56 291 LEU D O 1
ATOM 9975 N N . VAL D 1 264 ? -58.594 53.953 -17.871 1.00 43.29 292 VAL D N 1
ATOM 9976 C CA . VAL D 1 264 ? -59.010 55.345 -17.688 1.00 42.90 292 VAL D CA 1
ATOM 9977 C C . VAL D 1 264 ? -59.124 56.060 -19.038 1.00 42.76 292 VAL D C 1
ATOM 9978 O O . VAL D 1 264 ? -60.057 56.843 -19.255 1.00 42.56 292 VAL D O 1
ATOM 9982 N N . GLN D 1 265 ? -58.175 55.778 -19.935 1.00 42.54 293 GLN D N 1
ATOM 9983 C CA . GLN D 1 265 ? -58.160 56.355 -21.272 1.00 42.41 293 GLN D CA 1
ATOM 9984 C C . GLN D 1 265 ? -59.434 56.043 -22.000 1.00 42.24 293 GLN D C 1
ATOM 9985 O O . GLN D 1 265 ? -59.933 56.853 -22.759 1.00 42.35 293 GLN D O 1
ATOM 9991 N N . GLN D 1 266 ? -59.954 54.854 -21.749 1.00 42.57 294 GLN D N 1
ATOM 9992 C CA . GLN D 1 266 ? -61.182 54.388 -22.357 1.00 43.00 294 GLN D CA 1
ATOM 9993 C C . GLN D 1 266 ? -62.393 55.155 -21.813 1.00 42.97 294 GLN D C 1
ATOM 9994 O O . GLN D 1 266 ? -63.388 55.320 -22.522 1.00 42.62 294 GLN D O 1
ATOM 10000 N N . SER D 1 267 ? -62.294 55.618 -20.564 1.00 43.32 295 SER D N 1
ATOM 10001 C CA . SER D 1 267 ? -63.355 56.391 -19.899 1.00 43.70 295 SER D CA 1
ATOM 10002 C C . SER D 1 267 ? -63.479 57.719 -20.596 1.00 44.28 295 SER D C 1
ATOM 10003 O O . SER D 1 267 ? -64.582 58.266 -20.732 1.00 44.39 295 SER D O 1
ATOM 10006 N N . HIS D 1 268 ? -62.329 58.233 -21.033 1.00 44.65 296 HIS D N 1
ATOM 10007 C CA . HIS D 1 268 ? -62.285 59.502 -21.715 1.00 45.06 296 HIS D CA 1
ATOM 10008 C C . HIS D 1 268 ? -62.484 59.385 -23.222 1.00 45.97 296 HIS D C 1
ATOM 10009 O O . HIS D 1 268 ? -62.603 60.403 -23.903 1.00 46.69 296 HIS D O 1
ATOM 10016 N N . LYS D 1 269 ? -62.526 58.160 -23.748 1.00 46.78 297 LYS D N 1
ATOM 10017 C CA . LYS D 1 269 ? -62.766 57.941 -25.186 1.00 47.55 297 LYS D CA 1
ATOM 10018 C C . LYS D 1 269 ? -64.232 58.219 -25.534 1.00 47.72 297 LYS D C 1
ATOM 10019 O O . LYS D 1 269 ? -65.138 57.573 -24.995 1.00 48.10 297 LYS D O 1
ATOM 10025 N N . ASN D 1 270 ? -64.450 59.177 -26.432 1.00 47.85 298 ASN D N 1
ATOM 10026 C CA . ASN D 1 270 ? -65.789 59.584 -26.856 1.00 48.26 298 ASN D CA 1
ATOM 10027 C C . ASN D 1 270 ? -66.622 58.423 -27.362 1.00 48.30 298 ASN D C 1
ATOM 10028 O O . ASN D 1 270 ? -66.110 57.541 -28.042 1.00 48.50 298 ASN D O 1
ATOM 10033 N N . LEU D 1 271 ? -67.906 58.431 -27.028 1.00 48.45 299 LEU D N 1
ATOM 10034 C CA . LEU D 1 271 ? -68.819 57.368 -27.431 1.00 48.59 299 LEU D CA 1
ATOM 10035 C C . LEU D 1 271 ? -69.978 57.867 -28.282 1.00 48.92 299 LEU D C 1
ATOM 10036 O O . LEU D 1 271 ? -70.625 57.071 -28.954 1.00 49.16 299 LEU D O 1
ATOM 10041 N N . SER D 1 272 ? -70.243 59.174 -28.261 1.00 49.34 300 SER D N 1
ATOM 10042 C CA . SER D 1 272 ? -71.341 59.742 -29.045 1.00 49.86 300 SER D CA 1
ATOM 10043 C C . SER D 1 272 ? -71.269 61.254 -29.186 1.00 50.10 300 SER D C 1
ATOM 10044 O O . SER D 1 272 ? -70.688 61.922 -28.342 1.00 49.98 300 SER D O 1
ATOM 10047 N N . SER D 1 273 ? -71.868 61.771 -30.257 1.00 50.67 301 SER D N 1
ATOM 10048 C CA . SER D 1 273 ? -71.924 63.209 -30.503 1.00 51.33 301 SER D CA 1
ATOM 10049 C C . SER D 1 273 ? -72.948 63.813 -29.569 1.00 51.80 301 SER D C 1
ATOM 10050 O O . SER D 1 273 ? -74.116 63.418 -29.590 1.00 52.32 301 SER D O 1
ATOM 10053 N N . THR D 1 274 ? -72.518 64.770 -28.754 1.00 52.32 302 THR D N 1
ATOM 10054 C CA . THR D 1 274 ? -73.396 65.456 -27.804 1.00 52.51 302 THR D CA 1
ATOM 10055 C C . THR D 1 274 ? -74.434 66.361 -28.462 1.00 52.86 302 THR D C 1
ATOM 10056 O O . THR D 1 274 ? -74.218 66.916 -29.543 1.00 52.94 302 THR D O 1
ATOM 10060 N N . ILE D 1 275 ? -75.567 66.484 -27.779 1.00 53.33 303 ILE D N 1
ATOM 10061 C CA . ILE D 1 275 ? -76.680 67.335 -28.179 1.00 53.66 303 ILE D CA 1
ATOM 10062 C C . ILE D 1 275 ? -77.255 67.944 -26.904 1.00 53.91 303 ILE D C 1
ATOM 10063 O O . ILE D 1 275 ? -77.351 67.270 -25.875 1.00 53.92 303 ILE D O 1
ATOM 10068 N N . GLY D 1 276 ? -77.627 69.217 -26.975 1.00 54.26 304 GLY D N 1
ATOM 10069 C CA . GLY D 1 276 ? -78.233 69.901 -25.843 1.00 54.65 304 GLY D CA 1
ATOM 10070 C C . GLY D 1 276 ? -77.261 70.458 -24.828 1.00 54.91 304 GLY D C 1
ATOM 10071 O O . GLY D 1 276 ? -77.632 71.327 -24.035 1.00 55.34 304 GLY D O 1
ATOM 10072 N N . GLU D 1 277 ? -76.031 69.968 -24.836 1.00 54.96 305 GLU D N 1
ATOM 10073 C CA . GLU D 1 277 ? -75.026 70.542 -23.967 1.00 55.10 305 GLU D CA 1
ATOM 10074 C C . GLU D 1 277 ? -73.995 71.266 -24.796 1.00 54.78 305 GLU D C 1
ATOM 10075 O O . GLU D 1 277 ? -73.309 70.664 -25.613 1.00 54.90 305 GLU D O 1
ATOM 10081 N N . PRO D 1 278 ? -73.968 72.587 -24.660 1.00 54.40 306 PRO D N 1
ATOM 10082 C CA . PRO D 1 278 ? -73.167 73.463 -25.522 1.00 53.80 306 PRO D CA 1
ATOM 10083 C C . PRO D 1 278 ? -71.657 73.287 -25.424 1.00 53.17 306 PRO D C 1
ATOM 10084 O O . PRO D 1 278 ? -70.969 73.307 -26.435 1.00 53.15 306 PRO D O 1
ATOM 10088 N N . ASN D 1 279 ? -71.157 73.138 -24.209 1.00 52.59 307 ASN D N 1
ATOM 10089 C CA . ASN D 1 279 ? -69.724 73.032 -23.965 1.00 52.22 307 ASN D CA 1
ATOM 10090 C C . ASN D 1 279 ? -69.046 71.804 -24.554 1.00 51.68 307 ASN D C 1
ATOM 10091 O O . ASN D 1 279 ? -67.896 71.869 -24.969 1.00 51.59 307 ASN D O 1
ATOM 10096 N N . ALA D 1 280 ? -69.749 70.677 -24.542 1.00 51.12 308 ALA D N 1
ATOM 10097 C CA . ALA D 1 280 ? -69.175 69.407 -24.959 1.00 50.37 308 ALA D CA 1
ATOM 10098 C C . ALA D 1 280 ? -69.638 68.960 -26.336 1.00 49.88 308 ALA D C 1
ATOM 10099 O O . ALA D 1 280 ? -70.800 69.106 -26.688 1.00 49.87 308 ALA D O 1
ATOM 10101 N N . ASN D 1 281 ? -68.703 68.428 -27.113 1.00 49.30 309 ASN D N 1
ATOM 10102 C CA . ASN D 1 281 ? -68.986 67.896 -28.436 1.00 48.79 309 ASN D CA 1
ATOM 10103 C C . ASN D 1 281 ? -69.284 66.420 -28.368 1.00 48.07 309 ASN D C 1
ATOM 10104 O O . ASN D 1 281 ? -69.867 65.869 -29.292 1.00 48.27 309 ASN D O 1
ATOM 10109 N N . ALA D 1 282 ? -68.884 65.783 -27.273 1.00 47.05 310 ALA D N 1
ATOM 10110 C CA . ALA D 1 282 ? -69.093 64.360 -27.122 1.00 46.17 310 ALA D CA 1
ATOM 10111 C C . ALA D 1 282 ? -69.203 63.919 -25.670 1.00 45.88 310 ALA D C 1
ATOM 10112 O O . ALA D 1 282 ? -68.710 64.593 -24.766 1.00 45.80 310 ALA D O 1
ATOM 10114 N N . TYR D 1 283 ? -69.859 62.776 -25.466 1.00 45.46 311 TYR D N 1
ATOM 10115 C CA . TYR D 1 283 ? -70.041 62.183 -24.146 1.00 44.80 311 TYR D CA 1
ATOM 10116 C C . TYR D 1 283 ? -69.236 60.900 -24.074 1.00 43.98 311 TYR D C 1
ATOM 10117 O O . TYR D 1 283 ? -69.153 60.181 -25.059 1.00 43.96 311 TYR D O 1
ATOM 10126 N N . ALA D 1 284 ? -68.647 60.606 -22.920 1.00 43.15 312 ALA D N 1
ATOM 10127 C CA . ALA D 1 284 ? -67.802 59.419 -22.789 1.00 42.64 312 ALA D CA 1
ATOM 10128 C C . ALA D 1 284 ? -67.779 58.768 -21.401 1.00 42.39 312 ALA D C 1
ATOM 10129 O O . ALA D 1 284 ? -67.138 59.292 -20.490 1.00 42.94 312 ALA D O 1
ATOM 10131 N N . SER D 1 285 ? -68.467 57.628 -21.241 1.00 41.68 313 SER D N 1
ATOM 10132 C CA . SER D 1 285 ? -68.451 56.885 -19.972 1.00 40.70 313 SER D CA 1
ATOM 10133 C C . SER D 1 285 ? -68.606 57.782 -18.730 1.00 40.10 313 SER D C 1
ATOM 10134 O O . SER D 1 285 ? -67.794 57.731 -17.793 1.00 39.59 313 SER D O 1
ATOM 10137 N N . GLY D 1 286 ? -69.655 58.605 -18.744 1.00 39.45 314 GLY D N 1
ATOM 10138 C CA . GLY D 1 286 ? -69.983 59.484 -17.618 1.00 38.83 314 GLY D CA 1
ATOM 10139 C C . GLY D 1 286 ? -69.120 60.723 -17.457 1.00 38.36 314 GLY D C 1
ATOM 10140 O O . GLY D 1 286 ? -68.816 61.144 -16.333 1.00 38.66 314 GLY D O 1
ATOM 10141 N N . TRP D 1 287 ? -68.735 61.293 -18.593 1.00 37.57 315 TRP D N 1
ATOM 10142 C CA . TRP D 1 287 ? -67.945 62.495 -18.684 1.00 36.55 315 TRP D CA 1
ATOM 10143 C C . TRP D 1 287 ? -68.352 63.181 -19.958 1.00 36.67 315 TRP D C 1
ATOM 10144 O O . TRP D 1 287 ? -68.615 62.530 -20.972 1.00 36.37 315 TRP D O 1
ATOM 10155 N N . PHE D 1 288 ? -68.410 64.508 -19.902 1.00 37.07 316 PHE D N 1
ATOM 10156 C CA . PHE D 1 288 ? -68.617 65.305 -21.093 1.00 36.80 316 PHE D CA 1
ATOM 10157 C C . PHE D 1 288 ? -67.224 65.562 -21.639 1.00 37.17 316 PHE D C 1
ATOM 10158 O O . PHE D 1 288 ? -66.247 65.621 -20.881 1.00 36.85 316 PHE D O 1
ATOM 10166 N N . THR D 1 289 ? -67.136 65.705 -22.952 1.00 37.87 317 THR D N 1
ATOM 10167 C CA . THR D 1 289 ? -65.848 65.887 -23.600 1.00 38.77 317 THR D CA 1
ATOM 10168 C C . THR D 1 289 ? -65.785 67.021 -24.626 1.00 39.71 317 THR D C 1
ATOM 10169 O O . THR D 1 289 ? -66.743 67.272 -25.372 1.00 39.77 317 THR D O 1
ATOM 10173 N N . ASN D 1 290 ? -64.632 67.698 -24.636 1.00 40.84 318 ASN D N 1
ATOM 10174 C CA . ASN D 1 290 ? -64.351 68.749 -25.596 1.00 41.98 318 ASN D CA 1
ATOM 10175 C C . ASN D 1 290 ? -62.907 68.605 -26.048 1.00 42.92 318 ASN D C 1
ATOM 10176 O O . ASN D 1 290 ? -61.977 69.053 -25.368 1.00 42.83 318 ASN D O 1
ATOM 10181 N N . ASN D 1 291 ? -62.724 67.912 -27.158 1.00 44.36 319 ASN D N 1
ATOM 10182 C CA . ASN D 1 291 ? -61.401 67.629 -27.667 1.00 45.64 319 ASN D CA 1
ATOM 10183 C C . ASN D 1 291 ? -60.678 68.902 -28.058 1.00 46.33 319 ASN D C 1
ATOM 10184 O O . ASN D 1 291 ? -5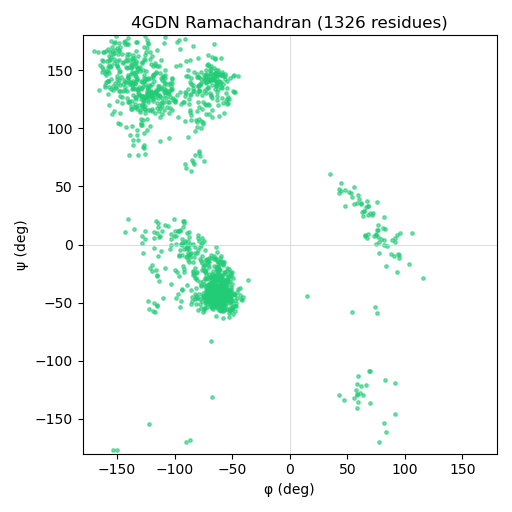9.478 69.031 -27.854 1.00 46.54 319 ASN D O 1
ATOM 10189 N N . ASP D 1 292 ? -61.420 69.842 -28.627 1.00 47.09 320 ASP D N 1
ATOM 10190 C CA . ASP D 1 292 ? -60.840 71.091 -29.080 1.00 48.10 320 ASP D CA 1
ATOM 10191 C C . ASP D 1 292 ? -60.231 71.875 -27.933 1.00 48.57 320 ASP D C 1
ATOM 10192 O O . ASP D 1 292 ? -59.159 72.452 -28.076 1.00 49.27 320 ASP D O 1
ATOM 10197 N N . GLU D 1 293 ? -60.915 71.910 -26.799 1.00 48.55 321 GLU D N 1
ATOM 10198 C CA . GLU D 1 293 ? -60.422 72.641 -25.640 1.00 48.40 321 GLU D CA 1
ATOM 10199 C C . GLU D 1 293 ? -59.633 71.765 -24.678 1.00 48.40 321 GLU D C 1
ATOM 10200 O O . GLU D 1 293 ? -59.143 72.238 -23.665 1.00 48.64 321 GLU D O 1
ATOM 10206 N N . HIS D 1 294 ? -59.500 70.490 -25.012 1.00 48.26 322 HIS D N 1
ATOM 10207 C CA . HIS D 1 294 ? -58.757 69.561 -24.187 1.00 48.35 322 HIS D CA 1
ATOM 10208 C C . HIS D 1 294 ? -59.299 69.420 -22.805 1.00 47.73 322 HIS D C 1
ATOM 10209 O O . HIS D 1 294 ? -58.537 69.315 -21.829 1.00 47.80 322 HIS D O 1
ATOM 10216 N N . LEU D 1 295 ? -60.620 69.405 -22.703 1.00 46.97 323 LEU D N 1
ATOM 10217 C CA . LEU D 1 295 ? -61.305 69.269 -21.435 1.00 46.19 323 LEU D CA 1
ATOM 10218 C C . LEU D 1 295 ? -62.189 68.029 -21.337 1.00 45.88 323 LEU D C 1
ATOM 10219 O O . LEU D 1 295 ? -62.789 67.583 -22.316 1.00 45.73 323 LEU D O 1
ATOM 10224 N N . VAL D 1 296 ? -62.243 67.490 -20.128 1.00 45.54 324 VAL D N 1
ATOM 10225 C CA . VAL D 1 296 ? -63.083 66.360 -19.757 1.00 45.10 324 VAL D CA 1
ATOM 10226 C C . VAL D 1 296 ? -63.774 66.859 -18.492 1.00 44.79 324 VAL D C 1
ATOM 10227 O O . VAL D 1 296 ? -63.121 67.106 -17.477 1.00 44.94 324 VAL D O 1
ATOM 10231 N N . PHE D 1 297 ? -65.090 67.010 -18.540 1.00 44.19 325 PHE D N 1
ATOM 10232 C CA . PHE D 1 297 ? -65.802 67.573 -17.402 1.00 43.51 325 PHE D CA 1
ATOM 10233 C C . PHE D 1 297 ? -67.207 67.002 -17.225 1.00 44.02 325 PHE D C 1
ATOM 10234 O O . PHE D 1 297 ? -67.676 66.212 -18.046 1.00 43.98 325 PHE D O 1
ATOM 10242 N N . HIS D 1 298 ? -67.824 67.317 -16.096 1.00 44.34 326 HIS D N 1
ATOM 10243 C CA . HIS D 1 298 ? -69.224 67.047 -15.902 1.00 44.74 326 HIS D CA 1
ATOM 10244 C C . HIS D 1 298 ? -69.811 67.972 -14.891 1.00 44.99 326 HIS D C 1
ATOM 10245 O O . HIS D 1 298 ? -69.178 68.273 -13.867 1.00 44.96 326 HIS D O 1
ATOM 10252 N N . SER D 1 299 ? -71.045 68.391 -15.119 1.00 45.37 327 SER D N 1
ATOM 10253 C CA . SER D 1 299 ? -71.753 69.201 -14.156 1.00 46.10 327 SER D CA 1
ATOM 10254 C C . SER D 1 299 ? -72.919 68.437 -13.558 1.00 46.55 327 SER D C 1
ATOM 10255 O O . SER D 1 299 ? -73.750 67.889 -14.283 1.00 46.94 327 SER D O 1
ATOM 10258 N N . GLY D 1 300 ? -72.979 68.404 -12.232 1.00 46.81 328 GLY D N 1
ATOM 10259 C CA . GLY D 1 300 ? -74.082 67.748 -11.543 1.00 46.90 328 GLY D CA 1
ATOM 10260 C C . GLY D 1 300 ? -74.920 68.742 -10.765 1.00 47.00 328 GLY D C 1
ATOM 10261 O O . GLY D 1 300 ? -74.376 69.589 -10.043 1.00 47.20 328 GLY D O 1
ATOM 10262 N N . THR D 1 301 ? -76.242 68.644 -10.910 1.00 46.74 329 THR D N 1
ATOM 10263 C CA . THR D 1 301 ? -77.142 69.545 -10.195 1.00 46.54 329 THR D CA 1
ATOM 10264 C C . THR D 1 301 ? -78.360 68.859 -9.591 1.00 46.37 329 THR D C 1
ATOM 10265 O O . THR D 1 301 ? -79.037 68.057 -10.249 1.00 46.34 329 THR D O 1
ATOM 10269 N N . LEU D 1 302 ? -78.625 69.197 -8.331 1.00 46.06 330 LEU D N 1
ATOM 10270 C CA . LEU D 1 302 ? -79.798 68.730 -7.594 1.00 45.90 330 LEU D CA 1
ATOM 10271 C C . LEU D 1 302 ? -80.559 69.953 -7.080 1.00 46.00 330 LEU D C 1
ATOM 10272 O O . LEU D 1 302 ? -80.043 71.069 -7.137 1.00 46.08 330 LEU D O 1
ATOM 10277 N N . ASP D 1 303 ? -81.777 69.746 -6.583 1.00 46.00 331 ASP D N 1
ATOM 10278 C CA . ASP D 1 303 ? -82.578 70.839 -6.036 1.00 45.67 331 ASP D CA 1
ATOM 10279 C C . ASP D 1 303 ? -81.827 71.579 -4.941 1.00 45.43 331 ASP D C 1
ATOM 10280 O O . ASP D 1 303 ? -81.844 72.802 -4.892 1.00 45.82 331 ASP D O 1
ATOM 10285 N N . ASN D 1 304 ? -81.165 70.839 -4.066 1.00 45.05 332 ASN D N 1
ATOM 10286 C CA . ASN D 1 304 ? -80.483 71.460 -2.949 1.00 44.84 332 ASN D CA 1
ATOM 10287 C C . ASN D 1 304 ? -78.967 71.365 -2.993 1.00 44.39 332 ASN D C 1
ATOM 10288 O O . ASN D 1 304 ? -78.293 71.740 -2.024 1.00 44.29 332 ASN D O 1
ATOM 10293 N N . PHE D 1 305 ? -78.437 70.870 -4.110 1.00 43.69 333 PHE D N 1
ATOM 10294 C CA . PHE D 1 305 ? -76.984 70.729 -4.275 1.00 43.20 333 PHE D CA 1
ATOM 10295 C C . PHE D 1 305 ? -76.479 71.060 -5.672 1.00 43.33 333 PHE D C 1
ATOM 10296 O O . PHE D 1 305 ? -77.234 71.003 -6.647 1.00 43.46 333 PHE D O 1
ATOM 10304 N N . SER D 1 306 ? -75.191 71.398 -5.759 1.00 43.32 334 SER D N 1
ATOM 10305 C CA . SER D 1 306 ? -74.569 71.770 -7.028 1.00 43.20 334 SER D CA 1
ATOM 10306 C C . SER D 1 306 ? -73.085 71.434 -7.010 1.00 42.95 334 SER D C 1
ATOM 10307 O O . SER D 1 306 ? -72.407 71.639 -6.009 1.00 43.02 334 SER D O 1
ATOM 10310 N N . SER D 1 307 ? -72.583 70.917 -8.123 1.00 42.75 335 SER D N 1
ATOM 10311 C CA . SER D 1 307 ? -71.188 70.507 -8.197 1.00 42.83 335 SER D CA 1
ATOM 10312 C C . SER D 1 307 ? -70.641 70.587 -9.607 1.00 42.44 335 SER D C 1
ATOM 10313 O O . SER D 1 307 ? -71.404 70.695 -10.574 1.00 42.59 335 SER D O 1
ATOM 10316 N N . PHE D 1 308 ? -69.316 70.530 -9.718 1.00 41.77 336 PHE D N 1
ATOM 10317 C CA . PHE D 1 308 ? -68.658 70.576 -11.013 1.00 41.36 336 PHE D CA 1
ATOM 10318 C C . PHE D 1 308 ? -67.269 70.025 -10.884 1.00 41.36 336 PHE D C 1
ATOM 10319 O O . PHE D 1 308 ? -66.548 70.329 -9.929 1.00 41.18 336 PHE D O 1
ATOM 10327 N N . ILE D 1 309 ? -66.907 69.212 -11.867 1.00 41.53 337 ILE D N 1
ATOM 10328 C CA . ILE D 1 309 ? -65.605 68.580 -11.921 1.00 41.99 337 ILE D CA 1
ATOM 10329 C C . ILE D 1 309 ? -64.996 68.967 -13.279 1.00 42.02 337 ILE D C 1
ATOM 10330 O O . ILE D 1 309 ? -65.639 68.774 -14.325 1.00 41.77 337 ILE D O 1
ATOM 10335 N N . LEU D 1 310 ? -63.776 69.518 -13.264 1.00 42.06 338 LEU D N 1
ATOM 10336 C CA . LEU D 1 310 ? -63.097 69.924 -14.499 1.00 42.03 338 LEU D CA 1
ATOM 10337 C C . LEU D 1 310 ? -61.727 69.284 -14.609 1.00 42.17 338 LEU D C 1
ATOM 10338 O O . LEU D 1 310 ? -60.825 69.580 -13.829 1.00 42.12 338 LEU D O 1
ATOM 10343 N N . LEU D 1 311 ? -61.585 68.405 -15.588 1.00 42.44 339 LEU D N 1
ATOM 10344 C CA . LEU D 1 311 ? -60.330 67.728 -15.839 1.00 42.84 339 LEU D CA 1
ATOM 10345 C C . LEU D 1 311 ? -59.730 68.244 -17.120 1.00 43.19 339 LEU D C 1
ATOM 10346 O O . LEU D 1 311 ? -60.428 68.409 -18.125 1.00 43.17 339 LEU D O 1
ATOM 10351 N N . ASN D 1 312 ? -58.407 68.485 -17.054 1.00 43.54 340 ASN D N 1
ATOM 10352 C CA . ASN D 1 312 ? -57.653 68.801 -18.269 1.00 43.78 340 ASN D CA 1
ATOM 10353 C C . ASN D 1 312 ? -56.503 67.827 -18.174 1.00 43.87 340 ASN D C 1
ATOM 10354 O O . ASN D 1 312 ? -55.591 68.026 -17.385 1.00 43.99 340 ASN D O 1
ATOM 10359 N N . PRO D 1 313 ? -56.537 66.763 -18.961 1.00 43.95 341 PRO D N 1
ATOM 10360 C CA . PRO D 1 313 ? -55.534 65.713 -18.816 1.00 43.96 341 PRO D CA 1
ATOM 10361 C C . PRO D 1 313 ? -54.202 66.215 -19.343 1.00 44.21 341 PRO D C 1
ATOM 10362 O O . PRO D 1 313 ? -53.178 65.991 -18.709 1.00 44.36 341 PRO D O 1
ATOM 10366 N N . LYS D 1 314 ? -54.211 66.899 -20.475 1.00 44.41 342 LYS D N 1
ATOM 10367 C CA . LYS D 1 314 ? -53.026 67.616 -20.906 1.00 44.98 342 LYS D CA 1
ATOM 10368 C C . LYS D 1 314 ? -52.934 68.749 -19.903 1.00 44.91 342 LYS D C 1
ATOM 10369 O O . LYS D 1 314 ? -53.936 69.149 -19.320 1.00 45.32 342 LYS D O 1
ATOM 10375 N N . GLN D 1 315 ? -51.725 69.174 -19.576 1.00 44.54 343 GLN D N 1
ATOM 10376 C CA . GLN D 1 315 ? -51.569 70.338 -18.723 1.00 44.11 343 GLN D CA 1
ATOM 10377 C C . GLN D 1 315 ? -51.850 69.924 -17.288 1.00 43.31 343 GLN D C 1
ATOM 10378 O O . GLN D 1 315 ? -51.816 70.736 -16.374 1.00 43.56 343 GLN D O 1
ATOM 10384 N N . ASN D 1 316 ? -52.121 68.640 -17.112 1.00 42.19 344 ASN D N 1
ATOM 10385 C CA . ASN D 1 316 ? -52.179 68.001 -15.813 1.00 41.02 344 ASN D CA 1
ATOM 10386 C C . ASN D 1 316 ? -52.878 68.731 -14.667 1.00 40.10 344 ASN D C 1
ATOM 10387 O O . ASN D 1 316 ? -52.354 68.752 -13.558 1.00 40.09 344 ASN D O 1
ATOM 10392 N N . TYR D 1 317 ? -54.044 69.323 -14.905 1.00 39.10 345 TYR D N 1
ATOM 10393 C CA . TYR D 1 317 ? -54.747 69.962 -13.792 1.00 38.12 345 TYR D CA 1
ATOM 10394 C C . TYR D 1 317 ? -56.226 69.599 -13.699 1.00 37.63 345 TYR D C 1
ATOM 10395 O O . TYR D 1 317 ? -56.843 69.223 -14.685 1.00 37.39 345 TYR D O 1
ATOM 10404 N N . GLY D 1 318 ? -56.808 69.626 -12.469 1.00 37.10 346 GLY D N 1
ATOM 10405 C CA . GLY D 1 318 ? -58.225 69.362 -12.240 1.00 36.76 346 GLY D CA 1
ATOM 10406 C C . GLY D 1 318 ? -58.846 70.317 -11.238 1.00 36.32 346 GLY D C 1
ATOM 10407 O O . GLY D 1 318 ? -58.185 70.759 -10.291 1.00 36.35 346 GLY D O 1
ATOM 10408 N N . ILE D 1 319 ? -60.116 70.638 -11.441 1.00 35.81 347 ILE D N 1
ATOM 10409 C CA . ILE D 1 319 ? -60.796 71.561 -10.553 1.00 35.89 347 ILE D CA 1
ATOM 10410 C C . ILE D 1 319 ? -62.132 71.006 -10.058 1.00 35.84 347 ILE D C 1
ATOM 10411 O O . ILE D 1 319 ? -62.978 70.579 -10.847 1.00 35.78 347 ILE D O 1
ATOM 10416 N N . VAL D 1 320 ? -62.314 71.013 -8.744 1.00 35.75 348 VAL D N 1
ATOM 10417 C CA . VAL D 1 320 ? -63.531 70.486 -8.162 1.00 35.98 348 VAL D CA 1
ATOM 10418 C C . VAL D 1 320 ? -64.193 71.552 -7.309 1.00 36.19 348 VAL D C 1
ATOM 10419 O O . VAL D 1 320 ? -63.544 72.199 -6.495 1.00 35.95 348 VAL D O 1
ATOM 10423 N N . VAL D 1 321 ? -65.490 71.726 -7.509 1.00 36.57 349 VAL D N 1
ATOM 10424 C CA . VAL D 1 321 ? -66.260 72.692 -6.762 1.00 37.41 349 VAL D CA 1
ATOM 10425 C C . VAL D 1 321 ? -67.523 71.981 -6.306 1.00 38.17 349 VAL D C 1
ATOM 10426 O O . VAL D 1 321 ? -68.321 71.520 -7.125 1.00 38.31 349 VAL D O 1
ATOM 10430 N N . LEU D 1 322 ? -67.699 71.889 -4.991 1.00 39.02 350 LEU D N 1
ATOM 10431 C CA . LEU D 1 322 ? -68.858 71.217 -4.421 1.00 39.84 350 LEU D CA 1
ATOM 10432 C C . LEU D 1 322 ? -69.597 72.209 -3.545 1.00 40.57 350 LEU D C 1
ATOM 10433 O O . LEU D 1 322 ? -68.997 72.832 -2.684 1.00 40.78 350 LEU D O 1
ATOM 10438 N N . ALA D 1 323 ? -70.902 72.351 -3.764 1.00 41.46 351 ALA D N 1
ATOM 10439 C CA . ALA D 1 323 ? -71.687 73.316 -3.015 1.00 42.31 351 ALA D CA 1
ATOM 10440 C C . ALA D 1 323 ? -73.041 72.775 -2.562 1.00 42.97 351 ALA D C 1
ATOM 10441 O O . ALA D 1 323 ? -73.640 71.949 -3.224 1.00 43.01 351 ALA D O 1
ATOM 10443 N N . ASN D 1 324 ? -73.552 73.323 -1.452 1.00 43.86 352 ASN D N 1
ATOM 10444 C CA . ASN D 1 324 ? -74.801 72.885 -0.835 1.00 44.84 352 ASN D CA 1
ATOM 10445 C C . ASN D 1 324 ? -75.991 73.634 -1.317 1.00 45.66 352 ASN D C 1
ATOM 10446 O O . ASN D 1 324 ? -76.912 73.882 -0.547 1.00 46.01 352 ASN D O 1
ATOM 10451 N N . LEU D 1 325 ? -75.836 74.264 -2.483 1.00 46.46 353 LEU D N 1
ATOM 10452 C CA . LEU D 1 325 ? -76.903 75.103 -3.070 1.00 47.04 353 LEU D CA 1
ATOM 10453 C C . LEU D 1 325 ? -76.768 75.011 -4.567 1.00 47.33 353 LEU D C 1
ATOM 10454 O O . LEU D 1 325 ? -75.659 75.085 -5.086 1.00 47.51 353 LEU D O 1
ATOM 10459 N N . ASN D 1 326 ? -77.889 74.906 -5.234 1.00 47.63 354 ASN D N 1
ATOM 10460 C CA . ASN D 1 326 ? -77.897 74.843 -6.689 1.00 48.10 354 ASN D CA 1
ATOM 10461 C C . ASN D 1 326 ? -77.668 76.224 -7.286 1.00 48.48 354 ASN D C 1
ATOM 10462 O O . ASN D 1 326 ? -78.604 77.018 -7.363 1.00 48.69 354 ASN D O 1
ATOM 10467 N N . SER D 1 327 ? -76.445 76.526 -7.716 1.00 48.90 355 SER D N 1
ATOM 10468 C CA . SER D 1 327 ? -76.180 77.871 -8.266 1.00 49.58 355 SER D CA 1
ATOM 10469 C C . SER D 1 327 ? -75.389 77.957 -9.572 1.00 49.73 355 SER D C 1
ATOM 10470 O O . SER D 1 327 ? -74.392 77.247 -9.767 1.00 49.85 355 SER D O 1
ATOM 10473 N N . GLU D 1 328 ? -75.849 78.847 -10.451 1.00 49.69 356 GLU D N 1
ATOM 10474 C CA . GLU D 1 328 ? -75.199 79.105 -11.730 1.00 50.02 356 GLU D CA 1
ATOM 10475 C C . GLU D 1 328 ? -73.765 79.609 -11.529 1.00 49.73 356 GLU D C 1
ATOM 10476 O O . GLU D 1 328 ? -72.957 79.628 -12.468 1.00 49.93 356 GLU D O 1
ATOM 10482 N N . TYR D 1 329 ? -73.460 80.014 -10.300 1.00 49.18 357 TYR D N 1
ATOM 10483 C CA . TYR D 1 329 ? -72.151 80.541 -9.961 1.00 48.81 357 TYR D CA 1
ATOM 10484 C C . TYR D 1 329 ? -71.093 79.487 -9.713 1.00 48.35 357 TYR D C 1
ATOM 10485 O O . TYR D 1 329 ? -69.918 79.813 -9.548 1.00 48.30 357 TYR D O 1
ATOM 10494 N N . VAL D 1 330 ? -71.503 78.228 -9.684 1.00 47.96 358 VAL D N 1
ATOM 10495 C CA . VAL D 1 330 ? -70.545 77.135 -9.505 1.00 47.48 358 VAL D CA 1
ATOM 10496 C C . VAL D 1 330 ? -69.736 76.948 -10.806 1.00 47.10 358 VAL D C 1
ATOM 10497 O O . VAL D 1 330 ? -68.504 76.911 -10.740 1.00 47.04 358 VAL D O 1
ATOM 10501 N N . PRO D 1 331 ? -70.418 76.834 -11.980 1.00 46.66 359 PRO D N 1
ATOM 10502 C CA . PRO D 1 331 ? -69.688 76.779 -13.248 1.00 46.32 359 PRO D CA 1
ATOM 10503 C C . PRO D 1 331 ? -68.790 78.020 -13.389 1.00 46.27 359 PRO D C 1
ATOM 10504 O O . PRO D 1 331 ? -67.611 77.903 -13.736 1.00 46.26 359 PRO D O 1
ATOM 10508 N N . LYS D 1 332 ? -69.352 79.196 -13.114 1.00 45.98 360 LYS D N 1
ATOM 10509 C CA . LYS D 1 332 ? -68.600 80.439 -13.187 1.00 45.52 360 LYS D CA 1
ATOM 10510 C C . LYS D 1 332 ? -67.328 80.379 -12.367 1.00 45.10 360 LYS D C 1
ATOM 10511 O O . LYS D 1 332 ? -66.270 80.756 -12.853 1.00 45.52 360 LYS D O 1
ATOM 10517 N N . LEU D 1 333 ? -67.424 79.897 -11.135 1.00 44.60 361 LEU D N 1
ATOM 10518 C CA . LEU D 1 333 ? -66.236 79.798 -10.295 1.00 44.16 361 LEU D CA 1
ATOM 10519 C C . LEU D 1 333 ? -65.162 78.894 -10.902 1.00 44.35 361 LEU D C 1
ATOM 10520 O O . LEU D 1 333 ? -63.976 79.137 -10.682 1.00 44.29 361 LEU D O 1
ATOM 10525 N N . VAL D 1 334 ? -65.551 77.863 -11.662 1.00 44.56 362 VAL D N 1
ATOM 10526 C CA . VAL D 1 334 ? -64.514 77.001 -12.248 1.00 44.98 362 VAL D CA 1
ATOM 10527 C C . VAL D 1 334 ? -63.734 77.789 -13.304 1.00 45.43 362 VAL D C 1
ATOM 10528 O O . VAL D 1 334 ? -62.499 77.741 -13.324 1.00 45.48 362 VAL D O 1
ATOM 10532 N N . GLU D 1 335 ? -64.462 78.514 -14.158 1.00 45.74 363 GLU D N 1
ATOM 10533 C CA . GLU D 1 335 ? -63.857 79.303 -15.222 1.00 46.31 363 GLU D CA 1
ATOM 10534 C C . GLU D 1 335 ? -62.854 80.321 -14.669 1.00 46.54 363 GLU D C 1
ATOM 10535 O O . GLU D 1 335 ? -61.773 80.520 -15.240 1.00 46.65 363 GLU D O 1
ATOM 10541 N N . HIS D 1 336 ? -63.209 80.966 -13.563 1.00 46.82 364 HIS D N 1
ATOM 10542 C CA . HIS D 1 336 ? -62.296 81.914 -12.939 1.00 47.28 364 HIS D CA 1
ATOM 10543 C C . HIS D 1 336 ? -61.062 81.166 -12.467 1.00 46.97 364 HIS D C 1
ATOM 10544 O O . HIS D 1 336 ? -59.941 81.594 -12.718 1.00 47.11 364 HIS D O 1
ATOM 10551 N N . LEU D 1 337 ? -61.281 80.043 -11.789 1.00 46.79 365 LEU D N 1
ATOM 10552 C CA . LEU D 1 337 ? -60.193 79.212 -11.276 1.00 46.58 365 LEU D CA 1
ATOM 10553 C C . LEU D 1 337 ? -59.383 78.588 -12.396 1.00 46.68 365 LEU D C 1
ATOM 10554 O O . LEU D 1 337 ? -58.197 78.296 -12.222 1.00 46.66 365 LEU D O 1
ATOM 10559 N N . ASN D 1 338 ? -60.031 78.386 -13.543 1.00 46.67 366 ASN D N 1
ATOM 10560 C CA . ASN D 1 338 ? -59.373 77.804 -14.700 1.00 46.57 366 ASN D CA 1
ATOM 10561 C C . ASN D 1 338 ? -58.317 78.734 -15.287 1.00 46.88 366 ASN D C 1
ATOM 10562 O O . ASN D 1 338 ? -57.190 78.303 -15.545 1.00 47.03 366 ASN D O 1
ATOM 10567 N N . THR D 1 339 ? -58.667 79.999 -15.496 1.00 46.97 367 THR D N 1
ATOM 10568 C CA . THR D 1 339 ? -57.707 80.938 -16.070 1.00 47.32 367 THR D CA 1
ATOM 10569 C C . THR D 1 339 ? -56.526 81.145 -15.121 1.00 47.46 367 THR D C 1
ATOM 10570 O O . THR D 1 339 ? -55.510 81.728 -15.505 1.00 47.52 367 THR D O 1
ATOM 10574 N N . GLN D 1 340 ? -56.673 80.664 -13.884 1.00 47.65 368 GLN D N 1
ATOM 10575 C CA . GLN D 1 340 ? -55.599 80.751 -12.889 1.00 47.89 368 GLN D CA 1
ATOM 10576 C C . GLN D 1 340 ? -54.526 79.676 -13.065 1.00 48.12 368 GLN D C 1
ATOM 10577 O O . GLN D 1 340 ? -53.618 79.573 -12.230 1.00 48.17 368 GLN D O 1
ATOM 10583 N N . ILE D 1 341 ? -54.634 78.886 -14.142 1.00 48.25 369 ILE D N 1
ATOM 10584 C CA . ILE D 1 341 ? -53.690 77.789 -14.401 1.00 47.89 369 ILE D CA 1
ATOM 10585 C C . ILE D 1 341 ? -53.367 77.530 -15.899 1.00 47.83 369 ILE D C 1
ATOM 10586 O O . ILE D 1 341 ? -54.243 77.505 -16.779 1.00 47.55 369 ILE D O 1
#

CATH classification: 3.40.710.10

Organism: Staphylococcus aureus (strain N315) (NCBI:txid158879)

Nearest PDB structures (foldseek):
  4gdn-assembly3_C  TM=1.003E+00  e=7.282E-69  Staphylococcus aureus subsp. aureus N315
  4gdn-assembly4_D  TM=9.962E-01  e=2.875E-60  Staphylococcus aureus subsp. aureus N315
  4gdn-assembly2_B  TM=9.937E-01  e=3.295E-59  Staphylococcus aureus subsp. aureus N315
  5ggw-assembly1_A  TM=8.106E-01  e=2.461E-22  Escherichia coli
  3iwi-assembly2_B  TM=7.980E-01  e=1.546E-20  Escherichia coli K-12

Secondary structure (P-SEA, 3-state):
ccccccccaaaaaaaaaaaaaccccbbbbbbccccccccccccccccccbbbbcccccccccccaaaaaaaaaaaaaaaccccccccccccccccccccccbbbbbcaaaaaacccccccccccccccccccccccccccccccccccccccccccccaaaaaaaaaaaaaaacccaaaaaaaacccccccccccccccccccccbbbbbbbccccccccccccccccccccbbbbcaaaaaaaaaaacccccccaaaaaaaaccccccccccccccccccccccccccccbbbbbcccccbbbbbccccbbbbbbbbccccaaaaaaaaaaaacc/ccccccccaaaaaaaaaaaaaccccbbbbbbcccccccccccccccccccccccccccccccccaaaaaaaaaaaaaaaccccccccccccccbbbbbcccbbbbbcaaaaaaccccccccccccccccccccccccccccccccccccccccbbbbbaaaaaaaaaaaaaaacccaaaaaaaccccccccccccccccccccccbbbbbbbcccbbbbbbbbbbcccccccccccccccaaaaaaaaacccccaaaaaaaaaccccccccccccccccccccccccccccbbbbbcccccbbbbbccccccbbbbbcccccaaaaaaaaaaaaac/cccccccccaaaaaaaaaaaaaccccbbbbbbcccccccccccccccccccccccccccccccccaaaaaaaaaaaaaaaccccccccccccccbbbbbcccbbbbbcaaaaaacccccccccccccccccccccccccccccccccccccaaaaaaaaaaaaaaacccaaaaaaaccccccccccccccccccccccbbbbbbbccccccccbbbbbcccccccbbbbccccaaaaaaaaacccccaaaaaaaaaccccccccccccccccccccccccccccbbbbbcccccbbbbbbcccbbbbbbbbccccaaaaaaaaaaaaac/ccccccccaaaaaaaaaaaaaccccbbbbbbcccccccccccccccccccccccccccccccccaaaaaaaaaaaaaaaccccccccccccccbbbbbcccbbbbbcaaaaaaccccccccccccccccccccccccccccccccccccccccccaaaaaaaaaaaaaaacccaaaaaacccccccccccbbbbccccccccbbbbbbbccccccccbbbbbcccccccccccccccaaaaaaaaacccccaaaaaaaaaccccccccccccccccccbbbbccccccbbbbbcccccbbbbbccccbbbbbbbbcccccaaaaaaaaaaacc

Foldseek 3Di:
DDAADPDDCLCVLVQVLCVVFQFQKKWKWKWFPLATHDTFIDHALDPPVRHTGGLLAKEQQFQLLLLLLLLLVLVCCVVVLDPQFAFLCVQPPHQWADDPPGTATAGLLLLLQQQQQFAADCPCPAQADPPHPLALPCSVVSRPDHGPDHRPDDHDDHLVSSLSSLSSSCRSVVHHSQVCCVVVPCVVLVQVPKGFDDPQDDDDRYGFFWADDPSHTDTDRGRHRNSSRSRTTIMGGSNSCSSVQSCLQDNPPVCPVSSVQQQDFDAADDPDDQAGTGGRSWGDDVVVQKTKDWGFDRRWTWIWIHRSPSGMIIIMTTRHGGPSRVVSVVVVVVVD/DDADDPDDPLVVLVVPLCVVQLFQKKWKWKCFPDQTHDTFIDHALEVVVRHTQGLLAKEFQFQLLQLLLLLLLLVCCVVVLDPQADWLPVLDPGAWAAAPPDTATEGNVLLLQQQQLFAADDPPDDFDDDPDPLALPCRVVSHPDHGNDHRPPAHHDHLVSSLSSQSSCCSSVVHHSQVCCVVVPCVVLPVPSKHWDPDQDDDDSYGFFWDDDPSRTDTDRDRHRHSSGSRTTIMGGNVSCSSVQQCLLDNDPVCVVSSVQSQDFDHADDPDDQAGGGGRSWGDDVVVQKIKDWGFDQGKIKIWIHRSVSSIIMIMIGNHGGPSRVVSVVVVVVVD/DWAADDDDDPLVVLVVVLCVVQLFQKKWKWKQFDQGTRTTFMQGALEVVVRHGGGLFFKFQQFQLLQLLLLLLLLVCCVVVLDPQFDWLCVLPVDAWAAAPPGTATATLLLLQQQQQQFDQDQPDVLDLDCRVRRRPDHGNDHRPPDHDHHLVSQLSSLVSSCSSVVHHSQVCSCVVPCVVLVVPSKHWDDFLDDDDRYGFFWADDDNDTDGDGDDDRCSSRSRTTIIGGSVSCSSVLSCLQCNPVVCVVSSVQQQDFSDADDPDPPAGGGGSSWGHDVVVQWTKDWRDDSRWIKIWIDHSVSRMIMIMTTRHGGPSRVVSVVVVVVVD/DDADDPDDPLVVLVCVLCVVQLFQKKWKWKAFPLHTNDTFIAHALDDVVRHGGGLQFKEWQFQLLQLLLLLLLLVCCVVVLDNQADWLCVLQVDAFAAADPGTATAGLLLLLQQQQLAAQDQQAQPVDNQLALVCRVVCHPDHRNDRRPDAHDHHLVSSLSSLSSCDSSVVHHSQVCSCVVPCVVLVQNSKHFDDPQDDDDRYRFFFADDPSDTDTDRGGHRNSSRSRIGTMGGNVSCSSVLSCLQDNDVVCPVSSVQQQDFSDQDDPDDQARGGGSSWGDDVPVQWTWDWGDDNRWTWIKIDRSVSGMIIIMTTSHGGPSRVVSVVVVVVVD